Protein AF-A0A7V6U269-F1 (afdb_monomer_lite)

Secondary structure (DSSP, 8-state):
--SEEEETTTTEEEE-HHHHHHHHHHHIIIIIIIIIHHHHTT-SS---SSS-EEEEEEEEEEEE--TTS-TTSTTHHHHSSGGGGS-EEEEEEEEEEESS-TTS-S-SSPEEEEEEEEEEES--GGGPSPPTT---SEEEEEEEEESSSS-SSSSHHHHHHHHHHHHTT-HHHHHTSGGGHHHHHHHHHHHT---S-TTS--EE--S-EESSPPPTTPPPPEEEEEEEEPTT--PPPPP-TTSTTHHHHHHHHHHHH--EEEEEEEEE---TTS-SS-TT-----TT-TTSPPBTTTTBS-GGGEEEEEEEEE----TTSTTHHHHHHH----TTSS-GGG-B-SHHHHHHHHHHHHHHHHHHHHHT--SSPPSSPPPSS-------S------GGG-SS-PPP-----EEEEESSEEEEE---PPP-SS--EEETTEESSEEEPPSSSSPPPPPHHHHB-TTSPBPEEEEEEEEEEE-TTS-EEEEE-SBTTEEEEEEE--BB-GGGSB-----TTSTTGGGGGGSPEEBSSTT-S-GGGGSB-PPPEEEESSS-BPPP-EEEETTEEEE-EEEEE-TT--EEEEE--S-EE-SSTT--SSTT--SSS-B-TT-EE---EEEEEEEEEETTEEEEPBPEEEEEE---SSTTPPPSSBHHHHHHHHHHHTTSSPPPSS-BIIIIIHHHHHHHHHGGGT-HHHHHHHSTTSTT-TT-HHHHHHHT---BTTB-TTHHHHHHHHTTBPPTT-SS--TTSBT-BB-TTTT---S-TT--SS-TT-GGGB----HHHHHHHHHHHHT--B--PPPPP-SSGGGS-TTTHHHHHHHHHHHTSB----SS-SS--GGGG-GGGEEETTEE-BPPGGG-----TT-EE-HHHHTSTTSSSSSBPTT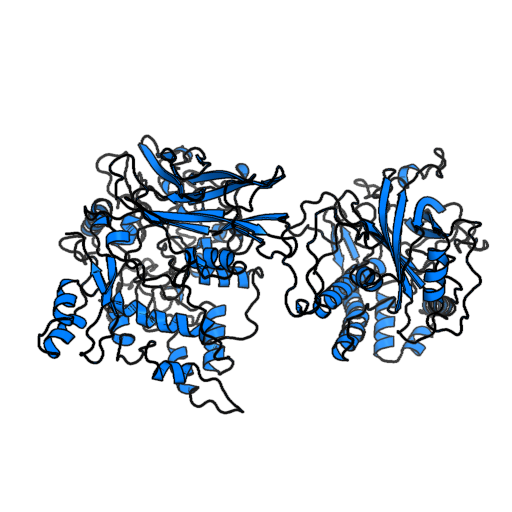TTTTTS-BSHHHHHHH--B-TTTT-TT---SS-SBS-TTTS-SEE-BHHHHHHHTSSS-HHHHHHHHH-PEEGGGGS-TTTT--SHHHHHHHHHHHHHHGGGS-EEEEEEPPSSSTT--SEEEEEE---

Radius of gyration: 35.69 Å; chains: 1; bounding box: 87×86×109 Å

Structure (mmCIF, N/CA/C/O backbone):
data_AF-A0A7V6U269-F1
#
_entry.id   AF-A0A7V6U269-F1
#
loop_
_atom_site.group_PDB
_atom_site.id
_atom_site.type_symbol
_atom_site.label_atom_id
_atom_site.label_alt_id
_atom_site.label_comp_id
_atom_site.label_asym_id
_atom_site.label_entity_id
_atom_site.label_seq_id
_atom_site.pdbx_PDB_ins_code
_atom_site.Cartn_x
_atom_site.Cartn_y
_atom_site.Cartn_z
_atom_site.occupancy
_atom_site.B_iso_or_equiv
_atom_site.auth_seq_id
_atom_site.auth_comp_id
_atom_site.auth_asym_id
_atom_site.auth_atom_id
_atom_site.pdbx_PDB_model_num
ATOM 1 N N . MET A 1 1 ? 14.205 -26.248 37.895 1.00 46.69 1 MET A N 1
ATOM 2 C CA . MET A 1 1 ? 13.902 -24.893 37.385 1.00 46.69 1 MET A CA 1
ATOM 3 C C . MET A 1 1 ? 12.495 -24.928 36.826 1.00 46.69 1 MET A C 1
ATOM 5 O O . MET A 1 1 ? 12.102 -25.991 36.361 1.00 46.69 1 MET A O 1
ATOM 9 N N . ALA A 1 2 ? 11.737 -23.833 36.911 1.00 64.06 2 ALA A N 1
ATOM 10 C CA . ALA A 1 2 ? 10.464 -23.746 36.200 1.00 64.06 2 ALA A CA 1
ATOM 11 C C . ALA A 1 2 ? 10.739 -23.895 34.695 1.00 64.06 2 ALA A C 1
ATOM 13 O O . ALA A 1 2 ? 11.640 -23.232 34.180 1.00 64.06 2 ALA A O 1
ATOM 14 N N . ARG A 1 3 ? 10.010 -24.787 34.016 1.00 83.88 3 ARG A N 1
ATOM 15 C CA . ARG A 1 3 ? 10.175 -25.052 32.572 1.00 83.88 3 ARG A CA 1
ATOM 16 C C . ARG A 1 3 ? 9.591 -23.935 31.699 1.00 83.88 3 ARG A C 1
ATOM 18 O O . ARG A 1 3 ? 9.762 -23.918 30.484 1.00 83.88 3 ARG A O 1
ATOM 25 N N . TYR A 1 4 ? 8.908 -22.998 32.353 1.00 86.19 4 TYR A N 1
ATOM 26 C CA . TYR A 1 4 ? 8.215 -21.853 31.800 1.00 86.19 4 TYR A CA 1
ATOM 27 C C . TYR A 1 4 ? 8.416 -20.629 32.697 1.00 86.19 4 TYR A C 1
ATOM 29 O O . TYR A 1 4 ? 8.456 -20.750 33.924 1.00 86.19 4 TYR A O 1
ATOM 37 N N . LYS A 1 5 ? 8.484 -19.443 32.091 1.00 80.75 5 LYS A N 1
ATOM 38 C CA . LYS A 1 5 ? 8.421 -18.162 32.796 1.00 80.75 5 LYS A CA 1
ATOM 39 C C . LYS A 1 5 ? 7.508 -17.208 32.035 1.00 80.75 5 LYS A C 1
ATOM 41 O O . LYS A 1 5 ? 7.747 -16.957 30.859 1.00 80.75 5 LYS A O 1
ATOM 46 N N . TYR A 1 6 ? 6.513 -16.649 32.721 1.00 79.88 6 TYR A N 1
ATOM 47 C CA . TYR A 1 6 ? 5.724 -15.523 32.221 1.00 79.88 6 TYR A CA 1
ATOM 48 C C . TYR A 1 6 ? 6.289 -14.212 32.759 1.00 79.88 6 TYR A C 1
ATOM 50 O O . TYR A 1 6 ? 6.544 -14.091 33.960 1.00 79.88 6 TYR A O 1
ATOM 58 N N . ASP A 1 7 ? 6.467 -13.229 31.888 1.00 78.38 7 ASP A N 1
ATOM 59 C CA . ASP A 1 7 ? 6.743 -11.856 32.279 1.00 78.38 7 ASP A CA 1
ATOM 60 C C . ASP A 1 7 ? 5.444 -11.048 32.233 1.00 78.38 7 ASP A C 1
ATOM 62 O O . ASP A 1 7 ? 4.961 -10.658 31.174 1.00 78.38 7 ASP A O 1
ATOM 66 N N . TYR A 1 8 ? 4.892 -10.767 33.413 1.00 71.69 8 TYR A N 1
ATOM 67 C CA . TYR A 1 8 ? 3.651 -10.009 33.567 1.00 71.69 8 TYR A CA 1
ATOM 68 C C . TYR A 1 8 ? 3.760 -8.542 33.127 1.00 71.69 8 TYR A C 1
ATOM 70 O O . TYR A 1 8 ? 2.733 -7.907 32.912 1.00 71.69 8 TYR A O 1
ATOM 78 N N . LYS A 1 9 ? 4.969 -7.973 33.004 1.00 67.94 9 LYS A N 1
ATOM 79 C CA . LYS A 1 9 ? 5.138 -6.600 32.505 1.00 67.94 9 LYS A CA 1
ATOM 80 C C . LYS A 1 9 ? 5.113 -6.563 30.986 1.00 67.94 9 LYS A C 1
ATOM 82 O O . LYS A 1 9 ? 4.414 -5.736 30.416 1.00 67.94 9 LYS A O 1
ATOM 87 N N . SER A 1 10 ? 5.864 -7.457 30.346 1.00 66.69 10 SER A N 1
ATOM 88 C CA . SER A 1 10 ? 5.938 -7.523 28.882 1.00 66.69 10 SER A CA 1
ATOM 89 C C . SER A 1 10 ? 4.861 -8.410 28.248 1.00 66.69 10 SER A C 1
ATOM 91 O O . SER A 1 10 ? 4.769 -8.447 27.029 1.00 66.69 10 SER A O 1
ATOM 93 N N . GLN A 1 11 ? 4.058 -9.125 29.047 1.00 73.75 11 GLN A N 1
ATOM 94 C CA . GLN A 1 11 ? 3.078 -10.134 28.603 1.00 73.75 11 GLN A CA 1
ATOM 95 C C . GLN A 1 11 ? 3.693 -11.212 27.687 1.00 73.75 11 GLN A C 1
ATOM 97 O O . GLN A 1 11 ? 3.016 -11.826 26.858 1.00 73.75 11 GLN A O 1
ATOM 102 N N . THR A 1 12 ? 4.996 -11.459 27.840 1.00 77.38 12 THR A N 1
ATOM 103 C CA . THR A 1 12 ? 5.733 -12.474 27.083 1.00 77.38 12 THR A CA 1
ATOM 104 C C . THR A 1 12 ? 5.987 -13.709 27.931 1.00 77.38 12 THR A C 1
ATOM 106 O O . THR A 1 12 ? 5.891 -13.685 29.160 1.00 77.38 12 THR A O 1
ATOM 109 N N . TYR A 1 13 ? 6.323 -14.815 27.274 1.00 81.62 13 TYR A N 1
ATOM 110 C CA . TYR A 1 13 ? 6.767 -16.011 27.963 1.00 81.62 13 TYR A CA 1
ATOM 111 C C . TYR A 1 13 ? 7.971 -16.658 27.313 1.00 81.62 13 TYR A C 1
ATOM 113 O O . TYR A 1 13 ? 8.181 -16.559 26.106 1.00 81.62 13 TYR A O 1
ATOM 121 N N . THR A 1 14 ? 8.725 -17.388 28.127 1.00 84.94 14 THR A N 1
ATOM 122 C CA . THR A 1 14 ? 9.800 -18.266 27.677 1.00 84.94 14 THR A CA 1
ATOM 123 C C . THR A 1 14 ? 9.553 -19.689 28.156 1.00 84.94 14 THR A C 1
ATOM 125 O O . THR A 1 14 ? 8.957 -19.917 29.211 1.00 84.94 14 THR A O 1
ATOM 128 N N . MET A 1 15 ? 9.986 -20.655 27.350 1.00 91.19 15 MET A N 1
ATOM 129 C CA . MET A 1 15 ? 9.906 -22.087 27.633 1.00 91.19 15 MET A CA 1
ATOM 130 C C . MET A 1 15 ? 11.294 -22.692 27.464 1.00 91.19 15 MET A C 1
ATOM 132 O O . MET A 1 15 ? 12.058 -22.247 26.606 1.00 91.19 15 MET A O 1
ATOM 136 N N . ASP A 1 16 ? 11.615 -23.714 28.250 1.00 91.00 16 ASP A N 1
ATOM 137 C CA . ASP A 1 16 ? 12.780 -24.544 27.965 1.00 91.00 16 ASP A CA 1
ATOM 138 C C . ASP A 1 16 ? 12.523 -25.501 26.784 1.00 91.00 16 ASP A C 1
ATOM 140 O O . ASP A 1 16 ? 11.414 -25.608 26.241 1.00 91.00 16 ASP A O 1
ATOM 144 N N . ASN A 1 17 ? 13.581 -26.187 26.349 1.00 90.62 17 ASN A N 1
ATOM 145 C CA . ASN A 1 17 ? 13.515 -27.092 25.202 1.00 90.62 17 ASN A CA 1
ATOM 146 C C . ASN A 1 17 ? 12.587 -28.291 25.452 1.00 90.62 17 ASN A C 1
ATOM 148 O O . ASN A 1 17 ? 11.887 -28.717 24.532 1.00 90.62 17 ASN A O 1
ATOM 152 N N . ASP A 1 18 ? 12.548 -28.812 26.681 1.00 91.94 18 ASP A N 1
ATOM 153 C CA . ASP A 1 18 ? 11.716 -29.965 27.024 1.00 91.94 18 ASP A CA 1
ATOM 154 C C . ASP A 1 18 ? 10.234 -29.586 26.965 1.00 91.94 18 ASP A C 1
ATOM 156 O O . ASP A 1 18 ? 9.416 -30.322 26.415 1.00 91.94 18 ASP A O 1
ATOM 160 N N . LEU A 1 19 ? 9.867 -28.429 27.521 1.00 91.94 19 LEU A N 1
ATOM 161 C CA . LEU A 1 19 ? 8.496 -27.930 27.473 1.00 91.94 19 LEU A CA 1
ATOM 162 C C . LEU A 1 19 ? 8.085 -27.589 26.047 1.00 91.94 19 LEU A C 1
ATOM 164 O O . LEU A 1 19 ? 6.970 -27.903 25.646 1.00 91.94 19 LEU A O 1
ATOM 168 N N . THR A 1 20 ? 8.989 -27.017 25.254 1.00 92.06 20 THR A N 1
ATOM 169 C CA . THR A 1 20 ? 8.742 -26.763 23.829 1.00 92.06 20 THR A CA 1
ATOM 170 C C . THR A 1 20 ? 8.424 -28.063 23.077 1.00 92.06 20 THR A C 1
ATOM 172 O O . THR A 1 20 ? 7.486 -28.101 22.276 1.00 92.06 20 THR A O 1
ATOM 175 N N . ALA A 1 21 ? 9.144 -29.152 23.365 1.00 92.19 21 ALA A N 1
ATOM 176 C CA . ALA A 1 21 ? 8.887 -30.465 22.773 1.00 92.19 21 ALA A CA 1
ATOM 177 C C . ALA A 1 21 ? 7.538 -31.066 23.215 1.00 92.19 21 ALA A C 1
ATOM 179 O O . ALA A 1 21 ? 6.791 -31.602 22.385 1.00 92.19 21 ALA A O 1
ATOM 180 N N . ASP A 1 22 ? 7.190 -30.934 24.497 1.00 95.56 22 ASP A N 1
ATOM 181 C CA . ASP A 1 22 ? 5.889 -31.367 25.015 1.00 95.56 22 ASP A CA 1
ATOM 182 C C . ASP A 1 22 ? 4.745 -30.564 24.377 1.00 95.56 22 ASP A C 1
ATOM 184 O O . ASP A 1 22 ? 3.791 -31.153 23.866 1.00 95.56 22 ASP A O 1
ATOM 188 N N . MET A 1 23 ? 4.866 -29.232 24.305 1.00 94.19 23 MET A N 1
ATOM 189 C CA . MET A 1 23 ? 3.883 -28.350 23.660 1.00 94.19 23 MET A CA 1
ATOM 190 C C . MET A 1 23 ? 3.664 -28.728 22.202 1.00 94.19 23 MET A C 1
ATOM 192 O O . MET A 1 23 ? 2.519 -28.854 21.763 1.00 94.19 23 MET A O 1
ATOM 196 N N . LYS A 1 24 ? 4.748 -28.980 21.461 1.00 93.19 24 LYS A N 1
ATOM 197 C CA . LYS A 1 24 ? 4.662 -29.452 20.079 1.00 93.19 24 LYS A CA 1
ATOM 198 C C . LYS A 1 24 ? 3.875 -30.759 19.988 1.00 93.19 24 LYS A C 1
ATOM 200 O O . LYS A 1 24 ? 2.983 -30.872 19.156 1.00 93.19 24 LYS A O 1
ATOM 205 N N . THR A 1 25 ? 4.154 -31.724 20.862 1.00 94.19 25 THR A N 1
ATOM 206 C CA . THR A 1 25 ? 3.450 -33.017 20.880 1.00 94.19 25 THR A CA 1
ATOM 207 C C . THR A 1 25 ? 1.957 -32.853 21.175 1.00 94.19 25 THR A C 1
ATOM 209 O O . THR A 1 25 ? 1.123 -33.511 20.548 1.00 94.19 25 THR A O 1
ATOM 212 N N . ILE A 1 26 ? 1.600 -31.954 22.098 1.00 94.38 26 ILE A N 1
ATOM 213 C CA . ILE A 1 26 ? 0.203 -31.641 22.420 1.00 94.38 26 ILE A CA 1
ATOM 214 C C . ILE A 1 26 ? -0.497 -31.013 21.213 1.00 94.38 26 ILE A C 1
ATOM 216 O O . ILE A 1 26 ? -1.565 -31.488 20.821 1.00 94.38 26 ILE A O 1
ATOM 220 N N . VAL A 1 27 ? 0.107 -29.988 20.602 1.00 91.50 27 VAL A N 1
ATOM 221 C CA . VAL A 1 27 ? -0.438 -29.308 19.417 1.00 91.50 27 VAL A CA 1
ATOM 222 C C . VAL A 1 27 ? -0.575 -30.291 18.256 1.00 91.50 27 VAL A C 1
ATOM 224 O O . VAL A 1 27 ? -1.639 -30.364 17.648 1.00 91.50 27 VAL A O 1
ATOM 227 N N . ASP A 1 28 ? 0.431 -31.124 17.997 1.00 89.75 28 ASP A N 1
ATOM 228 C CA . ASP A 1 28 ? 0.380 -32.153 16.958 1.00 89.75 28 ASP A CA 1
ATOM 229 C C . ASP A 1 28 ? -0.742 -33.160 17.206 1.00 89.75 28 ASP A C 1
ATOM 231 O O . ASP A 1 28 ? -1.495 -33.494 16.291 1.00 89.75 28 ASP A O 1
ATOM 235 N N . GLY A 1 29 ? -0.890 -33.640 18.442 1.00 85.69 29 GLY A N 1
ATOM 236 C CA . GLY A 1 29 ? -1.960 -34.555 18.834 1.00 85.69 29 GLY A CA 1
ATOM 237 C C . GLY A 1 29 ? -3.355 -33.948 18.673 1.00 85.69 29 GLY A C 1
ATOM 238 O O . GLY A 1 29 ? -4.271 -34.603 18.168 1.00 85.69 29 GLY A O 1
ATOM 239 N N . PHE A 1 30 ? -3.515 -32.694 19.088 1.00 83.38 30 PHE A N 1
ATOM 240 C CA . PHE A 1 30 ? -4.801 -32.010 19.155 1.00 83.38 30 PHE A CA 1
ATOM 241 C C . PHE A 1 30 ? -5.252 -31.430 17.806 1.00 83.38 30 PHE A C 1
ATOM 243 O O . PHE A 1 30 ? -6.412 -31.579 17.417 1.00 83.38 30 PHE A O 1
ATOM 250 N N . ILE A 1 31 ? -4.329 -30.800 17.080 1.00 87.19 31 ILE A N 1
ATOM 251 C CA . ILE A 1 31 ? -4.582 -30.070 15.838 1.00 87.19 31 ILE A CA 1
ATOM 252 C C . ILE A 1 31 ? -4.354 -30.976 14.637 1.00 87.19 31 ILE A C 1
ATOM 254 O O . ILE A 1 31 ? -5.307 -31.357 13.956 1.00 87.19 31 ILE A O 1
ATOM 258 N N . TYR A 1 32 ? -3.106 -31.366 14.385 1.00 84.56 32 TYR A N 1
ATOM 259 C CA . TYR A 1 32 ? -2.740 -32.026 13.133 1.00 84.56 32 TYR A CA 1
ATOM 260 C C . TYR A 1 32 ? -3.250 -33.467 13.062 1.00 84.56 32 TYR A C 1
ATOM 262 O O . TYR A 1 32 ? -3.773 -33.898 12.039 1.00 84.56 32 TYR A O 1
ATOM 270 N N . ASN A 1 33 ? -3.176 -34.208 14.167 1.00 84.81 33 ASN A N 1
ATOM 271 C CA . ASN A 1 33 ? -3.569 -35.614 14.218 1.00 84.81 33 ASN A CA 1
ATOM 272 C C . ASN A 1 33 ? -5.066 -35.852 14.425 1.00 84.81 33 ASN A C 1
ATOM 274 O O . ASN A 1 33 ? -5.502 -36.992 14.256 1.00 84.81 33 ASN A O 1
ATOM 278 N N . LYS A 1 34 ? -5.843 -34.821 14.777 1.00 83.69 34 LYS A N 1
ATOM 279 C CA . LYS A 1 34 ? -7.285 -34.938 15.036 1.00 83.69 34 LYS A CA 1
ATOM 280 C C . LYS A 1 34 ? -8.087 -33.953 14.191 1.00 83.69 34 LYS A C 1
ATOM 282 O O . LYS A 1 34 ? -8.815 -34.381 13.301 1.00 83.69 34 LYS A O 1
ATOM 287 N N . GLN A 1 35 ? -7.957 -32.650 14.439 1.00 86.44 35 GLN A N 1
ATOM 288 C CA . GLN A 1 35 ? -8.792 -31.637 13.789 1.00 86.44 35 GLN A CA 1
ATOM 289 C C . GLN A 1 35 ? -8.527 -31.531 12.277 1.00 86.44 35 GLN A C 1
ATOM 291 O O . GLN A 1 35 ? -9.456 -31.683 11.488 1.00 86.44 35 GLN A O 1
ATOM 296 N N . TYR A 1 36 ? -7.270 -31.366 11.859 1.00 84.81 36 TYR A N 1
ATOM 297 C CA . TYR A 1 36 ? -6.918 -31.291 10.436 1.00 84.81 36 TYR A CA 1
ATOM 298 C C . TYR A 1 36 ? -7.207 -32.592 9.693 1.00 84.81 36 TYR A C 1
ATOM 300 O O . TYR A 1 36 ? -7.692 -32.542 8.568 1.00 84.81 36 TYR A O 1
ATOM 308 N N . LYS A 1 37 ? -6.982 -33.760 10.310 1.00 85.81 37 LYS A N 1
ATOM 309 C CA . LYS A 1 37 ? -7.377 -35.038 9.694 1.00 85.81 37 LYS A CA 1
ATOM 310 C C . LYS A 1 37 ? -8.880 -35.105 9.445 1.00 85.81 37 LYS A C 1
ATOM 312 O O . LYS A 1 37 ? -9.292 -35.555 8.382 1.00 85.81 37 LYS A O 1
ATOM 317 N N . ASN A 1 38 ? -9.705 -34.616 10.371 1.00 83.25 38 ASN A N 1
ATOM 318 C CA . ASN A 1 38 ? -11.148 -34.534 10.138 1.00 83.25 38 ASN A CA 1
ATOM 319 C C . ASN A 1 38 ? -11.476 -33.608 8.957 1.00 83.25 38 ASN A C 1
ATOM 321 O O . ASN A 1 38 ? -12.327 -33.952 8.140 1.00 83.25 38 ASN A O 1
ATOM 325 N N . PHE A 1 39 ? -10.777 -32.476 8.829 1.00 87.62 39 PHE A N 1
ATOM 326 C CA . PHE A 1 39 ? -10.946 -31.551 7.703 1.00 87.62 39 PHE A CA 1
ATOM 327 C C . PHE A 1 39 ? -10.548 -32.197 6.371 1.00 87.62 39 PHE A C 1
ATOM 329 O O . PHE A 1 39 ? -11.312 -32.151 5.412 1.00 87.62 39 PHE A O 1
ATOM 336 N N . GLN A 1 40 ? -9.398 -32.876 6.328 1.00 85.56 40 GLN A N 1
ATOM 337 C CA . GLN A 1 40 ? -8.927 -33.628 5.159 1.00 85.56 40 GLN A CA 1
ATOM 338 C C . GLN A 1 40 ? -9.880 -34.763 4.769 1.00 85.56 40 GLN A C 1
ATOM 340 O O . GLN A 1 40 ? -10.035 -35.060 3.588 1.00 85.56 40 GLN A O 1
ATOM 345 N N . ASN A 1 41 ? -10.567 -35.352 5.748 1.00 84.75 41 ASN A N 1
ATOM 346 C CA . ASN A 1 41 ? -11.602 -36.362 5.533 1.00 84.75 41 ASN A CA 1
ATOM 347 C C . ASN A 1 41 ? -12.967 -35.762 5.129 1.00 84.75 41 ASN A C 1
ATOM 349 O O . ASN A 1 41 ? -13.965 -36.480 5.114 1.00 84.75 41 ASN A O 1
ATOM 353 N N . GLY A 1 42 ? -13.033 -34.464 4.810 1.00 79.62 42 GLY A N 1
ATOM 354 C CA . GLY A 1 42 ? -14.226 -33.805 4.274 1.00 79.62 42 GLY A CA 1
ATOM 355 C C . GLY A 1 42 ? -15.218 -33.287 5.319 1.00 79.62 42 GLY A C 1
ATOM 356 O O . GLY A 1 42 ? -16.369 -33.021 4.973 1.00 79.62 42 GLY A O 1
ATOM 357 N N . GLN A 1 43 ? -14.819 -33.137 6.591 1.00 81.50 43 GLN A N 1
ATOM 358 C CA . GLN A 1 43 ? -15.699 -32.579 7.624 1.00 81.50 43 GLN A CA 1
ATOM 359 C C . GLN A 1 43 ? -16.105 -31.137 7.280 1.00 81.50 43 GLN A C 1
ATOM 361 O O . GLN A 1 43 ? -15.302 -30.213 7.392 1.00 81.50 43 GLN A O 1
ATOM 366 N N . THR A 1 44 ? -17.377 -30.954 6.914 1.00 78.62 44 THR A N 1
ATOM 367 C CA . THR A 1 44 ? -17.986 -29.656 6.603 1.00 78.62 44 THR A CA 1
ATOM 368 C C . THR A 1 44 ? -19.288 -29.468 7.404 1.00 78.62 44 THR A C 1
ATOM 370 O O . THR A 1 44 ? -20.133 -30.365 7.424 1.00 78.62 44 THR A O 1
ATOM 373 N N . PRO A 1 45 ? -19.462 -28.337 8.117 1.00 83.44 45 PRO A N 1
ATOM 374 C CA . PRO A 1 45 ? -18.435 -27.336 8.416 1.00 83.44 45 PRO A CA 1
ATOM 375 C C . PRO A 1 45 ? -17.305 -27.931 9.273 1.00 83.44 45 PRO A C 1
ATOM 377 O O . PRO A 1 45 ? -17.517 -28.899 10.012 1.00 83.44 45 PRO A O 1
ATOM 380 N N . GLY A 1 46 ? -16.119 -27.329 9.207 1.00 85.44 46 GLY A N 1
ATOM 381 C CA . GLY A 1 46 ? -15.022 -27.598 10.127 1.00 85.44 46 GLY A CA 1
ATOM 382 C C . GLY A 1 46 ? -15.468 -27.416 11.576 1.00 85.44 46 GLY A C 1
ATOM 383 O O . GLY A 1 46 ? -16.110 -26.419 11.920 1.00 85.44 46 GLY A O 1
ATOM 384 N N . ARG A 1 47 ? -15.152 -28.388 12.438 1.00 86.44 47 ARG A N 1
ATOM 385 C CA . ARG A 1 47 ? -15.559 -28.412 13.853 1.00 86.44 47 ARG A CA 1
ATOM 386 C C . ARG A 1 47 ? -14.384 -28.153 14.807 1.00 86.44 47 ARG A C 1
ATOM 388 O O . ARG A 1 47 ? -13.219 -28.073 14.414 1.00 86.44 47 ARG A O 1
ATOM 395 N N . ARG A 1 48 ? -14.709 -28.000 16.095 1.00 86.94 48 ARG A N 1
ATOM 396 C CA . ARG A 1 48 ? -13.755 -27.846 17.212 1.00 86.94 48 ARG A CA 1
ATOM 397 C C . ARG A 1 48 ? -12.953 -29.128 17.463 1.00 86.94 48 ARG A C 1
ATOM 399 O O . ARG A 1 48 ? -13.439 -30.226 17.214 1.00 86.94 48 ARG A O 1
ATOM 406 N N . GLY A 1 49 ? -11.746 -28.981 18.016 1.00 80.12 49 GLY A N 1
ATOM 407 C CA . GLY A 1 49 ? -10.889 -30.103 18.433 1.00 80.12 49 GLY A CA 1
ATOM 408 C C . GLY A 1 49 ? -11.200 -30.683 19.826 1.00 80.12 49 GLY A C 1
ATOM 409 O O . GLY A 1 49 ? -10.877 -31.847 20.081 1.00 80.12 49 GLY A O 1
ATOM 410 N N . ALA A 1 50 ? -11.849 -29.909 20.703 1.00 85.94 50 ALA A N 1
ATOM 411 C CA . ALA A 1 50 ? -12.304 -30.294 22.048 1.00 85.94 50 ALA A CA 1
ATOM 412 C C . ALA A 1 50 ? -13.764 -29.893 22.249 1.00 85.94 50 ALA A C 1
ATOM 414 O O . ALA A 1 50 ? -14.209 -28.912 21.642 1.00 85.94 50 ALA A O 1
ATOM 415 N N . PHE A 1 51 ? -14.473 -30.616 23.122 1.00 89.31 51 PHE A N 1
ATOM 416 C CA . PHE A 1 51 ? -15.898 -30.395 23.388 1.00 89.31 51 PHE A CA 1
ATOM 417 C C . PHE A 1 51 ? -16.687 -30.319 22.075 1.00 89.31 51 PHE A C 1
ATOM 419 O O . PHE A 1 51 ? -17.390 -29.341 21.809 1.00 89.31 51 PHE A O 1
ATOM 426 N N . ILE A 1 52 ? -16.447 -31.310 21.209 1.00 86.94 52 ILE A N 1
ATOM 427 C CA . ILE A 1 52 ? -16.777 -31.304 19.779 1.00 86.94 52 ILE A CA 1
ATOM 428 C C . ILE A 1 52 ? -18.279 -31.132 19.551 1.00 86.94 52 ILE A C 1
ATOM 430 O O . ILE A 1 52 ? -18.673 -30.382 18.655 1.00 86.94 52 ILE A O 1
ATOM 434 N N . LYS A 1 53 ? -19.110 -31.806 20.351 1.00 90.38 53 LYS A N 1
ATOM 435 C CA . LYS A 1 53 ? -20.563 -31.762 20.214 1.00 90.38 53 LYS A CA 1
ATOM 436 C C . LYS A 1 53 ? -21.125 -30.556 20.952 1.00 90.38 53 LYS A C 1
ATOM 438 O O . LYS A 1 53 ? -20.940 -30.403 22.155 1.00 90.38 53 LYS A O 1
ATOM 443 N N . THR A 1 54 ? -21.821 -29.696 20.224 1.00 91.88 54 THR A N 1
ATOM 444 C CA . THR A 1 54 ? -22.490 -28.513 20.779 1.00 91.88 54 THR A CA 1
ATOM 445 C C . THR A 1 54 ? -23.919 -28.872 21.149 1.00 91.88 54 THR A C 1
ATOM 447 O O . THR A 1 54 ? -24.662 -29.361 20.300 1.00 91.88 54 THR A O 1
ATOM 450 N N . HIS A 1 55 ? -24.314 -28.615 22.396 1.00 92.81 55 HIS A N 1
ATOM 451 C CA . HIS A 1 55 ? -25.710 -28.750 22.817 1.00 92.81 55 HIS A CA 1
ATOM 452 C C . HIS A 1 55 ? -26.486 -27.462 22.525 1.00 92.81 55 HIS A C 1
ATOM 454 O O . HIS A 1 55 ? -27.630 -27.532 22.079 1.00 92.81 55 HIS A O 1
ATOM 460 N N . GLY A 1 56 ? -25.841 -26.297 22.653 1.00 90.62 56 GLY A N 1
ATOM 461 C CA . GLY A 1 56 ? -26.363 -25.034 22.137 1.00 90.62 56 GLY A CA 1
ATOM 462 C C . GLY A 1 56 ? -25.656 -23.789 22.672 1.00 90.62 56 GLY A C 1
ATOM 463 O O . GLY A 1 56 ? -24.748 -23.880 23.506 1.00 90.62 56 GLY A O 1
ATOM 464 N N . GLY A 1 57 ? -26.060 -22.632 22.145 1.00 93.81 57 GLY A N 1
ATOM 465 C CA . GLY A 1 57 ? -25.522 -21.318 22.491 1.00 93.81 57 GLY A CA 1
ATOM 466 C C . GLY A 1 57 ? -26.602 -20.356 22.956 1.00 93.81 57 GLY A C 1
ATOM 467 O O . GLY A 1 57 ? -27.633 -20.233 22.301 1.00 93.81 57 GLY A O 1
ATOM 468 N N . VAL A 1 58 ? -26.370 -19.666 24.068 1.00 94.56 58 VAL A N 1
ATOM 469 C CA . VAL A 1 58 ? -27.394 -18.851 24.735 1.00 94.56 58 VAL A CA 1
ATOM 470 C C . VAL A 1 58 ? -26.858 -17.472 25.098 1.00 94.56 58 VAL A C 1
ATOM 472 O O . VAL A 1 58 ? -25.703 -17.331 25.501 1.00 94.56 58 VAL A O 1
ATOM 475 N N . SER A 1 59 ? -27.704 -16.455 24.961 1.00 94.44 59 SER A N 1
ATOM 476 C CA . SER A 1 59 ? -27.428 -15.101 25.442 1.00 94.44 59 SER A CA 1
ATOM 477 C C . SER A 1 59 ? -27.647 -15.027 26.951 1.00 94.44 59 SER A C 1
ATOM 479 O O . SER A 1 59 ? -28.593 -15.615 27.481 1.00 94.44 59 SER A O 1
ATOM 481 N N . ALA A 1 60 ? -26.797 -14.282 27.647 1.00 96.81 60 ALA A N 1
ATOM 482 C CA . ALA A 1 60 ? -26.834 -14.135 29.093 1.00 96.81 60 ALA A CA 1
ATOM 483 C C . ALA A 1 60 ? -26.338 -12.749 29.531 1.00 96.81 60 ALA A C 1
ATOM 485 O O . ALA A 1 60 ? -25.771 -11.985 28.747 1.00 96.81 60 ALA A O 1
ATOM 486 N N . LYS A 1 61 ? -26.534 -12.436 30.810 1.00 97.69 61 LYS A N 1
ATOM 487 C CA . LYS A 1 61 ? -25.923 -11.293 31.491 1.00 97.69 61 LYS A CA 1
ATOM 488 C C . LYS A 1 61 ? -25.005 -11.806 32.587 1.00 97.69 61 LYS A C 1
ATOM 490 O O . LYS A 1 61 ? -25.408 -12.651 33.381 1.00 97.69 61 LYS A O 1
ATOM 495 N N . PHE A 1 62 ? -23.780 -11.298 32.637 1.00 98.44 62 PHE A N 1
ATOM 496 C CA . PHE A 1 62 ? -22.844 -11.595 33.716 1.00 98.44 62 PHE A CA 1
ATOM 497 C C . PHE A 1 62 ? -22.701 -10.368 34.609 1.00 98.44 62 PHE A C 1
ATOM 499 O O . PHE A 1 62 ? -22.214 -9.333 34.161 1.00 98.44 62 PHE A O 1
ATOM 506 N N . THR A 1 63 ? -23.132 -10.482 35.859 1.00 98.44 63 THR A N 1
ATOM 507 C CA . THR A 1 63 ? -23.095 -9.402 36.847 1.00 98.44 63 THR A CA 1
ATOM 508 C C . THR A 1 63 ? -22.044 -9.714 37.902 1.00 98.44 63 THR A C 1
ATOM 510 O O . THR A 1 63 ? -22.125 -10.743 38.572 1.00 98.44 63 THR A O 1
ATOM 513 N N . ILE A 1 64 ? -21.081 -8.817 38.075 1.00 98.12 64 ILE A N 1
ATOM 514 C CA . ILE A 1 64 ? -20.127 -8.814 39.185 1.00 98.12 64 ILE A CA 1
ATOM 515 C C . ILE A 1 64 ? -20.747 -8.010 40.322 1.00 98.12 64 ILE A C 1
ATOM 517 O O . ILE A 1 64 ? -21.171 -6.875 40.112 1.00 98.12 64 ILE A O 1
ATOM 521 N N . SER A 1 65 ? -20.804 -8.607 41.510 1.00 95.50 65 SER A N 1
ATOM 522 C CA . SER A 1 65 ? -21.352 -7.990 42.720 1.00 95.50 65 SER A CA 1
ATOM 523 C C . SER A 1 65 ? -20.526 -8.423 43.923 1.00 95.50 65 SER A C 1
ATOM 525 O O . SER A 1 65 ? -20.082 -9.569 44.021 1.00 95.50 65 SER A O 1
ATOM 527 N N . HIS A 1 66 ? -20.316 -7.494 44.844 1.00 95.69 66 HIS A N 1
ATOM 528 C CA . HIS A 1 66 ? -19.546 -7.701 46.061 1.00 95.69 66 HIS A CA 1
ATOM 529 C C . HIS A 1 66 ? -20.437 -7.896 47.294 1.00 95.69 66 HIS A C 1
ATOM 531 O O . HIS A 1 66 ? -19.903 -8.091 48.382 1.00 95.69 66 HIS A O 1
ATOM 537 N N . ASP A 1 67 ? -21.765 -7.903 47.135 1.00 93.88 67 ASP A N 1
ATOM 538 C CA . ASP A 1 67 ? -22.746 -7.976 48.234 1.00 93.88 67 ASP A CA 1
ATOM 539 C C . ASP A 1 67 ? -22.621 -9.242 49.092 1.00 93.88 67 ASP A C 1
ATOM 541 O O . ASP A 1 67 ? -22.964 -9.246 50.272 1.00 93.88 67 ASP A O 1
ATOM 545 N N . ALA A 1 68 ? -22.149 -10.338 48.493 1.00 93.56 68 ALA A N 1
ATOM 546 C CA . ALA A 1 68 ? -21.974 -11.618 49.174 1.00 93.56 68 ALA A CA 1
ATOM 547 C C . ALA A 1 68 ? -20.634 -11.736 49.925 1.00 93.56 68 ALA A C 1
ATOM 549 O O . ALA A 1 68 ? -20.406 -12.748 50.589 1.00 93.56 68 ALA A O 1
ATOM 550 N N . LEU A 1 69 ? -19.743 -10.746 49.809 1.00 94.62 69 LEU A N 1
ATOM 551 C CA . LEU A 1 69 ? -18.456 -10.735 50.499 1.00 94.62 69 LEU A CA 1
ATOM 552 C C . LEU A 1 69 ? -18.615 -10.099 51.883 1.00 94.62 69 LEU A C 1
ATOM 554 O O . LEU A 1 69 ? -19.095 -8.972 51.985 1.00 94.62 69 LEU A O 1
ATOM 558 N N . ASP A 1 70 ? -18.162 -10.777 52.942 1.00 92.56 70 ASP A N 1
ATOM 559 C CA . ASP A 1 70 ? -18.067 -10.169 54.276 1.00 92.56 70 ASP A CA 1
ATOM 560 C C . ASP A 1 70 ? -16.973 -9.091 54.264 1.00 92.56 70 ASP A C 1
ATOM 562 O O . ASP A 1 70 ? -15.803 -9.444 54.126 1.00 92.56 70 ASP A O 1
ATOM 566 N N . PRO A 1 71 ? -17.292 -7.794 54.451 1.00 88.75 71 PRO A N 1
ATOM 567 C CA . PRO A 1 71 ? -16.296 -6.724 54.420 1.00 88.75 71 PRO A CA 1
ATOM 568 C C . PRO A 1 71 ? -15.156 -6.876 55.440 1.00 88.75 71 PRO A C 1
ATOM 570 O O . PRO A 1 71 ? -14.140 -6.198 55.299 1.00 88.75 71 PRO A O 1
ATOM 573 N N . ASN A 1 72 ? -15.323 -7.723 56.464 1.00 91.31 72 ASN A N 1
ATOM 574 C CA . ASN A 1 72 ? -14.311 -7.991 57.488 1.00 91.31 72 ASN A CA 1
ATOM 575 C C . ASN A 1 72 ? -13.426 -9.209 57.179 1.00 91.31 72 ASN A C 1
ATOM 577 O O . ASN A 1 72 ? -12.474 -9.459 57.921 1.00 91.31 72 ASN A O 1
ATOM 581 N N . ASP A 1 73 ? -13.718 -9.973 56.124 1.00 92.69 73 ASP A N 1
ATOM 582 C CA . ASP A 1 73 ? -12.871 -11.089 55.715 1.00 92.69 73 ASP A CA 1
ATOM 583 C C . ASP A 1 73 ? -11.540 -10.554 55.149 1.00 92.69 73 ASP A C 1
ATOM 585 O O . ASP A 1 73 ? -11.491 -9.653 54.304 1.00 92.69 73 ASP A O 1
ATOM 589 N N . GLN A 1 74 ? -10.429 -11.112 55.638 1.00 89.75 74 GLN A N 1
ATOM 590 C CA . GLN A 1 74 ? -9.070 -10.676 55.302 1.00 89.75 74 GLN A CA 1
ATOM 591 C C . GLN A 1 74 ? -8.741 -10.776 53.801 1.00 89.75 74 GLN A C 1
ATOM 593 O O . GLN A 1 74 ? -7.821 -10.110 53.324 1.00 89.75 74 GLN A O 1
ATOM 598 N N . HIS A 1 75 ? -9.477 -11.595 53.047 1.00 91.31 75 HIS A N 1
ATOM 599 C CA . HIS A 1 75 ? -9.243 -11.860 51.634 1.00 91.31 75 HIS A CA 1
ATOM 600 C C . HIS A 1 75 ? -10.043 -10.936 50.699 1.00 91.31 75 HIS A C 1
ATOM 602 O O . HIS A 1 75 ? -9.763 -10.908 49.499 1.00 91.31 75 HIS A O 1
ATOM 608 N N . VAL A 1 76 ? -10.992 -10.127 51.195 1.00 91.62 76 VAL A N 1
ATOM 609 C CA . VAL A 1 76 ? -11.876 -9.307 50.334 1.00 91.62 76 VAL A CA 1
ATOM 610 C C . VAL A 1 76 ? -11.115 -8.366 49.409 1.00 91.62 76 VAL A C 1
ATOM 612 O O . VAL A 1 76 ? -11.464 -8.246 48.235 1.00 91.62 76 VAL A O 1
ATOM 615 N N . ALA A 1 77 ? -10.058 -7.717 49.898 1.00 88.88 77 ALA A N 1
ATOM 616 C CA . ALA A 1 77 ? -9.257 -6.811 49.075 1.00 88.88 77 ALA A CA 1
ATOM 617 C C . ALA A 1 77 ? -8.592 -7.529 47.885 1.00 88.88 77 ALA A C 1
ATOM 619 O O . ALA A 1 77 ? -8.384 -6.926 46.831 1.00 88.88 77 ALA A O 1
ATOM 620 N N . LEU A 1 78 ? -8.277 -8.817 48.045 1.00 89.38 78 LEU A N 1
ATOM 621 C CA . LEU A 1 78 ? -7.675 -9.645 47.008 1.00 89.38 78 LEU A CA 1
ATOM 622 C C . LEU A 1 78 ? -8.710 -10.121 45.979 1.00 89.38 78 LEU A C 1
ATOM 624 O O . LEU A 1 78 ? -8.415 -10.160 44.790 1.00 89.38 78 LEU A O 1
ATOM 628 N N . LEU A 1 79 ? -9.936 -10.420 46.415 1.00 94.00 79 LEU A N 1
ATOM 629 C CA . LEU A 1 79 ? -11.037 -10.838 45.535 1.00 94.00 79 LEU A CA 1
ATOM 630 C C . LEU A 1 79 ? -11.483 -9.734 44.561 1.00 94.00 79 LEU A C 1
ATOM 632 O O . LEU A 1 79 ? -12.053 -10.032 43.515 1.00 94.00 79 LEU A O 1
ATOM 636 N N . LYS A 1 80 ? -11.189 -8.466 44.873 1.00 94.00 80 LYS A N 1
ATOM 637 C CA . LYS A 1 80 ? -11.530 -7.287 44.062 1.00 94.00 80 LYS A CA 1
ATOM 638 C C . LYS A 1 80 ? -10.361 -6.834 43.175 1.00 94.00 80 LYS A C 1
ATOM 640 O O . LYS A 1 80 ? -9.938 -5.679 43.227 1.00 94.00 80 LYS A O 1
ATOM 645 N N . LYS A 1 81 ? -9.817 -7.746 42.364 1.00 91.88 81 LYS A N 1
ATOM 646 C CA . LYS A 1 81 ? -8.710 -7.479 41.422 1.00 91.88 81 LYS A CA 1
ATOM 647 C C . LYS A 1 81 ? -9.082 -7.854 39.986 1.00 91.88 81 LYS A C 1
ATOM 649 O O . LYS A 1 81 ? -9.894 -8.752 39.758 1.00 91.88 81 LYS A O 1
ATOM 654 N N . GLY A 1 82 ? -8.474 -7.163 39.020 1.00 91.06 82 GLY A N 1
ATOM 655 C CA . GLY A 1 82 ? -8.715 -7.378 37.593 1.00 91.06 82 GLY A CA 1
ATOM 656 C C . GLY A 1 82 ? -10.168 -7.156 37.194 1.00 91.06 82 GLY A C 1
ATOM 657 O O . GLY A 1 82 ? -10.766 -6.149 37.568 1.00 91.06 82 GLY A O 1
ATOM 658 N N . LEU A 1 83 ? -10.750 -8.127 36.488 1.00 94.50 83 LEU A N 1
ATOM 659 C CA . LEU A 1 83 ? -12.156 -8.123 36.079 1.00 94.50 83 LEU A CA 1
ATOM 660 C C . LEU A 1 83 ? -13.103 -7.874 37.264 1.00 94.50 83 LEU A C 1
ATOM 662 O O . LEU A 1 83 ? -14.123 -7.216 37.103 1.00 94.50 83 LEU A O 1
ATOM 666 N N . PHE A 1 84 ? -12.756 -8.362 38.457 1.00 96.19 84 PHE A N 1
ATOM 667 C CA . PHE A 1 84 ? -13.600 -8.285 39.653 1.00 96.19 84 PHE A CA 1
ATOM 668 C C . PHE A 1 84 ? -13.377 -7.018 40.489 1.00 96.19 84 PHE A C 1
ATOM 670 O O . PHE A 1 84 ? -13.971 -6.880 41.560 1.00 96.19 84 PHE A O 1
ATOM 677 N N . ALA A 1 85 ? -12.522 -6.094 40.035 1.00 93.75 85 ALA A N 1
ATOM 678 C CA . ALA A 1 85 ? -12.195 -4.877 40.776 1.00 93.75 85 ALA A CA 1
ATOM 679 C C . ALA A 1 85 ? -13.401 -3.951 40.978 1.00 93.75 85 ALA A C 1
ATOM 681 O O . ALA A 1 85 ? -13.501 -3.291 42.013 1.00 93.75 85 ALA A O 1
ATOM 682 N N . GLN A 1 86 ? -14.319 -3.915 40.012 1.00 93.06 86 GLN A N 1
ATOM 683 C CA . GLN A 1 86 ? -15.520 -3.087 40.054 1.00 93.06 86 GLN A CA 1
ATOM 684 C C . GLN A 1 86 ? -16.766 -3.938 39.834 1.00 93.06 86 GLN A C 1
ATOM 686 O O . GLN A 1 86 ? -16.745 -4.917 39.089 1.00 93.06 86 GLN A O 1
ATOM 691 N N . GLU A 1 87 ? -17.859 -3.544 40.479 1.00 95.69 87 GLU A N 1
ATOM 692 C CA . GLU A 1 87 ? -19.174 -4.085 40.163 1.00 95.69 87 GLU A CA 1
ATOM 693 C C . GLU A 1 87 ? -19.593 -3.605 38.774 1.00 95.69 87 GLU A C 1
ATOM 695 O O . GLU A 1 87 ? -19.493 -2.421 38.446 1.00 95.69 87 GLU A O 1
ATOM 700 N N . ALA A 1 88 ? -20.030 -4.539 37.940 1.00 94.94 88 ALA A N 1
ATOM 701 C CA . ALA A 1 88 ? -20.367 -4.276 36.551 1.00 94.94 88 ALA A CA 1
ATOM 702 C C . ALA A 1 88 ? -21.282 -5.373 36.014 1.00 94.94 88 ALA A C 1
ATOM 704 O O . ALA A 1 88 ? -21.289 -6.499 36.512 1.00 94.94 88 ALA A O 1
ATOM 705 N N . GLN A 1 89 ? -22.028 -5.052 34.960 1.00 96.88 89 GLN A N 1
ATOM 706 C CA . GLN A 1 89 ? -22.789 -6.029 34.195 1.00 96.88 89 GLN A CA 1
ATOM 707 C C . GLN A 1 89 ? -22.291 -6.055 32.752 1.00 96.88 89 GLN A C 1
ATOM 709 O O . GLN A 1 89 ? -22.183 -5.012 32.109 1.00 96.88 89 GLN A O 1
ATOM 714 N N . TYR A 1 90 ? -22.036 -7.256 32.243 1.00 96.19 90 TYR A N 1
ATOM 715 C CA . TYR A 1 90 ? -21.577 -7.500 30.882 1.00 96.19 90 TYR A CA 1
ATOM 716 C C . TYR A 1 90 ? -22.599 -8.323 30.106 1.00 96.19 90 TYR A C 1
ATOM 718 O O . TYR A 1 90 ? -23.212 -9.254 30.640 1.00 96.19 90 TYR A O 1
ATOM 726 N N . ASP A 1 91 ? -22.751 -7.999 28.824 1.00 96.25 91 ASP A N 1
ATOM 727 C CA . ASP A 1 91 ? -23.356 -8.920 27.870 1.00 96.25 91 ASP A CA 1
ATOM 728 C C . ASP A 1 91 ? -22.496 -10.172 27.756 1.00 96.25 91 ASP A C 1
ATOM 730 O O . ASP A 1 91 ? -21.265 -10.086 27.691 1.00 96.25 91 ASP A O 1
ATOM 734 N N . ALA A 1 92 ? -23.148 -11.331 27.718 1.00 96.81 92 ALA A N 1
ATOM 735 C CA . ALA A 1 92 ? -22.469 -12.605 27.630 1.00 96.81 92 ALA A CA 1
ATOM 736 C C . ALA A 1 92 ? -23.125 -13.546 26.618 1.00 96.81 92 ALA A C 1
ATOM 738 O O . ALA A 1 92 ? -24.342 -13.563 26.448 1.00 96.81 92 ALA A O 1
ATOM 739 N N . TRP A 1 93 ? -22.301 -14.382 25.993 1.00 96.38 93 TRP A N 1
ATOM 740 C CA . TRP A 1 93 ? -22.753 -15.559 25.256 1.00 96.38 93 TRP A CA 1
ATOM 741 C C . TRP A 1 93 ? -22.144 -16.815 25.868 1.00 96.38 93 TRP A C 1
ATOM 743 O O . TRP A 1 93 ? -20.948 -16.860 26.157 1.00 96.38 93 TRP A O 1
ATOM 753 N N . VAL A 1 94 ? -22.974 -17.836 26.068 1.00 97.44 94 VAL A N 1
ATOM 754 C CA . VAL A 1 94 ? -22.609 -19.075 26.759 1.00 97.44 94 VAL A CA 1
ATOM 755 C C . VAL A 1 94 ? -22.785 -20.253 25.815 1.00 97.44 94 VAL A C 1
ATOM 757 O O . VAL A 1 94 ? -23.829 -20.398 25.181 1.00 97.44 94 VAL A O 1
ATOM 760 N N . ARG A 1 95 ? -21.768 -21.109 25.726 1.00 96.56 95 ARG A N 1
ATOM 761 C CA . ARG A 1 95 ? -21.794 -22.356 24.960 1.00 96.56 95 ARG A CA 1
ATOM 762 C C . ARG A 1 95 ? -21.835 -23.554 25.895 1.00 96.56 95 ARG A C 1
ATOM 764 O O . ARG A 1 95 ? -20.905 -23.733 26.682 1.00 96.56 95 ARG A O 1
ATOM 771 N N . PHE A 1 96 ? -22.815 -24.429 25.694 1.00 96.19 96 PHE A N 1
ATOM 772 C CA . PHE A 1 96 ? -22.834 -25.769 26.278 1.00 96.19 96 PHE A CA 1
ATOM 773 C C . PHE A 1 96 ? -22.407 -26.809 25.237 1.00 96.19 96 PHE A C 1
ATOM 775 O O . PHE A 1 96 ? -22.906 -26.817 24.107 1.00 96.19 96 PHE A O 1
ATOM 782 N N . GLY A 1 97 ? -21.486 -27.701 25.596 1.00 94.00 97 GLY A N 1
ATOM 783 C CA . GLY A 1 97 ? -21.026 -28.777 24.710 1.00 94.00 97 GLY A CA 1
ATOM 784 C C . GLY A 1 97 ? -20.356 -29.919 25.464 1.00 94.00 97 GLY A C 1
ATOM 785 O O . GLY A 1 97 ? -20.102 -29.791 26.648 1.00 94.00 97 GLY A O 1
ATOM 786 N N . SER A 1 98 ? -20.034 -31.019 24.797 1.00 92.06 98 SER A N 1
ATOM 787 C CA . SER A 1 98 ? -19.433 -32.218 25.405 1.00 92.06 98 SER A CA 1
ATOM 788 C C . SER A 1 98 ? -18.301 -32.767 24.544 1.00 92.06 98 SER A C 1
ATOM 790 O O . SER A 1 98 ? -18.272 -32.565 23.326 1.00 92.06 98 SER A O 1
ATOM 792 N N . ASP A 1 99 ? -17.330 -33.445 25.163 1.00 85.31 99 ASP A N 1
ATOM 793 C CA . ASP A 1 99 ? -16.176 -34.028 24.455 1.00 85.31 99 ASP A CA 1
ATOM 794 C C . ASP A 1 99 ? -16.487 -35.398 23.823 1.00 85.31 99 ASP A C 1
ATOM 796 O O . ASP A 1 99 ? -15.711 -36.347 23.911 1.00 85.31 99 ASP A O 1
ATOM 800 N N . ILE A 1 100 ? -17.632 -35.479 23.142 1.00 86.38 100 ILE A N 1
ATOM 801 C CA . ILE A 1 100 ? -18.109 -36.648 22.391 1.00 86.38 100 ILE A CA 1
ATOM 802 C C . ILE A 1 100 ? -18.268 -36.315 20.908 1.00 86.38 100 ILE A C 1
ATOM 804 O O . ILE A 1 100 ? -18.418 -35.156 20.516 1.00 86.38 100 ILE A O 1
ATOM 808 N N . ASN A 1 101 ? -18.234 -37.343 20.062 1.00 82.38 101 ASN A N 1
ATOM 809 C CA . ASN A 1 101 ? -18.491 -37.183 18.634 1.00 82.38 101 ASN A CA 1
ATOM 810 C C . ASN A 1 101 ? -19.987 -36.947 18.363 1.00 82.38 101 ASN A C 1
ATOM 812 O O . ASN A 1 101 ? -20.859 -37.385 19.113 1.00 82.38 101 ASN A O 1
ATOM 816 N N . PHE A 1 102 ? -20.297 -36.283 17.248 1.00 72.94 102 PHE A N 1
ATOM 817 C CA . PHE A 1 102 ? -21.676 -36.147 16.778 1.00 72.94 102 PHE A CA 1
ATOM 818 C C . PHE A 1 102 ? -22.260 -37.531 16.450 1.00 72.94 102 PHE A C 1
ATOM 820 O O . PHE A 1 102 ? -21.643 -38.299 15.718 1.00 72.94 102 PHE A O 1
ATOM 827 N N . GLY A 1 103 ? -23.440 -37.838 16.995 1.00 73.31 103 GLY A N 1
ATOM 828 C CA . GLY A 1 103 ? -24.115 -39.135 16.844 1.00 73.31 103 GLY A CA 1
ATOM 829 C C . GLY A 1 103 ? -23.996 -40.057 18.061 1.00 73.31 103 GLY A C 1
ATOM 830 O O . GLY A 1 103 ? -24.857 -40.911 18.244 1.00 73.31 103 GLY A O 1
ATOM 831 N N . GLU A 1 104 ? -23.002 -39.841 18.927 1.00 83.69 104 GLU A N 1
ATOM 832 C CA . GLU A 1 104 ? -22.904 -40.538 20.215 1.00 83.69 104 GLU A CA 1
ATOM 833 C C . GLU A 1 104 ? -23.925 -39.987 21.215 1.00 83.69 104 GLU A C 1
ATOM 835 O O . GLU A 1 104 ? -24.327 -38.820 21.119 1.00 83.69 104 GLU A O 1
ATOM 840 N N . SER A 1 105 ? -24.337 -40.814 22.181 1.00 84.69 105 SER A N 1
ATOM 841 C CA . SER A 1 105 ? -25.278 -40.379 23.216 1.00 84.69 105 SER A CA 1
ATOM 842 C C . SER A 1 105 ? -24.667 -39.320 24.127 1.00 84.69 105 SER A C 1
ATOM 844 O O . SER A 1 105 ? -23.496 -39.428 24.478 1.00 84.69 105 SER A O 1
ATOM 846 N N . ASP A 1 106 ? -25.481 -38.364 24.570 1.00 87.19 106 ASP A N 1
ATOM 847 C CA . ASP A 1 106 ? -25.156 -37.269 25.500 1.00 87.19 106 ASP A CA 1
ATOM 848 C C . ASP A 1 106 ? -24.849 -37.740 26.950 1.00 87.19 106 ASP A C 1
ATOM 850 O O . ASP A 1 106 ? -25.268 -37.132 27.931 1.00 87.19 106 ASP A O 1
ATOM 854 N N . ARG A 1 107 ? -24.142 -38.863 27.107 1.00 88.81 107 ARG A N 1
ATOM 855 C CA . ARG A 1 107 ? -23.881 -39.555 28.378 1.00 88.81 107 ARG A CA 1
ATOM 856 C C . ARG A 1 107 ? -22.416 -39.948 28.490 1.00 88.81 107 ARG A C 1
ATOM 858 O O . ARG A 1 107 ? -21.722 -40.050 27.480 1.00 88.81 107 ARG A O 1
ATOM 865 N N . ASN A 1 108 ? -21.990 -40.284 29.705 1.00 89.94 108 ASN A N 1
ATOM 866 C CA . ASN A 1 108 ? -20.664 -40.834 29.995 1.00 89.94 108 ASN A CA 1
ATOM 867 C C . ASN A 1 108 ? -19.522 -39.938 29.479 1.00 89.94 108 ASN A C 1
ATOM 869 O O . ASN A 1 108 ? -18.528 -40.406 28.919 1.00 89.94 108 ASN A O 1
ATOM 873 N N . SER A 1 109 ? -19.700 -38.626 29.619 1.00 89.31 109 SER A N 1
ATOM 874 C CA . SER A 1 109 ? -18.739 -37.622 29.184 1.00 89.31 109 SER A CA 1
ATOM 875 C C . SER A 1 109 ? -18.930 -36.329 29.952 1.00 89.31 109 SER A C 1
ATOM 877 O O . SER A 1 109 ? -20.042 -35.927 30.282 1.00 89.31 109 SER A O 1
ATOM 879 N N . THR A 1 110 ? -17.825 -35.620 30.129 1.00 91.88 110 THR A N 1
ATOM 880 C CA . THR A 1 110 ? -17.804 -34.252 30.635 1.00 91.88 110 THR A CA 1
ATOM 881 C C . THR A 1 110 ? -18.567 -33.305 29.701 1.00 91.88 110 THR A C 1
ATOM 883 O O . THR A 1 110 ? -18.445 -33.392 28.470 1.00 91.88 110 THR A O 1
ATOM 886 N N . ILE A 1 111 ? -19.309 -32.372 30.298 1.00 93.62 111 ILE A N 1
ATOM 887 C CA . ILE A 1 111 ? -19.924 -31.207 29.657 1.00 93.62 111 ILE A CA 1
ATOM 888 C C . ILE A 1 111 ? -19.085 -29.967 29.973 1.00 93.62 111 ILE A C 1
ATOM 890 O O . ILE A 1 111 ? -18.646 -29.749 31.099 1.00 93.62 111 ILE A O 1
ATOM 894 N N . GLY A 1 112 ? -18.879 -29.131 28.967 1.00 95.00 112 GLY A N 1
ATOM 895 C CA . GLY A 1 112 ? -18.308 -27.800 29.058 1.00 95.00 112 GLY A CA 1
ATOM 896 C C . GLY A 1 112 ? -19.378 -26.710 29.074 1.00 95.00 112 GLY A C 1
ATOM 897 O O . GLY A 1 112 ? -20.363 -26.791 28.338 1.00 95.00 112 GLY A O 1
ATOM 898 N N . CYS A 1 113 ? -19.123 -25.660 29.851 1.00 97.50 113 CYS A N 1
ATOM 899 C CA . CYS A 1 113 ? -19.846 -24.391 29.846 1.00 97.50 113 CYS A CA 1
ATOM 900 C C . CYS A 1 113 ? -18.829 -23.273 29.596 1.00 97.50 113 CYS A C 1
ATOM 902 O O . CYS A 1 113 ? -18.032 -22.939 30.469 1.00 97.50 113 CYS A O 1
ATOM 904 N N . SER A 1 114 ? -18.802 -22.725 28.381 1.00 97.44 114 SER A N 1
ATOM 905 C CA . SER A 1 114 ? -17.880 -21.641 28.021 1.00 97.44 114 SER A CA 1
ATOM 906 C C . SER A 1 114 ? -18.614 -20.310 27.955 1.00 97.44 114 SER A C 1
ATOM 908 O O . SER A 1 114 ? -19.547 -20.182 27.170 1.00 97.44 114 SER A O 1
ATOM 910 N N . ILE A 1 115 ? -18.198 -19.330 28.754 1.00 98.25 115 ILE A N 1
ATOM 911 C CA . ILE A 1 115 ? -18.792 -17.986 28.805 1.00 98.25 115 ILE A CA 1
ATOM 912 C C . ILE A 1 115 ? -17.864 -17.026 28.062 1.00 98.25 115 ILE A C 1
ATOM 914 O O . ILE A 1 115 ? -16.661 -17.055 28.301 1.00 98.25 115 ILE A O 1
ATOM 918 N N . LYS A 1 116 ? -18.406 -16.169 27.197 1.00 97.19 116 LYS A N 1
ATOM 919 C CA . LYS A 1 116 ? -17.708 -15.013 26.621 1.00 97.19 116 LYS A CA 1
ATOM 920 C C . LYS A 1 116 ? -18.399 -13.743 27.084 1.00 97.19 116 LYS A C 1
ATOM 922 O O . LYS A 1 116 ? -19.591 -13.592 26.832 1.00 97.19 116 LYS A O 1
ATOM 927 N N . LEU A 1 117 ? -17.656 -12.853 27.728 1.00 97.00 117 LEU A N 1
ATOM 928 C CA . LEU A 1 117 ? -18.085 -11.510 28.103 1.00 97.00 117 LEU A CA 1
ATOM 929 C C . LEU A 1 117 ? -17.695 -10.521 27.011 1.00 97.00 117 LEU A C 1
ATOM 931 O O . LEU A 1 117 ? -16.603 -10.621 26.453 1.00 97.00 117 LEU A O 1
ATOM 935 N N . PHE A 1 118 ? -18.561 -9.550 26.745 1.00 92.62 118 PHE A N 1
ATOM 936 C CA . PHE A 1 118 ? -18.329 -8.491 25.768 1.00 92.62 118 PHE A CA 1
ATOM 937 C C . PHE A 1 118 ? -18.143 -7.137 26.449 1.00 92.62 118 PHE A C 1
ATOM 939 O O . PHE A 1 118 ? -18.649 -6.905 27.547 1.00 92.62 118 PHE A O 1
ATOM 946 N N . ASN A 1 119 ? -17.456 -6.222 25.759 1.00 87.88 119 ASN A N 1
ATOM 947 C CA . ASN A 1 119 ? -17.245 -4.841 26.196 1.00 87.88 119 ASN A CA 1
ATOM 948 C C . ASN A 1 119 ? -16.536 -4.698 27.558 1.00 87.88 119 ASN A C 1
ATOM 950 O O . ASN A 1 119 ? -16.777 -3.728 28.278 1.00 87.88 119 ASN A O 1
ATOM 954 N N . 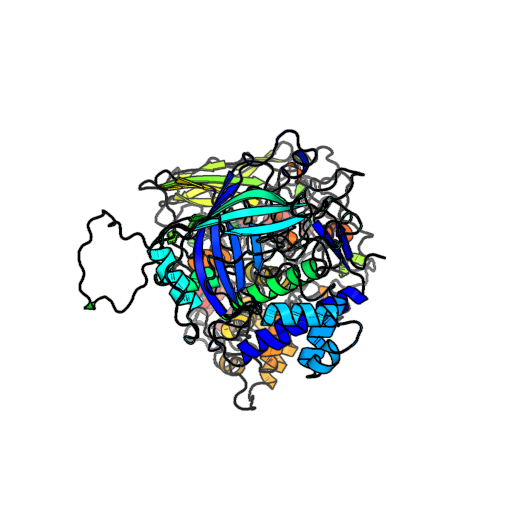VAL A 1 120 ? -15.650 -5.634 27.908 1.00 89.25 120 VAL A N 1
ATOM 955 C CA . VAL A 1 120 ? -14.878 -5.594 29.157 1.00 89.25 120 VAL A CA 1
ATOM 956 C C . VAL A 1 120 ? -13.763 -4.553 29.041 1.00 89.25 120 VAL A C 1
ATOM 958 O O . VAL A 1 120 ? -12.925 -4.699 28.158 1.00 89.25 120 VAL A O 1
ATOM 961 N N . PRO A 1 121 ? -13.699 -3.516 29.894 1.00 83.56 121 PRO A N 1
ATOM 962 C CA . PRO A 1 121 ? -12.620 -2.533 29.840 1.00 83.56 121 PRO A CA 1
ATOM 963 C C . PRO A 1 121 ? -11.237 -3.158 30.068 1.00 83.56 121 PRO A C 1
ATOM 965 O O . PRO A 1 121 ? -11.058 -3.938 31.000 1.00 83.56 121 PRO A O 1
ATOM 968 N N . GLY A 1 122 ? -10.257 -2.771 29.251 1.00 78.06 122 GLY A N 1
ATOM 969 C CA . GLY A 1 122 ? -8.868 -3.226 29.336 1.00 78.06 122 GLY A CA 1
ATOM 970 C C . GLY A 1 122 ? -8.374 -3.964 28.090 1.00 78.06 122 GLY A C 1
ATOM 971 O O . GLY A 1 122 ? -9.138 -4.274 27.175 1.00 78.06 122 GLY A O 1
ATOM 972 N N . LEU A 1 123 ? -7.064 -4.213 28.056 1.00 75.44 123 LEU A N 1
ATOM 973 C CA . LEU A 1 123 ? -6.400 -4.955 26.984 1.00 75.44 123 LEU A CA 1
ATOM 974 C C . LEU A 1 123 ? -6.470 -6.459 27.251 1.00 75.44 123 LEU A C 1
ATOM 976 O O . LEU A 1 123 ? -6.325 -6.904 28.389 1.00 75.44 123 LEU A O 1
ATOM 980 N N . ASN A 1 124 ? -6.649 -7.235 26.187 1.00 81.88 124 ASN A N 1
ATOM 981 C CA . ASN A 1 124 ? -6.598 -8.688 26.247 1.00 81.88 124 ASN A CA 1
ATOM 982 C C . ASN A 1 124 ? -5.152 -9.187 26.146 1.00 81.88 124 ASN A C 1
ATOM 984 O O . ASN A 1 124 ? -4.435 -8.827 25.216 1.00 81.88 124 ASN A O 1
ATOM 988 N N . VAL A 1 125 ? -4.747 -10.064 27.066 1.00 83.62 125 VAL A N 1
ATOM 989 C CA . VAL A 1 125 ? -3.396 -10.653 27.087 1.00 83.62 125 VAL A CA 1
ATOM 990 C C . VAL A 1 125 ? -3.122 -11.622 25.935 1.00 83.62 125 VAL A C 1
ATOM 992 O O . VAL A 1 125 ? -1.964 -11.815 25.572 1.00 83.62 125 VAL A O 1
ATOM 995 N N . LEU A 1 126 ? -4.154 -12.235 25.343 1.00 83.00 126 LEU A N 1
ATOM 996 C CA . LEU A 1 126 ? -3.979 -13.111 24.179 1.00 83.00 126 LEU A CA 1
ATOM 997 C C . LEU A 1 126 ? -3.545 -12.329 22.932 1.00 83.00 126 LEU A C 1
ATOM 999 O O . LEU A 1 126 ? -2.798 -12.870 22.124 1.00 83.00 126 LEU A O 1
ATOM 1003 N N . ASP A 1 127 ? -3.972 -11.070 22.814 1.00 70.56 127 ASP A N 1
ATOM 1004 C CA . ASP A 1 127 ? -3.764 -10.229 21.634 1.00 70.56 127 ASP A CA 1
ATOM 1005 C C . ASP A 1 127 ? -2.567 -9.260 21.826 1.00 70.56 127 ASP A C 1
ATOM 1007 O O . ASP A 1 127 ? -2.527 -8.220 21.183 1.00 70.56 127 ASP A O 1
ATOM 1011 N N . TYR A 1 128 ? -1.615 -9.544 22.734 1.00 62.78 128 TYR A N 1
ATOM 1012 C CA . TYR A 1 128 ? -0.484 -8.650 23.049 1.00 62.78 128 TYR A CA 1
ATOM 1013 C C . TYR A 1 128 ? 0.833 -9.020 22.311 1.00 62.78 128 TYR A C 1
ATOM 1015 O O . TYR A 1 128 ? 1.218 -10.194 22.343 1.00 62.78 128 TYR A O 1
ATOM 1023 N N . PRO A 1 129 ? 1.592 -8.041 21.754 1.00 54.22 129 PRO A N 1
ATOM 1024 C CA . PRO A 1 129 ? 1.217 -6.632 21.624 1.00 54.22 129 PRO A CA 1
ATOM 1025 C C . PRO A 1 129 ? 0.040 -6.489 20.648 1.00 54.22 129 PRO A C 1
ATOM 1027 O O . PRO A 1 129 ? -0.038 -7.268 19.697 1.00 54.22 129 PRO A O 1
ATOM 1030 N N . PRO A 1 130 ? -0.875 -5.529 20.881 1.00 53.53 130 PRO A N 1
ATOM 1031 C CA . PRO A 1 130 ? -2.041 -5.345 20.025 1.00 53.53 130 PRO A CA 1
ATOM 1032 C C . PRO A 1 130 ? -1.598 -5.197 18.571 1.00 53.53 130 PRO A C 1
ATOM 1034 O O . PRO A 1 130 ? -0.778 -4.335 18.251 1.00 53.53 130 PRO A O 1
ATOM 1037 N N . SER A 1 131 ? -2.144 -6.031 17.682 1.00 45.81 131 SER A N 1
ATOM 1038 C CA . SER A 1 131 ? -2.103 -5.747 16.247 1.00 45.81 131 SER A CA 1
ATOM 1039 C C . SER A 1 131 ? -2.694 -4.353 16.027 1.00 45.81 131 SER A C 1
ATOM 1041 O O . SER A 1 131 ? -3.680 -4.009 16.684 1.00 45.81 131 SER A O 1
ATOM 1043 N N . GLN A 1 132 ? -2.107 -3.561 15.127 1.00 37.66 132 GLN A N 1
ATOM 1044 C CA . GLN A 1 132 ? -2.375 -2.123 14.935 1.00 37.66 132 GLN A CA 1
ATOM 1045 C C . GLN A 1 132 ? -3.839 -1.740 14.584 1.00 37.66 132 GLN A C 1
ATOM 1047 O O . GLN A 1 132 ? -4.131 -0.563 14.416 1.00 37.66 132 GLN A O 1
ATOM 1052 N N . ASP A 1 133 ? -4.774 -2.695 14.584 1.00 42.25 133 ASP A N 1
ATOM 1053 C CA . ASP A 1 133 ? -6.210 -2.530 14.325 1.00 42.25 133 ASP A CA 1
ATOM 1054 C C . ASP A 1 133 ? -7.114 -2.461 15.579 1.00 42.25 133 ASP A C 1
ATOM 1056 O O . ASP A 1 133 ? -8.336 -2.514 15.453 1.00 42.25 133 ASP A O 1
ATOM 1060 N N . SER A 1 134 ? -6.585 -2.349 16.804 1.00 38.44 134 SER A N 1
ATOM 1061 C CA . SER A 1 134 ? -7.431 -2.350 18.017 1.00 38.44 134 SER A CA 1
ATOM 1062 C C . SER A 1 134 ? -7.418 -1.028 18.802 1.00 38.44 134 SER A C 1
ATOM 1064 O O . SER A 1 134 ? -6.856 -0.982 19.900 1.00 38.44 134 SER A O 1
ATOM 1066 N N . PRO A 1 135 ? -8.110 0.041 18.356 1.00 36.25 135 PRO A N 1
ATOM 1067 C CA . PRO A 1 135 ? -8.396 1.195 19.201 1.00 36.25 135 PRO A CA 1
ATOM 1068 C C . PRO A 1 135 ? -9.610 0.940 20.114 1.00 36.25 135 PRO A C 1
ATOM 1070 O O . PRO A 1 135 ? -10.487 1.790 20.249 1.00 36.25 135 PRO A O 1
ATOM 1073 N N . SER A 1 136 ? -9.693 -0.217 20.779 1.00 45.12 136 SER A N 1
ATOM 1074 C CA . SER A 1 136 ? -10.697 -0.430 21.820 1.00 45.12 136 SER A CA 1
ATOM 1075 C C . SER A 1 136 ? -10.031 -0.650 23.172 1.00 45.12 136 SER A C 1
ATOM 1077 O O . SER A 1 136 ? -9.504 -1.711 23.487 1.00 45.12 136 SER A O 1
ATOM 1079 N N . GLN A 1 137 ? -10.187 0.335 24.058 1.00 53.72 137 GLN A N 1
ATOM 1080 C CA . GLN A 1 137 ? -10.023 0.185 25.511 1.00 53.72 137 GLN A CA 1
ATOM 1081 C C . GLN A 1 137 ? -11.012 -0.838 26.123 1.00 53.72 137 GLN A C 1
ATOM 1083 O O . GLN A 1 137 ? -11.205 -0.869 27.337 1.00 53.72 137 GLN A O 1
ATOM 1088 N N . ARG A 1 138 ? -11.695 -1.635 25.293 1.00 62.12 138 ARG A N 1
ATOM 1089 C CA . ARG A 1 138 ? -12.666 -2.662 25.648 1.00 62.12 138 ARG A CA 1
ATOM 1090 C C . ARG A 1 138 ? -12.385 -3.913 24.826 1.00 62.12 138 ARG A C 1
ATOM 1092 O O . ARG A 1 138 ? -12.168 -3.829 23.620 1.00 62.12 138 ARG A O 1
ATOM 1099 N N . THR A 1 139 ? -12.422 -5.059 25.482 1.00 75.69 139 THR A N 1
ATOM 1100 C CA . THR A 1 139 ? -12.131 -6.371 24.923 1.00 75.69 139 THR A CA 1
ATOM 1101 C C . THR A 1 139 ? -13.227 -7.381 25.279 1.00 75.69 139 THR A C 1
ATOM 1103 O O . THR A 1 139 ? -14.293 -7.029 25.792 1.00 75.69 139 THR A O 1
ATOM 1106 N N . THR A 1 140 ? -12.983 -8.649 24.974 1.00 90.56 140 THR A N 1
ATOM 1107 C CA . THR A 1 140 ? -13.806 -9.786 25.389 1.00 90.56 140 THR A CA 1
ATOM 1108 C C . THR A 1 140 ? -13.034 -10.627 26.405 1.00 90.56 140 THR A C 1
ATOM 1110 O O . THR A 1 140 ? -11.806 -10.671 26.357 1.00 90.56 140 THR A O 1
ATOM 1113 N N . VAL A 1 141 ? -13.741 -11.284 27.329 1.00 94.12 141 VAL A N 1
ATOM 1114 C CA . VAL A 1 141 ? -13.140 -12.185 28.331 1.00 94.12 141 VAL A CA 1
ATOM 1115 C C . VAL A 1 141 ? -13.809 -13.552 28.277 1.00 94.12 141 VAL A C 1
ATOM 1117 O O . VAL A 1 141 ? -15.036 -13.624 28.250 1.00 94.12 141 VAL A O 1
ATOM 1120 N N . ASP A 1 142 ? -13.023 -14.627 28.292 1.00 96.38 142 ASP A N 1
ATOM 1121 C CA . ASP A 1 142 ? -13.519 -15.998 28.173 1.00 96.38 142 ASP A CA 1
ATOM 1122 C C . ASP A 1 142 ? -13.332 -16.811 29.464 1.00 96.38 142 ASP A C 1
ATOM 1124 O O . ASP A 1 142 ? -12.232 -16.921 30.002 1.00 96.38 142 ASP A O 1
ATOM 1128 N N . PHE A 1 143 ? -14.388 -17.513 29.881 1.00 97.56 143 PHE A N 1
ATOM 1129 C CA . PHE A 1 143 ? -14.347 -18.544 30.921 1.00 97.56 143 PHE A CA 1
ATOM 1130 C C . PHE A 1 143 ? -14.720 -19.908 30.333 1.00 97.56 143 PHE A C 1
ATOM 1132 O O . PHE A 1 143 ? -15.899 -20.266 30.313 1.00 97.56 143 PHE A O 1
ATOM 1139 N N . PRO A 1 144 ? -13.752 -20.691 29.828 1.00 96.19 144 PRO A N 1
ATOM 1140 C CA . PRO A 1 144 ? -13.998 -22.063 29.400 1.00 96.19 144 PRO A CA 1
ATOM 1141 C C . PRO A 1 144 ? -13.979 -23.011 30.607 1.00 96.19 144 PRO A C 1
ATOM 1143 O O . PRO A 1 144 ? -12.904 -23.384 31.092 1.00 96.19 144 PRO A O 1
ATOM 1146 N N . LEU A 1 145 ? -15.166 -23.410 31.066 1.00 97.38 145 LEU A N 1
ATOM 1147 C CA . LEU A 1 145 ? -15.380 -24.262 32.238 1.00 97.38 145 LEU A CA 1
ATOM 1148 C C . LEU A 1 145 ? -15.868 -25.662 31.834 1.00 97.38 145 LEU A C 1
ATOM 1150 O O . LEU A 1 145 ? -16.404 -25.847 30.739 1.00 97.38 145 LEU A O 1
ATOM 1154 N N . GLN A 1 146 ? -15.730 -26.641 32.728 1.00 95.94 146 GLN A N 1
ATOM 1155 C CA . GLN A 1 146 ? -16.244 -28.007 32.545 1.00 95.94 146 GLN A CA 1
ATOM 1156 C C . GLN A 1 146 ? -16.815 -28.580 33.843 1.00 95.94 146 GLN A C 1
ATOM 1158 O O . GLN A 1 146 ? -16.407 -28.153 34.917 1.00 95.94 146 GLN A O 1
ATOM 1163 N N . ASN A 1 147 ? -17.725 -29.553 33.770 1.00 95.50 147 ASN A N 1
ATOM 1164 C CA . ASN A 1 147 ? -18.386 -30.148 34.940 1.00 95.50 147 ASN A CA 1
ATOM 1165 C C . ASN A 1 147 ? -17.526 -31.188 35.687 1.00 95.50 147 ASN A C 1
ATOM 1167 O O . ASN A 1 147 ? -18.018 -32.195 36.198 1.00 95.50 147 ASN A O 1
ATOM 1171 N N . TYR A 1 148 ? -16.222 -30.929 35.753 1.00 95.12 148 TYR A N 1
ATOM 1172 C CA . TYR A 1 148 ? -15.253 -31.694 36.522 1.00 95.12 148 TYR A CA 1
ATOM 1173 C C . TYR A 1 148 ? -14.231 -30.733 37.135 1.00 95.12 148 TYR A C 1
ATOM 1175 O O . TYR A 1 148 ? -13.827 -29.777 36.478 1.00 95.12 148 TYR A O 1
ATOM 1183 N N . GLN A 1 149 ? -13.821 -30.967 38.379 1.00 93.88 149 GLN A N 1
ATOM 1184 C CA . GLN A 1 149 ? -13.146 -29.966 39.217 1.00 93.88 149 GLN A CA 1
ATOM 1185 C C . GLN A 1 149 ? -11.701 -29.666 38.797 1.00 93.88 149 GLN A C 1
ATOM 1187 O O . GLN A 1 149 ? -11.175 -28.578 39.045 1.00 93.88 149 GLN A O 1
ATOM 1192 N N . VAL A 1 150 ? -11.057 -30.635 38.148 1.00 95.81 150 VAL A N 1
ATOM 1193 C CA . VAL A 1 150 ? -9.631 -30.620 37.807 1.00 95.81 150 VAL A CA 1
ATOM 1194 C C . VAL A 1 150 ? -9.395 -31.010 36.352 1.00 95.81 150 VAL A C 1
ATOM 1196 O O . VAL A 1 150 ? -10.259 -31.600 35.697 1.00 95.81 150 VAL A O 1
ATOM 1199 N N . PHE A 1 151 ? -8.207 -30.700 35.834 1.00 96.12 151 PHE A N 1
ATOM 1200 C CA . PHE A 1 151 ? -7.766 -31.219 34.543 1.00 96.12 151 PHE A CA 1
ATOM 1201 C C . PHE A 1 151 ? -7.160 -32.618 34.726 1.00 96.12 151 PHE A C 1
ATOM 1203 O O . PHE A 1 151 ? -6.519 -32.896 35.736 1.00 96.12 151 PHE A O 1
ATOM 1210 N N . PHE A 1 152 ? -7.343 -33.518 33.759 1.00 95.38 152 PHE A N 1
ATOM 1211 C CA . PHE A 1 152 ? -6.926 -34.919 33.914 1.00 95.38 152 PHE A CA 1
ATOM 1212 C C . PHE A 1 152 ? -5.416 -35.155 33.848 1.00 95.38 152 PHE A C 1
ATOM 1214 O O . PHE A 1 152 ? -4.946 -36.194 34.301 1.00 95.38 152 PHE A O 1
ATOM 1221 N N . ALA A 1 153 ? -4.675 -34.233 33.239 1.00 96.69 153 ALA A N 1
ATOM 1222 C CA . ALA A 1 153 ? -3.222 -34.265 33.200 1.00 96.69 153 ALA A CA 1
ATOM 1223 C C . ALA A 1 153 ? -2.657 -33.231 34.175 1.00 96.69 153 ALA A C 1
ATOM 1225 O O . ALA A 1 153 ? -3.121 -32.089 34.192 1.00 96.69 153 ALA A O 1
ATOM 1226 N N . SER A 1 154 ? -1.640 -33.618 34.941 1.00 95.50 154 SER A N 1
ATOM 1227 C CA . SER A 1 154 ? -0.999 -32.744 35.922 1.00 95.50 154 SER A CA 1
ATOM 1228 C C . SER A 1 154 ? -0.271 -31.571 35.271 1.00 95.50 154 SER A C 1
ATOM 1230 O O . SER A 1 154 ? -0.352 -30.446 35.752 1.00 95.50 154 SER A O 1
ATOM 1232 N N . ASP A 1 155 ? 0.423 -31.835 34.167 1.00 94.94 155 ASP A N 1
ATOM 1233 C CA . ASP A 1 155 ? 1.345 -30.920 33.494 1.00 94.94 155 ASP A CA 1
ATOM 1234 C C . ASP A 1 155 ? 1.433 -31.229 31.985 1.00 94.94 155 ASP A C 1
ATOM 1236 O O . ASP A 1 155 ? 0.807 -32.173 31.477 1.00 94.94 155 ASP A O 1
ATOM 1240 N N . ALA A 1 156 ? 2.206 -30.432 31.236 1.00 95.94 156 ALA A N 1
ATOM 1241 C CA . ALA A 1 156 ? 2.316 -30.622 29.791 1.00 95.94 156 ALA A CA 1
ATOM 1242 C C . ALA A 1 156 ? 3.019 -31.932 29.419 1.00 95.94 156 ALA A C 1
ATOM 1244 O O . ALA A 1 156 ? 2.691 -32.517 28.389 1.00 95.94 156 ALA A O 1
ATOM 1245 N N . LYS A 1 157 ? 3.918 -32.448 30.261 1.00 96.12 157 LYS A N 1
ATOM 1246 C CA . LYS A 1 157 ? 4.608 -33.716 30.003 1.00 96.12 157 LYS A CA 1
ATOM 1247 C C . LYS A 1 157 ? 3.642 -34.891 30.051 1.00 96.12 157 LYS A C 1
ATOM 1249 O O . LYS A 1 157 ? 3.632 -35.733 29.148 1.00 96.12 157 LYS A O 1
ATOM 1254 N N . GLN A 1 158 ? 2.793 -34.949 31.074 1.00 96.44 158 GLN A N 1
ATOM 1255 C CA . GLN A 1 158 ? 1.786 -35.998 31.190 1.00 96.44 158 GLN A CA 1
ATOM 1256 C C . GLN A 1 158 ? 0.745 -35.895 30.063 1.00 96.44 158 GLN A C 1
ATOM 1258 O O . GLN A 1 158 ? 0.346 -36.916 29.493 1.00 96.44 158 GLN A O 1
ATOM 1263 N N . MET A 1 159 ? 0.368 -34.674 29.669 1.00 96.44 159 MET A N 1
ATOM 1264 C CA . MET A 1 159 ? -0.540 -34.428 28.545 1.00 96.44 159 MET A CA 1
ATOM 1265 C C . MET A 1 159 ? 0.070 -34.820 27.186 1.00 96.44 159 MET A C 1
ATOM 1267 O O . MET A 1 159 ? -0.594 -35.466 26.371 1.00 96.44 159 MET A O 1
ATOM 1271 N N . ALA A 1 160 ? 1.342 -34.494 26.943 1.00 96.75 160 ALA A N 1
ATOM 1272 C CA . ALA A 1 160 ? 2.085 -34.907 25.753 1.00 96.75 160 ALA A CA 1
ATOM 1273 C C . ALA A 1 160 ? 2.199 -36.436 25.676 1.00 96.75 160 ALA A C 1
ATOM 1275 O O . ALA A 1 160 ? 1.914 -37.029 24.632 1.00 96.75 160 ALA A O 1
ATOM 1276 N N . GLY A 1 161 ? 2.517 -37.088 26.800 1.00 96.69 161 GLY A N 1
ATOM 1277 C CA . GLY A 1 161 ? 2.530 -38.546 26.921 1.00 96.69 161 GLY A CA 1
ATOM 1278 C C . GLY A 1 161 ? 1.174 -39.176 26.598 1.00 96.69 161 GLY A C 1
ATOM 1279 O O . GLY A 1 161 ? 1.109 -40.135 25.826 1.00 96.69 161 GLY A O 1
ATOM 1280 N N . TYR A 1 162 ? 0.083 -38.599 27.110 1.00 96.25 162 TYR A N 1
ATOM 1281 C CA . TYR A 1 162 ? -1.280 -39.033 26.801 1.00 96.25 162 TYR A CA 1
ATOM 1282 C C . TYR A 1 162 ? -1.595 -38.914 25.299 1.00 96.25 162 TYR A C 1
ATOM 1284 O O . TYR A 1 162 ? -2.109 -39.860 24.694 1.00 96.25 162 TYR A O 1
ATOM 1292 N N . MET A 1 163 ? -1.244 -37.787 24.671 1.00 94.50 163 MET A N 1
ATOM 1293 C CA . MET A 1 163 ? -1.451 -37.558 23.234 1.00 94.50 163 MET A CA 1
ATOM 1294 C C . MET A 1 163 ? -0.631 -38.520 22.366 1.00 94.50 163 MET A C 1
ATOM 1296 O O . MET A 1 163 ? -1.169 -39.108 21.424 1.00 94.50 163 MET A O 1
ATOM 1300 N N . ALA A 1 164 ? 0.636 -38.749 22.712 1.00 94.19 164 ALA A N 1
ATOM 1301 C CA . ALA A 1 164 ? 1.503 -39.702 22.023 1.00 94.19 164 ALA A CA 1
ATOM 1302 C C . ALA A 1 164 ? 1.002 -41.151 22.169 1.00 94.19 164 ALA A C 1
ATOM 1304 O O . ALA A 1 164 ? 0.969 -41.912 21.195 1.00 94.19 164 ALA A O 1
ATOM 1305 N N . ALA A 1 165 ? 0.546 -41.538 23.364 1.00 94.56 165 ALA A N 1
ATOM 1306 C CA . ALA A 1 165 ? -0.025 -42.859 23.613 1.00 94.56 165 ALA A CA 1
ATOM 1307 C C . ALA A 1 165 ? -1.332 -43.073 22.835 1.00 94.56 165 ALA A C 1
ATOM 1309 O O . ALA A 1 165 ? -1.564 -44.145 22.271 1.00 94.56 165 ALA A O 1
ATOM 1310 N N . LYS A 1 166 ? -2.171 -42.033 22.740 1.00 90.94 166 LYS A N 1
ATOM 1311 C CA . LYS A 1 166 ? -3.386 -42.049 21.920 1.00 90.94 166 LYS A CA 1
ATOM 1312 C C . LYS A 1 166 ? -3.067 -42.207 20.431 1.00 90.94 166 LYS A C 1
ATOM 1314 O O . LYS A 1 166 ? -3.679 -43.047 19.779 1.00 90.94 166 LYS A O 1
ATOM 1319 N N . ALA A 1 167 ? -2.099 -41.456 19.906 1.00 88.56 167 ALA A N 1
ATOM 1320 C CA . ALA A 1 167 ? -1.703 -41.524 18.497 1.00 88.56 167 ALA A CA 1
ATOM 1321 C C . ALA A 1 167 ? -1.067 -42.874 18.106 1.00 88.56 167 ALA A C 1
ATOM 1323 O O . ALA A 1 167 ? -1.261 -43.340 16.987 1.00 88.56 167 ALA A O 1
ATOM 1324 N N . SER A 1 168 ? -0.342 -43.513 19.029 1.00 90.81 168 SER A N 1
ATOM 1325 C CA . SER A 1 168 ? 0.327 -44.810 18.819 1.00 90.81 168 SER A CA 1
ATOM 1326 C C . SER A 1 168 ? -0.535 -46.035 19.151 1.00 90.81 168 SER A C 1
ATOM 1328 O O . SER A 1 168 ? -0.070 -47.162 19.003 1.00 90.81 168 SER A O 1
ATOM 1330 N N . GLY A 1 169 ? -1.775 -45.848 19.621 1.00 92.19 169 GLY A N 1
ATOM 1331 C CA . GLY A 1 169 ? -2.662 -46.952 20.008 1.00 92.19 169 GLY A CA 1
ATOM 1332 C C . GLY A 1 169 ? -2.285 -47.653 21.323 1.00 92.19 169 GLY A C 1
ATOM 1333 O O . GLY A 1 169 ? -2.829 -48.710 21.627 1.00 92.19 169 GLY A O 1
ATOM 1334 N N . THR A 1 170 ? -1.398 -47.064 22.129 1.00 95.69 170 THR A N 1
ATOM 1335 C CA . THR A 1 170 ? -0.888 -47.624 23.401 1.00 95.69 170 THR A CA 1
ATOM 1336 C C . THR A 1 170 ? -1.551 -47.004 24.640 1.00 95.69 170 THR A C 1
ATOM 1338 O O . THR A 1 170 ? -1.081 -47.156 25.768 1.00 95.69 170 THR A O 1
ATOM 1341 N N . LEU A 1 171 ? -2.674 -46.300 24.453 1.00 94.00 171 LEU A N 1
ATOM 1342 C CA . LEU A 1 171 ? -3.323 -45.499 25.494 1.00 94.00 171 LEU A CA 1
ATOM 1343 C C . LEU A 1 171 ? -3.703 -46.298 26.748 1.00 94.00 171 LEU A C 1
ATOM 1345 O O . LEU A 1 171 ? -3.563 -45.797 27.862 1.00 94.00 171 LEU A O 1
ATOM 1349 N N . LYS A 1 172 ? -4.167 -47.541 26.578 1.00 94.81 172 LYS A N 1
ATOM 1350 C CA . LYS A 1 172 ? -4.514 -48.422 27.701 1.00 94.81 172 LYS A CA 1
ATOM 1351 C C . LYS A 1 172 ? -3.293 -48.707 28.578 1.00 94.81 172 LYS A C 1
ATOM 1353 O O . LYS A 1 172 ? -3.381 -48.595 29.796 1.00 94.81 172 LYS A O 1
ATOM 1358 N N . ASP A 1 173 ? -2.158 -49.018 27.959 1.00 95.12 173 ASP A N 1
ATOM 1359 C CA . ASP A 1 173 ? -0.921 -49.321 28.677 1.00 95.12 173 ASP A CA 1
ATOM 1360 C C . ASP A 1 173 ? -0.370 -48.079 29.367 1.00 95.12 173 ASP A C 1
ATOM 1362 O O . ASP A 1 173 ? 0.043 -48.168 30.516 1.00 95.12 173 ASP A O 1
ATOM 1366 N N . PHE A 1 174 ? -0.422 -46.914 28.709 1.00 96.62 174 PHE A N 1
ATOM 1367 C CA . PHE A 1 174 ? -0.050 -45.631 29.311 1.00 96.62 174 PHE A CA 1
ATOM 1368 C C . PHE A 1 174 ? -0.886 -45.316 30.558 1.00 96.62 174 PHE A C 1
ATOM 1370 O O . PHE A 1 174 ? -0.324 -44.972 31.596 1.00 96.62 174 PHE A O 1
ATOM 1377 N N . ARG A 1 175 ? -2.215 -45.471 30.479 1.00 95.81 175 ARG A N 1
ATOM 1378 C CA . ARG A 1 175 ? -3.137 -45.215 31.599 1.00 95.81 175 ARG A CA 1
ATOM 1379 C C . ARG A 1 175 ? -2.950 -46.185 32.768 1.00 95.81 175 ARG A C 1
ATOM 1381 O O . ARG A 1 175 ? -3.183 -45.802 33.905 1.00 95.81 175 ARG A O 1
ATOM 1388 N N . ASN A 1 176 ? -2.532 -47.420 32.499 1.00 95.06 176 ASN A N 1
ATOM 1389 C CA . ASN A 1 176 ? -2.345 -48.445 33.528 1.00 95.06 176 ASN A CA 1
ATOM 1390 C C . ASN A 1 176 ? -0.991 -48.362 34.251 1.00 95.06 176 ASN A C 1
ATOM 1392 O O . ASN A 1 176 ? -0.756 -49.145 35.172 1.00 95.06 176 ASN A O 1
ATOM 1396 N N . ARG A 1 177 ? -0.085 -47.463 33.843 1.00 96.12 177 ARG A N 1
ATOM 1397 C CA . ARG A 1 177 ? 1.200 -47.306 34.536 1.00 96.12 177 ARG A CA 1
ATOM 1398 C C . ARG A 1 177 ? 0.987 -46.684 35.921 1.00 96.12 177 ARG A C 1
ATOM 1400 O O . ARG A 1 177 ? 0.174 -45.763 36.025 1.00 96.12 177 ARG A O 1
ATOM 1407 N N . PRO A 1 178 ? 1.710 -47.129 36.967 1.00 95.62 178 PRO A N 1
ATOM 1408 C CA . PRO A 1 178 ? 1.546 -46.604 38.324 1.00 95.62 178 PRO A CA 1
ATOM 1409 C C . PRO A 1 178 ? 1.654 -45.076 38.417 1.00 95.62 178 PRO A C 1
ATOM 1411 O O . PRO A 1 178 ? 0.871 -44.448 39.122 1.00 95.62 178 PRO A O 1
ATOM 1414 N N . GLU A 1 179 ? 2.562 -44.463 37.655 1.00 94.38 179 GLU A N 1
ATOM 1415 C CA . GLU A 1 179 ? 2.756 -43.010 37.609 1.00 94.38 179 GLU A CA 1
ATOM 1416 C C . GLU A 1 179 ? 1.573 -42.231 37.001 1.00 94.38 179 GLU A C 1
ATOM 1418 O O . GLU A 1 179 ? 1.460 -41.027 37.212 1.00 94.38 179 GLU A O 1
ATOM 1423 N N . ASN A 1 180 ? 0.670 -42.903 36.280 1.00 96.38 180 ASN A N 1
ATOM 1424 C CA . ASN A 1 180 ? -0.522 -42.315 35.662 1.00 96.38 180 ASN A CA 1
ATOM 1425 C C . ASN A 1 180 ? -1.824 -42.738 36.359 1.00 96.38 180 ASN A C 1
ATOM 1427 O O . ASN A 1 180 ? -2.905 -42.504 35.817 1.00 96.38 180 ASN A O 1
ATOM 1431 N N . ALA A 1 181 ? -1.750 -43.344 37.550 1.00 95.25 181 ALA A N 1
ATOM 1432 C CA . ALA A 1 181 ? -2.928 -43.811 38.280 1.00 95.25 181 ALA A CA 1
ATOM 1433 C C . ALA A 1 181 ? -3.939 -42.680 38.549 1.00 95.25 181 ALA A C 1
ATOM 1435 O O . ALA A 1 181 ? -5.120 -42.850 38.256 1.00 95.25 181 ALA A O 1
ATOM 1436 N N . ALA A 1 182 ? -3.467 -41.511 39.000 1.00 94.19 182 ALA A N 1
ATOM 1437 C CA . ALA A 1 182 ? -4.316 -40.341 39.249 1.00 94.19 182 ALA A CA 1
ATOM 1438 C C . ALA A 1 182 ? -4.979 -39.817 37.962 1.00 94.19 182 ALA A C 1
ATOM 1440 O O . ALA A 1 182 ? -6.188 -39.608 37.928 1.00 94.19 182 ALA A O 1
ATOM 1441 N N . LEU A 1 183 ? -4.216 -39.693 36.868 1.00 96.12 183 LEU A N 1
ATOM 1442 C CA . LEU A 1 183 ? -4.763 -39.340 35.551 1.00 96.12 183 LEU A CA 1
ATOM 1443 C C . LEU A 1 183 ? -5.849 -40.332 35.128 1.00 96.12 183 LEU A C 1
ATOM 1445 O O . LEU A 1 183 ? -6.902 -39.945 34.628 1.00 96.12 183 LEU A O 1
ATOM 1449 N N . ASN A 1 184 ? -5.603 -41.628 35.318 1.00 96.12 184 ASN A N 1
ATOM 1450 C CA . ASN A 1 184 ? -6.540 -42.673 34.938 1.00 96.12 184 ASN A CA 1
ATOM 1451 C C . ASN A 1 184 ? -7.833 -42.622 35.761 1.00 96.12 184 ASN A C 1
ATOM 1453 O O . ASN A 1 184 ? -8.912 -42.794 35.195 1.00 96.12 184 ASN A O 1
ATOM 1457 N N . GLU A 1 185 ? -7.722 -42.382 37.066 1.00 95.69 185 GLU A N 1
ATOM 1458 C CA . GLU A 1 185 ? -8.851 -42.193 37.976 1.00 95.69 185 GLU A CA 1
ATOM 1459 C C . GLU A 1 185 ? -9.682 -40.970 37.587 1.00 95.69 185 GLU A C 1
ATOM 1461 O O . GLU A 1 185 ? -10.894 -41.094 37.411 1.00 95.69 185 GLU A O 1
ATOM 1466 N N . ILE A 1 186 ? -9.034 -39.831 37.329 1.00 96.31 186 ILE A N 1
ATOM 1467 C CA . ILE A 1 186 ? -9.710 -38.610 36.880 1.00 96.31 186 ILE A CA 1
ATOM 1468 C C . ILE A 1 186 ? -10.433 -38.841 35.551 1.00 96.31 186 ILE A C 1
ATOM 1470 O O . ILE A 1 186 ? -11.609 -38.509 35.433 1.00 96.31 186 ILE A O 1
ATOM 1474 N N . ILE A 1 187 ? -9.779 -39.461 34.560 1.00 94.81 187 ILE A N 1
ATOM 1475 C CA . ILE A 1 187 ? -10.435 -39.787 33.285 1.00 94.81 187 ILE A CA 1
ATOM 1476 C C . ILE A 1 187 ? -11.639 -40.702 33.517 1.00 94.81 187 ILE A C 1
ATOM 1478 O O . ILE A 1 187 ? -12.675 -40.494 32.892 1.00 94.81 187 ILE A O 1
ATOM 1482 N N . ASN A 1 188 ? -11.529 -41.700 34.398 1.00 94.50 188 ASN A N 1
ATOM 1483 C CA . ASN A 1 188 ? -12.646 -42.587 34.721 1.00 94.50 188 ASN A CA 1
ATOM 1484 C C . ASN A 1 188 ? -13.809 -41.834 35.380 1.00 94.50 188 ASN A C 1
ATOM 1486 O O . ASN A 1 188 ? -14.958 -42.095 35.034 1.00 94.50 188 ASN A O 1
ATOM 1490 N N . GLY A 1 189 ? -13.528 -40.876 36.266 1.00 93.75 189 GLY A N 1
ATOM 1491 C CA . GLY A 1 189 ? -14.544 -39.989 36.834 1.00 93.75 189 GLY A CA 1
ATOM 1492 C C . GLY A 1 189 ? -15.204 -39.110 35.769 1.00 93.75 189 GLY A C 1
ATOM 1493 O O . GLY A 1 189 ? -16.428 -39.022 35.703 1.00 93.75 189 GLY A O 1
ATOM 1494 N N . MET A 1 190 ? -14.406 -38.524 34.874 1.00 93.19 190 MET A N 1
ATOM 1495 C CA . MET A 1 190 ? -14.888 -37.693 33.768 1.00 93.19 190 MET A CA 1
ATOM 1496 C C . MET A 1 190 ? -15.814 -38.461 32.813 1.00 93.19 190 MET A C 1
ATOM 1498 O O . MET A 1 190 ? -16.874 -37.950 32.454 1.00 93.19 190 MET A O 1
ATOM 1502 N N . ILE A 1 191 ? -15.450 -39.689 32.423 1.00 90.75 191 ILE A N 1
ATOM 1503 C CA . ILE A 1 191 ? -16.282 -40.537 31.547 1.00 90.75 191 ILE A CA 1
ATOM 1504 C C . ILE A 1 191 ? -17.438 -41.216 32.292 1.00 90.75 191 ILE A C 1
ATOM 1506 O O . ILE A 1 191 ? -18.316 -41.780 31.655 1.00 90.75 191 ILE A O 1
ATOM 1510 N N . ALA A 1 192 ? -17.462 -41.189 33.626 1.00 91.69 192 ALA A N 1
ATOM 1511 C CA . ALA A 1 192 ? -18.611 -41.638 34.412 1.00 91.69 192 ALA A CA 1
ATOM 1512 C C . ALA A 1 192 ? -19.682 -40.542 34.570 1.00 91.69 192 ALA A C 1
ATOM 1514 O O . ALA A 1 192 ? -20.755 -40.811 35.107 1.00 91.69 192 ALA A O 1
ATOM 1515 N N . SER A 1 193 ? -19.407 -39.313 34.114 1.00 89.75 193 SER A N 1
ATOM 1516 C CA . SER A 1 193 ? -20.361 -38.204 34.160 1.00 89.75 193 SER A CA 1
ATOM 1517 C C . SER A 1 193 ? -21.592 -38.507 33.295 1.00 89.75 193 SER A C 1
ATOM 1519 O O . SER A 1 193 ? -21.481 -38.697 32.084 1.00 89.75 193 SER A O 1
ATOM 1521 N N . ASP A 1 194 ? -22.771 -38.554 33.921 1.00 90.88 194 ASP A N 1
ATOM 1522 C CA . ASP A 1 194 ? -24.062 -38.818 33.269 1.00 90.88 194 ASP A CA 1
ATOM 1523 C C . ASP A 1 194 ? -25.109 -37.751 33.653 1.00 90.88 194 ASP A C 1
ATOM 1525 O O . ASP A 1 194 ? -26.095 -38.047 34.340 1.00 90.88 194 ASP A O 1
ATOM 1529 N N . PRO A 1 195 ? -24.893 -36.487 33.253 1.00 90.25 195 PRO A N 1
ATOM 1530 C CA . PRO A 1 195 ? -25.742 -35.358 33.625 1.00 90.25 195 PRO A CA 1
ATOM 1531 C C . PRO A 1 195 ? -27.169 -35.514 33.091 1.00 90.25 195 PRO A C 1
ATOM 1533 O O . PRO A 1 195 ? -27.421 -36.181 32.089 1.00 90.25 195 PRO A O 1
ATOM 1536 N N . SER A 1 196 ? -28.135 -34.924 33.791 1.00 90.44 196 SER A N 1
ATOM 1537 C CA . SER A 1 196 ? -29.546 -34.915 33.365 1.00 90.44 196 SER A CA 1
ATOM 1538 C C . SER A 1 196 ? -29.947 -33.614 32.671 1.00 90.44 196 SER A C 1
ATOM 1540 O O . SER A 1 196 ? -30.894 -33.614 31.892 1.00 90.44 196 SER A O 1
ATOM 1542 N N . SER A 1 197 ? -29.223 -32.528 32.938 1.00 93.25 197 SER A N 1
ATOM 1543 C CA . SER A 1 197 ? -29.390 -31.222 32.308 1.00 93.25 197 SER A CA 1
ATOM 1544 C C . SER A 1 197 ? -28.071 -30.466 32.387 1.00 93.25 197 SER A C 1
ATOM 1546 O O . SER A 1 197 ? -27.408 -30.503 33.419 1.00 93.25 197 SER A O 1
ATOM 1548 N N . ALA A 1 198 ? -27.710 -29.720 31.343 1.00 93.94 198 ALA A N 1
ATOM 1549 C CA . ALA A 1 198 ? -26.561 -28.816 31.407 1.00 93.94 198 ALA A CA 1
ATOM 1550 C C . ALA A 1 198 ? -26.814 -27.607 32.336 1.00 93.94 198 ALA A C 1
ATOM 1552 O O . ALA A 1 198 ? -25.868 -26.941 32.755 1.00 93.94 198 ALA A O 1
ATOM 1553 N N . LEU A 1 199 ? -28.073 -27.323 32.689 1.00 95.00 199 LEU A N 1
ATOM 1554 C CA . LEU A 1 199 ? -28.424 -26.214 33.579 1.00 95.00 199 LEU A CA 1
ATOM 1555 C C . LEU A 1 199 ? -28.233 -26.554 35.066 1.00 95.00 199 LEU A C 1
ATOM 1557 O O . LEU A 1 199 ? -28.165 -25.656 35.894 1.00 95.00 199 LEU A O 1
ATOM 1561 N N . THR A 1 200 ? -28.125 -27.833 35.430 1.00 92.69 200 THR A N 1
ATOM 1562 C CA . THR A 1 200 ? -28.034 -28.272 36.837 1.00 92.69 200 THR A CA 1
ATOM 1563 C C . THR A 1 200 ? -26.629 -28.672 37.273 1.00 92.69 200 THR A C 1
ATOM 1565 O O . THR A 1 200 ? -26.433 -29.028 38.430 1.00 92.69 200 THR A O 1
ATOM 1568 N N . GLU A 1 201 ? -25.660 -28.637 36.363 1.00 94.44 201 GLU A N 1
ATOM 1569 C CA . GLU A 1 201 ? -24.274 -28.999 36.652 1.00 94.44 201 GLU A CA 1
ATOM 1570 C C . GLU A 1 201 ? -23.493 -27.812 37.221 1.00 94.44 201 GLU A C 1
ATOM 1572 O O . GLU A 1 201 ? -23.688 -26.667 36.813 1.00 94.44 201 GLU A O 1
ATOM 1577 N N . THR A 1 202 ? -22.552 -28.099 38.114 1.00 96.94 202 THR A N 1
ATOM 1578 C CA . THR A 1 202 ? -21.501 -27.149 38.499 1.00 96.94 202 THR A CA 1
ATOM 1579 C C . THR A 1 202 ? -20.341 -27.259 37.520 1.00 96.94 202 THR A C 1
ATOM 1581 O O . THR A 1 202 ? -20.031 -28.355 37.061 1.00 96.94 202 THR A O 1
ATOM 1584 N N . TYR A 1 203 ? -19.689 -26.140 37.204 1.00 98.12 203 TYR A N 1
ATOM 1585 C CA . TYR A 1 203 ? -18.576 -26.072 36.262 1.00 98.12 203 TYR A CA 1
ATOM 1586 C C . TYR A 1 203 ? -17.347 -25.400 36.876 1.00 98.12 203 TYR A C 1
ATOM 1588 O O . TYR A 1 203 ? -17.469 -24.396 37.573 1.00 98.12 203 TYR A O 1
ATOM 1596 N N . TRP A 1 204 ? -16.154 -25.899 36.555 1.00 98.19 204 TRP A N 1
ATOM 1597 C CA . TRP A 1 204 ? -14.876 -25.417 37.079 1.00 98.19 204 TRP A CA 1
ATOM 1598 C C . TRP A 1 204 ? -13.911 -25.033 35.959 1.00 98.19 204 TRP A C 1
ATOM 1600 O O . TRP A 1 204 ? -13.897 -25.634 34.881 1.00 98.19 204 TRP A O 1
ATOM 1610 N N . SER A 1 205 ? -13.045 -24.055 36.232 1.00 96.81 205 SER A N 1
ATOM 1611 C CA . SER A 1 205 ? -11.986 -23.624 35.307 1.00 96.81 205 SER A CA 1
ATOM 1612 C C . SER A 1 205 ? -10.865 -24.652 35.129 1.00 96.81 205 SER A C 1
ATOM 1614 O O . SER A 1 205 ? -10.140 -24.607 34.127 1.00 96.81 205 SER A O 1
ATOM 1616 N N . CYS A 1 206 ? -10.750 -25.583 36.085 1.00 93.94 206 CYS A N 1
ATOM 1617 C CA . CYS A 1 206 ? -9.787 -26.691 36.191 1.00 93.94 206 CYS A CA 1
ATOM 1618 C C . CYS A 1 206 ? -8.326 -26.289 36.389 1.00 93.94 206 CYS A C 1
ATOM 1620 O O . CYS A 1 206 ? -7.601 -26.958 37.116 1.00 93.94 206 CYS A O 1
ATOM 1622 N N . VAL A 1 207 ? -7.896 -25.198 35.764 1.00 95.12 207 VAL A N 1
ATOM 1623 C CA . VAL A 1 207 ? -6.571 -24.600 35.945 1.00 95.12 207 VAL A CA 1
ATOM 1624 C C . VAL A 1 207 ? -6.673 -23.352 36.825 1.00 95.12 207 VAL A C 1
ATOM 1626 O O . VAL A 1 207 ? -7.736 -22.712 36.843 1.00 95.12 207 VAL A O 1
ATOM 1629 N N . PRO A 1 208 ? -5.601 -23.007 37.556 1.00 95.31 208 PRO A N 1
ATOM 1630 C CA . PRO A 1 208 ? -5.539 -21.778 38.328 1.00 95.31 208 PRO A CA 1
ATOM 1631 C C . PRO A 1 208 ? -5.305 -20.550 37.441 1.00 95.31 208 PRO A C 1
ATOM 1633 O O . PRO A 1 208 ? -4.788 -20.637 36.328 1.00 95.31 208 PRO A O 1
ATOM 1636 N N . PHE A 1 209 ? -5.681 -19.395 37.971 1.00 95.94 209 PHE A N 1
ATOM 1637 C CA . PHE A 1 209 ? -5.523 -18.066 37.395 1.00 95.94 209 PHE A CA 1
ATOM 1638 C C . PHE A 1 209 ? -4.858 -17.183 38.438 1.00 95.94 209 PHE A C 1
ATOM 1640 O O . PHE A 1 209 ? -5.122 -17.347 39.631 1.00 95.94 209 PHE A O 1
ATOM 1647 N N . ILE A 1 210 ? -4.018 -16.242 38.019 1.00 92.50 210 ILE A N 1
ATOM 1648 C CA . ILE A 1 210 ? -3.545 -15.216 38.945 1.00 92.50 210 ILE A CA 1
ATOM 1649 C C . ILE A 1 210 ? -4.714 -14.309 39.350 1.00 92.50 210 ILE A C 1
ATOM 1651 O O . ILE A 1 210 ? -5.696 -14.164 38.617 1.00 92.50 210 ILE A O 1
ATOM 1655 N N . LEU A 1 211 ? -4.608 -13.701 40.525 1.00 91.31 211 LEU A N 1
ATOM 1656 C CA . LEU A 1 211 ? -5.594 -12.766 41.048 1.00 91.31 211 LEU A CA 1
ATOM 1657 C C . LEU A 1 211 ? -4.889 -11.473 41.467 1.00 91.31 211 LEU A C 1
ATOM 1659 O O . LEU A 1 211 ? -4.474 -11.315 42.615 1.00 91.31 211 LEU A O 1
ATOM 1663 N N . GLY A 1 212 ? -4.746 -10.568 40.498 1.00 87.50 212 GLY A N 1
ATOM 1664 C CA . GLY A 1 212 ? -3.953 -9.344 40.597 1.00 87.50 212 GLY A CA 1
ATOM 1665 C C . GLY A 1 212 ? -2.492 -9.556 40.192 1.00 87.50 212 GLY A C 1
ATOM 1666 O O . GLY A 1 212 ? -1.847 -10.510 40.635 1.00 87.50 212 GLY A O 1
ATOM 1667 N N . ILE A 1 213 ? -1.951 -8.656 39.364 1.00 80.00 213 ILE A N 1
ATOM 1668 C CA . ILE A 1 213 ? -0.513 -8.651 39.061 1.00 80.00 213 ILE A CA 1
ATOM 1669 C C . ILE A 1 213 ? 0.263 -8.380 40.362 1.00 80.00 213 ILE A C 1
ATOM 1671 O O . ILE A 1 213 ? -0.107 -7.472 41.112 1.00 80.00 213 ILE A O 1
ATOM 1675 N N . PRO A 1 214 ? 1.354 -9.116 40.645 1.00 67.69 214 PRO A N 1
ATOM 1676 C CA . PRO A 1 214 ? 2.178 -8.845 41.815 1.00 67.69 214 PRO A CA 1
ATOM 1677 C C . PRO A 1 214 ? 2.759 -7.426 41.767 1.00 67.69 214 PRO A C 1
ATOM 1679 O O . PRO A 1 214 ? 3.393 -7.039 40.782 1.00 67.69 214 PRO A O 1
ATOM 1682 N N . GLU A 1 215 ? 2.604 -6.661 42.850 1.00 64.06 215 GLU A N 1
ATOM 1683 C CA . GLU A 1 215 ? 3.377 -5.431 43.051 1.00 64.06 215 GLU A CA 1
ATOM 1684 C C . GLU A 1 215 ? 4.877 -5.775 43.076 1.00 64.06 215 GLU A C 1
ATOM 1686 O O . GLU A 1 215 ? 5.258 -6.907 43.378 1.00 64.06 215 GLU A O 1
ATOM 1691 N N . SER A 1 216 ? 5.763 -4.839 42.732 1.00 48.50 216 SER A N 1
ATOM 1692 C CA . SER A 1 216 ? 7.210 -5.099 42.716 1.00 48.50 216 SER A CA 1
ATOM 1693 C C . SER A 1 216 ? 7.692 -5.621 44.082 1.00 48.50 216 SER A C 1
ATOM 1695 O O . SER A 1 216 ? 7.767 -4.847 45.033 1.00 48.50 216 SER A O 1
ATOM 1697 N N . ASN A 1 217 ? 8.035 -6.919 44.143 1.00 48.50 217 ASN A N 1
ATOM 1698 C CA . ASN A 1 217 ? 8.399 -7.732 45.325 1.00 48.50 217 ASN A CA 1
ATOM 1699 C C . ASN A 1 217 ? 7.240 -8.362 46.139 1.00 48.50 217 ASN A C 1
ATOM 1701 O O . ASN A 1 217 ? 7.484 -8.888 47.224 1.00 48.50 217 ASN A O 1
ATOM 1705 N N . GLY A 1 218 ? 6.005 -8.347 45.634 1.00 58.00 218 GLY A N 1
ATOM 1706 C CA . GLY A 1 218 ? 4.842 -9.009 46.236 1.00 58.00 218 GLY A CA 1
ATOM 1707 C C . GLY A 1 218 ? 4.702 -10.490 45.858 1.00 58.00 218 GLY A C 1
ATOM 1708 O O . GLY A 1 218 ? 5.236 -10.947 44.847 1.00 58.00 218 GLY A O 1
ATOM 1709 N N . PHE A 1 219 ? 3.962 -11.249 46.671 1.00 67.81 219 PHE A N 1
ATOM 1710 C CA . PHE A 1 219 ? 3.588 -12.633 46.360 1.00 67.81 219 PHE A CA 1
ATOM 1711 C C . PHE A 1 219 ? 2.484 -12.668 45.296 1.00 67.81 219 PHE A C 1
ATOM 1713 O O . PHE A 1 219 ? 1.551 -11.867 45.337 1.00 67.81 219 PHE A O 1
ATOM 1720 N N . THR A 1 220 ? 2.576 -13.606 44.353 1.00 82.31 220 THR A N 1
ATOM 1721 C CA . THR A 1 220 ? 1.500 -13.872 43.390 1.00 82.31 220 THR A CA 1
ATOM 1722 C C . THR A 1 220 ? 0.382 -14.648 44.074 1.00 82.31 220 THR A C 1
ATOM 1724 O O . THR A 1 220 ? 0.626 -15.710 44.645 1.00 82.31 220 THR A O 1
ATOM 1727 N N . SER A 1 221 ? -0.836 -14.126 43.988 1.00 90.88 221 SER A N 1
ATOM 1728 C CA . SER A 1 221 ? -2.043 -14.807 44.450 1.00 90.88 221 SER A CA 1
ATOM 1729 C C . SER A 1 221 ? -2.703 -15.559 43.306 1.00 90.88 221 SER A C 1
ATOM 1731 O O . SER A 1 221 ? -2.694 -15.087 42.168 1.00 90.88 221 SER A O 1
ATOM 1733 N N . TYR A 1 222 ? -3.322 -16.695 43.618 1.00 94.88 222 TYR A N 1
ATOM 1734 C CA . TYR A 1 222 ? -3.972 -17.554 42.633 1.00 94.88 222 TYR A CA 1
ATOM 1735 C C . TYR A 1 222 ? -5.406 -17.882 43.034 1.00 94.88 222 TYR A C 1
ATOM 1737 O O . TYR A 1 222 ? -5.767 -17.868 44.210 1.00 94.88 222 TYR A O 1
ATOM 1745 N N . CYS A 1 223 ? -6.226 -18.219 42.049 1.00 97.00 223 CYS A N 1
ATOM 1746 C CA . CYS A 1 223 ? -7.579 -18.698 42.265 1.00 97.00 223 CYS A CA 1
ATOM 1747 C C . CYS A 1 223 ? -8.032 -19.674 41.177 1.00 97.00 223 CYS A C 1
ATOM 1749 O O . CYS A 1 223 ? -7.425 -19.764 40.111 1.00 97.00 223 CYS A O 1
ATOM 1751 N N . LYS A 1 224 ? -9.124 -20.389 41.441 1.00 97.81 224 LYS A N 1
ATOM 1752 C CA . LYS A 1 224 ? -9.904 -21.124 40.438 1.00 97.81 224 LYS A CA 1
ATOM 1753 C C . LYS A 1 224 ? -11.317 -20.557 40.385 1.00 97.81 224 LYS A C 1
ATOM 1755 O O . LYS A 1 224 ? -11.825 -20.061 41.390 1.00 97.81 224 LYS A O 1
ATOM 1760 N N . TYR A 1 225 ? -11.961 -20.657 39.227 1.00 98.31 225 TYR A N 1
ATOM 1761 C CA . TYR A 1 225 ? -13.340 -20.203 39.056 1.00 98.31 225 TYR A CA 1
ATOM 1762 C C . TYR A 1 225 ? -14.315 -21.371 39.104 1.00 98.31 225 TYR A C 1
ATOM 1764 O O . TYR A 1 225 ? -14.049 -22.430 38.525 1.00 98.31 225 TYR A O 1
ATOM 1772 N N . ILE A 1 226 ? -15.454 -21.149 39.761 1.00 98.50 226 ILE A N 1
ATOM 1773 C CA . ILE A 1 226 ? -16.553 -22.109 39.868 1.00 98.50 226 ILE A CA 1
ATOM 1774 C C . ILE A 1 226 ? -17.854 -21.421 39.458 1.00 98.50 226 ILE A C 1
ATOM 1776 O O . ILE A 1 226 ? -18.161 -20.328 39.921 1.00 98.50 226 ILE A O 1
ATOM 1780 N N . LEU A 1 227 ? -18.639 -22.072 38.612 1.00 98.50 227 LEU A N 1
ATOM 1781 C CA . LEU A 1 227 ? -19.982 -21.660 38.227 1.00 98.50 227 LEU A CA 1
ATOM 1782 C C . LEU A 1 227 ? -20.959 -22.720 38.735 1.00 98.50 227 LEU A C 1
ATOM 1784 O O . LEU A 1 227 ? -20.936 -23.845 38.247 1.00 98.50 227 LEU A O 1
ATOM 1788 N N . SER A 1 228 ? -21.803 -22.379 39.706 1.00 97.56 228 SER A N 1
ATOM 1789 C CA . SER A 1 228 ? -22.758 -23.317 40.311 1.00 97.56 228 SER A CA 1
ATOM 1790 C C . SER A 1 228 ? -24.188 -22.832 40.102 1.00 97.56 228 SER A C 1
ATOM 1792 O O . SER A 1 228 ? -24.445 -21.637 40.261 1.00 97.56 228 SER A O 1
ATOM 1794 N N . PRO A 1 229 ? -25.150 -23.710 39.778 1.00 96.56 229 PRO A N 1
ATOM 1795 C CA . PRO A 1 229 ? -26.545 -23.308 39.667 1.00 96.56 229 PRO A CA 1
ATOM 1796 C C . PRO A 1 229 ? -27.035 -22.779 41.015 1.00 96.56 229 PRO A C 1
ATOM 1798 O O . PRO A 1 229 ? -26.743 -23.352 42.069 1.00 96.56 229 PRO A O 1
ATOM 1801 N N . ARG A 1 230 ? -27.788 -21.675 40.998 1.00 94.12 230 ARG A N 1
ATOM 1802 C CA . ARG A 1 230 ? -28.393 -21.149 42.225 1.00 94.12 230 ARG A CA 1
ATOM 1803 C C . ARG A 1 230 ? -29.405 -22.157 42.771 1.00 94.12 230 ARG A C 1
ATOM 1805 O O . ARG A 1 230 ? -30.203 -22.710 42.010 1.00 94.12 230 ARG A O 1
ATOM 1812 N N . ALA A 1 231 ? -29.376 -22.368 44.085 1.00 88.81 231 ALA A N 1
ATOM 1813 C CA . ALA A 1 231 ? -30.249 -23.318 44.767 1.00 88.81 231 ALA A CA 1
ATOM 1814 C C . ALA A 1 231 ? -31.742 -23.042 44.506 1.00 88.81 231 ALA A C 1
ATOM 1816 O O . ALA A 1 231 ? -32.154 -21.896 44.322 1.00 88.81 231 ALA A O 1
ATOM 1817 N N . ASN A 1 232 ? -32.554 -24.103 44.565 1.00 85.06 232 ASN A N 1
ATOM 1818 C CA . ASN A 1 232 ? -34.016 -24.082 44.407 1.00 85.06 232 ASN A CA 1
ATOM 1819 C C . ASN A 1 232 ? -34.536 -23.679 43.016 1.00 85.06 232 ASN A C 1
ATOM 1821 O O . ASN A 1 232 ? -35.713 -23.346 42.879 1.00 85.06 232 ASN A O 1
ATOM 1825 N N . GLN A 1 233 ? -33.701 -23.736 41.979 1.00 86.94 233 GLN A N 1
ATOM 1826 C CA . GLN A 1 233 ? -34.190 -23.675 40.603 1.00 86.94 233 GLN A CA 1
ATOM 1827 C C . GLN A 1 233 ? -34.742 -25.031 40.175 1.00 86.94 233 GLN A C 1
ATOM 1829 O O . GLN A 1 233 ? -34.183 -26.076 40.502 1.00 86.94 233 GLN A O 1
ATOM 1834 N N . THR A 1 234 ? -35.870 -25.006 39.470 1.00 82.62 234 THR A N 1
ATOM 1835 C CA . THR A 1 234 ? -36.521 -26.213 38.957 1.00 82.62 234 THR A CA 1
ATOM 1836 C C . THR A 1 234 ? -36.263 -26.322 37.466 1.00 82.62 234 THR A C 1
ATOM 1838 O O . THR A 1 234 ? -36.422 -25.347 36.736 1.00 82.62 234 THR A O 1
ATOM 1841 N N . THR A 1 235 ? -35.860 -27.508 37.024 1.00 86.06 235 THR A N 1
ATOM 1842 C CA . THR A 1 235 ? -35.866 -27.880 35.612 1.00 86.06 235 THR A CA 1
ATOM 1843 C C . THR A 1 235 ? -37.103 -28.713 35.301 1.00 86.06 235 THR A C 1
ATOM 1845 O O . THR A 1 235 ? -37.738 -29.300 36.183 1.00 86.06 235 THR A O 1
ATOM 1848 N N . LEU A 1 236 ? -37.467 -28.751 34.025 1.00 89.56 236 LEU A N 1
ATOM 1849 C CA . LEU A 1 236 ? -38.463 -29.672 33.504 1.00 89.56 236 LEU A CA 1
ATOM 1850 C C . LEU A 1 236 ? -38.015 -31.130 33.735 1.00 89.56 236 LEU A C 1
ATOM 1852 O O . LEU A 1 236 ? -36.821 -31.395 33.899 1.00 89.56 236 LEU A O 1
ATOM 1856 N N . PRO A 1 237 ? -38.955 -32.097 33.753 1.00 88.56 237 PRO A N 1
ATOM 1857 C CA . PRO A 1 237 ? -38.613 -33.507 33.892 1.00 88.56 237 PRO A CA 1
ATOM 1858 C C . PRO A 1 237 ? -37.543 -33.934 32.885 1.00 88.56 237 PRO A C 1
ATOM 1860 O O . PRO A 1 237 ? -37.635 -33.605 31.700 1.00 88.56 237 PRO A O 1
ATOM 1863 N N . THR A 1 238 ? -36.557 -34.692 33.367 1.00 85.75 238 THR A N 1
ATOM 1864 C CA . THR A 1 238 ? -35.424 -35.154 32.561 1.00 85.75 238 THR A CA 1
ATOM 1865 C C . THR A 1 238 ? -35.905 -35.839 31.286 1.00 85.75 238 THR A C 1
ATOM 1867 O O . THR A 1 238 ? -36.769 -36.719 31.320 1.00 85.75 238 THR A O 1
ATOM 1870 N N . LYS A 1 239 ? -35.323 -35.428 30.158 1.00 88.44 239 LYS A N 1
ATOM 1871 C CA . LYS A 1 239 ? -35.567 -36.044 28.855 1.00 88.44 239 LYS A CA 1
ATOM 1872 C C . LYS A 1 239 ? -35.114 -37.502 28.832 1.00 88.44 239 LYS A C 1
ATOM 1874 O O . LYS A 1 239 ? -34.294 -37.933 29.641 1.00 88.44 239 LYS A O 1
ATOM 1879 N N . ASP A 1 240 ? -35.657 -38.267 27.891 1.00 86.94 240 ASP A N 1
ATOM 1880 C CA . ASP A 1 240 ? -35.241 -39.649 27.681 1.00 86.94 240 ASP A CA 1
ATOM 1881 C C . ASP A 1 240 ? -33.748 -39.692 27.331 1.00 86.94 240 ASP A C 1
ATOM 1883 O O . ASP A 1 240 ? -33.345 -39.311 26.235 1.00 86.94 240 ASP A O 1
ATOM 1887 N N . LYS A 1 241 ? -32.923 -40.170 28.270 1.00 87.94 241 LYS A N 1
ATOM 1888 C CA . LYS A 1 241 ? -31.467 -40.257 28.102 1.00 87.94 241 LYS A CA 1
ATOM 1889 C C . LYS A 1 241 ? -31.035 -41.237 27.004 1.00 87.94 241 LYS A C 1
ATOM 1891 O O . LYS A 1 241 ? -29.843 -41.335 26.719 1.00 87.94 241 LYS A O 1
ATOM 1896 N N . THR A 1 242 ? -31.956 -42.004 26.419 1.00 84.56 242 THR A N 1
ATOM 1897 C CA . THR A 1 242 ? -31.665 -42.823 25.236 1.00 84.56 242 THR A CA 1
ATOM 1898 C C . THR A 1 242 ? -31.628 -42.003 23.944 1.00 84.56 242 THR A C 1
ATOM 1900 O O . THR A 1 242 ? -31.005 -42.447 22.979 1.00 84.56 242 THR A O 1
ATOM 1903 N N . ASP A 1 243 ? -32.213 -40.799 23.925 1.00 86.62 243 ASP A N 1
ATOM 1904 C CA . ASP A 1 243 ? -32.067 -39.857 22.816 1.00 86.62 243 ASP A CA 1
ATOM 1905 C C . ASP A 1 243 ? -30.628 -39.315 22.799 1.00 86.62 243 ASP A C 1
ATOM 1907 O O . ASP A 1 243 ? -30.186 -38.689 23.769 1.00 86.62 243 ASP A O 1
ATOM 1911 N N . PRO A 1 244 ? -29.866 -39.511 21.708 1.00 84.88 244 PRO A N 1
ATOM 1912 C CA . PRO A 1 244 ? -28.504 -39.025 21.647 1.00 84.88 244 PRO A CA 1
ATOM 1913 C C . PRO A 1 244 ? -28.390 -37.499 21.711 1.00 84.88 244 PRO A C 1
ATOM 1915 O O . PRO A 1 244 ? -27.284 -37.025 21.920 1.00 84.88 244 PRO A O 1
ATOM 1918 N N . GLY A 1 245 ? -29.463 -36.726 21.534 1.00 88.25 245 GLY A N 1
ATOM 1919 C CA . GLY A 1 245 ? -29.491 -35.267 21.678 1.00 88.25 245 GLY A CA 1
ATOM 1920 C C . GLY A 1 245 ? -30.254 -34.759 22.905 1.00 88.25 245 GLY A C 1
ATOM 1921 O O . GLY A 1 245 ? -30.667 -33.594 22.902 1.00 88.25 245 GLY A O 1
ATOM 1922 N N . PHE A 1 246 ? -30.490 -35.596 23.927 1.00 92.25 246 PHE A N 1
ATOM 1923 C CA . PHE A 1 246 ? -31.393 -35.244 25.029 1.00 92.25 246 PHE A CA 1
ATOM 1924 C C . PHE A 1 246 ? -30.978 -33.975 25.789 1.00 92.25 246 PHE A C 1
ATOM 1926 O O . PHE A 1 246 ? -31.861 -33.235 26.216 1.00 92.25 246 PHE A O 1
ATOM 1933 N N . LEU A 1 247 ? -29.678 -33.672 25.926 1.00 93.69 247 LEU A N 1
ATOM 1934 C CA . LEU A 1 247 ? -29.228 -32.455 26.622 1.00 93.69 247 LEU A CA 1
ATOM 1935 C C . LEU A 1 247 ? -29.562 -31.195 25.827 1.00 93.69 247 LEU A C 1
ATOM 1937 O O . LEU A 1 247 ? -29.886 -30.160 26.405 1.00 93.69 247 LEU A O 1
ATOM 1941 N N . ARG A 1 248 ? -29.511 -31.273 24.492 1.00 92.81 248 ARG A N 1
ATOM 1942 C CA . ARG A 1 248 ? -29.960 -30.176 23.629 1.00 92.81 248 ARG A CA 1
ATOM 1943 C C . ARG A 1 248 ? -31.468 -29.984 23.747 1.00 92.81 248 ARG A C 1
ATOM 1945 O O . ARG A 1 248 ? -31.917 -28.853 23.900 1.00 92.81 248 ARG A O 1
ATOM 1952 N N . ALA A 1 249 ? -32.239 -31.068 23.675 1.00 92.12 249 ALA A N 1
ATOM 1953 C CA . ALA A 1 249 ? -33.693 -31.004 23.814 1.00 92.12 249 ALA A CA 1
ATOM 1954 C C . ALA A 1 249 ? -34.108 -30.447 25.187 1.00 92.12 249 ALA A C 1
ATOM 1956 O O . ALA A 1 249 ? -35.008 -29.615 25.273 1.00 92.12 249 ALA A O 1
ATOM 1957 N N . ASP A 1 250 ? -33.414 -30.861 26.248 1.00 94.81 250 ASP A N 1
ATOM 1958 C CA . ASP A 1 250 ? -33.599 -30.353 27.606 1.00 94.81 250 ASP A CA 1
ATOM 1959 C C . ASP A 1 250 ? -33.289 -28.849 27.706 1.00 94.81 250 ASP A C 1
ATOM 1961 O O . ASP A 1 250 ? -34.111 -28.092 28.223 1.00 94.81 250 ASP A O 1
ATOM 1965 N N . LEU A 1 251 ? -32.162 -28.389 27.149 1.00 94.25 251 LEU A N 1
ATOM 1966 C CA . LEU A 1 251 ? -31.808 -26.965 27.116 1.00 94.25 251 LEU A CA 1
ATOM 1967 C C . LEU A 1 251 ? -32.859 -26.115 26.389 1.00 94.25 251 LEU A C 1
ATOM 1969 O O . LEU A 1 251 ? -33.232 -25.057 26.893 1.00 94.25 251 LEU A O 1
ATOM 1973 N N . ILE A 1 252 ? -33.340 -26.571 25.224 1.00 93.06 252 ILE A N 1
ATOM 1974 C CA . ILE A 1 252 ? -34.374 -25.863 24.449 1.00 93.06 252 ILE A CA 1
ATOM 1975 C C . ILE A 1 252 ? -35.638 -25.690 25.293 1.00 93.06 252 ILE A C 1
ATOM 1977 O O . ILE A 1 252 ? -36.162 -24.582 25.389 1.00 93.06 252 ILE A O 1
ATOM 1981 N N . ASP A 1 253 ? -36.127 -26.765 25.908 1.00 93.94 253 ASP A N 1
ATOM 1982 C CA . ASP A 1 253 ? -37.409 -26.732 26.609 1.00 93.94 253 ASP A CA 1
ATOM 1983 C C . ASP A 1 253 ? -37.336 -25.940 27.917 1.00 93.94 253 ASP A C 1
ATOM 1985 O O . ASP A 1 253 ? -38.236 -25.148 28.204 1.00 93.94 253 ASP A O 1
ATOM 1989 N N . ASN A 1 254 ? -36.255 -26.096 28.689 1.00 95.12 254 ASN A N 1
ATOM 1990 C CA . ASN A 1 254 ? -36.075 -25.348 29.933 1.00 95.12 254 ASN A CA 1
ATOM 1991 C C . ASN A 1 254 ? -35.948 -23.842 29.677 1.00 95.12 254 ASN A C 1
ATOM 1993 O O . ASN A 1 254 ? -36.632 -23.057 30.332 1.00 95.12 254 ASN A O 1
ATOM 1997 N N . LEU A 1 255 ? -35.135 -23.426 28.698 1.00 94.31 255 LEU A N 1
ATOM 1998 C CA . LEU A 1 255 ? -34.913 -22.001 28.418 1.00 94.31 255 LEU A CA 1
ATOM 1999 C C . LEU A 1 255 ? -36.073 -21.340 27.672 1.00 94.31 255 LEU A C 1
ATOM 2001 O O . LEU A 1 255 ? -36.235 -20.123 27.758 1.00 94.31 255 LEU A O 1
ATOM 2005 N N . LYS A 1 256 ? -36.930 -22.124 27.008 1.00 92.31 256 LYS A N 1
ATOM 2006 C CA . LYS A 1 256 ? -38.247 -21.651 26.564 1.00 92.31 256 LYS A CA 1
ATOM 2007 C C . LYS A 1 256 ? -39.193 -21.394 27.731 1.00 92.31 256 LYS A C 1
ATOM 2009 O O . LYS A 1 256 ? -40.032 -20.501 27.627 1.00 92.31 256 LYS A O 1
ATOM 2014 N N . ALA A 1 257 ? -39.087 -22.164 28.813 1.00 93.06 257 ALA A N 1
ATOM 2015 C CA . ALA A 1 257 ? -40.002 -22.093 29.946 1.00 93.06 257 ALA A CA 1
ATOM 2016 C C . ALA A 1 257 ? -39.641 -20.991 30.956 1.00 93.06 257 ALA A C 1
ATOM 2018 O O . ALA A 1 257 ? -40.543 -20.305 31.436 1.00 93.06 257 ALA A O 1
ATOM 2019 N N . ALA A 1 258 ? -38.358 -20.817 31.288 1.00 92.19 258 ALA A N 1
ATOM 2020 C CA . ALA A 1 258 ? -37.920 -19.886 32.329 1.00 92.19 258 ALA A CA 1
ATOM 2021 C C . ALA A 1 258 ? -36.458 -19.424 32.140 1.00 92.19 258 ALA A C 1
ATOM 2023 O O . ALA A 1 258 ? -35.668 -20.131 31.510 1.00 92.19 258 ALA A O 1
ATOM 2024 N N . PRO A 1 259 ? -36.071 -18.259 32.699 1.00 93.81 259 PRO A N 1
ATOM 2025 C CA . PRO A 1 259 ? -34.664 -17.894 32.841 1.00 93.81 259 PRO A CA 1
ATOM 2026 C C . PRO A 1 259 ? -33.964 -18.801 33.864 1.00 93.81 259 PRO A C 1
ATOM 2028 O O . PRO A 1 259 ? -34.608 -19.388 34.735 1.00 93.81 259 PRO A O 1
ATOM 2031 N N . TYR A 1 260 ? -32.637 -18.874 33.784 1.00 96.56 260 TYR A N 1
ATOM 2032 C CA . TYR A 1 260 ? -31.818 -19.704 34.663 1.00 96.56 260 TYR A CA 1
ATOM 2033 C C . TYR A 1 260 ? -30.593 -18.946 35.170 1.00 96.56 260 TYR A C 1
ATOM 2035 O O . TYR A 1 260 ? -29.962 -18.196 34.428 1.00 96.56 260 TYR A O 1
ATOM 2043 N N . ILE A 1 261 ? -30.239 -19.136 36.438 1.00 97.50 261 ILE A N 1
ATOM 2044 C CA . ILE A 1 261 ? -29.212 -18.348 37.118 1.00 97.50 261 ILE A CA 1
ATOM 2045 C C . ILE A 1 261 ? -28.108 -19.243 37.678 1.00 97.50 261 ILE A C 1
ATOM 2047 O O . ILE A 1 261 ? -28.356 -20.199 38.409 1.00 97.50 261 ILE A O 1
ATOM 2051 N N . PHE A 1 262 ? -26.864 -18.879 37.415 1.00 98.38 262 PHE A N 1
ATOM 2052 C CA . PHE A 1 262 ? -25.701 -19.462 38.063 1.00 98.38 262 PHE A CA 1
ATOM 2053 C C . PHE A 1 262 ? -25.029 -18.430 38.958 1.00 98.38 262 PHE A C 1
ATOM 2055 O O . PHE A 1 262 ? -24.878 -17.269 38.584 1.00 98.38 262 PHE A O 1
ATOM 2062 N N . ASP A 1 263 ? -24.586 -18.865 40.127 1.00 98.19 263 ASP A N 1
ATOM 2063 C CA . ASP A 1 263 ? -23.704 -18.093 40.985 1.00 98.19 263 ASP A CA 1
ATOM 2064 C C . ASP A 1 263 ? -22.246 -18.386 40.587 1.00 98.19 263 ASP A C 1
ATOM 2066 O O . ASP A 1 263 ? -21.863 -19.536 40.355 1.00 98.19 263 ASP A O 1
ATOM 2070 N N . PHE A 1 264 ? -21.445 -17.327 40.461 1.00 98.44 264 PHE A N 1
ATOM 2071 C CA . PHE A 1 264 ? -20.040 -17.401 40.067 1.00 98.44 264 PHE A CA 1
ATOM 2072 C C . PHE A 1 264 ? -19.150 -17.155 41.286 1.00 98.44 264 PHE A C 1
ATOM 2074 O O . PHE A 1 264 ? -19.301 -16.145 41.984 1.00 98.44 264 PHE A O 1
ATOM 2081 N N . TYR A 1 265 ? -18.223 -18.075 41.530 1.00 98.44 265 TYR A N 1
ATOM 2082 C CA . TYR A 1 265 ? -17.376 -18.115 42.711 1.00 98.44 265 TYR A CA 1
ATOM 2083 C C . TYR A 1 265 ? -15.892 -18.124 42.349 1.00 98.44 265 TYR A C 1
ATOM 2085 O O . TYR A 1 265 ? -15.479 -18.648 41.312 1.00 98.44 265 TYR A O 1
ATOM 2093 N N . ILE A 1 266 ? -15.093 -17.594 43.268 1.00 98.12 266 ILE A N 1
ATOM 2094 C CA . ILE A 1 266 ? -13.638 -17.696 43.303 1.00 98.12 266 ILE A CA 1
ATOM 2095 C C . ILE A 1 266 ? -13.276 -18.658 44.434 1.00 98.12 266 ILE A C 1
ATOM 2097 O O . ILE A 1 266 ? -13.597 -18.392 45.590 1.00 98.12 266 ILE A O 1
ATOM 2101 N N . HIS A 1 267 ? -12.593 -19.757 44.115 1.00 97.56 267 HIS A N 1
ATOM 2102 C CA . HIS A 1 267 ? -11.890 -20.581 45.101 1.00 97.56 267 HIS A CA 1
ATOM 2103 C C . HIS A 1 267 ? -10.472 -20.041 45.229 1.00 97.56 267 HIS A C 1
ATOM 2105 O O . HIS A 1 267 ? -9.709 -20.065 44.261 1.00 97.56 267 HIS A O 1
ATOM 2111 N N . LEU A 1 268 ? -10.147 -19.476 46.387 1.00 96.62 268 LEU A N 1
ATOM 2112 C CA . LEU A 1 268 ? -8.880 -18.797 46.618 1.00 96.62 268 LEU A CA 1
ATOM 2113 C C . LEU A 1 268 ? -7.781 -19.786 47.025 1.00 96.62 268 LEU A C 1
ATOM 2115 O O . LEU A 1 268 ? -7.988 -20.632 47.891 1.00 96.62 268 LEU A O 1
ATOM 2119 N N . HIS A 1 269 ? -6.590 -19.634 46.443 1.00 94.62 269 HIS A N 1
ATOM 2120 C CA . HIS A 1 269 ? -5.395 -20.348 46.887 1.00 94.62 269 HIS A CA 1
ATOM 2121 C C . HIS A 1 269 ? -4.921 -19.785 48.227 1.00 94.62 269 HIS A C 1
ATOM 2123 O O . HIS A 1 269 ? -4.577 -18.606 48.320 1.00 94.62 269 HIS A O 1
ATOM 2129 N N . THR A 1 270 ? -4.909 -20.611 49.272 1.00 90.12 270 THR A N 1
ATOM 2130 C CA . THR A 1 270 ? -4.556 -20.163 50.634 1.00 90.12 270 THR A CA 1
ATOM 2131 C C . THR A 1 270 ? -3.425 -20.965 51.269 1.00 90.12 270 THR A C 1
ATOM 2133 O O . THR A 1 270 ? -3.011 -20.674 52.392 1.00 90.12 270 THR A O 1
ATOM 2136 N N . SER A 1 271 ? -2.896 -21.970 50.566 1.00 87.75 271 SER A N 1
ATOM 2137 C CA . SER A 1 271 ? -1.945 -22.918 51.139 1.00 87.75 271 SER A CA 1
ATOM 2138 C C . SER A 1 271 ? -0.904 -23.409 50.138 1.00 87.75 271 SER A C 1
ATOM 2140 O O . SER A 1 271 ? -1.260 -23.784 49.026 1.00 87.75 271 SER A O 1
ATOM 2142 N N . PRO A 1 272 ? 0.376 -23.540 50.530 1.00 81.81 272 PRO A N 1
ATOM 2143 C CA . PRO A 1 272 ? 1.403 -24.123 49.666 1.00 81.81 272 PRO A CA 1
ATOM 2144 C C . PRO A 1 272 ? 1.179 -25.615 49.354 1.00 81.81 272 PRO A C 1
ATOM 2146 O O . PRO A 1 272 ? 1.812 -26.134 48.439 1.00 81.81 272 PRO A O 1
ATOM 2149 N N . TYR A 1 273 ? 0.302 -26.311 50.090 1.00 84.75 273 TYR A N 1
ATOM 2150 C CA . TYR A 1 273 ? -0.079 -27.702 49.797 1.00 84.75 273 TYR A CA 1
ATOM 2151 C C . TYR A 1 273 ? -1.095 -27.820 48.657 1.00 84.75 273 TYR A C 1
ATOM 2153 O O . TYR A 1 273 ? -1.296 -28.912 48.138 1.00 84.75 273 TYR A O 1
ATOM 2161 N N . GLN A 1 274 ? -1.715 -26.704 48.273 1.00 92.25 274 GLN A N 1
ATOM 2162 C CA . GLN A 1 274 ? -2.549 -26.592 47.087 1.00 92.25 274 GLN A CA 1
ATOM 2163 C C . GLN A 1 274 ? -1.632 -26.221 45.917 1.00 92.25 274 GLN A C 1
ATOM 2165 O O . GLN A 1 274 ? -1.041 -25.142 45.878 1.00 92.25 274 GLN A O 1
ATOM 2170 N N . SER A 1 275 ? -1.453 -27.129 44.973 1.00 92.44 275 SER A N 1
ATOM 2171 C CA . SER A 1 275 ? -0.579 -26.943 43.827 1.00 92.44 275 SER A CA 1
ATOM 2172 C C . SER A 1 275 ? -1.208 -26.016 42.796 1.00 92.44 275 SER A C 1
ATOM 2174 O O . SER A 1 275 ? -2.346 -26.204 42.369 1.00 92.44 275 SER A O 1
ATOM 2176 N N . VAL A 1 276 ? -0.433 -25.030 42.353 1.00 91.81 276 VAL A N 1
ATOM 2177 C CA . VAL A 1 276 ? -0.781 -24.162 41.217 1.00 91.81 276 VAL A CA 1
ATOM 2178 C C . VAL A 1 276 ? -0.155 -24.644 39.902 1.00 91.81 276 VAL A C 1
ATOM 2180 O O . VAL A 1 276 ? -0.517 -24.164 38.835 1.00 91.81 276 VAL A O 1
ATOM 2183 N N . GLU A 1 277 ? 0.772 -25.603 39.974 1.00 89.88 277 GLU A N 1
ATOM 2184 C CA . GLU A 1 277 ? 1.464 -26.176 38.810 1.00 89.88 277 GLU A CA 1
ATOM 2185 C C . GLU A 1 277 ? 0.834 -27.503 38.371 1.00 89.88 277 GLU A C 1
ATOM 2187 O O . GLU A 1 277 ? 0.773 -27.795 37.180 1.00 89.88 277 GLU A O 1
ATOM 2192 N N . ASN A 1 278 ? 0.335 -28.299 39.325 1.00 94.12 278 ASN A N 1
ATOM 2193 C CA . ASN A 1 278 ? -0.382 -29.537 39.047 1.00 94.12 278 ASN A CA 1
ATOM 2194 C C . ASN A 1 278 ? -1.866 -29.237 38.788 1.00 94.12 278 ASN A C 1
ATOM 2196 O O . ASN A 1 278 ? -2.654 -29.075 39.720 1.00 94.12 278 ASN A O 1
ATOM 2200 N N . ALA A 1 279 ? -2.264 -29.222 37.518 1.00 95.69 279 ALA A N 1
ATOM 2201 C CA . ALA A 1 279 ? -3.648 -28.978 37.110 1.00 95.69 279 ALA A CA 1
ATOM 2202 C C . ALA A 1 279 ? -4.642 -30.081 37.540 1.00 95.69 279 ALA A C 1
ATOM 2204 O O . ALA A 1 279 ? -5.854 -29.883 37.437 1.00 95.69 279 ALA A O 1
ATOM 2205 N N . SER A 1 280 ? -4.148 -31.223 38.031 1.00 96.44 280 SER A N 1
ATOM 2206 C CA . SER A 1 280 ? -4.950 -32.318 38.589 1.00 96.44 280 SER A CA 1
ATOM 2207 C C . SER A 1 280 ? -5.197 -32.209 40.098 1.00 96.44 280 SER A C 1
ATOM 2209 O O . SER A 1 280 ? -5.880 -33.063 40.657 1.00 96.44 280 SER A O 1
ATOM 2211 N N . ASP A 1 281 ? -4.661 -31.191 40.774 1.00 94.81 281 ASP A N 1
ATOM 2212 C CA . ASP A 1 281 ? -4.900 -30.979 42.204 1.00 94.81 281 ASP A CA 1
ATOM 2213 C C . ASP A 1 281 ? -6.261 -30.304 42.451 1.00 94.81 281 ASP A C 1
ATOM 2215 O O . ASP A 1 281 ? -6.523 -29.229 41.913 1.00 94.81 281 ASP A O 1
ATOM 2219 N N . ASN A 1 282 ? -7.121 -30.909 43.278 1.00 92.69 282 ASN A N 1
ATOM 2220 C CA . ASN A 1 282 ? -8.478 -30.436 43.590 1.00 92.69 282 ASN A CA 1
ATOM 2221 C C . ASN A 1 282 ? -8.547 -29.390 44.725 1.00 92.69 282 ASN A C 1
ATOM 2223 O O . ASN A 1 282 ? -9.635 -28.980 45.108 1.00 92.69 282 ASN A O 1
ATOM 2227 N N . TRP A 1 283 ? -7.407 -28.929 45.251 1.00 93.81 283 TRP A N 1
ATOM 2228 C CA . TRP A 1 283 ? -7.330 -27.935 46.336 1.00 93.81 283 TRP A CA 1
ATOM 2229 C C . TRP A 1 283 ? -8.223 -28.285 47.535 1.00 93.81 283 TRP A C 1
ATOM 2231 O O . TRP A 1 283 ? -9.305 -27.734 47.732 1.00 93.81 283 TRP A O 1
ATOM 2241 N N . MET A 1 284 ? -7.734 -29.212 48.351 1.00 92.31 284 MET A N 1
ATOM 2242 C CA . MET A 1 284 ? -8.375 -29.614 49.606 1.00 92.31 284 MET A CA 1
ATOM 2243 C C . MET A 1 284 ? -7.941 -28.703 50.767 1.00 92.31 284 MET A C 1
ATOM 2245 O O . MET A 1 284 ? -6.938 -27.987 50.661 1.00 92.31 284 MET A O 1
ATOM 2249 N N . ASP A 1 285 ? -8.681 -28.724 51.879 1.00 92.00 285 ASP A N 1
ATOM 2250 C CA . ASP A 1 285 ? -8.338 -28.008 53.107 1.00 92.00 285 ASP A CA 1
ATOM 2251 C C . ASP A 1 285 ? -7.082 -28.655 53.704 1.00 92.00 285 ASP A C 1
ATOM 2253 O O . ASP A 1 285 ? -7.142 -29.788 54.190 1.00 92.00 285 ASP A O 1
ATOM 2257 N N . PRO A 1 286 ? -5.934 -27.962 53.724 1.00 87.19 286 PRO A N 1
ATOM 2258 C CA . PRO A 1 286 ? -4.689 -28.538 54.226 1.00 87.19 286 PRO A CA 1
ATOM 2259 C C . PRO A 1 286 ? -4.754 -28.890 55.717 1.00 87.19 286 PRO A C 1
ATOM 2261 O O . PRO A 1 286 ? -3.979 -29.720 56.186 1.00 87.19 286 PRO A O 1
ATOM 2264 N N . ASN A 1 287 ? -5.654 -28.252 56.471 1.00 88.00 287 ASN A N 1
ATOM 2265 C CA . ASN A 1 287 ? -5.825 -28.505 57.900 1.00 88.00 287 ASN A CA 1
ATOM 2266 C C . ASN A 1 287 ? -6.799 -29.657 58.173 1.00 88.00 287 ASN A C 1
ATOM 2268 O O . ASN A 1 287 ? -6.907 -30.107 59.313 1.00 88.00 287 ASN A O 1
ATOM 2272 N N . ASN A 1 288 ? -7.514 -30.117 57.147 1.00 89.00 288 ASN A N 1
ATOM 2273 C CA . ASN A 1 288 ? -8.452 -31.224 57.226 1.00 89.00 288 ASN A CA 1
ATOM 2274 C C . ASN A 1 288 ? -8.512 -31.975 55.883 1.00 89.00 288 ASN A C 1
ATOM 2276 O O . ASN A 1 288 ? -9.560 -31.983 55.237 1.00 89.00 288 ASN A O 1
ATOM 2280 N N . PRO A 1 289 ? -7.404 -32.595 55.436 1.00 83.19 289 PRO A N 1
ATOM 2281 C CA . PRO A 1 289 ? -7.320 -33.191 54.102 1.00 83.19 289 PRO A CA 1
ATOM 2282 C C . PRO A 1 289 ? -8.307 -34.349 53.908 1.00 83.19 289 PRO A C 1
ATOM 2284 O O . PRO A 1 289 ? -8.802 -34.540 52.803 1.00 83.19 289 PRO A O 1
ATOM 2287 N N . ASP A 1 290 ? -8.651 -35.055 54.989 1.00 87.88 290 ASP A N 1
ATOM 2288 C CA . ASP A 1 290 ? -9.601 -36.176 54.999 1.00 87.88 290 ASP A CA 1
ATOM 2289 C C . ASP A 1 290 ? -11.061 -35.734 55.235 1.00 87.88 290 ASP A C 1
ATOM 2291 O O . ASP A 1 290 ? -11.955 -36.567 55.411 1.00 87.88 290 ASP A O 1
ATOM 2295 N N . GLY A 1 291 ? -11.325 -34.424 55.288 1.00 88.94 291 GLY A N 1
ATOM 2296 C CA . GLY A 1 291 ? -12.675 -33.890 55.433 1.00 88.94 291 GLY A CA 1
ATOM 2297 C C . GLY A 1 291 ? -13.569 -34.277 54.249 1.00 88.94 291 GLY A C 1
ATOM 2298 O O . GLY A 1 291 ? -13.072 -34.368 53.124 1.00 88.94 291 GLY A O 1
ATOM 2299 N N . PRO A 1 292 ? -14.882 -34.477 54.462 1.00 92.75 292 PRO A N 1
ATOM 2300 C CA . PRO A 1 292 ? -15.792 -34.818 53.377 1.00 92.75 292 PRO A CA 1
ATOM 2301 C C . PRO A 1 292 ? -15.899 -33.665 52.378 1.00 92.75 292 PRO A C 1
ATOM 2303 O O . PRO A 1 292 ? -15.963 -32.496 52.766 1.00 92.75 292 PRO A O 1
ATOM 2306 N N . GLU A 1 293 ? -15.962 -33.998 51.091 1.00 91.69 293 GLU A N 1
ATOM 2307 C CA . GLU A 1 293 ? -16.276 -33.022 50.054 1.00 91.69 293 GLU A CA 1
ATOM 2308 C C . GLU A 1 293 ? -17.666 -32.419 50.276 1.00 91.69 293 GLU A C 1
ATOM 2310 O O . GLU A 1 293 ? -18.610 -33.089 50.706 1.00 91.69 293 GLU A O 1
ATOM 2315 N N . THR A 1 294 ? -17.790 -31.133 49.970 1.00 90.94 294 THR A N 1
ATOM 2316 C CA . THR A 1 294 ? -19.047 -30.399 50.078 1.00 90.94 294 THR A CA 1
ATOM 2317 C C . THR A 1 294 ? -19.664 -30.218 48.700 1.00 90.94 294 THR A C 1
ATOM 2319 O O . THR A 1 294 ? -19.052 -29.650 47.795 1.00 90.94 294 THR A O 1
ATOM 2322 N N . GLU A 1 295 ? -20.895 -30.689 48.521 1.00 90.12 295 GLU A N 1
ATOM 2323 C CA . GLU A 1 295 ? -21.680 -30.348 47.336 1.00 90.12 295 GLU A CA 1
ATOM 2324 C C . GLU A 1 295 ? -22.142 -28.881 47.430 1.00 90.12 295 GLU A C 1
ATOM 2326 O O . GLU A 1 295 ? -22.513 -28.426 48.517 1.00 90.12 295 GLU A O 1
ATOM 2331 N N . PRO A 1 296 ? -22.142 -28.117 46.325 1.00 90.94 296 PRO A N 1
ATOM 2332 C CA . PRO A 1 296 ? -21.879 -28.553 44.953 1.00 90.94 296 PRO A CA 1
ATOM 2333 C C . PRO A 1 296 ? -20.414 -28.384 44.498 1.00 90.94 296 PRO A C 1
ATOM 2335 O O . PRO A 1 296 ? -20.116 -28.539 43.315 1.00 90.94 296 PRO A O 1
ATOM 2338 N N . PHE A 1 297 ? -19.503 -27.999 45.397 1.00 93.50 297 PHE A N 1
ATOM 2339 C CA . PHE A 1 297 ? -18.129 -27.602 45.060 1.00 93.50 297 PHE A CA 1
ATOM 2340 C C . PHE A 1 297 ? -17.169 -28.776 44.885 1.00 93.50 297 PHE A C 1
ATOM 2342 O O . PHE A 1 297 ? -16.143 -28.622 44.223 1.00 93.50 297 PHE A O 1
ATOM 2349 N N . LYS A 1 298 ? -17.517 -29.932 45.461 1.00 90.81 298 LYS A N 1
ATOM 2350 C CA . LYS A 1 298 ? -16.754 -31.181 45.410 1.00 90.81 298 LYS A CA 1
ATOM 2351 C C . LYS A 1 298 ? -15.289 -31.002 45.830 1.00 90.81 298 LYS A C 1
ATOM 2353 O O . LYS A 1 298 ? -14.360 -31.469 45.175 1.00 90.81 298 LYS A O 1
ATOM 2358 N N . THR A 1 299 ? -15.119 -30.254 46.915 1.00 93.12 299 THR A N 1
ATOM 2359 C CA . THR A 1 299 ? -13.892 -30.063 47.698 1.00 93.12 299 THR A CA 1
ATOM 2360 C C . THR A 1 299 ? -14.300 -29.898 49.162 1.00 93.12 299 THR A C 1
ATOM 2362 O O . THR A 1 299 ? -15.446 -29.532 49.459 1.00 93.12 299 THR A O 1
ATOM 2365 N N . ASN A 1 300 ? -13.393 -30.181 50.092 1.00 93.81 300 ASN A N 1
ATOM 2366 C CA . ASN A 1 300 ? -13.597 -29.926 51.518 1.00 93.81 300 ASN A CA 1
ATOM 2367 C C . ASN A 1 300 ? -13.107 -28.528 51.964 1.00 93.81 300 ASN A C 1
ATOM 2369 O O . ASN A 1 300 ? -13.306 -28.161 53.119 1.00 93.81 300 ASN A O 1
ATOM 2373 N N . ASP A 1 301 ? -12.547 -27.715 51.055 1.00 94.88 301 ASP A N 1
ATOM 2374 C CA . ASP A 1 301 ? -12.056 -26.353 51.331 1.00 94.88 301 ASP A CA 1
ATOM 2375 C C . ASP A 1 301 ? -13.095 -25.242 51.072 1.00 94.88 301 ASP A C 1
ATOM 2377 O O . ASP A 1 301 ? -12.771 -24.126 50.664 1.00 94.88 301 ASP A O 1
ATOM 2381 N N . SER A 1 302 ? -14.381 -25.519 51.302 1.00 92.38 302 SER A N 1
ATOM 2382 C CA . SER A 1 302 ? -15.469 -24.589 50.954 1.00 92.38 302 SER A CA 1
ATOM 2383 C C . SER A 1 302 ? -15.415 -23.241 51.679 1.00 92.38 302 SER A C 1
ATOM 2385 O O . SER A 1 302 ? -16.053 -22.286 51.244 1.00 92.38 302 SER A O 1
ATOM 2387 N N . LYS A 1 303 ? -14.657 -23.146 52.777 1.00 92.06 303 LYS A N 1
ATOM 2388 C CA . LYS A 1 303 ? -14.443 -21.901 53.532 1.00 92.06 303 LYS A CA 1
ATOM 2389 C C . LYS A 1 303 ? -13.686 -20.830 52.736 1.00 92.06 303 LYS A C 1
ATOM 2391 O O . LYS A 1 303 ? -13.815 -19.659 53.057 1.00 92.06 303 LYS A O 1
ATOM 2396 N N . ASN A 1 304 ? -12.926 -21.235 51.716 1.00 95.38 304 ASN A N 1
ATOM 2397 C CA . ASN A 1 304 ? -12.141 -20.348 50.854 1.00 95.38 304 ASN A CA 1
ATOM 2398 C C . ASN A 1 304 ? -12.806 -20.132 49.481 1.00 95.38 304 ASN A C 1
ATOM 2400 O O . ASN A 1 304 ? -12.137 -19.770 48.509 1.00 95.38 304 ASN A O 1
ATOM 2404 N N . ILE A 1 305 ? -14.114 -20.393 49.380 1.00 96.88 305 ILE A N 1
ATOM 2405 C CA . ILE A 1 305 ? -14.909 -20.206 48.165 1.00 96.88 305 ILE A CA 1
ATOM 2406 C C . ILE A 1 305 ? -15.833 -19.004 48.356 1.00 96.88 305 ILE A C 1
ATOM 2408 O O . ILE A 1 305 ? -16.727 -19.007 49.200 1.00 96.88 305 ILE A O 1
ATOM 2412 N N . TYR A 1 306 ? -15.644 -17.985 47.525 1.00 97.75 306 TYR A N 1
ATOM 2413 C CA . TYR A 1 306 ? -16.310 -16.693 47.647 1.00 97.75 306 TYR A CA 1
ATOM 2414 C C . TYR A 1 306 ? -17.178 -16.415 46.429 1.00 97.75 306 TYR A C 1
ATOM 2416 O O . TYR A 1 306 ? -16.689 -16.432 45.300 1.00 97.75 306 TYR A O 1
ATOM 2424 N N . LYS A 1 307 ? -18.463 -16.120 46.637 1.00 97.38 307 LYS A N 1
ATOM 2425 C CA . LYS A 1 307 ? -19.347 -15.664 45.558 1.00 97.38 307 LYS A CA 1
ATOM 2426 C C . LYS A 1 307 ? -18.954 -14.243 45.152 1.00 97.38 307 LYS A C 1
ATOM 2428 O O . LYS A 1 307 ? -18.944 -13.356 45.998 1.00 97.38 307 LYS A O 1
ATOM 2433 N N . ILE A 1 308 ? -18.672 -14.032 43.867 1.00 97.19 308 ILE A N 1
ATOM 2434 C CA . ILE A 1 308 ? -18.229 -12.735 43.318 1.00 97.19 308 ILE A CA 1
ATOM 2435 C C . ILE A 1 308 ? -19.117 -12.235 42.167 1.00 97.19 308 ILE A C 1
ATOM 2437 O O . ILE A 1 308 ? -18.988 -11.103 41.703 1.00 97.19 308 ILE A O 1
ATOM 2441 N N . GLY A 1 309 ? -20.012 -13.083 41.661 1.00 97.00 309 GLY A N 1
ATOM 2442 C CA . GLY A 1 309 ? -20.859 -12.713 40.540 1.00 97.00 309 GLY A CA 1
ATOM 2443 C C . GLY A 1 309 ? -22.015 -13.666 40.294 1.00 97.00 309 GLY A C 1
ATOM 2444 O O . GLY A 1 309 ? -22.285 -14.600 41.054 1.00 97.00 309 GLY A O 1
ATOM 2445 N N . THR A 1 310 ? -22.748 -13.392 39.227 1.00 98.19 310 THR A N 1
ATOM 2446 C CA . THR A 1 310 ? -23.921 -14.143 38.791 1.00 98.19 310 THR A CA 1
ATOM 2447 C C . THR A 1 310 ? -23.990 -14.133 37.267 1.00 98.19 310 THR A C 1
ATOM 2449 O O . THR A 1 310 ? -23.853 -13.079 36.652 1.00 98.19 310 THR A O 1
ATOM 2452 N N . LEU A 1 311 ? -24.238 -15.292 36.664 1.00 98.56 311 LEU A N 1
ATOM 2453 C CA . LEU A 1 311 ? -24.568 -15.440 35.250 1.00 98.56 311 LEU A CA 1
ATOM 2454 C C . LEU A 1 311 ? -26.069 -15.720 35.131 1.00 98.56 311 LEU A C 1
ATOM 2456 O O . LEU A 1 311 ? -26.543 -16.773 35.551 1.00 98.56 311 LEU A O 1
ATOM 2460 N N . GLU A 1 312 ? -26.813 -14.787 34.556 1.00 98.00 312 GLU A N 1
ATOM 2461 C CA . GLU A 1 312 ? -28.244 -14.915 34.294 1.00 98.00 312 GLU A CA 1
ATOM 2462 C C . GLU A 1 312 ? -28.474 -15.230 32.814 1.00 98.00 312 GLU A C 1
ATOM 2464 O O . GLU A 1 312 ? -28.268 -14.389 31.937 1.00 98.00 312 GLU A O 1
ATOM 2469 N N . ILE A 1 313 ? -28.898 -16.459 32.534 1.00 96.56 313 ILE A N 1
ATOM 2470 C CA . ILE A 1 313 ? -29.337 -16.900 31.213 1.00 96.56 313 ILE A CA 1
ATOM 2471 C C . ILE A 1 313 ? -30.814 -16.539 31.084 1.00 96.56 313 ILE A C 1
ATOM 2473 O O . ILE A 1 313 ? -31.665 -17.062 31.802 1.00 96.56 313 ILE A O 1
ATOM 2477 N N . GLN A 1 314 ? -31.120 -15.633 30.165 1.00 90.69 314 GLN A N 1
ATOM 2478 C CA . GLN A 1 314 ? -32.488 -15.169 29.956 1.00 90.69 314 GLN A CA 1
ATOM 2479 C C . GLN A 1 314 ? -33.343 -16.256 29.291 1.00 90.69 314 GLN A C 1
ATOM 2481 O O . GLN A 1 314 ? -32.824 -17.096 28.548 1.00 90.69 314 GLN A O 1
ATOM 2486 N N . GLN A 1 315 ? -34.658 -16.202 29.520 1.00 93.06 315 GLN A N 1
ATOM 2487 C CA . GLN A 1 315 ? -35.627 -17.014 28.782 1.00 93.06 315 GLN A CA 1
ATOM 2488 C C . GLN A 1 315 ? -35.509 -16.699 27.283 1.00 93.06 315 GLN A C 1
ATOM 2490 O O . GLN A 1 315 ? -35.602 -15.537 26.885 1.00 93.06 315 GLN A O 1
ATOM 2495 N N . GLN A 1 316 ? -35.273 -17.714 26.453 1.00 91.25 316 GLN A N 1
ATOM 2496 C CA . GLN A 1 316 ? -35.016 -17.538 25.022 1.00 91.25 316 GLN A CA 1
ATOM 2497 C C . GLN A 1 316 ? -35.324 -18.805 24.219 1.00 91.25 316 GLN A C 1
ATOM 2499 O O . GLN A 1 316 ? -35.267 -19.920 24.736 1.00 91.25 316 GLN A O 1
ATOM 2504 N N . ASP A 1 317 ? -35.603 -18.639 22.924 1.00 87.56 317 ASP A N 1
ATOM 2505 C CA . ASP A 1 317 ? -35.731 -19.766 22.001 1.00 87.56 317 ASP A CA 1
ATOM 2506 C C . ASP A 1 317 ? -34.387 -20.083 21.341 1.00 87.56 317 ASP A C 1
ATOM 2508 O O . ASP A 1 317 ? -34.005 -19.467 20.351 1.00 87.56 317 ASP A O 1
ATOM 2512 N N . MET A 1 318 ? -33.695 -21.095 21.865 1.00 86.56 318 MET A N 1
ATOM 2513 C CA . MET A 1 318 ? -32.411 -21.556 21.329 1.00 86.56 318 MET A CA 1
ATOM 2514 C C . MET A 1 318 ? -32.522 -22.242 19.951 1.00 86.56 318 MET A C 1
ATOM 2516 O O . MET A 1 318 ? -31.512 -22.479 19.288 1.00 86.56 318 MET A O 1
ATOM 2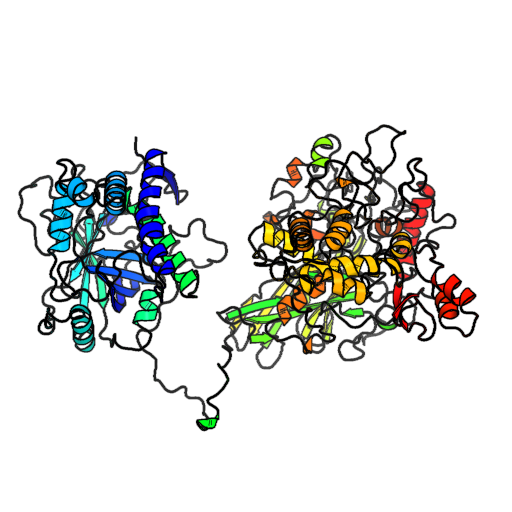520 N N . ALA A 1 319 ? -33.734 -22.593 19.506 1.00 83.25 319 ALA A N 1
ATOM 2521 C CA . ALA A 1 319 ? -33.959 -23.213 18.201 1.00 83.25 319 ALA A CA 1
ATOM 2522 C C . ALA A 1 319 ? -34.035 -22.187 17.055 1.00 83.25 319 ALA A C 1
ATOM 2524 O O . ALA A 1 319 ? -34.224 -22.579 15.900 1.00 83.25 319 ALA A O 1
ATOM 2525 N N . GLN A 1 320 ? -33.885 -20.888 17.343 1.00 79.88 320 GLN A N 1
ATOM 2526 C CA . GLN A 1 320 ? -33.861 -19.860 16.309 1.00 79.88 320 GLN A CA 1
ATOM 2527 C C . GLN A 1 320 ? -32.712 -20.079 15.319 1.00 79.88 320 GLN A C 1
ATOM 2529 O O . GLN A 1 320 ? -31.578 -20.426 15.669 1.00 79.88 320 GLN A O 1
ATOM 2534 N N . ARG A 1 321 ? -33.014 -19.845 14.038 1.00 76.88 321 ARG A N 1
ATOM 2535 C CA . ARG A 1 321 ? -32.061 -20.028 12.942 1.00 76.88 321 ARG A CA 1
ATOM 2536 C C . ARG A 1 321 ? -30.791 -19.201 13.183 1.00 76.88 321 ARG A C 1
ATOM 2538 O O . ARG A 1 321 ? -30.853 -18.023 13.524 1.00 76.88 321 ARG A O 1
ATOM 2545 N N . GLY A 1 322 ? -29.631 -19.823 12.976 1.00 76.88 322 GLY A N 1
ATOM 2546 C CA . GLY A 1 322 ? -28.318 -19.177 13.068 1.00 76.88 322 GLY A CA 1
ATOM 2547 C C . GLY A 1 322 ? -27.756 -19.027 14.486 1.00 76.88 322 GLY A C 1
ATOM 2548 O O . GLY A 1 322 ? -26.660 -18.495 14.641 1.00 76.88 322 GLY A O 1
ATOM 2549 N N . GLN A 1 323 ? -28.467 -19.461 15.534 1.00 85.44 323 GLN A N 1
ATOM 2550 C CA . GLN A 1 323 ? -27.961 -19.409 16.914 1.00 85.44 323 GLN A CA 1
ATOM 2551 C C . GLN A 1 323 ? -26.793 -20.372 17.151 1.00 85.44 323 GLN A C 1
ATOM 2553 O O . GLN A 1 323 ? -25.764 -19.971 17.696 1.00 85.44 323 GLN A O 1
ATOM 2558 N N . ASP A 1 324 ? -26.914 -21.607 16.659 1.00 84.00 324 ASP A N 1
ATOM 2559 C CA . ASP A 1 324 ? -25.821 -22.581 16.706 1.00 84.00 324 ASP A CA 1
ATOM 2560 C C . ASP A 1 324 ? -24.637 -22.153 15.821 1.00 84.00 324 ASP A C 1
ATOM 2562 O O . ASP A 1 324 ? -23.482 -22.301 16.210 1.00 84.00 324 ASP A O 1
ATOM 2566 N N . ASP A 1 325 ? -24.905 -21.571 14.650 1.00 86.25 325 ASP A N 1
ATOM 2567 C CA . ASP A 1 325 ? -23.845 -21.098 13.751 1.00 86.25 325 ASP A CA 1
ATOM 2568 C C . ASP A 1 325 ? -23.048 -19.951 14.384 1.00 86.25 325 ASP A C 1
ATOM 2570 O O . ASP A 1 325 ? -21.820 -19.912 14.283 1.00 86.25 325 ASP A O 1
ATOM 2574 N N . TYR A 1 326 ? -23.734 -19.046 15.092 1.00 88.38 326 TYR A N 1
ATOM 2575 C CA . TYR A 1 326 ? -23.091 -17.965 15.832 1.00 88.38 326 TYR A CA 1
ATOM 2576 C C . TYR A 1 326 ? -22.235 -18.496 16.985 1.00 88.38 326 TYR A C 1
ATOM 2578 O O . TYR A 1 326 ? -21.058 -18.158 17.079 1.00 88.38 326 TYR A O 1
ATOM 2586 N N . ILE A 1 327 ? -22.771 -19.372 17.844 1.00 90.88 327 ILE A N 1
ATOM 2587 C CA . ILE A 1 327 ? -21.972 -19.905 18.958 1.00 90.88 327 ILE A CA 1
ATOM 2588 C C . ILE A 1 327 ? -20.792 -20.751 18.460 1.00 90.88 327 ILE A C 1
ATOM 2590 O O . ILE A 1 327 ? -19.739 -20.793 19.102 1.00 90.88 327 ILE A O 1
ATOM 2594 N N . GLU A 1 328 ? -20.925 -21.401 17.300 1.00 88.62 328 GLU A N 1
ATOM 2595 C CA . GLU A 1 328 ? -19.830 -22.119 16.650 1.00 88.62 328 GLU A CA 1
ATOM 2596 C C . GLU A 1 328 ? -18.795 -21.204 15.982 1.00 88.62 328 GLU A C 1
ATOM 2598 O O . GLU A 1 328 ? -17.641 -21.621 15.848 1.00 88.62 328 GLU A O 1
ATOM 2603 N N . SER A 1 329 ? -19.132 -19.955 15.644 1.00 88.12 329 SER A N 1
ATOM 2604 C CA . SER A 1 329 ? -18.153 -18.985 15.133 1.00 88.12 329 SER A CA 1
ATOM 2605 C C . SER A 1 329 ? -17.248 -18.410 16.236 1.00 88.12 329 SER A C 1
ATOM 2607 O O . SER A 1 329 ? -16.057 -18.187 15.993 1.00 88.12 329 SER A O 1
ATOM 2609 N N . LEU A 1 330 ? -17.753 -18.264 17.469 1.00 91.75 330 LEU A N 1
ATOM 2610 C CA . LEU A 1 330 ? -16.982 -17.747 18.612 1.00 91.75 330 LEU A CA 1
ATOM 2611 C C . LEU A 1 330 ? -15.804 -18.668 18.989 1.00 91.75 330 LEU A C 1
ATOM 2613 O O . LEU A 1 330 ? -15.928 -19.900 18.972 1.00 91.75 330 LEU A O 1
ATOM 2617 N N . ALA A 1 331 ? -14.652 -18.124 19.388 1.00 91.75 331 ALA A N 1
ATOM 2618 C CA . ALA A 1 331 ? -13.624 -18.915 20.075 1.00 91.75 331 ALA A CA 1
ATOM 2619 C C . ALA A 1 331 ? -13.674 -18.691 21.586 1.00 91.75 331 ALA A C 1
ATOM 2621 O O . ALA A 1 331 ? -14.156 -17.671 22.064 1.00 91.75 331 ALA A O 1
ATOM 2622 N N . PHE A 1 332 ? -13.186 -19.683 22.328 1.00 93.62 332 PHE A N 1
ATOM 2623 C CA . PHE A 1 332 ? -13.114 -19.648 23.783 1.00 93.62 332 PHE A CA 1
ATOM 2624 C C . PHE A 1 332 ? -11.698 -20.043 24.183 1.00 93.62 332 PHE A C 1
ATOM 2626 O O . PHE A 1 332 ? -11.326 -21.209 24.034 1.00 93.62 332 PHE A O 1
ATOM 2633 N N . ASN A 1 333 ? -10.898 -19.080 24.630 1.00 93.94 333 ASN A N 1
ATOM 2634 C CA . ASN A 1 333 ? -9.512 -19.297 25.041 1.00 93.94 333 ASN A CA 1
ATOM 2635 C C . ASN A 1 333 ? -9.325 -18.753 26.460 1.00 93.94 333 ASN A C 1
ATOM 2637 O O . ASN A 1 333 ? -9.580 -17.574 26.653 1.00 93.94 333 ASN A O 1
ATOM 2641 N N . PRO A 1 334 ? -8.866 -19.542 27.453 1.00 94.06 334 PRO A N 1
ATOM 2642 C CA . PRO A 1 334 ? -8.725 -19.032 28.822 1.00 94.06 334 PRO A CA 1
ATOM 2643 C C . PRO A 1 334 ? -7.752 -17.845 28.932 1.00 94.06 334 PRO A C 1
ATOM 2645 O O . PRO A 1 334 ? -7.821 -17.093 29.895 1.00 94.06 334 PRO A O 1
ATOM 2648 N N . TRP A 1 335 ? -6.865 -17.657 27.949 1.00 93.12 335 TRP A N 1
ATOM 2649 C CA . TRP A 1 335 ? -5.967 -16.503 27.862 1.00 93.12 335 TRP A CA 1
ATOM 2650 C C . TRP A 1 335 ? -6.630 -15.251 27.293 1.00 93.12 335 TRP A C 1
ATOM 2652 O O . TRP A 1 335 ? -6.010 -14.198 27.279 1.00 93.12 335 TRP A O 1
ATOM 2662 N N . ARG A 1 336 ? -7.878 -15.331 26.829 1.00 92.25 336 ARG A N 1
ATOM 2663 C CA . ARG A 1 336 ? -8.662 -14.159 26.454 1.00 92.25 336 ARG A CA 1
ATOM 2664 C C . ARG A 1 336 ? -9.194 -13.502 27.727 1.00 92.25 336 ARG A C 1
ATOM 2666 O O . ARG A 1 336 ? -10.299 -13.805 28.164 1.00 92.25 336 ARG A O 1
ATOM 2673 N N . THR A 1 337 ? -8.361 -12.702 28.381 1.00 92.50 337 THR A N 1
ATOM 2674 C CA . THR A 1 337 ? -8.617 -12.146 29.718 1.00 92.50 337 THR A CA 1
ATOM 2675 C C . THR A 1 337 ? -7.756 -10.908 29.985 1.00 92.50 337 THR A C 1
ATOM 2677 O O . THR A 1 337 ? -6.907 -10.541 29.170 1.00 92.50 337 THR A O 1
ATOM 2680 N N . LEU A 1 338 ? -7.981 -10.253 31.124 1.00 90.75 338 LEU A N 1
ATOM 2681 C CA . LEU A 1 338 ? -7.201 -9.100 31.570 1.00 90.75 338 LEU A CA 1
ATOM 2682 C C . LEU A 1 338 ? -5.867 -9.530 32.211 1.00 90.75 338 LEU A C 1
ATOM 2684 O O . LEU A 1 338 ? -5.788 -10.622 32.782 1.00 90.75 338 LEU A O 1
ATOM 2688 N N . PRO A 1 339 ? -4.837 -8.659 32.204 1.00 87.62 339 PRO A N 1
ATOM 2689 C CA . PRO A 1 339 ? -3.539 -8.922 32.828 1.00 87.62 339 PRO A CA 1
ATOM 2690 C C . PRO A 1 339 ? -3.590 -9.407 34.281 1.00 87.62 339 PRO A C 1
ATOM 2692 O O . PRO A 1 339 ? -2.807 -10.267 34.661 1.00 87.62 339 PRO A O 1
ATOM 2695 N N . ASP A 1 340 ? -4.530 -8.911 35.083 1.00 89.88 340 ASP A N 1
ATOM 2696 C CA . ASP A 1 340 ? -4.723 -9.308 36.486 1.00 89.88 340 ASP A CA 1
ATOM 2697 C C . ASP A 1 340 ? -5.384 -10.684 36.675 1.00 89.88 340 ASP A C 1
ATOM 2699 O O . ASP A 1 340 ? -5.540 -11.135 37.810 1.00 89.88 340 ASP A O 1
ATOM 2703 N N . ASN A 1 341 ? -5.810 -11.338 35.594 1.00 93.19 341 ASN A N 1
ATOM 2704 C CA . ASN A 1 341 ? -6.519 -12.617 35.611 1.00 93.19 341 ASN A CA 1
ATOM 2705 C C . ASN A 1 341 ? -5.916 -13.615 34.611 1.00 93.19 341 ASN A C 1
ATOM 2707 O O . ASN A 1 341 ? -6.641 -14.420 34.035 1.00 93.19 341 ASN A O 1
ATOM 2711 N N . VAL A 1 342 ? -4.606 -13.554 34.363 1.00 91.25 342 VAL A N 1
ATOM 2712 C CA . VAL A 1 342 ? -3.890 -14.482 33.469 1.00 91.25 342 VAL A CA 1
ATOM 2713 C C . VAL A 1 342 ? -3.950 -15.929 34.005 1.00 91.25 342 VAL A C 1
ATOM 2715 O O . VAL A 1 342 ? -3.683 -16.150 35.190 1.00 91.25 342 VAL A O 1
ATOM 2718 N N . PRO A 1 343 ? -4.257 -16.939 33.168 1.00 93.81 343 PRO A N 1
ATOM 2719 C CA . PRO A 1 343 ? -4.169 -18.350 33.546 1.00 93.81 343 PRO A CA 1
ATOM 2720 C C . PRO A 1 343 ? -2.736 -18.766 33.897 1.00 93.81 343 PRO A C 1
ATOM 2722 O O . PRO A 1 343 ? -1.784 -18.309 33.269 1.00 93.81 343 PRO A O 1
ATOM 2725 N N . TYR A 1 344 ? -2.572 -19.698 34.833 1.00 91.56 344 TYR A N 1
ATOM 2726 C CA . TYR A 1 344 ? -1.262 -20.141 35.307 1.00 91.56 344 TYR A CA 1
ATOM 2727 C C . TYR A 1 344 ? -1.048 -21.658 35.136 1.00 91.56 344 TYR A C 1
ATOM 2729 O O . TYR A 1 344 ? -1.995 -22.446 35.194 1.00 91.56 344 TYR A O 1
ATOM 2737 N N . GLY A 1 345 ? 0.210 -22.057 34.917 1.00 91.62 345 GLY A N 1
ATOM 2738 C CA . GLY A 1 345 ? 0.649 -23.450 34.765 1.00 91.62 345 GLY A CA 1
ATOM 2739 C C . GLY A 1 345 ? 0.773 -23.935 33.313 1.00 91.62 345 GLY A C 1
ATOM 2740 O O . GLY A 1 345 ? 0.183 -23.384 32.378 1.00 91.62 345 GLY A O 1
ATOM 2741 N N . GLU A 1 346 ? 1.545 -25.009 33.110 1.00 94.25 346 GLU A N 1
ATOM 2742 C CA . GLU A 1 346 ? 1.873 -25.540 31.775 1.00 94.25 346 GLU A CA 1
ATOM 2743 C C . GLU A 1 346 ? 0.627 -25.957 30.972 1.00 94.25 346 GLU A C 1
ATOM 2745 O O . GLU A 1 346 ? 0.537 -25.693 29.774 1.00 94.25 346 GLU A O 1
ATOM 2750 N N . ILE A 1 347 ? -0.382 -26.554 31.618 1.00 95.25 347 ILE A N 1
ATOM 2751 C CA . ILE A 1 347 ? -1.645 -26.918 30.951 1.00 95.25 347 ILE A CA 1
ATOM 2752 C C . ILE A 1 347 ? -2.385 -25.679 30.441 1.00 95.25 347 ILE A C 1
ATOM 2754 O O . ILE A 1 347 ? -2.969 -25.703 29.354 1.00 95.25 347 ILE A O 1
ATOM 2758 N N . ALA A 1 348 ? -2.358 -24.581 31.197 1.00 93.81 348 ALA A N 1
ATOM 2759 C CA . ALA A 1 348 ? -2.980 -23.344 30.763 1.00 93.81 348 ALA A CA 1
ATOM 2760 C C . ALA A 1 348 ? -2.267 -22.787 29.523 1.00 93.81 348 ALA A C 1
ATOM 2762 O O . ALA A 1 348 ? -2.936 -22.404 28.561 1.00 93.81 348 ALA A O 1
ATOM 2763 N N . LEU A 1 349 ? -0.931 -22.819 29.489 1.00 92.56 349 LEU A N 1
ATOM 2764 C CA . LEU A 1 349 ? -0.142 -22.430 28.316 1.00 92.56 349 LEU A CA 1
ATOM 2765 C C . LEU A 1 349 ? -0.424 -23.323 27.096 1.00 92.56 349 LEU A C 1
ATOM 2767 O O . LEU A 1 349 ? -0.621 -22.816 25.992 1.00 92.56 349 LEU A O 1
ATOM 2771 N N . ALA A 1 350 ? -0.535 -24.640 27.287 1.00 93.44 350 ALA A N 1
ATOM 2772 C CA . ALA A 1 350 ? -0.897 -25.564 26.211 1.00 93.44 350 ALA A CA 1
ATOM 2773 C C . ALA A 1 350 ? -2.267 -25.225 25.596 1.00 93.44 350 ALA A C 1
ATOM 2775 O O . ALA A 1 350 ? -2.445 -25.308 24.374 1.00 93.44 350 ALA A O 1
ATOM 2776 N N . ARG A 1 351 ? -3.231 -24.802 26.430 1.00 92.88 351 ARG A N 1
ATOM 2777 C CA . ARG A 1 351 ? -4.559 -24.340 25.989 1.00 92.88 351 ARG A CA 1
ATOM 2778 C C . ARG A 1 351 ? -4.489 -23.012 25.233 1.00 92.88 351 ARG A C 1
ATOM 2780 O O . ARG A 1 351 ? -5.241 -22.883 24.270 1.00 92.88 351 ARG A O 1
ATOM 2787 N N . ARG A 1 352 ? -3.580 -22.086 25.588 1.00 92.00 352 ARG A N 1
ATOM 2788 C CA . ARG A 1 352 ? -3.342 -20.833 24.833 1.00 92.00 352 ARG A CA 1
ATOM 2789 C C . ARG A 1 352 ? -3.123 -21.137 23.355 1.00 92.00 352 ARG A C 1
ATOM 2791 O O . ARG A 1 352 ? -3.921 -20.728 22.519 1.00 92.00 352 ARG A O 1
ATOM 2798 N N . ILE A 1 353 ? -2.081 -21.924 23.086 1.00 91.00 353 ILE A N 1
ATOM 2799 C CA . ILE A 1 353 ? -1.572 -22.219 21.744 1.00 91.00 353 ILE A CA 1
ATOM 2800 C C . ILE A 1 353 ? -2.562 -23.112 20.989 1.00 91.00 353 ILE A C 1
ATOM 2802 O O . ILE A 1 353 ? -2.956 -22.820 19.861 1.00 91.00 353 ILE A O 1
ATOM 2806 N N . SER A 1 354 ? -3.013 -24.199 21.623 1.00 91.62 354 SER A N 1
ATOM 2807 C CA . SER A 1 354 ? -3.872 -25.185 20.959 1.00 91.62 354 SER A CA 1
ATOM 2808 C C . SER A 1 354 ? -5.237 -24.605 20.583 1.00 91.62 354 SER A C 1
ATOM 2810 O O . SER A 1 354 ? -5.756 -24.908 19.512 1.00 91.62 354 SER A O 1
ATOM 2812 N N . TYR A 1 355 ? -5.855 -23.784 21.439 1.00 92.19 355 TYR A N 1
ATOM 2813 C CA . TYR A 1 355 ? -7.196 -23.259 21.155 1.00 92.19 355 TYR A CA 1
ATOM 2814 C C . TYR A 1 355 ? -7.173 -22.131 20.125 1.00 92.19 355 TYR A C 1
ATOM 2816 O O . TYR A 1 355 ? -8.098 -22.038 19.319 1.00 92.19 355 TYR A O 1
ATOM 2824 N N . GLU A 1 356 ? -6.114 -21.323 20.109 1.00 88.81 356 GLU A N 1
ATOM 2825 C CA . GLU A 1 356 ? -5.901 -20.293 19.093 1.00 88.81 356 GLU A CA 1
ATOM 2826 C C . GLU A 1 356 ? -5.763 -20.909 17.694 1.00 88.81 356 GLU A C 1
ATOM 2828 O O . GLU A 1 356 ? -6.543 -20.586 16.793 1.00 88.81 356 GLU A O 1
ATOM 2833 N N . ILE A 1 357 ? -4.863 -21.888 17.535 1.00 89.31 357 ILE A N 1
ATOM 2834 C CA . ILE A 1 357 ? -4.677 -22.597 16.261 1.00 89.31 357 ILE A CA 1
ATOM 2835 C C . ILE A 1 357 ? -5.971 -23.311 15.845 1.00 89.31 357 ILE A C 1
ATOM 2837 O O . ILE A 1 357 ? -6.357 -23.257 14.673 1.00 89.31 357 ILE A O 1
ATOM 2841 N N . ALA A 1 358 ? -6.680 -23.945 16.787 1.00 88.94 358 ALA A N 1
ATOM 2842 C CA . ALA A 1 358 ? -7.928 -24.648 16.488 1.00 88.94 358 ALA A CA 1
ATOM 2843 C C . ALA A 1 358 ? -9.045 -23.721 15.991 1.00 88.94 358 ALA A C 1
ATOM 2845 O O . ALA A 1 358 ? -9.835 -24.119 15.128 1.00 88.94 358 ALA A O 1
ATOM 2846 N N . ALA A 1 359 ? -9.138 -22.511 16.550 1.00 88.50 359 ALA A N 1
ATOM 2847 C CA . ALA A 1 359 ? -10.117 -21.509 16.150 1.00 88.50 359 ALA A CA 1
ATOM 2848 C C . ALA A 1 359 ? -9.789 -20.923 14.775 1.00 88.50 359 ALA A C 1
ATOM 2850 O O . ALA A 1 359 ? -10.670 -20.892 13.915 1.00 88.50 359 ALA A O 1
ATOM 2851 N N . LYS A 1 360 ? -8.523 -20.544 14.546 1.00 86.94 360 LYS A N 1
ATOM 2852 C CA . LYS A 1 360 ? -8.044 -20.044 13.250 1.00 86.94 360 LYS A CA 1
ATOM 2853 C C . LYS A 1 360 ? -8.300 -21.057 12.135 1.00 86.94 360 LYS A C 1
ATOM 2855 O O . LYS A 1 360 ? -8.983 -20.748 11.168 1.00 86.94 360 LYS A O 1
ATOM 2860 N N . SER A 1 361 ? -7.901 -22.312 12.348 1.00 86.50 361 SER A N 1
ATOM 2861 C CA . SER A 1 361 ? -8.076 -23.386 11.358 1.00 86.50 361 SER A CA 1
ATOM 2862 C C . SER A 1 361 ? -9.549 -23.622 10.993 1.00 86.50 361 SER A C 1
ATOM 2864 O O . SER A 1 361 ? -9.869 -23.930 9.848 1.00 86.50 361 SER A O 1
ATOM 2866 N N . ARG A 1 362 ? -10.470 -23.473 11.959 1.00 88.06 362 ARG A N 1
ATOM 2867 C CA . ARG A 1 362 ? -11.913 -23.569 11.699 1.00 88.06 362 ARG A CA 1
ATOM 2868 C C . ARG A 1 362 ? -12.427 -22.374 10.896 1.00 88.06 362 ARG A C 1
ATOM 2870 O O . ARG A 1 362 ? -13.244 -22.574 10.002 1.00 88.06 362 ARG A O 1
ATOM 2877 N N . ARG A 1 363 ? -11.990 -21.158 11.234 1.00 85.75 363 ARG A N 1
ATOM 2878 C CA . ARG A 1 363 ? -12.401 -19.931 10.538 1.00 85.75 363 ARG A CA 1
ATOM 2879 C C . ARG A 1 363 ? -11.980 -19.951 9.082 1.00 85.75 363 ARG A C 1
ATOM 2881 O O . ARG A 1 363 ? -12.830 -19.742 8.222 1.00 85.75 363 ARG A O 1
ATOM 2888 N N . ASP A 1 364 ? -10.723 -20.314 8.841 1.00 81.94 364 ASP A N 1
ATOM 2889 C CA . ASP A 1 364 ? -10.148 -20.439 7.504 1.00 81.94 364 ASP A CA 1
ATOM 2890 C C . ASP A 1 364 ? -10.940 -21.452 6.662 1.00 81.94 364 ASP A C 1
ATOM 2892 O O . ASP A 1 364 ? -11.317 -21.162 5.528 1.00 81.94 364 ASP A O 1
ATOM 2896 N N . LEU A 1 365 ? -11.265 -22.622 7.230 1.00 82.88 365 LEU A N 1
ATOM 2897 C CA . LEU A 1 365 ? -12.021 -23.657 6.519 1.00 82.88 365 LEU A CA 1
ATOM 2898 C C . LEU A 1 365 ? -13.489 -23.274 6.268 1.00 82.88 365 LEU A C 1
ATOM 2900 O O . LEU A 1 365 ? -14.043 -23.615 5.226 1.00 82.88 365 LEU A O 1
ATOM 2904 N N . ASN A 1 366 ? -14.131 -22.600 7.224 1.00 82.12 366 ASN A N 1
ATOM 2905 C CA . ASN A 1 366 ? -15.554 -22.261 7.151 1.00 82.12 366 ASN A CA 1
ATOM 2906 C C . ASN A 1 366 ? -15.833 -20.917 6.459 1.00 82.12 366 ASN A C 1
ATOM 2908 O O . ASN A 1 366 ? -16.999 -20.540 6.359 1.00 82.12 366 ASN A O 1
ATOM 2912 N N . GLY A 1 367 ? -14.803 -20.178 6.031 1.00 77.81 367 GLY A N 1
ATOM 2913 C CA . GLY A 1 367 ? -14.960 -18.826 5.484 1.00 77.81 367 GLY A CA 1
ATOM 2914 C C . GLY A 1 367 ? -15.520 -17.828 6.504 1.00 77.81 367 GLY A C 1
ATOM 2915 O O . GLY A 1 367 ? -16.319 -16.964 6.153 1.00 77.81 367 GLY A O 1
ATOM 2916 N N . GLN A 1 368 ? -15.161 -17.981 7.782 1.00 76.62 368 GLN A N 1
ATOM 2917 C CA . GLN A 1 368 ? -15.575 -17.077 8.862 1.00 76.62 368 GLN A CA 1
ATOM 2918 C C . GLN A 1 368 ? -14.531 -15.967 9.062 1.00 76.62 368 GLN A C 1
ATOM 2920 O O . GLN A 1 368 ? -13.359 -16.148 8.740 1.00 76.62 368 GLN A O 1
ATOM 2925 N N . SER A 1 369 ? -14.935 -14.830 9.636 1.00 69.94 369 SER A N 1
ATOM 2926 C CA . SER A 1 369 ? -14.025 -13.722 9.964 1.00 69.94 369 SER A CA 1
ATOM 2927 C C . SER A 1 369 ? -12.855 -14.179 10.843 1.00 69.94 369 SER A C 1
ATOM 2929 O O . SER A 1 369 ? -13.050 -14.964 11.772 1.00 69.94 369 SER A O 1
ATOM 2931 N N . VAL A 1 370 ? -11.653 -13.652 10.588 1.00 66.44 370 VAL A N 1
ATOM 2932 C CA . VAL A 1 370 ? -10.408 -14.068 11.266 1.00 66.44 370 VAL A CA 1
ATOM 2933 C C . VAL A 1 370 ? -10.379 -13.641 12.751 1.00 66.44 370 VAL A C 1
ATOM 2935 O O . VAL A 1 370 ? -9.795 -14.340 13.584 1.00 66.44 370 VAL A O 1
ATOM 2938 N N . GLY A 1 371 ? -11.089 -12.566 13.115 1.00 68.25 371 GLY A N 1
ATOM 2939 C CA . GLY A 1 371 ? -11.201 -12.040 14.485 1.00 68.25 371 GLY A CA 1
ATOM 2940 C C . GLY A 1 371 ? -12.437 -12.503 15.273 1.00 68.25 371 GLY A C 1
ATOM 2941 O O . GLY A 1 371 ? -13.404 -13.023 14.712 1.00 68.25 371 GLY A O 1
ATOM 2942 N N . GLU A 1 372 ? -12.406 -12.300 16.596 1.00 77.75 372 GLU A N 1
ATOM 2943 C CA . GLU A 1 372 ? -13.609 -12.399 17.438 1.00 77.75 372 GLU A CA 1
ATOM 2944 C C . GLU A 1 372 ? -14.531 -11.192 17.221 1.00 77.75 372 GLU A C 1
ATOM 2946 O O . GLU A 1 372 ? -14.040 -10.075 17.048 1.00 77.75 372 GLU A O 1
ATOM 2951 N N . PRO A 1 373 ? -15.859 -11.365 17.318 1.00 75.94 373 PRO A N 1
ATOM 2952 C CA . PRO A 1 373 ? -16.762 -10.226 17.381 1.00 75.94 373 PRO A CA 1
ATOM 2953 C C . PRO A 1 373 ? -16.543 -9.442 18.683 1.00 75.94 373 PRO A C 1
ATOM 2955 O O . PRO A 1 373 ? -16.547 -10.013 19.773 1.00 75.94 373 PRO A O 1
ATOM 2958 N N . VAL A 1 374 ? -16.404 -8.120 18.574 1.00 72.19 374 VAL A N 1
ATOM 2959 C CA . VAL A 1 374 ? -16.278 -7.209 19.730 1.00 72.19 374 VAL A CA 1
ATOM 2960 C C . VAL A 1 374 ? -17.631 -6.781 20.308 1.00 72.19 374 VAL A C 1
ATOM 2962 O O . VAL A 1 374 ? -17.696 -6.280 21.426 1.00 72.19 374 VAL A O 1
ATOM 2965 N N . SER A 1 375 ? -18.720 -7.018 19.573 1.00 79.25 375 SER A N 1
ATOM 2966 C CA . SER A 1 375 ? -20.098 -6.773 20.011 1.00 79.25 375 SER A CA 1
ATOM 2967 C C . SER A 1 375 ? -20.909 -8.074 20.041 1.00 79.25 375 SER A C 1
ATOM 2969 O O . SER A 1 375 ? -20.744 -8.918 19.152 1.00 79.25 375 SER A O 1
ATOM 2971 N N . PRO A 1 376 ? -21.791 -8.259 21.039 1.00 84.75 376 PRO A N 1
ATOM 2972 C CA . PRO A 1 376 ? -22.633 -9.444 21.130 1.00 84.75 376 PRO A CA 1
ATOM 2973 C C . PRO A 1 376 ? -23.716 -9.422 20.045 1.00 84.75 376 PRO A C 1
ATOM 2975 O O . PRO A 1 376 ? -24.306 -8.380 19.756 1.00 84.75 376 PRO A O 1
ATOM 2978 N N . ARG A 1 377 ? -24.041 -10.589 19.477 1.00 84.25 377 ARG A N 1
ATOM 2979 C CA . ARG A 1 377 ? -25.246 -10.729 18.644 1.00 84.25 377 ARG A CA 1
ATOM 2980 C C . ARG A 1 377 ? -26.493 -10.521 19.518 1.00 84.25 377 ARG A C 1
ATOM 2982 O O . ARG A 1 377 ? -26.517 -11.060 20.628 1.00 84.25 377 ARG A O 1
ATOM 2989 N N . PRO A 1 378 ? -27.547 -9.839 19.032 1.00 78.88 378 PRO A N 1
ATOM 2990 C CA . PRO A 1 378 ? -28.837 -9.816 19.712 1.00 78.88 378 PRO A CA 1
ATOM 2991 C C . PRO A 1 378 ? -29.400 -11.235 19.960 1.00 78.88 378 PRO A C 1
ATOM 2993 O O . PRO A 1 378 ? -29.164 -12.145 19.153 1.00 78.88 378 PRO A O 1
ATOM 2996 N N . PRO A 1 379 ? -30.144 -11.446 21.063 1.00 67.94 379 PRO A N 1
ATOM 2997 C CA . PRO A 1 379 ? -30.666 -12.759 21.450 1.00 67.94 379 PRO A CA 1
ATOM 2998 C C . PRO A 1 379 ? -31.778 -13.287 20.536 1.00 67.94 379 PRO A C 1
ATOM 3000 O O . PRO A 1 379 ? -31.916 -14.501 20.416 1.00 67.94 379 PRO A O 1
ATOM 3003 N N . ALA A 1 380 ? -32.535 -12.407 19.874 1.00 65.62 380 ALA A N 1
ATOM 3004 C CA . ALA A 1 380 ? -33.602 -12.777 18.948 1.00 65.62 380 ALA A CA 1
ATOM 3005 C C . ALA A 1 380 ? -33.541 -11.956 17.654 1.00 65.62 380 ALA A C 1
ATOM 3007 O O . ALA A 1 380 ? -33.062 -10.818 17.649 1.00 65.62 380 ALA A O 1
ATOM 3008 N N . PHE A 1 381 ? -34.048 -12.535 16.563 1.00 53.53 381 PHE A N 1
ATOM 3009 C CA . PHE A 1 381 ? -34.371 -11.785 15.350 1.00 53.53 381 PHE A CA 1
ATOM 3010 C C . PHE A 1 381 ? -35.455 -10.752 15.688 1.00 53.53 381 PHE A C 1
ATOM 3012 O O . PHE A 1 381 ? -36.520 -11.131 16.167 1.00 53.53 381 PHE A O 1
ATOM 3019 N N . ASN A 1 382 ? -35.169 -9.463 15.494 1.00 48.41 382 ASN A N 1
ATOM 3020 C CA . ASN A 1 382 ? -36.132 -8.400 15.762 1.00 48.41 382 ASN A CA 1
ATOM 3021 C C . ASN A 1 382 ? -37.140 -8.337 14.608 1.00 48.41 382 ASN A C 1
ATOM 3023 O O . ASN A 1 382 ? -36.825 -7.856 13.524 1.00 48.41 382 ASN A O 1
ATOM 3027 N N . ASP A 1 383 ? -38.333 -8.856 14.856 1.00 42.16 383 ASP A N 1
ATOM 3028 C CA . ASP A 1 383 ? -39.502 -8.844 13.980 1.00 42.16 383 ASP A CA 1
ATOM 3029 C C . ASP A 1 383 ? -40.292 -7.524 14.053 1.00 42.16 383 ASP A C 1
ATOM 3031 O O . ASP A 1 383 ? -41.317 -7.380 13.382 1.00 42.16 383 ASP A O 1
ATOM 3035 N N . ALA A 1 384 ? -39.817 -6.532 14.822 1.00 42.72 384 ALA A N 1
ATOM 3036 C CA . ALA A 1 384 ? -40.384 -5.192 14.801 1.00 42.72 384 ALA A CA 1
ATOM 3037 C C . ALA A 1 384 ? -40.314 -4.613 13.382 1.00 42.72 384 ALA A C 1
ATOM 3039 O O . ALA A 1 384 ? -39.236 -4.423 12.817 1.00 42.72 384 ALA A O 1
ATOM 3040 N N . ALA A 1 385 ? -41.494 -4.324 12.831 1.00 35.25 385 ALA A N 1
ATOM 3041 C CA . ALA A 1 385 ? -41.653 -3.760 11.504 1.00 35.25 385 ALA A CA 1
ATOM 3042 C C . ALA A 1 385 ? -40.797 -2.497 11.342 1.00 35.25 385 ALA A C 1
ATOM 3044 O O . ALA A 1 385 ? -40.910 -1.529 12.101 1.00 35.25 385 ALA A O 1
ATOM 3045 N N . TYR A 1 386 ? -39.950 -2.516 10.320 1.00 39.03 386 TYR A N 1
ATOM 3046 C CA . TYR A 1 386 ? -39.279 -1.341 9.800 1.00 39.03 386 TYR A CA 1
ATOM 3047 C C . TYR A 1 386 ? -40.371 -0.368 9.312 1.00 39.03 386 TYR A C 1
ATOM 3049 O O . TYR A 1 386 ? -41.011 -0.604 8.294 1.00 39.03 386 TYR A O 1
ATOM 3057 N N . ASN A 1 387 ? -40.663 0.694 10.072 1.00 37.25 387 ASN A N 1
ATOM 3058 C CA . ASN A 1 387 ? -41.693 1.685 9.725 1.00 37.25 387 ASN A CA 1
ATOM 3059 C C . ASN A 1 387 ? -41.196 2.658 8.637 1.00 37.25 387 ASN A C 1
ATOM 3061 O O . ASN A 1 387 ? -41.095 3.864 8.863 1.00 37.25 387 ASN A O 1
ATOM 3065 N N . ALA A 1 388 ? -40.899 2.141 7.448 1.00 35.97 388 ALA A N 1
ATOM 3066 C CA . ALA A 1 388 ? -40.800 2.919 6.218 1.00 35.97 388 ALA A CA 1
ATOM 3067 C C . ALA A 1 388 ? -41.645 2.212 5.142 1.00 35.97 388 ALA A C 1
ATOM 3069 O O . ALA A 1 388 ? -41.645 0.985 5.099 1.00 35.97 388 ALA A O 1
ATOM 3070 N N . PRO A 1 389 ? -42.426 2.940 4.326 1.00 37.06 389 PRO A N 1
ATOM 3071 C CA . PRO A 1 389 ? -43.442 2.340 3.465 1.00 37.06 389 PRO A CA 1
ATOM 3072 C C . PRO A 1 389 ? -42.800 1.482 2.364 1.00 37.06 389 PRO A C 1
ATOM 3074 O O . PRO A 1 389 ? -42.204 2.015 1.430 1.00 37.06 389 PRO A O 1
ATOM 3077 N N . GLU A 1 390 ? -42.937 0.161 2.471 1.00 38.34 390 GLU A N 1
ATOM 3078 C CA . GLU A 1 390 ? -42.560 -0.794 1.428 1.00 38.34 390 GLU A CA 1
ATOM 3079 C C . GLU A 1 390 ? -43.673 -0.905 0.377 1.00 38.34 390 GLU A C 1
ATOM 3081 O O . GLU A 1 390 ? -44.850 -1.098 0.687 1.00 38.34 390 GLU A O 1
ATOM 3086 N N . HIS A 1 391 ? -43.289 -0.779 -0.892 1.00 36.19 391 HIS A N 1
ATOM 3087 C CA . HIS A 1 391 ? -44.089 -1.234 -2.020 1.00 36.19 391 HIS A CA 1
ATOM 3088 C C . HIS A 1 391 ? -43.848 -2.739 -2.199 1.00 36.19 391 HIS A C 1
ATOM 3090 O O . HIS A 1 391 ? -42.743 -3.149 -2.554 1.00 36.19 391 HIS A O 1
ATOM 3096 N N . ASP A 1 392 ? -44.880 -3.554 -1.977 1.00 36.88 392 ASP A N 1
ATOM 3097 C CA . ASP A 1 392 ? -44.846 -4.994 -2.246 1.00 36.88 392 ASP A CA 1
ATOM 3098 C C . ASP A 1 392 ? -44.460 -5.268 -3.709 1.00 36.88 392 ASP A C 1
ATOM 3100 O O . ASP A 1 392 ? -45.154 -4.834 -4.634 1.00 36.88 392 ASP A O 1
ATOM 3104 N N . THR A 1 393 ? -43.383 -6.032 -3.920 1.00 39.34 393 THR A N 1
ATOM 3105 C CA . THR A 1 393 ? -43.003 -6.548 -5.244 1.00 39.34 393 THR A CA 1
ATOM 3106 C C . THR A 1 393 ? -43.143 -8.082 -5.266 1.00 39.34 393 THR A C 1
ATOM 3108 O O . THR A 1 393 ? -42.714 -8.737 -4.313 1.00 39.34 393 THR A O 1
ATOM 3111 N N . PRO A 1 394 ? -43.776 -8.697 -6.288 1.00 39.09 394 PRO A N 1
ATOM 3112 C CA . PRO A 1 394 ? -44.090 -10.130 -6.293 1.00 39.09 394 PRO A CA 1
ATOM 3113 C C . PRO A 1 394 ? -42.875 -11.069 -6.417 1.00 39.09 394 PRO A C 1
ATOM 3115 O O . PRO A 1 394 ? -41.853 -10.744 -7.009 1.00 39.09 394 PRO A O 1
ATOM 3118 N N . TRP A 1 395 ? -43.062 -12.313 -5.959 1.00 34.12 395 TRP A N 1
ATOM 3119 C CA . TRP A 1 395 ? -42.087 -13.421 -5.908 1.00 34.12 395 TRP A CA 1
ATOM 3120 C C . TRP A 1 395 ? -41.358 -13.771 -7.228 1.00 34.12 395 TRP A C 1
ATOM 3122 O O . TRP A 1 395 ? -40.366 -14.497 -7.210 1.00 34.12 395 TRP A O 1
ATOM 3132 N N . SER A 1 396 ? -41.803 -13.267 -8.380 1.00 39.28 396 SER A N 1
ATOM 3133 C CA . SER A 1 396 ? -41.089 -13.439 -9.655 1.00 39.28 396 SER A CA 1
ATOM 3134 C C . SER A 1 396 ? -39.756 -12.685 -9.722 1.00 39.28 396 SER A C 1
ATOM 3136 O O . SER A 1 396 ? -38.930 -13.034 -10.561 1.00 39.28 396 SER A O 1
ATOM 3138 N N . ASP A 1 397 ? -39.519 -11.742 -8.806 1.00 39.66 397 ASP A N 1
ATOM 3139 C CA . ASP A 1 397 ? -38.289 -10.941 -8.741 1.00 39.66 397 ASP A CA 1
ATOM 3140 C C . ASP A 1 397 ? -37.267 -11.486 -7.715 1.00 39.66 397 ASP A C 1
ATOM 3142 O O . ASP A 1 397 ? -36.207 -10.907 -7.503 1.00 39.66 397 ASP A O 1
ATOM 3146 N N . VAL A 1 398 ? -37.544 -12.643 -7.089 1.00 35.28 398 VAL A N 1
ATOM 3147 C CA . VAL A 1 398 ? -36.709 -13.258 -6.023 1.00 35.28 398 VAL A CA 1
ATOM 3148 C C . VAL A 1 398 ? -35.589 -14.154 -6.583 1.00 35.28 398 VAL A C 1
ATOM 3150 O O . VAL A 1 398 ? -34.853 -14.826 -5.861 1.00 35.28 398 VAL A O 1
ATOM 3153 N N . SER A 1 399 ? -35.391 -14.132 -7.897 1.00 39.66 399 SER A N 1
ATOM 3154 C CA . SER A 1 399 ? -34.196 -14.670 -8.538 1.00 39.66 399 SER A CA 1
ATOM 3155 C C . SER A 1 399 ? -33.298 -13.501 -8.942 1.00 39.66 399 SER A C 1
ATOM 3157 O O . SER A 1 399 ? -33.583 -12.856 -9.941 1.00 39.66 399 SER A O 1
ATOM 3159 N N . SER A 1 400 ? -32.201 -13.324 -8.191 1.00 35.22 400 SER A N 1
ATOM 3160 C CA . SER A 1 400 ? -31.083 -12.366 -8.334 1.00 35.22 400 SER A CA 1
ATOM 3161 C C . SER A 1 400 ? -31.224 -10.997 -7.642 1.00 35.22 400 SER A C 1
ATOM 3163 O O . SER A 1 400 ? -31.791 -10.079 -8.215 1.00 35.22 400 SER A O 1
ATOM 3165 N N . ALA A 1 401 ? -30.639 -10.875 -6.438 1.00 30.17 401 ALA A N 1
ATOM 3166 C CA . ALA A 1 401 ? -29.805 -9.758 -5.944 1.00 30.17 401 ALA A CA 1
ATOM 3167 C C . ALA A 1 401 ? -29.802 -9.728 -4.399 1.00 30.17 401 ALA A C 1
ATOM 3169 O O . ALA A 1 401 ? -30.813 -9.442 -3.763 1.00 30.17 401 ALA A O 1
ATOM 3170 N N . VAL A 1 402 ? -28.649 -10.009 -3.783 1.00 36.03 402 VAL A N 1
ATOM 3171 C CA . VAL A 1 402 ? -28.365 -9.590 -2.400 1.00 36.03 402 VAL A CA 1
ATOM 3172 C C . VAL A 1 402 ? -28.330 -8.062 -2.426 1.00 36.03 402 VAL A C 1
ATOM 3174 O O . VAL A 1 402 ? -27.534 -7.504 -3.177 1.00 36.03 402 VAL A O 1
ATOM 3177 N N . GLN A 1 403 ? -29.197 -7.381 -1.672 1.00 37.06 403 GLN A N 1
ATOM 3178 C CA . GLN A 1 403 ? -29.094 -5.925 -1.552 1.00 37.06 403 GLN A CA 1
ATOM 3179 C C . GLN A 1 403 ? -27.733 -5.578 -0.916 1.00 37.06 403 GLN A C 1
ATOM 3181 O O . GLN A 1 403 ? -27.367 -6.211 0.082 1.00 37.06 403 GLN A O 1
ATOM 3186 N N . PRO A 1 404 ? -26.964 -4.635 -1.493 1.00 48.47 404 PRO A N 1
ATOM 3187 C CA . PRO A 1 404 ? -25.690 -4.217 -0.928 1.00 48.47 404 PRO A CA 1
ATOM 3188 C C . PRO A 1 404 ? -25.910 -3.641 0.472 1.00 48.47 404 PRO A C 1
ATOM 3190 O O . PRO A 1 404 ? -26.857 -2.892 0.701 1.00 48.47 404 PRO A O 1
ATOM 3193 N N . ASP A 1 405 ? -25.032 -3.978 1.410 1.00 60.72 405 ASP A N 1
ATOM 3194 C CA . ASP A 1 405 ? -24.963 -3.288 2.696 1.00 60.72 405 ASP A CA 1
ATOM 3195 C C . ASP A 1 405 ? -24.525 -1.839 2.442 1.00 60.72 405 ASP A C 1
ATOM 3197 O O . ASP A 1 405 ? -23.394 -1.596 2.016 1.00 60.72 405 ASP A O 1
ATOM 3201 N N . THR A 1 406 ? -25.455 -0.898 2.637 1.00 75.56 406 THR A N 1
ATOM 3202 C CA . THR A 1 406 ? -25.267 0.529 2.352 1.00 75.56 406 THR A CA 1
ATOM 3203 C C . THR A 1 406 ? -24.829 1.349 3.566 1.00 75.56 406 THR A C 1
ATOM 3205 O O . THR A 1 406 ? -24.745 2.577 3.466 1.00 75.56 406 THR A O 1
ATOM 3208 N N . GLU A 1 407 ? -24.615 0.734 4.735 1.00 81.19 407 GLU A N 1
ATOM 3209 C CA . GLU A 1 407 ? -24.169 1.481 5.911 1.00 81.19 407 GLU A CA 1
ATOM 3210 C C . GLU A 1 407 ? -22.684 1.827 5.783 1.00 81.19 407 GLU A C 1
ATOM 3212 O O . GLU A 1 407 ? -21.826 0.958 5.677 1.00 81.19 407 GLU A O 1
ATOM 3217 N N . ILE A 1 408 ? -22.362 3.120 5.826 1.00 81.62 408 ILE A N 1
ATOM 3218 C CA . ILE A 1 408 ? -20.975 3.585 5.845 1.00 81.62 408 ILE A CA 1
ATOM 3219 C C . ILE A 1 408 ? -20.473 3.543 7.291 1.00 81.62 408 ILE A C 1
ATOM 3221 O O . ILE A 1 408 ? -20.998 4.241 8.162 1.00 81.62 408 ILE A O 1
ATOM 3225 N N . VAL A 1 409 ? -19.431 2.754 7.549 1.00 85.00 409 VAL A N 1
ATOM 3226 C CA . VAL A 1 409 ? -18.770 2.675 8.865 1.00 85.00 409 VAL A CA 1
ATOM 3227 C C . VAL A 1 409 ? -17.359 3.255 8.849 1.00 85.00 409 VAL A C 1
ATOM 3229 O O . VAL A 1 409 ? -16.856 3.650 9.897 1.00 85.00 409 VAL A O 1
ATOM 3232 N N . ARG A 1 410 ? -16.748 3.354 7.664 1.00 89.94 410 ARG A N 1
ATOM 3233 C CA . ARG A 1 410 ? -15.418 3.928 7.438 1.00 89.94 410 ARG A CA 1
ATOM 3234 C C . ARG A 1 410 ? -15.437 4.777 6.174 1.00 89.94 410 ARG A C 1
ATOM 3236 O O . ARG A 1 410 ? -16.122 4.434 5.215 1.00 89.94 410 ARG A O 1
ATOM 3243 N N . VAL A 1 411 ? -14.660 5.853 6.156 1.00 95.38 411 VAL A N 1
ATOM 3244 C CA . VAL A 1 411 ? -14.399 6.649 4.951 1.00 95.38 411 VAL A CA 1
ATOM 3245 C C . VAL A 1 411 ? -12.898 6.625 4.678 1.00 95.38 411 VAL A C 1
ATOM 3247 O O . VAL A 1 411 ? -12.119 6.662 5.625 1.00 95.38 411 VAL A O 1
ATOM 3250 N N . ALA A 1 412 ? -12.483 6.539 3.415 1.00 97.56 412 ALA A N 1
ATOM 3251 C CA . ALA A 1 412 ? -11.071 6.614 3.034 1.00 97.56 412 ALA A CA 1
ATOM 3252 C C . ALA A 1 412 ? -10.858 7.504 1.814 1.00 97.56 412 ALA A C 1
ATOM 3254 O O . ALA A 1 412 ? -11.720 7.582 0.933 1.00 97.56 412 ALA A O 1
ATOM 3255 N N . ILE A 1 413 ? -9.693 8.146 1.768 1.00 98.81 413 ILE A N 1
ATOM 3256 C CA . ILE A 1 413 ? -9.252 8.974 0.645 1.00 98.81 413 ILE A CA 1
ATOM 3257 C C . ILE A 1 413 ? -8.527 8.088 -0.371 1.00 98.81 413 ILE A C 1
ATOM 3259 O O . ILE A 1 413 ? -7.668 7.298 0.021 1.00 98.81 413 ILE A O 1
ATOM 3263 N N . HIS A 1 414 ? -8.852 8.222 -1.656 1.00 98.69 414 HIS A N 1
ATOM 3264 C CA . HIS A 1 414 ? -8.159 7.549 -2.757 1.00 98.69 414 HIS A CA 1
ATOM 3265 C C . HIS A 1 414 ? -7.805 8.536 -3.885 1.00 98.69 414 HIS A C 1
ATOM 3267 O O . HIS A 1 414 ? -8.625 9.409 -4.179 1.00 98.69 414 HIS A O 1
ATOM 3273 N N . PRO A 1 415 ? -6.626 8.419 -4.524 1.00 98.81 415 PRO A N 1
ATOM 3274 C CA . PRO A 1 415 ? -5.587 7.422 -4.255 1.00 98.81 415 PRO A CA 1
ATOM 3275 C C . PRO A 1 415 ? -4.957 7.583 -2.862 1.00 98.81 415 PRO A C 1
ATOM 3277 O O . PRO A 1 415 ? -4.952 8.678 -2.304 1.00 98.81 415 PRO A O 1
ATOM 3280 N N . GLY A 1 416 ? -4.439 6.499 -2.284 1.00 98.50 416 GLY A N 1
ATOM 3281 C CA . GLY A 1 416 ? -3.696 6.522 -1.022 1.00 98.50 416 GLY A CA 1
ATOM 3282 C C . GLY A 1 416 ? -2.370 7.278 -1.134 1.00 98.50 416 GLY A C 1
ATOM 3283 O O . GLY A 1 416 ? -1.930 7.890 -0.161 1.00 98.50 416 GLY A O 1
ATOM 3284 N N . ILE A 1 417 ? -1.782 7.304 -2.335 1.00 98.81 417 ILE A N 1
ATOM 3285 C CA . ILE A 1 417 ? -0.616 8.114 -2.702 1.00 98.81 417 ILE A CA 1
ATOM 3286 C C . ILE A 1 417 ? -0.911 8.783 -4.050 1.00 98.81 417 ILE A C 1
ATOM 3288 O O . ILE A 1 417 ? -0.931 8.126 -5.088 1.00 98.81 417 ILE A O 1
ATOM 3292 N N . GLY A 1 418 ? -1.172 10.087 -4.039 1.00 98.75 418 GLY A N 1
ATOM 3293 C CA . GLY A 1 418 ? -1.431 10.882 -5.236 1.00 98.75 418 GLY A CA 1
ATOM 3294 C C . GLY A 1 418 ? -0.166 11.492 -5.835 1.00 98.75 418 GLY A C 1
ATOM 3295 O O . GLY A 1 418 ? 0.790 11.810 -5.127 1.00 98.75 418 GLY A O 1
ATOM 3296 N N . VAL A 1 419 ? -0.200 11.706 -7.152 1.00 98.81 419 VAL A N 1
ATOM 3297 C CA . VAL A 1 419 ? 0.934 12.230 -7.925 1.00 98.81 419 VAL A CA 1
ATOM 3298 C C . VAL A 1 419 ? 0.544 13.513 -8.645 1.00 98.81 419 VAL A C 1
ATOM 3300 O O . VAL A 1 419 ? -0.232 13.502 -9.606 1.00 98.81 419 VAL A O 1
ATOM 3303 N N . ALA A 1 420 ? 1.111 14.625 -8.189 1.00 98.62 420 ALA A N 1
ATOM 3304 C CA . ALA A 1 420 ? 1.070 15.901 -8.887 1.00 98.62 420 ALA A CA 1
ATOM 3305 C C . ALA A 1 420 ? 2.351 16.086 -9.717 1.00 98.62 420 ALA A C 1
ATOM 3307 O O . ALA A 1 420 ? 3.389 15.494 -9.424 1.00 98.62 420 ALA A O 1
ATOM 3308 N N . ARG A 1 421 ? 2.313 16.931 -10.749 1.00 98.50 421 ARG A N 1
ATOM 3309 C CA . ARG A 1 421 ? 3.515 17.303 -11.514 1.00 98.50 421 ARG A CA 1
ATOM 3310 C C . ARG A 1 421 ? 3.577 18.797 -11.749 1.00 98.50 421 ARG A C 1
ATOM 3312 O O . ARG A 1 421 ? 2.553 19.431 -12.018 1.00 98.50 421 ARG A O 1
ATOM 3319 N N . VAL A 1 422 ? 4.788 19.331 -11.651 1.00 98.31 422 VAL A N 1
ATOM 3320 C CA . VAL A 1 422 ? 5.056 20.752 -11.867 1.00 98.31 422 VAL A CA 1
ATOM 3321 C C . VAL A 1 422 ? 4.856 21.149 -13.331 1.00 98.31 422 VAL A C 1
ATOM 3323 O O . VAL A 1 422 ? 4.946 20.326 -14.242 1.00 98.31 422 VAL A O 1
ATOM 3326 N N . GLY A 1 423 ? 4.565 22.427 -13.552 1.00 97.25 423 GLY A N 1
ATOM 3327 C CA . GLY A 1 423 ? 4.293 23.007 -14.863 1.00 97.25 423 GLY A CA 1
ATOM 3328 C C . GLY A 1 423 ? 4.174 24.526 -14.767 1.00 97.25 423 GLY A C 1
ATOM 3329 O O . GLY A 1 423 ? 3.642 25.049 -13.788 1.00 97.25 423 GLY A O 1
ATOM 3330 N N . ASN A 1 424 ? 4.672 25.238 -15.775 1.00 95.81 424 ASN A N 1
ATOM 3331 C CA . ASN A 1 424 ? 4.796 26.696 -15.767 1.00 95.81 424 ASN A CA 1
ATOM 3332 C C . ASN A 1 424 ? 3.627 27.440 -16.444 1.00 95.81 424 ASN A C 1
ATOM 3334 O O . ASN A 1 424 ? 3.675 28.669 -16.567 1.00 95.81 424 ASN A O 1
ATOM 3338 N N . SER A 1 425 ? 2.585 26.731 -16.894 1.00 94.81 425 SER A N 1
ATOM 3339 C CA . SER A 1 425 ? 1.353 27.337 -17.411 1.00 94.81 425 SER A CA 1
ATOM 3340 C C . SER A 1 425 ? 0.750 28.281 -16.374 1.00 94.81 425 SER A C 1
ATOM 3342 O O . SER A 1 425 ? 0.599 27.928 -15.202 1.00 94.81 425 SER A O 1
ATOM 3344 N N . LYS A 1 426 ? 0.369 29.484 -16.809 1.00 89.81 426 LYS A N 1
ATOM 3345 C CA . LYS A 1 426 ? -0.247 30.489 -15.938 1.00 89.81 426 LYS A CA 1
ATOM 3346 C C . LYS A 1 426 ? -1.742 30.532 -16.182 1.00 89.81 426 LYS A C 1
ATOM 3348 O O . LYS A 1 426 ? -2.191 30.486 -17.323 1.00 89.81 426 LYS A O 1
ATOM 3353 N N . LEU A 1 427 ? -2.503 30.671 -15.105 1.00 87.75 427 LEU A N 1
ATOM 3354 C CA . LEU A 1 427 ? -3.914 30.995 -15.212 1.00 87.75 427 LEU A CA 1
ATOM 3355 C C . LEU A 1 427 ? -4.070 32.460 -15.641 1.00 87.75 427 LEU A C 1
ATOM 3357 O O . LEU A 1 427 ? -3.565 33.363 -14.971 1.00 87.75 427 LEU A O 1
ATOM 3361 N N . GLU A 1 428 ? -4.781 32.688 -16.740 1.00 78.06 428 GLU A N 1
ATOM 3362 C CA . GLU A 1 428 ? -5.093 34.022 -17.253 1.00 78.06 428 GLU A CA 1
ATOM 3363 C C . GLU A 1 428 ? -6.559 34.360 -16.939 1.00 78.06 428 GLU A C 1
ATOM 3365 O O . GLU A 1 428 ? -7.482 33.799 -17.526 1.00 78.06 428 GLU A O 1
ATOM 3370 N N . GLY A 1 429 ? -6.773 35.271 -15.984 1.00 78.31 429 GLY A N 1
ATOM 3371 C CA . GLY A 1 429 ? -8.103 35.659 -15.495 1.00 78.31 429 GLY A CA 1
ATOM 3372 C C . GLY A 1 429 ? -8.640 34.786 -14.351 1.00 78.31 429 GLY A C 1
ATOM 3373 O O . GLY A 1 429 ? -7.944 33.926 -13.819 1.00 78.31 429 GLY A O 1
ATOM 3374 N N . ASP A 1 430 ? -9.893 35.032 -13.956 1.00 76.31 430 ASP A N 1
ATOM 3375 C CA . ASP A 1 430 ? -10.511 34.382 -12.785 1.00 76.31 430 ASP A CA 1
ATOM 3376 C C . ASP A 1 430 ? -11.196 33.041 -13.116 1.00 76.31 430 ASP A C 1
ATOM 3378 O O . ASP A 1 430 ? -11.486 32.244 -12.222 1.00 76.31 430 ASP A O 1
ATOM 3382 N N . SER A 1 431 ? -11.464 32.771 -14.399 1.00 83.19 431 SER A N 1
ATOM 3383 C CA . SER A 1 431 ? -12.122 31.540 -14.853 1.00 83.19 431 SER A CA 1
ATOM 3384 C C . SER A 1 431 ? -11.089 30.459 -15.164 1.00 83.19 431 SER A C 1
ATOM 3386 O O . SER A 1 431 ? -10.323 30.567 -16.117 1.00 83.19 431 SER A O 1
ATOM 3388 N N . TRP A 1 432 ? -11.076 29.406 -14.348 1.00 88.00 432 TRP A N 1
ATOM 3389 C CA . TRP A 1 432 ? -10.115 28.305 -14.455 1.00 88.00 432 TRP A CA 1
ATOM 3390 C C . TRP A 1 432 ? -10.747 26.961 -14.839 1.00 88.00 432 TRP A C 1
ATOM 3392 O O . TRP A 1 432 ? -10.026 26.066 -15.276 1.00 88.00 432 TRP A O 1
ATOM 3402 N N . ILE A 1 433 ? -12.074 26.834 -14.731 1.00 90.56 433 ILE A N 1
ATOM 3403 C CA . ILE A 1 433 ? -12.861 25.689 -15.211 1.00 90.56 433 ILE A CA 1
ATOM 3404 C C . ILE A 1 433 ? -13.453 26.061 -16.573 1.00 90.56 433 ILE A C 1
ATOM 3406 O O . ILE A 1 433 ? -14.221 27.019 -16.667 1.00 90.56 433 ILE A O 1
ATOM 3410 N N . ARG A 1 434 ? -13.095 25.312 -17.621 1.00 87.69 434 ARG A N 1
ATOM 3411 C CA . ARG A 1 434 ? -13.616 25.472 -18.992 1.00 87.69 434 ARG A CA 1
ATOM 3412 C C . ARG A 1 434 ? -14.761 24.498 -19.289 1.00 87.69 434 ARG A C 1
ATOM 3414 O O . ARG A 1 434 ? -15.640 24.814 -20.086 1.00 87.69 434 ARG A O 1
ATOM 3421 N N . GLY A 1 435 ? -14.775 23.354 -18.613 1.00 86.25 435 GLY A N 1
ATOM 3422 C CA . GLY A 1 435 ? -15.790 22.315 -18.738 1.00 86.25 435 GLY A CA 1
ATOM 3423 C C . GLY A 1 435 ? -15.611 21.232 -17.677 1.00 86.25 435 GLY A C 1
ATOM 3424 O O . GLY A 1 435 ? -14.839 21.398 -16.733 1.00 86.25 435 GLY A O 1
ATOM 3425 N N . GLU A 1 436 ? -16.327 20.124 -17.838 1.00 84.25 436 GLU A N 1
ATOM 3426 C CA . GLU A 1 436 ? -16.128 18.924 -17.021 1.00 84.25 436 GLU A CA 1
ATOM 3427 C C . GLU A 1 436 ? -14.733 18.348 -17.291 1.00 84.25 436 GLU A C 1
ATOM 3429 O O . GLU A 1 436 ? -14.375 18.104 -18.443 1.00 84.25 436 GLU A O 1
ATOM 3434 N N . ASP A 1 437 ? -13.921 18.222 -16.238 1.00 85.56 437 ASP A N 1
ATOM 3435 C CA . ASP A 1 437 ? -12.515 17.802 -16.303 1.00 85.56 437 ASP A CA 1
ATOM 3436 C C . ASP A 1 437 ? -11.667 18.563 -17.355 1.00 85.56 437 ASP A C 1
ATOM 3438 O O . ASP A 1 437 ? -10.667 18.066 -17.889 1.00 85.56 437 ASP A O 1
ATOM 3442 N N . ASP A 1 438 ? -12.047 19.814 -17.647 1.00 89.50 438 ASP A N 1
ATOM 3443 C CA . ASP A 1 438 ? -11.313 20.711 -18.535 1.00 89.50 438 ASP A CA 1
ATOM 3444 C C . ASP A 1 438 ? -10.981 22.033 -17.850 1.00 89.50 438 ASP A C 1
ATOM 3446 O O . ASP A 1 438 ? -11.859 22.788 -17.418 1.00 89.50 438 ASP A O 1
ATOM 3450 N N . TYR A 1 439 ? -9.684 22.325 -17.778 1.00 92.38 439 TYR A N 1
ATOM 3451 C CA . TYR A 1 439 ? -9.143 23.457 -17.042 1.00 92.38 439 TYR A CA 1
ATOM 3452 C C . TYR A 1 439 ? -8.185 24.268 -17.907 1.00 92.38 439 TYR A C 1
ATOM 3454 O O . TYR A 1 439 ? -7.522 23.755 -18.813 1.00 92.38 439 TYR A O 1
ATOM 3462 N N . ALA A 1 440 ? -8.106 25.564 -17.613 1.00 90.62 440 ALA A N 1
ATOM 3463 C CA . ALA A 1 440 ? -7.296 26.486 -18.400 1.00 90.62 440 ALA A CA 1
ATOM 3464 C C . ALA A 1 440 ? -5.786 26.222 -18.268 1.00 90.62 440 ALA A C 1
ATOM 3466 O O . ALA A 1 440 ? -5.071 26.302 -19.263 1.00 90.62 440 ALA A O 1
ATOM 3467 N N . ASP A 1 441 ? -5.308 25.892 -17.065 1.00 93.12 441 ASP A N 1
ATOM 3468 C CA . ASP A 1 441 ? -3.882 25.878 -16.714 1.00 93.12 441 ASP A CA 1
ATOM 3469 C C . ASP A 1 441 ? -3.365 24.539 -16.155 1.00 93.12 441 ASP A C 1
ATOM 3471 O O . ASP A 1 441 ? -2.173 24.413 -15.862 1.00 93.12 441 ASP A O 1
ATOM 3475 N N . ILE A 1 442 ? -4.242 23.540 -16.018 1.00 95.75 442 ILE A N 1
ATOM 3476 C CA . ILE A 1 442 ? -3.923 22.208 -15.484 1.00 95.75 442 ILE A CA 1
ATOM 3477 C C . ILE A 1 442 ? -4.578 21.087 -16.293 1.00 95.75 442 ILE A C 1
ATOM 3479 O O . ILE A 1 442 ? -5.497 21.324 -17.076 1.00 95.75 442 ILE A O 1
ATOM 3483 N N . TYR A 1 443 ? -4.149 19.857 -16.029 1.00 95.81 443 TYR A N 1
ATOM 3484 C CA . TYR A 1 443 ? -4.884 18.634 -16.344 1.00 95.81 443 TYR A CA 1
ATOM 3485 C C . TYR A 1 443 ? -4.909 17.709 -15.122 1.00 95.81 443 TYR A C 1
ATOM 3487 O O . TYR A 1 443 ? -4.087 17.844 -14.214 1.00 95.81 443 TYR A O 1
ATOM 3495 N N . ILE A 1 444 ? -5.866 16.784 -15.078 1.00 96.38 444 ILE A N 1
ATOM 3496 C CA . ILE A 1 444 ? -5.946 15.767 -14.022 1.00 96.38 444 ILE A CA 1
ATOM 3497 C C . ILE A 1 444 ? -5.026 14.603 -14.399 1.00 96.38 444 ILE A C 1
ATOM 3499 O O . ILE A 1 444 ? -4.991 14.196 -15.560 1.00 96.38 444 ILE A O 1
ATOM 3503 N N . GLY A 1 445 ? -4.270 14.086 -13.429 1.00 95.62 445 GLY A N 1
ATOM 3504 C CA . GLY A 1 445 ? -3.485 12.867 -13.610 1.00 95.62 445 GLY A CA 1
ATOM 3505 C C . GLY A 1 445 ? -4.343 11.638 -13.959 1.00 95.62 445 GLY A C 1
ATOM 3506 O O . GLY A 1 445 ? -5.569 11.682 -13.878 1.00 95.62 445 GLY A O 1
ATOM 3507 N N . PRO A 1 446 ? -3.713 10.523 -14.351 1.00 95.50 446 PRO A N 1
ATOM 3508 C CA . PRO A 1 446 ? -4.430 9.305 -14.712 1.00 95.50 446 PRO A CA 1
ATOM 3509 C C . PRO A 1 446 ? -5.210 8.736 -13.517 1.00 95.50 446 PRO A C 1
ATOM 3511 O O . PRO A 1 446 ? -4.661 8.559 -12.432 1.00 95.50 446 PRO A O 1
ATOM 3514 N N . GLU A 1 447 ? -6.485 8.412 -13.736 1.00 96.44 447 GLU A N 1
ATOM 3515 C CA . GLU A 1 447 ? -7.353 7.714 -12.769 1.00 96.44 447 GLU A CA 1
ATOM 3516 C C . GLU A 1 447 ? -7.618 6.254 -13.169 1.00 96.44 447 GLU A C 1
ATOM 3518 O O . GLU A 1 447 ? -8.268 5.513 -12.436 1.00 96.44 447 GLU A O 1
ATOM 3523 N N . THR A 1 448 ? -7.093 5.832 -14.321 1.00 96.94 448 THR A N 1
ATOM 3524 C CA . THR A 1 448 ? -7.059 4.440 -14.785 1.00 96.94 448 THR A CA 1
ATOM 3525 C C . THR A 1 448 ? -5.634 4.069 -15.195 1.00 96.94 448 THR A C 1
ATOM 3527 O O . THR A 1 448 ? -4.823 4.942 -15.503 1.00 96.94 448 THR A O 1
ATOM 3530 N N . ASP A 1 449 ? -5.294 2.780 -15.180 1.00 94.69 449 ASP A N 1
ATOM 3531 C CA . ASP A 1 449 ? -3.995 2.264 -15.646 1.00 94.69 449 ASP A CA 1
ATOM 3532 C C . ASP A 1 449 ? -3.897 2.172 -17.180 1.00 94.69 449 ASP A C 1
ATOM 3534 O O . ASP A 1 449 ? -2.822 1.959 -17.735 1.00 94.69 449 ASP A O 1
ATOM 3538 N N . THR A 1 450 ? -5.021 2.371 -17.871 1.00 93.88 450 THR A N 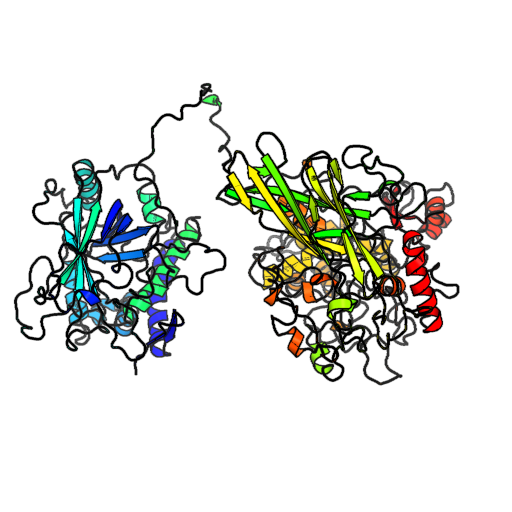1
ATOM 3539 C CA . THR A 1 450 ? -5.156 2.335 -19.332 1.00 93.88 450 THR A CA 1
ATOM 3540 C C . THR A 1 450 ? -5.929 3.555 -19.867 1.00 93.88 450 THR A C 1
ATOM 3542 O O . THR A 1 450 ? -6.907 3.397 -20.608 1.00 93.88 450 THR A O 1
ATOM 3545 N N . PRO A 1 451 ? -5.533 4.790 -19.496 1.00 93.62 451 PRO A N 1
ATOM 3546 C CA . PRO A 1 451 ? -6.208 5.990 -19.954 1.00 93.62 451 PRO A CA 1
ATOM 3547 C C . PRO A 1 451 ? -5.991 6.181 -21.466 1.00 93.62 451 PRO A C 1
ATOM 3549 O O . PRO A 1 451 ? -5.009 5.687 -22.032 1.00 93.62 451 PRO A O 1
ATOM 3552 N N . PRO A 1 452 ? -6.885 6.915 -22.148 1.00 91.62 452 PRO A N 1
ATOM 3553 C CA . PRO A 1 452 ? -6.653 7.346 -23.515 1.00 91.62 452 PRO A CA 1
ATOM 3554 C C . PRO A 1 452 ? -5.352 8.158 -23.621 1.00 91.62 452 PRO A C 1
ATOM 3556 O O . PRO A 1 452 ? -5.047 8.920 -22.700 1.00 91.62 452 PRO A O 1
ATOM 3559 N N . PRO A 1 453 ? -4.622 8.052 -24.746 1.00 89.81 453 PRO A N 1
ATOM 3560 C CA . PRO A 1 453 ? -3.425 8.848 -24.988 1.00 89.81 453 PRO A CA 1
ATOM 3561 C C . PRO A 1 453 ? -3.684 10.345 -24.815 1.00 89.81 453 PRO A C 1
ATOM 3563 O O . PRO A 1 453 ? -4.697 10.866 -25.296 1.00 89.81 453 PRO A O 1
ATOM 3566 N N . MET A 1 454 ? -2.766 11.047 -24.151 1.00 86.94 454 MET A N 1
ATOM 3567 C CA . MET A 1 454 ? -2.955 12.473 -23.882 1.00 86.94 454 MET A CA 1
ATOM 3568 C C . MET A 1 454 ? -2.702 13.338 -25.128 1.00 86.94 454 MET A C 1
ATOM 3570 O O . MET A 1 454 ? -1.627 13.263 -25.728 1.00 86.94 454 MET A O 1
ATOM 3574 N N . PRO A 1 455 ? -3.638 14.227 -25.511 1.00 89.12 455 PRO A N 1
ATOM 3575 C CA . PRO A 1 455 ? -3.408 15.153 -26.609 1.00 89.12 455 PRO A CA 1
ATOM 3576 C C . PRO A 1 455 ? -2.565 16.360 -26.155 1.00 89.12 455 PRO A C 1
ATOM 3578 O O . PRO A 1 455 ? -2.549 16.734 -24.979 1.00 89.12 455 PRO A O 1
ATOM 3581 N N . LEU A 1 456 ? -1.867 17.000 -27.098 1.00 90.38 456 LEU A N 1
ATOM 3582 C CA . LEU A 1 456 ? -0.895 18.066 -26.813 1.00 90.38 456 LEU A CA 1
ATOM 3583 C C . LEU A 1 456 ? -1.520 19.244 -26.051 1.00 90.38 456 LEU A C 1
ATOM 3585 O O . LEU A 1 456 ? -0.927 19.747 -25.102 1.00 90.38 456 LEU A O 1
ATOM 3589 N N . GLU A 1 457 ? -2.731 19.647 -26.422 1.00 89.38 457 GLU A N 1
ATOM 3590 C CA . GLU A 1 457 ? -3.494 20.753 -25.832 1.00 89.38 457 GLU A CA 1
ATOM 3591 C C . GLU A 1 457 ? -3.941 20.512 -24.377 1.00 89.38 457 GLU A C 1
ATOM 3593 O O . GLU A 1 457 ? -4.305 21.452 -23.659 1.00 89.38 457 GLU A O 1
ATOM 3598 N N . LYS A 1 458 ? -3.915 19.256 -23.910 1.00 89.38 458 LYS A N 1
ATOM 3599 C CA . LYS A 1 458 ? -4.144 18.925 -22.496 1.00 89.38 458 LYS A CA 1
ATOM 3600 C C . LYS A 1 458 ? -2.877 19.085 -21.663 1.00 89.38 458 LYS A C 1
ATOM 3602 O O . LYS A 1 458 ? -2.982 19.390 -20.481 1.00 89.38 458 LYS A O 1
ATOM 3607 N N . ILE A 1 459 ? -1.699 18.953 -22.271 1.00 91.75 459 ILE A N 1
ATOM 3608 C CA . ILE A 1 459 ? -0.412 19.031 -21.569 1.00 91.75 459 ILE A CA 1
ATOM 3609 C C . ILE A 1 459 ? 0.216 20.417 -21.694 1.00 91.75 459 ILE A C 1
ATOM 3611 O O . ILE A 1 459 ? 0.899 20.864 -20.776 1.00 91.75 459 ILE A O 1
ATOM 3615 N N . ARG A 1 460 ? -0.017 21.118 -22.807 1.00 92.44 460 ARG A N 1
ATOM 3616 C CA . ARG A 1 460 ? 0.467 22.479 -23.036 1.00 92.44 460 ARG A CA 1
ATOM 3617 C C . ARG A 1 460 ? -0.672 23.479 -23.137 1.00 92.44 460 ARG A C 1
ATOM 3619 O O . ARG A 1 460 ? -1.763 23.151 -23.599 1.00 92.44 460 ARG A O 1
ATOM 3626 N N . ASP A 1 461 ? -0.418 24.701 -22.689 1.00 91.25 461 ASP A N 1
ATOM 3627 C CA . ASP A 1 461 ? -1.299 25.832 -22.965 1.00 91.25 461 ASP A CA 1
ATOM 3628 C C . ASP A 1 461 ? -1.057 26.415 -24.368 1.00 91.25 461 ASP A C 1
ATOM 3630 O O . ASP A 1 461 ? -0.158 25.999 -25.102 1.00 91.25 461 ASP A O 1
ATOM 3634 N N . GLU A 1 462 ? -1.876 27.395 -24.746 1.00 87.81 462 GLU A N 1
ATOM 3635 C CA . GLU A 1 462 ? -1.812 28.062 -26.055 1.00 87.81 462 GLU A CA 1
ATOM 3636 C C . GLU A 1 462 ? -0.505 28.852 -26.271 1.00 87.81 462 GLU A C 1
ATOM 3638 O O . GLU A 1 462 ? -0.159 29.162 -27.406 1.00 87.81 462 GLU A O 1
ATOM 3643 N N . SER A 1 463 ? 0.244 29.149 -25.201 1.00 89.12 463 SER A N 1
ATOM 3644 C CA . SER A 1 463 ? 1.577 29.773 -25.251 1.00 89.12 463 SER A CA 1
ATOM 3645 C C . SER A 1 463 ? 2.716 28.743 -25.282 1.00 89.12 463 SER A C 1
ATOM 3647 O O . SER A 1 463 ? 3.892 29.106 -25.188 1.00 89.12 463 SER A O 1
ATOM 3649 N N . GLY A 1 464 ? 2.386 27.453 -25.362 1.00 90.19 464 GLY A N 1
ATOM 3650 C CA . GLY A 1 464 ? 3.345 26.358 -25.365 1.00 90.19 464 GLY A CA 1
ATOM 3651 C C . GLY A 1 464 ? 3.959 26.049 -23.998 1.00 90.19 464 GLY A C 1
ATOM 3652 O O . GLY A 1 464 ? 4.905 25.269 -23.953 1.00 90.19 464 GLY A O 1
ATOM 3653 N N . ARG A 1 465 ? 3.454 26.606 -22.891 1.00 93.75 465 ARG A N 1
ATOM 3654 C CA . ARG A 1 465 ? 3.909 26.285 -21.522 1.00 93.75 465 ARG A CA 1
ATOM 3655 C C . ARG A 1 465 ? 3.324 24.954 -21.060 1.00 93.75 465 ARG A C 1
ATOM 3657 O O . ARG A 1 465 ? 2.249 24.572 -21.513 1.00 93.75 465 ARG A O 1
ATOM 3664 N N . ILE A 1 466 ? 3.989 24.259 -20.141 1.00 96.06 466 ILE A N 1
ATOM 3665 C CA . ILE A 1 466 ? 3.500 22.982 -19.597 1.00 96.06 466 ILE A CA 1
ATOM 3666 C C . ILE A 1 466 ? 2.442 23.247 -18.520 1.00 96.06 466 ILE A C 1
ATOM 3668 O O . ILE A 1 466 ? 2.694 23.952 -17.542 1.00 96.06 466 ILE A O 1
ATOM 3672 N N . LYS A 1 467 ? 1.254 22.663 -18.677 1.00 96.38 467 LYS A N 1
ATOM 3673 C CA . LYS A 1 467 ? 0.194 22.636 -17.664 1.00 96.38 467 LYS A CA 1
ATOM 3674 C C . LYS A 1 467 ? 0.598 21.740 -16.495 1.00 96.38 467 LYS A C 1
ATOM 3676 O O . LYS A 1 467 ? 1.232 20.706 -16.689 1.00 96.38 467 LYS A O 1
ATOM 3681 N N . ARG A 1 468 ? 0.215 22.119 -15.273 1.00 97.31 468 ARG A N 1
ATOM 3682 C CA . ARG A 1 468 ? 0.453 21.281 -14.083 1.00 97.31 468 ARG A CA 1
ATOM 3683 C C . ARG A 1 468 ? -0.439 20.041 -14.129 1.00 97.31 468 ARG A C 1
ATOM 3685 O O . ARG A 1 468 ? -1.608 20.145 -14.504 1.00 97.31 468 ARG A O 1
ATOM 3692 N N . GLN A 1 469 ? 0.090 18.898 -13.696 1.00 98.06 469 GLN A N 1
ATOM 3693 C CA . GLN A 1 469 ? -0.729 17.718 -13.415 1.00 98.06 469 GLN A CA 1
ATOM 3694 C C . GLN A 1 469 ? -1.261 17.828 -11.986 1.00 98.06 469 GLN A C 1
ATOM 3696 O O . GLN A 1 469 ? -0.471 17.882 -11.040 1.00 98.06 469 GLN A O 1
ATOM 3701 N N . ALA A 1 470 ? -2.579 17.835 -11.823 1.00 98.38 470 ALA A N 1
ATOM 3702 C CA . ALA A 1 470 ? -3.226 17.772 -10.520 1.00 98.38 470 ALA A CA 1
ATOM 3703 C C . ALA A 1 470 ? -3.473 16.318 -10.099 1.00 98.38 470 ALA A C 1
ATOM 3705 O O . ALA A 1 470 ? -3.965 15.510 -10.892 1.00 98.38 470 ALA A O 1
ATOM 3706 N N . ALA A 1 471 ? -3.195 16.006 -8.833 1.00 98.69 471 ALA A N 1
ATOM 3707 C CA . ALA A 1 471 ? -3.669 14.778 -8.206 1.00 98.69 471 ALA A CA 1
ATOM 3708 C C . ALA A 1 471 ? -5.121 14.986 -7.753 1.00 98.69 471 ALA A C 1
ATOM 3710 O O . ALA A 1 471 ? -5.378 15.847 -6.904 1.00 98.69 471 ALA A O 1
ATOM 3711 N N . ARG A 1 472 ? -6.067 14.226 -8.320 1.00 98.75 472 ARG A N 1
ATOM 3712 C CA . ARG A 1 472 ? -7.466 14.233 -7.875 1.00 98.75 472 ARG A CA 1
ATOM 3713 C C . ARG A 1 472 ? -7.674 13.193 -6.780 1.00 98.75 472 ARG A C 1
ATOM 3715 O O . ARG A 1 472 ? -7.367 12.023 -6.976 1.00 98.75 472 ARG A O 1
ATOM 3722 N N . PHE A 1 473 ? -8.224 13.628 -5.652 1.00 98.88 473 PHE A N 1
ATOM 3723 C CA . PHE A 1 473 ? -8.578 12.781 -4.522 1.00 98.88 473 PHE A CA 1
ATOM 3724 C C . PHE A 1 473 ? -10.092 12.684 -4.367 1.00 98.88 473 PHE A C 1
ATOM 3726 O O . PHE A 1 473 ? -10.822 13.679 -4.424 1.00 98.88 473 PHE A O 1
ATOM 3733 N N . ARG A 1 474 ? -10.546 11.458 -4.132 1.00 98.56 474 ARG A N 1
ATOM 3734 C CA . ARG A 1 474 ? -11.940 11.057 -3.962 1.00 98.56 474 ARG A CA 1
ATOM 3735 C C . ARG A 1 474 ? -12.119 10.417 -2.592 1.00 98.56 474 ARG A C 1
ATOM 3737 O O . ARG A 1 474 ? -11.189 9.826 -2.047 1.00 98.56 474 ARG A O 1
ATOM 3744 N N . LEU A 1 475 ? -13.318 10.532 -2.034 1.00 98.56 475 LEU A N 1
ATOM 3745 C CA . LEU A 1 475 ? -13.687 9.887 -0.774 1.00 98.56 475 LEU A CA 1
ATOM 3746 C C . LEU A 1 475 ? -14.588 8.702 -1.070 1.00 98.56 475 LEU A C 1
ATOM 3748 O O . LEU A 1 475 ? -15.561 8.853 -1.799 1.00 98.56 475 LEU A O 1
ATOM 3752 N N . TYR A 1 476 ? -14.319 7.558 -0.455 1.00 98.25 476 TYR A N 1
ATOM 3753 C CA . TYR A 1 476 ? -15.189 6.388 -0.544 1.00 98.25 476 TYR A CA 1
ATOM 3754 C C . TYR A 1 476 ? -15.681 5.987 0.836 1.00 98.25 476 TYR A C 1
ATOM 3756 O O . TYR A 1 476 ? -14.905 5.931 1.790 1.00 98.25 476 TYR A O 1
ATOM 3764 N N . GLY A 1 477 ? -16.982 5.725 0.937 1.00 93.75 477 GLY A N 1
ATOM 3765 C CA . GLY A 1 477 ? -17.593 5.127 2.115 1.00 93.75 477 GLY A CA 1
ATOM 3766 C C . GLY A 1 477 ? -17.568 3.609 2.001 1.00 93.75 477 GLY A C 1
ATOM 3767 O O . GLY A 1 477 ? -17.969 3.065 0.974 1.00 93.75 477 GLY A O 1
ATOM 3768 N N . PHE A 1 478 ? -17.132 2.939 3.060 1.00 89.00 478 PHE A N 1
ATOM 3769 C CA . PHE A 1 478 ? -17.031 1.487 3.144 1.00 89.00 478 PHE A CA 1
ATOM 3770 C C . PHE A 1 478 ? -17.977 0.953 4.212 1.00 89.00 478 PHE A C 1
ATOM 3772 O O . PHE A 1 478 ? -18.141 1.574 5.271 1.00 89.00 478 PHE A O 1
ATOM 3779 N N . ASN A 1 479 ? -18.561 -0.211 3.944 1.00 79.62 479 ASN A N 1
ATOM 3780 C CA . ASN A 1 479 ? -19.346 -0.940 4.932 1.00 79.62 479 ASN A CA 1
ATOM 3781 C C . ASN A 1 479 ? -18.452 -1.776 5.862 1.00 79.62 479 ASN A C 1
ATOM 3783 O O . ASN A 1 479 ? -17.225 -1.796 5.731 1.00 79.62 479 ASN A O 1
ATOM 3787 N N . ALA A 1 480 ? -19.057 -2.477 6.822 1.00 70.81 480 ALA A N 1
ATOM 3788 C CA . ALA A 1 480 ? -18.317 -3.256 7.819 1.00 70.81 480 ALA A CA 1
ATOM 3789 C C . ALA A 1 480 ? -17.566 -4.473 7.244 1.00 70.81 480 ALA A C 1
ATOM 3791 O O . ALA A 1 480 ? -16.701 -5.024 7.924 1.00 70.81 480 ALA A O 1
ATOM 3792 N N . LYS A 1 481 ? -17.871 -4.893 6.007 1.00 66.81 481 LYS A N 1
ATOM 3793 C CA . LYS A 1 481 ? -17.138 -5.947 5.283 1.00 66.81 481 LYS A CA 1
ATOM 3794 C C . LYS A 1 481 ? -15.944 -5.409 4.495 1.00 66.81 481 LYS A C 1
ATOM 3796 O O . LYS A 1 481 ? -15.138 -6.204 4.024 1.00 66.81 481 LYS A O 1
ATOM 3801 N N . GLY A 1 482 ? -15.831 -4.086 4.364 1.00 74.88 482 GLY A N 1
ATOM 3802 C CA . GLY A 1 482 ? -14.836 -3.436 3.519 1.00 74.88 482 GLY A CA 1
ATOM 3803 C C . GLY A 1 482 ? -15.266 -3.271 2.060 1.00 74.88 482 GLY A C 1
ATOM 3804 O O . GLY A 1 482 ? -14.441 -2.839 1.261 1.00 74.88 482 GLY A O 1
ATOM 3805 N N . ASP A 1 483 ? -16.526 -3.559 1.708 1.00 83.62 483 ASP A N 1
ATOM 3806 C CA . ASP A 1 483 ? -17.033 -3.282 0.358 1.00 83.62 483 ASP A CA 1
ATOM 3807 C C . ASP A 1 483 ? -17.288 -1.778 0.189 1.00 83.62 483 ASP A C 1
ATOM 3809 O O . ASP A 1 483 ? -17.645 -1.074 1.145 1.00 83.62 483 ASP A O 1
ATOM 3813 N N . VAL A 1 484 ? -17.141 -1.285 -1.041 1.00 90.06 484 VAL A N 1
ATOM 3814 C CA . VAL A 1 484 ? -17.382 0.120 -1.370 1.00 90.06 484 VAL A CA 1
ATOM 3815 C C . VAL A 1 484 ? -18.885 0.355 -1.468 1.00 90.06 484 VAL A C 1
ATOM 3817 O O . VAL A 1 484 ? -19.567 -0.212 -2.317 1.00 90.06 484 VAL A O 1
ATOM 3820 N N . VAL A 1 485 ? -19.412 1.232 -0.613 1.00 89.31 485 VAL A N 1
ATOM 3821 C CA . VAL A 1 485 ? -20.823 1.634 -0.657 1.00 89.31 485 VAL A CA 1
ATOM 3822 C C . VAL A 1 485 ? -21.047 2.632 -1.788 1.00 89.31 485 VAL A C 1
ATOM 3824 O O . VAL A 1 485 ? -21.955 2.464 -2.598 1.00 89.31 485 VAL A O 1
ATOM 3827 N N . LYS A 1 486 ? -20.248 3.706 -1.805 1.00 93.50 486 LYS A N 1
ATOM 3828 C CA . LYS A 1 486 ? -20.295 4.783 -2.805 1.00 93.50 486 LYS A CA 1
ATOM 3829 C C . LYS A 1 486 ? -19.125 5.753 -2.647 1.00 93.50 486 LYS A C 1
ATOM 3831 O O . LYS A 1 486 ? -18.537 5.854 -1.567 1.00 93.50 486 LYS A O 1
ATOM 3836 N N . GLU A 1 487 ? -18.879 6.539 -3.691 1.00 96.62 487 GLU A N 1
ATOM 3837 C CA . GLU A 1 487 ? -18.139 7.799 -3.582 1.00 96.62 487 GLU A CA 1
ATOM 3838 C C . GLU A 1 487 ? -18.928 8.803 -2.713 1.00 96.62 487 GLU A C 1
ATOM 3840 O O . GLU A 1 487 ? -20.160 8.893 -2.780 1.00 96.62 487 GLU A O 1
ATOM 3845 N N . ILE A 1 488 ? -18.222 9.553 -1.869 1.00 96.75 488 ILE A N 1
ATOM 3846 C CA . ILE A 1 488 ? -18.777 10.575 -0.985 1.00 96.75 488 ILE A CA 1
ATOM 3847 C C . ILE A 1 488 ? -18.499 11.953 -1.575 1.00 96.75 488 ILE A C 1
ATOM 3849 O O . ILE A 1 488 ? -17.352 12.384 -1.668 1.00 96.75 488 ILE A O 1
ATOM 3853 N N . LEU A 1 489 ? -19.574 12.654 -1.932 1.00 96.06 489 LEU A N 1
ATOM 3854 C CA . LEU A 1 489 ? -19.543 13.999 -2.500 1.00 96.06 489 LEU A CA 1
ATOM 3855 C C . LEU A 1 489 ? -20.297 14.980 -1.583 1.00 96.06 489 LEU A C 1
ATOM 3857 O O . LEU A 1 489 ? -21.292 14.583 -0.968 1.00 96.06 489 LEU A O 1
ATOM 3861 N N . PRO A 1 490 ? -19.866 16.251 -1.478 1.00 94.19 490 PRO A N 1
ATOM 3862 C CA . PRO A 1 490 ? -20.577 17.271 -0.712 1.00 94.19 490 PRO A CA 1
ATOM 3863 C C . PRO A 1 490 ? -21.969 17.585 -1.295 1.00 94.19 490 PRO A C 1
ATOM 3865 O O . PRO A 1 490 ? -22.146 17.705 -2.509 1.00 94.19 490 PRO A O 1
ATOM 3868 N N . GLY A 1 491 ? -22.953 17.786 -0.411 1.00 89.38 491 GLY A N 1
ATOM 3869 C CA . GLY A 1 491 ? -24.365 18.028 -0.746 1.00 89.38 491 GLY A CA 1
ATOM 3870 C C . GLY A 1 491 ? -25.323 17.045 -0.055 1.00 89.38 491 GLY A C 1
ATOM 3871 O O . GLY A 1 491 ? -24.895 16.041 0.498 1.00 89.38 491 GLY A O 1
ATOM 3872 N N . ASN A 1 492 ? -26.636 17.326 -0.051 1.00 84.19 492 ASN A N 1
ATOM 3873 C CA . ASN A 1 492 ? -27.681 16.443 0.512 1.00 84.19 492 ASN A CA 1
ATOM 3874 C C . ASN A 1 492 ? -27.365 15.871 1.915 1.00 84.19 492 ASN A C 1
ATOM 3876 O O . ASN A 1 492 ? -27.450 14.665 2.134 1.00 84.19 492 ASN A O 1
ATOM 3880 N N . GLY A 1 493 ? -26.978 16.728 2.866 1.00 87.81 493 GLY A N 1
ATOM 3881 C CA . GLY A 1 493 ? -26.629 16.299 4.229 1.00 87.81 493 GLY A CA 1
ATOM 3882 C C . GLY A 1 493 ? -25.194 15.786 4.392 1.00 87.81 493 GLY A C 1
ATOM 3883 O O . GLY A 1 493 ? -24.844 15.339 5.484 1.00 87.81 493 GLY A O 1
ATOM 3884 N N . VAL A 1 494 ? -24.365 15.871 3.345 1.00 95.75 494 VAL A N 1
ATOM 3885 C CA . VAL A 1 494 ? -22.926 15.583 3.380 1.00 95.75 494 VAL A CA 1
ATOM 3886 C C . VAL A 1 494 ? -22.108 16.874 3.356 1.00 95.75 494 VAL A C 1
ATOM 3888 O O . VAL A 1 494 ? -22.242 17.673 2.428 1.00 95.75 494 VAL A O 1
ATOM 3891 N N . ASN A 1 495 ? -21.221 17.042 4.336 1.00 96.12 495 ASN A N 1
ATOM 3892 C CA . ASN A 1 495 ? -20.190 18.078 4.360 1.00 96.12 495 ASN A CA 1
ATOM 3893 C C . ASN A 1 495 ? -18.810 17.425 4.267 1.00 96.12 495 ASN A C 1
ATOM 3895 O O . ASN A 1 495 ? -18.556 16.437 4.954 1.00 96.12 495 ASN A O 1
ATOM 3899 N N . VAL A 1 496 ? -17.934 17.995 3.442 1.00 98.19 496 VAL A N 1
ATOM 3900 C CA . VAL A 1 496 ? -16.548 17.545 3.270 1.00 98.19 496 VAL A CA 1
ATOM 3901 C C . VAL A 1 496 ? -15.617 18.729 3.487 1.00 98.19 496 VAL A C 1
ATOM 3903 O O . VAL A 1 496 ? -15.779 19.776 2.849 1.00 98.19 496 VAL A O 1
ATOM 3906 N N . THR A 1 497 ? -14.634 18.545 4.358 1.00 98.50 497 THR A N 1
ATOM 3907 C CA . THR A 1 497 ? -13.565 19.510 4.612 1.00 98.50 497 THR A CA 1
ATOM 3908 C C . THR A 1 497 ? -12.234 18.828 4.355 1.00 98.50 497 THR A C 1
ATOM 3910 O O . THR A 1 497 ? -11.890 17.869 5.040 1.00 98.50 497 THR A O 1
ATOM 3913 N N . TRP A 1 498 ? -11.483 19.324 3.377 1.00 98.81 498 TRP A N 1
ATOM 3914 C CA . TRP A 1 498 ? -10.152 18.824 3.053 1.00 98.81 498 TRP A CA 1
ATOM 3915 C C . TRP A 1 498 ? -9.088 19.635 3.784 1.00 98.81 498 TRP A C 1
ATOM 3917 O O . TRP A 1 498 ? -9.208 20.858 3.886 1.00 98.81 498 TRP A O 1
ATOM 3927 N N . LYS A 1 499 ? -8.027 18.966 4.233 1.00 98.75 499 LYS A N 1
ATOM 3928 C CA . LYS A 1 499 ? -6.824 19.587 4.790 1.00 98.75 499 LYS A CA 1
ATOM 3929 C C . LYS A 1 499 ? -5.595 18.963 4.136 1.00 98.75 499 LYS A C 1
ATOM 3931 O O . LYS A 1 499 ? -5.470 17.744 4.107 1.00 98.75 499 LYS A O 1
ATOM 3936 N N . VAL A 1 500 ? -4.689 19.795 3.633 1.00 98.88 500 VAL A N 1
ATOM 3937 C CA . VAL A 1 500 ? -3.428 19.344 3.029 1.00 98.88 500 VAL A CA 1
ATOM 3938 C C . VAL A 1 500 ? -2.269 20.092 3.662 1.00 98.88 500 VAL A C 1
ATOM 3940 O O . VAL A 1 500 ? -2.315 21.315 3.818 1.00 98.88 500 VAL A O 1
ATOM 3943 N N . THR A 1 501 ? -1.215 19.360 3.997 1.00 98.56 501 THR A N 1
ATOM 3944 C CA . THR A 1 501 ? 0.053 19.926 4.456 1.00 98.56 501 THR A CA 1
ATOM 3945 C C . THR A 1 501 ? 1.131 19.522 3.465 1.00 98.56 501 THR A C 1
ATOM 3947 O O . THR A 1 501 ? 1.289 18.341 3.198 1.00 98.56 501 THR A O 1
ATOM 3950 N N . LEU A 1 502 ? 1.862 20.489 2.911 1.00 98.62 502 LEU A N 1
ATOM 3951 C CA . LEU A 1 502 ? 2.974 20.248 1.988 1.00 98.62 502 LEU A CA 1
ATOM 3952 C C . LEU A 1 502 ? 4.251 20.819 2.589 1.00 98.62 502 LEU A C 1
ATOM 3954 O O . LEU A 1 502 ? 4.205 21.873 3.220 1.00 98.62 502 LEU A O 1
ATOM 3958 N N . ALA A 1 503 ? 5.387 20.170 2.353 1.00 98.69 503 ALA A N 1
ATOM 3959 C CA . ALA A 1 503 ? 6.686 20.769 2.624 1.00 98.69 503 ALA A CA 1
ATOM 3960 C C . ALA A 1 503 ? 7.746 20.311 1.619 1.00 98.69 503 ALA A C 1
ATOM 3962 O O . ALA A 1 503 ? 7.637 19.238 1.026 1.00 98.69 503 ALA A O 1
ATOM 3963 N N . ASN A 1 504 ? 8.795 21.120 1.478 1.00 98.81 504 ASN A N 1
ATOM 3964 C CA . ASN A 1 504 ? 10.043 20.742 0.824 1.00 98.81 504 ASN A CA 1
ATOM 3965 C C . ASN A 1 504 ? 11.150 20.721 1.876 1.00 98.81 504 ASN A C 1
ATOM 3967 O O . ASN A 1 504 ? 11.414 21.735 2.526 1.00 98.81 504 ASN A O 1
ATOM 3971 N N . ARG A 1 505 ? 11.810 19.573 2.036 1.00 98.25 505 ARG A N 1
ATOM 3972 C CA . ARG A 1 505 ? 12.928 19.404 2.976 1.00 98.25 505 ARG A CA 1
ATOM 3973 C C . ARG A 1 505 ? 14.241 19.038 2.290 1.00 98.25 505 ARG A C 1
ATOM 3975 O O . ARG A 1 505 ? 15.201 18.707 2.977 1.00 98.25 505 ARG A O 1
ATOM 3982 N N . LYS A 1 506 ? 14.324 19.132 0.959 1.00 97.62 506 LYS A N 1
ATOM 3983 C CA . LYS A 1 506 ? 15.519 18.743 0.196 1.00 97.62 506 LYS A CA 1
ATOM 3984 C C . LYS A 1 506 ? 16.769 19.473 0.664 1.00 97.62 506 LYS A C 1
ATOM 3986 O O . LYS A 1 506 ? 17.794 18.836 0.865 1.00 97.62 506 LYS A O 1
ATOM 3991 N N . ALA A 1 507 ? 16.681 20.787 0.867 1.00 97.19 507 ALA A N 1
ATOM 3992 C CA . ALA A 1 507 ? 17.821 21.604 1.280 1.00 97.19 507 ALA A CA 1
ATOM 3993 C C . ALA A 1 507 ? 18.227 21.383 2.750 1.00 97.19 507 ALA A C 1
ATOM 3995 O O . ALA A 1 507 ? 19.375 21.648 3.110 1.00 97.19 507 ALA A O 1
ATOM 3996 N N . GLN A 1 508 ? 17.296 20.898 3.582 1.00 97.50 508 GLN A N 1
ATOM 3997 C CA . GLN A 1 508 ? 17.496 20.563 4.996 1.00 97.50 508 GLN A CA 1
ATOM 3998 C C . GLN A 1 508 ? 18.113 19.165 5.190 1.00 97.50 508 GLN A C 1
ATOM 4000 O O . GLN A 1 508 ? 18.675 18.896 6.253 1.00 97.50 508 GLN A O 1
ATOM 4005 N N . TRP A 1 509 ? 18.014 18.289 4.190 1.00 96.31 509 TRP A N 1
ATOM 4006 C CA . TRP A 1 509 ? 18.379 16.876 4.291 1.00 96.31 509 TRP A CA 1
ATOM 4007 C C . TRP A 1 509 ? 19.842 16.585 3.923 1.00 96.31 509 TRP A C 1
ATOM 4009 O O . TRP A 1 509 ? 20.633 17.498 3.668 1.00 96.31 509 TRP A O 1
ATOM 4019 N N . PHE A 1 510 ? 20.198 15.302 3.918 1.00 94.75 510 PHE A N 1
ATOM 4020 C CA . PHE A 1 510 ? 21.485 14.798 3.447 1.00 94.75 510 PHE A CA 1
ATOM 4021 C C . PHE A 1 510 ? 21.661 14.968 1.934 1.00 94.75 510 PHE A C 1
ATOM 4023 O O . PHE A 1 510 ? 20.688 15.130 1.188 1.00 94.75 510 PHE A O 1
ATOM 4030 N N . THR A 1 511 ? 22.913 14.957 1.487 1.00 92.88 511 THR A N 1
ATOM 4031 C CA . THR A 1 511 ? 23.273 14.829 0.078 1.00 92.88 511 THR A CA 1
ATOM 4032 C C . THR A 1 511 ? 22.765 13.494 -0.462 1.00 92.88 511 THR A C 1
ATOM 4034 O O . THR A 1 511 ? 22.752 12.475 0.229 1.00 92.88 511 THR A O 1
ATOM 4037 N N . ALA A 1 512 ? 22.261 13.516 -1.692 1.00 88.44 512 ALA A N 1
ATOM 4038 C CA . ALA A 1 512 ? 21.875 12.307 -2.397 1.00 88.44 512 ALA A CA 1
ATOM 4039 C C . ALA A 1 512 ? 23.148 11.731 -3.008 1.00 88.44 512 ALA A C 1
ATOM 4041 O O . ALA A 1 512 ? 23.511 12.170 -4.090 1.00 88.44 512 ALA A O 1
ATOM 4042 N N . ASP A 1 513 ? 23.846 10.852 -2.287 1.00 85.00 513 ASP A N 1
ATOM 4043 C CA . ASP A 1 513 ? 25.082 10.231 -2.787 1.00 85.00 513 ASP A CA 1
ATOM 4044 C C . ASP A 1 513 ? 24.896 8.745 -3.068 1.00 85.00 513 ASP A C 1
ATOM 4046 O O . ASP A 1 513 ? 25.392 8.257 -4.065 1.00 85.00 513 ASP A O 1
ATOM 4050 N N . HIS A 1 514 ? 24.149 8.014 -2.237 1.00 86.38 514 HIS A N 1
ATOM 4051 C CA . HIS A 1 514 ? 24.044 6.564 -2.389 1.00 86.38 514 HIS A CA 1
ATOM 4052 C C . HIS A 1 514 ? 22.634 6.042 -2.083 1.00 86.38 514 HIS A C 1
ATOM 4054 O O . HIS A 1 514 ? 21.896 6.595 -1.254 1.00 86.38 514 HIS A O 1
ATOM 4060 N N . ALA A 1 515 ? 22.269 4.929 -2.726 1.00 89.62 515 ALA A N 1
ATOM 4061 C CA . ALA A 1 515 ? 21.110 4.122 -2.348 1.00 89.62 515 ALA A CA 1
ATOM 4062 C C . ALA A 1 515 ? 21.480 3.203 -1.175 1.00 89.62 515 ALA A C 1
ATOM 4064 O O . ALA A 1 515 ? 21.723 2.007 -1.340 1.00 89.62 515 ALA A O 1
ATOM 4065 N N . TRP A 1 516 ? 21.572 3.799 0.017 1.00 90.38 516 TRP A N 1
ATOM 4066 C CA . TRP A 1 516 ? 22.165 3.202 1.220 1.00 90.38 516 TRP A CA 1
ATOM 4067 C C . TRP A 1 516 ? 21.515 1.904 1.729 1.00 90.38 516 TRP A C 1
ATOM 4069 O O . TRP A 1 516 ? 22.057 1.272 2.631 1.00 90.38 516 TRP A O 1
ATOM 4079 N N . ASP A 1 517 ? 20.376 1.478 1.187 1.00 88.75 517 ASP A N 1
ATOM 4080 C CA . ASP A 1 517 ? 19.740 0.209 1.544 1.00 88.75 517 ASP A CA 1
ATOM 4081 C C . ASP A 1 517 ? 20.324 -1.015 0.829 1.00 88.75 517 ASP A C 1
ATOM 4083 O O . ASP A 1 517 ? 19.981 -2.151 1.160 1.00 88.75 517 ASP A O 1
ATOM 4087 N N . THR A 1 518 ? 21.213 -0.816 -0.144 1.00 85.44 518 THR A N 1
ATOM 4088 C CA . THR A 1 518 ? 21.851 -1.929 -0.847 1.00 85.44 518 THR A CA 1
ATOM 4089 C C . THR A 1 518 ? 23.173 -2.327 -0.198 1.00 85.44 518 THR A C 1
ATOM 4091 O O . THR A 1 518 ? 24.000 -1.490 0.162 1.00 85.44 518 THR A O 1
ATOM 4094 N N . ALA A 1 519 ? 23.423 -3.636 -0.103 1.00 80.38 519 ALA A N 1
ATOM 4095 C CA . ALA A 1 519 ? 24.643 -4.179 0.502 1.00 80.38 519 ALA A CA 1
ATOM 4096 C C . ALA A 1 519 ? 25.943 -3.765 -0.217 1.00 80.38 519 ALA A C 1
ATOM 4098 O O . ALA A 1 519 ? 27.020 -3.947 0.345 1.00 80.38 519 ALA A O 1
ATOM 4099 N N . PHE A 1 520 ? 25.856 -3.226 -1.440 1.00 82.25 520 PHE A N 1
ATOM 4100 C CA . PHE A 1 520 ? 27.011 -2.683 -2.151 1.00 82.25 520 PHE A CA 1
ATOM 4101 C C . PHE A 1 520 ? 27.605 -1.492 -1.388 1.00 82.25 520 PHE A C 1
ATOM 4103 O O . PHE A 1 520 ? 28.800 -1.479 -1.112 1.00 82.25 520 PHE A O 1
ATOM 4110 N N . PHE A 1 521 ? 26.767 -0.561 -0.926 1.00 84.12 521 PHE A N 1
ATOM 4111 C CA . PHE A 1 521 ? 27.233 0.642 -0.230 1.00 84.12 521 PHE A CA 1
ATOM 4112 C C . PHE A 1 521 ? 27.691 0.400 1.212 1.00 84.12 521 PHE A C 1
ATOM 4114 O O . PHE A 1 521 ? 28.202 1.316 1.850 1.00 84.12 521 PHE A O 1
ATOM 4121 N N . ALA A 1 522 ? 27.605 -0.831 1.725 1.00 83.75 522 ALA A N 1
ATOM 4122 C CA . ALA A 1 522 ? 28.226 -1.178 3.002 1.00 83.75 522 ALA A CA 1
ATOM 4123 C C . ALA A 1 522 ? 29.757 -0.990 2.970 1.00 83.75 522 ALA A C 1
ATOM 4125 O O . ALA A 1 522 ? 30.358 -0.675 3.994 1.00 83.75 522 ALA A O 1
ATOM 4126 N N . SER A 1 523 ? 30.411 -1.155 1.808 1.00 75.81 523 SER A N 1
ATOM 4127 C CA . SER A 1 523 ? 31.848 -0.859 1.667 1.00 75.81 523 SER A CA 1
ATOM 4128 C C . SER A 1 523 ? 32.156 0.637 1.554 1.00 75.81 523 SER A C 1
ATOM 4130 O O . SER A 1 523 ? 33.285 1.053 1.827 1.00 75.81 523 SER A O 1
ATOM 4132 N N . GLU A 1 524 ? 31.155 1.448 1.218 1.00 75.19 524 GLU A N 1
ATOM 4133 C CA . GLU A 1 524 ? 31.272 2.896 1.028 1.00 75.19 524 GLU A CA 1
ATOM 4134 C C . GLU A 1 524 ? 30.996 3.696 2.313 1.00 75.19 524 GLU A C 1
ATOM 4136 O O . GLU A 1 524 ? 31.021 4.920 2.293 1.00 75.19 524 GLU A O 1
ATOM 4141 N N . GLU A 1 525 ? 30.835 3.045 3.475 1.00 77.00 525 GLU A N 1
ATOM 4142 C CA . GLU A 1 525 ? 30.657 3.727 4.776 1.00 77.00 525 GLU A CA 1
ATOM 4143 C C . GLU A 1 525 ? 31.787 4.717 5.120 1.00 77.00 525 GLU A C 1
ATOM 4145 O O . GLU A 1 525 ? 31.610 5.624 5.927 1.00 77.00 525 GLU A O 1
ATOM 4150 N N . HIS A 1 526 ? 32.958 4.580 4.494 1.00 76.88 526 HIS A N 1
ATOM 4151 C CA . HIS A 1 526 ? 34.067 5.520 4.646 1.00 76.88 526 HIS A CA 1
ATOM 4152 C C . HIS A 1 526 ? 33.842 6.873 3.928 1.00 76.88 526 HIS A C 1
ATOM 4154 O O . HIS A 1 526 ? 34.600 7.815 4.174 1.00 76.88 526 HIS A O 1
ATOM 4160 N N . LYS A 1 527 ? 32.809 6.976 3.078 1.00 81.56 527 LYS A N 1
ATOM 4161 C CA . LYS A 1 527 ? 32.340 8.175 2.360 1.00 81.56 527 LYS A CA 1
ATOM 4162 C C . LYS A 1 527 ? 30.844 8.423 2.669 1.00 81.56 527 LYS A C 1
ATOM 4164 O O . LYS A 1 527 ? 30.005 8.329 1.780 1.00 81.56 527 LYS A O 1
ATOM 4169 N N . PRO A 1 528 ? 30.469 8.709 3.928 1.00 88.44 528 PRO A N 1
ATOM 4170 C CA . PRO A 1 528 ? 29.065 8.873 4.293 1.00 88.44 528 PRO A CA 1
ATOM 4171 C C . PRO A 1 528 ? 28.480 10.178 3.729 1.00 88.44 528 PRO A C 1
ATOM 4173 O O . PRO A 1 528 ? 29.196 11.168 3.547 1.00 88.44 528 PRO A O 1
ATOM 4176 N N . SER A 1 529 ? 27.162 10.210 3.528 1.00 91.19 529 SER A N 1
ATOM 4177 C CA . SER A 1 529 ? 26.469 11.392 3.015 1.00 91.19 529 SER A CA 1
ATOM 4178 C C . SER A 1 529 ? 26.444 12.498 4.062 1.00 91.19 529 SER A C 1
ATOM 4180 O O . SER A 1 529 ? 25.937 12.313 5.169 1.00 91.19 529 SER A O 1
ATOM 4182 N N . GLY A 1 530 ? 26.985 13.665 3.719 1.00 92.69 530 GLY A N 1
ATOM 4183 C CA . GLY A 1 530 ? 26.910 14.855 4.563 1.00 92.69 530 GLY A CA 1
ATOM 4184 C C . GLY A 1 530 ? 25.555 15.550 4.449 1.00 92.69 530 GLY A C 1
ATOM 4185 O O . GLY A 1 530 ? 24.723 15.219 3.608 1.00 92.69 530 GLY A O 1
ATOM 4186 N N . VAL A 1 531 ? 25.307 16.565 5.275 1.00 94.94 531 VAL A N 1
ATOM 4187 C CA . VAL A 1 531 ? 24.124 17.413 5.081 1.00 94.94 531 VAL A CA 1
ATOM 4188 C C . VAL A 1 531 ? 24.301 18.385 3.916 1.00 94.94 531 VAL A C 1
ATOM 4190 O O . VAL A 1 531 ? 25.358 19.001 3.746 1.00 94.94 531 VAL A O 1
ATOM 4193 N N . ARG A 1 532 ? 23.227 18.629 3.159 1.00 94.19 532 ARG A N 1
ATOM 4194 C CA . ARG A 1 532 ? 23.163 19.782 2.251 1.00 94.19 532 ARG A CA 1
ATOM 4195 C C . ARG A 1 532 ? 23.231 21.072 3.060 1.00 94.19 532 ARG A C 1
ATOM 4197 O O . ARG A 1 532 ? 22.755 21.144 4.196 1.00 94.19 532 ARG A O 1
ATOM 4204 N N . ASN A 1 533 ? 23.791 22.125 2.469 1.00 94.31 533 ASN A N 1
ATOM 4205 C CA . ASN A 1 533 ? 23.972 23.424 3.130 1.00 94.31 533 ASN A CA 1
ATOM 4206 C C . ASN A 1 533 ? 24.745 23.336 4.467 1.00 94.31 533 ASN A C 1
ATOM 4208 O O . ASN A 1 533 ? 24.269 23.854 5.480 1.00 94.31 533 ASN A O 1
ATOM 4212 N N . PRO A 1 534 ? 25.945 22.725 4.510 1.00 93.88 534 PRO A N 1
ATOM 4213 C CA . PRO A 1 534 ? 26.650 22.422 5.765 1.00 93.88 534 PRO A CA 1
ATOM 4214 C C . PRO A 1 534 ? 27.096 23.666 6.554 1.00 93.88 534 PRO A C 1
ATOM 4216 O O . PRO A 1 534 ? 27.491 23.577 7.713 1.00 93.88 534 PRO A O 1
ATOM 4219 N N . LYS A 1 535 ? 27.038 24.859 5.950 1.00 93.38 535 LYS A N 1
ATOM 4220 C CA . LYS A 1 535 ? 27.386 26.135 6.598 1.00 93.38 535 LYS A CA 1
ATOM 4221 C C . LYS A 1 535 ? 26.208 26.806 7.318 1.00 93.38 535 LYS A C 1
ATOM 4223 O O . LYS A 1 535 ? 26.407 27.851 7.927 1.00 93.38 535 LYS A O 1
ATOM 4228 N N . VAL A 1 536 ? 24.999 26.247 7.233 1.00 94.62 536 VAL A N 1
ATOM 4229 C CA . VAL A 1 536 ? 23.794 26.815 7.855 1.00 94.62 536 VAL A CA 1
ATOM 4230 C C . VAL A 1 536 ? 23.496 26.080 9.163 1.00 94.62 536 VAL A C 1
ATOM 4232 O O . VAL A 1 536 ? 23.102 24.915 9.138 1.00 94.62 536 VAL A O 1
ATOM 4235 N N . GLU A 1 537 ? 23.687 26.777 10.287 1.00 93.75 537 GLU A N 1
ATOM 4236 C CA . GLU A 1 537 ? 23.405 26.286 11.649 1.00 93.75 537 GLU A CA 1
ATOM 4237 C C . GLU A 1 537 ? 21.901 26.096 11.897 1.00 93.75 537 GLU A C 1
ATOM 4239 O O . GLU A 1 537 ? 21.474 25.062 12.407 1.00 93.75 537 GLU A O 1
ATOM 4244 N N . ASP A 1 538 ? 21.076 27.073 11.499 1.00 95.69 538 ASP A N 1
ATOM 4245 C CA . ASP A 1 538 ? 19.617 26.983 11.608 1.00 95.69 538 ASP A CA 1
ATOM 4246 C C . ASP A 1 538 ? 19.049 26.073 10.513 1.00 95.69 538 ASP A C 1
ATOM 4248 O O . ASP A 1 538 ? 18.598 26.521 9.453 1.00 95.69 538 ASP A O 1
ATOM 4252 N N . ARG A 1 539 ? 19.065 24.766 10.780 1.00 96.56 539 ARG A N 1
ATOM 4253 C CA . ARG A 1 539 ? 18.564 23.743 9.855 1.00 96.56 539 ARG A CA 1
ATOM 4254 C C . ARG A 1 539 ? 17.080 23.907 9.540 1.00 96.56 539 ARG A C 1
ATOM 4256 O O . ARG A 1 539 ? 16.656 23.508 8.457 1.00 96.56 539 ARG A O 1
ATOM 4263 N N . ALA A 1 540 ? 16.279 24.491 10.434 1.00 95.38 540 ALA A N 1
ATOM 4264 C CA . ALA A 1 540 ? 14.848 24.690 10.206 1.00 95.38 540 ALA A CA 1
ATOM 4265 C C . ALA A 1 540 ? 14.587 25.679 9.060 1.00 95.38 540 ALA A C 1
ATOM 4267 O O . ALA A 1 540 ? 13.697 25.439 8.246 1.00 95.38 540 ALA A O 1
ATOM 4268 N N . SER A 1 541 ? 15.416 26.722 8.931 1.00 96.88 541 SER A N 1
ATOM 4269 C CA . SER A 1 541 ? 15.314 27.732 7.863 1.00 96.88 541 SER A CA 1
ATOM 4270 C C . SER A 1 541 ? 15.527 27.199 6.436 1.00 96.88 541 SER A C 1
ATOM 4272 O O . SER A 1 541 ? 15.199 27.883 5.464 1.00 96.88 541 SER A O 1
ATOM 4274 N N . LEU A 1 542 ? 16.063 25.982 6.295 1.00 98.25 542 LEU A N 1
ATOM 4275 C CA . LEU A 1 542 ? 16.287 25.317 5.008 1.00 98.25 542 LEU A CA 1
ATOM 4276 C C . LEU A 1 542 ? 15.057 24.552 4.500 1.00 98.25 542 LEU A C 1
ATOM 4278 O O . LEU A 1 542 ? 15.017 24.187 3.328 1.00 98.25 542 LEU A O 1
ATOM 4282 N N . ALA A 1 543 ? 14.072 24.274 5.356 1.00 98.19 543 ALA A N 1
ATOM 4283 C CA . ALA A 1 543 ? 12.846 23.597 4.952 1.00 98.19 543 ALA A CA 1
ATOM 4284 C C . ALA A 1 543 ? 11.752 24.608 4.593 1.00 98.19 543 ALA A C 1
ATOM 4286 O O . ALA A 1 543 ? 11.406 25.476 5.391 1.00 98.19 543 ALA A O 1
ATOM 4287 N N . ILE A 1 544 ? 11.131 24.437 3.426 1.00 98.81 544 ILE A N 1
ATOM 4288 C CA . ILE A 1 544 ? 9.972 25.235 3.023 1.00 98.81 544 ILE A CA 1
ATOM 4289 C C . ILE A 1 544 ? 8.732 24.566 3.613 1.00 98.81 544 ILE A C 1
ATOM 4291 O O . ILE A 1 544 ? 8.323 23.496 3.166 1.00 98.81 544 ILE A O 1
ATOM 4295 N N . THR A 1 545 ? 8.149 25.187 4.635 1.00 97.69 545 THR A N 1
ATOM 4296 C CA . THR A 1 545 ? 7.037 24.631 5.423 1.00 97.69 545 THR A CA 1
ATOM 4297 C C . THR A 1 545 ? 5.865 25.623 5.488 1.00 97.69 545 THR A C 1
ATOM 4299 O O . THR A 1 545 ? 5.732 26.361 6.461 1.00 97.69 545 THR A O 1
ATOM 4302 N N . PRO A 1 546 ? 5.030 25.725 4.433 1.00 97.81 546 PRO A N 1
ATOM 4303 C CA . PRO A 1 546 ? 3.797 26.506 4.496 1.00 97.81 546 PRO A CA 1
ATOM 4304 C C . PRO A 1 546 ? 2.833 25.954 5.556 1.00 97.81 546 PRO A C 1
ATOM 4306 O O . PRO A 1 546 ? 2.820 24.757 5.846 1.00 97.81 546 PRO A O 1
ATOM 4309 N N . GLU A 1 547 ? 1.969 26.824 6.079 1.00 96.00 547 GLU A N 1
ATOM 4310 C CA . GLU A 1 547 ? 0.872 26.405 6.955 1.00 96.00 547 GLU A CA 1
ATOM 4311 C C . GLU A 1 547 ? -0.091 25.440 6.230 1.00 96.00 547 GLU A C 1
ATOM 4313 O O . GLU A 1 547 ? -0.308 25.580 5.017 1.00 96.00 547 GLU A O 1
ATOM 4318 N N . PRO A 1 548 ? -0.713 24.480 6.945 1.00 97.06 548 PRO A N 1
ATOM 4319 C CA . PRO A 1 548 ? -1.721 23.598 6.366 1.00 97.06 548 PRO A CA 1
ATOM 4320 C C . PRO A 1 548 ? -2.861 24.380 5.703 1.00 97.06 548 PRO A C 1
ATOM 4322 O O . PRO A 1 548 ? -3.405 25.322 6.281 1.00 97.06 548 PRO A O 1
ATOM 4325 N N . MET A 1 549 ? -3.272 23.948 4.511 1.00 98.31 549 MET A N 1
ATOM 4326 C CA . MET A 1 549 ? -4.353 24.579 3.759 1.00 98.31 549 MET A CA 1
ATOM 4327 C C . MET A 1 549 ? -5.651 23.789 3.914 1.00 98.31 549 MET A C 1
ATOM 4329 O O . MET A 1 549 ? -5.658 22.566 3.772 1.00 98.31 549 MET A O 1
ATOM 4333 N N . ILE A 1 550 ? -6.752 24.498 4.175 1.00 98.44 550 ILE A N 1
ATOM 4334 C CA . ILE A 1 550 ? -8.098 23.930 4.309 1.00 98.44 550 ILE A CA 1
ATOM 4335 C C . ILE A 1 550 ? -8.971 24.429 3.158 1.00 98.44 550 ILE A C 1
ATOM 4337 O O . ILE A 1 550 ? -8.989 25.623 2.860 1.00 98.44 550 ILE A O 1
ATOM 4341 N N . ILE A 1 551 ? -9.721 23.524 2.527 1.00 98.44 551 ILE A N 1
ATOM 4342 C CA . ILE A 1 551 ? -10.657 23.858 1.448 1.00 98.44 551 ILE A CA 1
ATOM 4343 C C . ILE A 1 551 ? -11.936 23.018 1.558 1.00 98.44 551 ILE A C 1
ATOM 4345 O O . ILE A 1 551 ? -11.908 21.844 1.924 1.00 98.44 551 ILE A O 1
ATOM 4349 N N . THR A 1 552 ? -13.085 23.625 1.264 1.00 97.62 552 THR A N 1
ATOM 4350 C CA . THR A 1 552 ? -14.406 22.981 1.334 1.00 97.62 552 THR A CA 1
ATOM 4351 C C . THR A 1 552 ? -15.317 23.518 0.237 1.00 97.62 552 THR A C 1
ATOM 4353 O O . THR A 1 552 ? -15.119 24.635 -0.226 1.00 97.62 552 THR A O 1
ATOM 4356 N N . GLY A 1 553 ? -16.333 22.754 -0.160 1.00 95.75 553 GLY A N 1
ATOM 4357 C CA . GLY A 1 553 ? -17.298 23.147 -1.188 1.00 95.75 553 GLY A CA 1
ATOM 4358 C C . GLY A 1 553 ? -16.868 22.795 -2.614 1.00 95.75 553 GLY A C 1
ATOM 4359 O O . GLY A 1 553 ? -15.807 22.219 -2.846 1.00 95.75 553 GLY A O 1
ATOM 4360 N N . LYS A 1 554 ? -17.730 23.123 -3.579 1.00 95.81 554 LYS A N 1
ATOM 4361 C CA . LYS A 1 554 ? -17.555 22.831 -5.012 1.00 95.81 554 LYS A CA 1
ATOM 4362 C C . LYS A 1 554 ? -16.912 24.013 -5.736 1.00 95.81 554 LYS A C 1
ATOM 4364 O O . LYS A 1 554 ? -17.213 25.159 -5.398 1.00 95.81 554 LYS A O 1
ATOM 4369 N N . SER A 1 555 ? -16.073 23.744 -6.736 1.00 94.94 555 SER A N 1
ATOM 4370 C CA . SER A 1 555 ? -15.437 24.761 -7.593 1.00 94.94 555 SER A CA 1
ATOM 4371 C C . SER A 1 555 ? -14.669 25.840 -6.823 1.00 94.94 555 SER A C 1
ATOM 4373 O O . SER A 1 555 ? -14.689 27.014 -7.196 1.00 94.94 555 SER A O 1
ATOM 4375 N N . GLN A 1 556 ? -14.013 25.461 -5.727 1.00 96.19 556 GLN A N 1
ATOM 4376 C CA . GLN A 1 556 ? -13.223 26.381 -4.914 1.00 96.19 556 GLN A CA 1
ATOM 4377 C C . GLN A 1 556 ? -11.749 26.351 -5.306 1.00 96.19 556 GLN A C 1
ATOM 4379 O O . GLN A 1 556 ? -11.249 25.377 -5.865 1.00 96.19 556 GLN A O 1
ATOM 4384 N N . ARG A 1 557 ? -11.041 27.431 -4.979 1.00 95.50 557 ARG A N 1
ATOM 4385 C CA . ARG A 1 557 ? -9.597 27.571 -5.169 1.00 95.50 557 ARG A CA 1
ATOM 4386 C C . ARG A 1 557 ? -8.994 28.232 -3.935 1.00 95.50 557 ARG A C 1
ATOM 4388 O O . ARG A 1 557 ? -9.513 29.247 -3.474 1.00 95.50 557 ARG A O 1
ATOM 4395 N N . SER A 1 558 ? -7.924 27.654 -3.401 1.00 96.25 558 SER A N 1
ATOM 4396 C CA . SER A 1 558 ? -7.200 28.221 -2.266 1.00 96.25 558 SER A CA 1
ATOM 4397 C C . SER A 1 558 ? -6.238 29.329 -2.702 1.00 96.25 558 SER A C 1
ATOM 4399 O O . SER A 1 558 ? -5.924 29.482 -3.884 1.00 96.25 558 SER A O 1
ATOM 4401 N N . ALA A 1 559 ? -5.707 30.072 -1.730 1.00 95.12 559 ALA A N 1
ATOM 4402 C CA . ALA A 1 559 ? -4.466 30.808 -1.945 1.00 95.12 559 ALA A CA 1
ATOM 4403 C C . ALA A 1 559 ? -3.296 29.825 -2.187 1.00 95.12 559 ALA A C 1
ATOM 4405 O O . ALA A 1 559 ? -3.389 28.660 -1.775 1.00 95.12 559 ALA A O 1
ATOM 4406 N N . PRO A 1 560 ? -2.196 30.269 -2.823 1.00 95.56 560 PRO A N 1
ATOM 4407 C CA . PRO A 1 560 ? -0.981 29.469 -2.916 1.00 95.56 560 PRO A CA 1
ATOM 4408 C C . PRO A 1 560 ? -0.429 29.114 -1.526 1.00 95.56 560 PRO A C 1
ATOM 4410 O O . PRO A 1 560 ? -0.461 29.930 -0.605 1.00 95.56 560 PRO A O 1
ATOM 4413 N N . MET A 1 561 ? 0.091 27.897 -1.378 1.00 98.12 561 MET A N 1
ATOM 4414 C CA . MET A 1 561 ? 0.723 27.409 -0.150 1.00 98.12 561 MET A CA 1
ATOM 4415 C C . MET A 1 561 ? 2.178 27.880 -0.114 1.00 98.12 561 MET A C 1
ATOM 4417 O O . MET A 1 561 ? 3.069 27.217 -0.646 1.00 98.12 561 MET A O 1
ATOM 4421 N N . THR A 1 562 ? 2.403 29.064 0.455 1.00 98.31 562 THR A N 1
ATOM 4422 C CA . THR A 1 562 ? 3.708 29.743 0.448 1.00 98.31 562 THR A CA 1
ATOM 4423 C C . THR A 1 562 ? 4.439 29.580 1.777 1.00 98.31 562 THR A C 1
ATOM 4425 O O . THR A 1 562 ? 3.925 29.968 2.825 1.00 98.31 562 THR A O 1
ATOM 4428 N N . GLY A 1 563 ? 5.641 29.006 1.720 1.00 98.06 563 GLY A N 1
ATOM 4429 C CA . GLY A 1 563 ? 6.597 28.946 2.825 1.00 98.06 563 GLY A CA 1
ATOM 4430 C C . GLY A 1 563 ? 7.826 29.805 2.528 1.00 98.06 563 GLY A C 1
ATOM 4431 O O . GLY A 1 563 ? 7.826 30.600 1.584 1.00 98.06 563 GLY A O 1
ATOM 4432 N N . LYS A 1 564 ? 8.889 29.639 3.321 1.00 98.25 564 LYS A N 1
ATOM 4433 C CA . LYS A 1 564 ? 10.160 30.341 3.107 1.00 98.25 564 LYS A CA 1
ATOM 4434 C C . LYS A 1 564 ? 11.335 29.380 3.051 1.00 98.25 564 LYS A C 1
ATOM 4436 O O . LYS A 1 564 ? 11.426 28.486 3.884 1.00 98.25 564 LYS A O 1
ATOM 4441 N N . PHE A 1 565 ? 12.228 29.606 2.095 1.00 98.31 565 PHE A N 1
ATOM 4442 C CA . PHE A 1 565 ? 13.584 29.073 2.108 1.00 98.31 565 PHE A CA 1
ATOM 4443 C C . PHE A 1 565 ? 14.529 30.212 2.473 1.00 98.31 565 PHE A C 1
ATOM 4445 O O . PHE A 1 565 ? 14.662 31.167 1.705 1.00 98.31 565 PHE A O 1
ATOM 4452 N N . LEU A 1 566 ? 15.173 30.138 3.639 1.00 96.44 566 LEU A N 1
ATOM 4453 C CA . LEU A 1 566 ? 15.923 31.257 4.209 1.00 96.44 566 LEU A CA 1
ATOM 4454 C C . LEU A 1 566 ? 15.058 32.537 4.216 1.00 96.44 566 LEU A C 1
ATOM 4456 O O . LEU A 1 566 ? 14.121 32.659 5.005 1.00 96.44 566 LEU A O 1
ATOM 4460 N N . THR A 1 567 ? 15.344 33.487 3.323 1.00 93.88 567 THR A N 1
ATOM 4461 C CA . THR A 1 567 ? 14.598 34.743 3.166 1.00 93.88 567 THR A CA 1
ATOM 4462 C C . THR A 1 567 ? 13.615 34.755 1.995 1.00 93.88 567 THR A C 1
ATOM 4464 O O . THR A 1 567 ? 12.784 35.659 1.938 1.00 93.88 567 THR A O 1
ATOM 4467 N N . GLU A 1 568 ? 13.691 33.787 1.080 1.00 97.25 568 GLU A N 1
ATOM 4468 C CA . GLU A 1 568 ? 12.903 33.757 -0.157 1.00 97.25 568 GLU A CA 1
ATOM 4469 C C . GLU A 1 568 ? 11.547 33.094 0.061 1.00 97.25 568 GLU A C 1
ATOM 4471 O O . GLU A 1 568 ? 11.451 32.028 0.671 1.00 97.25 568 GLU A O 1
ATOM 4476 N N . GLU A 1 569 ? 10.489 33.711 -0.462 1.00 97.94 569 GLU A N 1
ATOM 4477 C CA . GLU A 1 569 ? 9.151 33.125 -0.464 1.00 97.94 569 GLU A CA 1
ATOM 4478 C C . GLU A 1 569 ? 9.011 32.127 -1.611 1.00 97.94 569 GLU A C 1
ATOM 4480 O O . GLU A 1 569 ? 9.262 32.452 -2.771 1.00 97.94 569 GLU A O 1
ATOM 4485 N N . VAL A 1 570 ? 8.574 30.911 -1.285 1.00 98.38 570 VAL A N 1
ATOM 4486 C CA . VAL A 1 570 ? 8.435 29.821 -2.254 1.00 98.38 570 VAL A CA 1
ATOM 4487 C C . VAL A 1 570 ? 7.059 29.193 -2.101 1.00 98.38 570 VAL A C 1
ATOM 4489 O O . VAL A 1 570 ? 6.669 28.777 -1.008 1.00 98.38 570 VAL A O 1
ATOM 4492 N N . SER A 1 571 ? 6.309 29.130 -3.201 1.00 97.56 571 SER A N 1
ATOM 4493 C CA . SER A 1 571 ? 5.011 28.459 -3.234 1.00 97.56 571 SER A CA 1
ATOM 4494 C C . SER A 1 571 ? 5.178 27.002 -3.642 1.00 97.56 571 SER A C 1
ATOM 4496 O O . SER A 1 571 ? 5.712 26.722 -4.710 1.00 97.56 571 SER A O 1
ATOM 4498 N N . LEU A 1 572 ? 4.694 26.086 -2.805 1.00 98.56 572 LEU A N 1
ATOM 4499 C CA . LEU A 1 572 ? 4.795 24.642 -3.040 1.00 98.56 572 LEU A CA 1
ATOM 4500 C C . LEU A 1 572 ? 3.587 24.058 -3.783 1.00 98.56 572 LEU A C 1
ATOM 4502 O O . LEU A 1 572 ? 3.591 22.881 -4.144 1.00 98.56 572 LEU A O 1
ATOM 4506 N N . GLY A 1 573 ? 2.542 24.858 -3.998 1.00 96.31 573 GLY A N 1
ATOM 4507 C CA . GLY A 1 573 ? 1.323 24.392 -4.643 1.00 96.31 573 GLY A CA 1
ATOM 4508 C C . GLY A 1 573 ? 0.083 25.205 -4.308 1.00 96.31 573 GLY A C 1
ATOM 4509 O O . GLY A 1 573 ? 0.140 26.253 -3.665 1.00 96.31 573 GLY A O 1
ATOM 4510 N N . GLU A 1 574 ? -1.063 24.703 -4.754 1.00 96.44 574 GLU A N 1
ATOM 4511 C CA . GLU A 1 574 ? -2.386 25.231 -4.415 1.00 96.44 574 GLU A CA 1
ATOM 4512 C C . GLU A 1 574 ? -3.422 24.101 -4.395 1.00 96.44 574 GLU A C 1
ATOM 4514 O O . GLU A 1 574 ? -3.251 23.070 -5.053 1.00 96.44 574 GLU A O 1
ATOM 4519 N N . LEU A 1 575 ? -4.518 24.306 -3.665 1.00 98.50 575 LEU A N 1
ATOM 4520 C CA . LEU A 1 575 ? -5.651 23.389 -3.644 1.00 98.50 575 LEU A CA 1
ATOM 4521 C C . LEU A 1 575 ? -6.790 23.938 -4.496 1.00 98.50 575 LEU A C 1
ATOM 4523 O O . LEU A 1 575 ? -7.088 25.137 -4.483 1.00 98.50 575 LEU A O 1
ATOM 4527 N N . ARG A 1 576 ? -7.482 23.044 -5.194 1.00 97.81 576 ARG A N 1
ATOM 4528 C CA . ARG A 1 576 ? -8.770 23.338 -5.825 1.00 97.81 576 ARG A CA 1
ATOM 4529 C C . ARG A 1 576 ? -9.777 22.251 -5.474 1.00 97.81 576 ARG A C 1
ATOM 4531 O O . ARG A 1 576 ? -9.390 21.149 -5.099 1.00 97.81 576 ARG A O 1
ATOM 4538 N N . THR A 1 577 ? -11.061 22.545 -5.615 1.00 97.88 577 THR A N 1
ATOM 4539 C CA . THR A 1 577 ? -12.095 21.511 -5.671 1.00 97.88 577 THR A CA 1
ATOM 4540 C C . THR A 1 577 ? -12.789 21.540 -7.019 1.00 97.88 577 THR A C 1
ATOM 4542 O O . THR A 1 577 ? -13.083 22.616 -7.539 1.00 97.88 577 THR A O 1
ATOM 4545 N N . ASP A 1 578 ? -13.032 20.374 -7.614 1.00 96.19 578 ASP A N 1
ATOM 4546 C CA . ASP A 1 578 ? -13.740 20.293 -8.894 1.00 96.19 578 ASP A CA 1
ATOM 4547 C C . ASP A 1 578 ? -15.234 20.666 -8.755 1.00 96.19 578 ASP A C 1
ATOM 4549 O O . ASP A 1 578 ? -15.711 21.061 -7.683 1.00 96.19 578 ASP A O 1
ATOM 4553 N N . SER A 1 579 ? -15.994 20.583 -9.851 1.00 94.62 579 SER A N 1
ATOM 4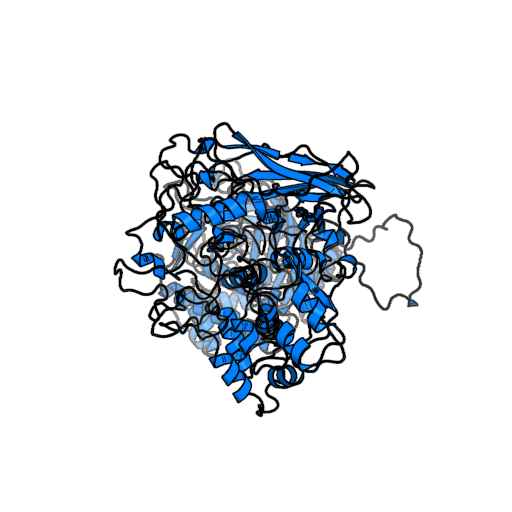554 C CA . SER A 1 579 ? -17.438 20.869 -9.853 1.00 94.62 579 SER A CA 1
ATOM 4555 C C . SER A 1 579 ? -18.255 19.940 -8.949 1.00 94.62 579 SER A C 1
ATOM 4557 O O . SER A 1 579 ? -19.360 20.305 -8.543 1.00 94.62 579 SER A O 1
ATOM 4559 N N . GLU A 1 580 ? -17.716 18.779 -8.577 1.00 94.75 580 GLU A N 1
ATOM 4560 C CA . GLU A 1 580 ? -18.337 17.845 -7.641 1.00 94.75 580 GLU A CA 1
ATOM 4561 C C . GLU A 1 580 ? -17.826 17.987 -6.206 1.00 94.75 580 GLU A C 1
ATOM 4563 O O . GLU A 1 580 ? -18.461 17.480 -5.285 1.00 94.75 580 GLU A O 1
ATOM 4568 N N . GLY A 1 581 ? -16.763 18.761 -5.978 1.00 96.25 581 GLY A N 1
ATOM 4569 C CA . GLY A 1 581 ? -16.169 18.975 -4.660 1.00 96.25 581 GLY A CA 1
ATOM 4570 C C . GLY A 1 581 ? -15.048 17.990 -4.316 1.00 96.25 581 GLY A C 1
ATOM 4571 O O . GLY A 1 581 ? -14.637 17.919 -3.153 1.00 96.25 581 GLY A O 1
ATOM 4572 N N . ARG A 1 582 ? -14.546 17.239 -5.305 1.00 98.19 582 ARG A N 1
ATOM 4573 C CA . ARG A 1 582 ? -13.351 16.395 -5.170 1.00 98.19 582 ARG A CA 1
ATOM 4574 C C . ARG A 1 582 ? -12.124 17.282 -5.055 1.00 98.19 582 ARG A C 1
ATOM 4576 O O . ARG A 1 582 ? -12.061 18.331 -5.696 1.00 98.19 582 ARG A O 1
ATOM 4583 N N . LEU A 1 583 ? -11.151 16.873 -4.253 1.00 98.88 583 LEU A N 1
ATOM 4584 C CA . LEU A 1 583 ? -9.935 17.653 -4.053 1.00 98.88 583 LEU A CA 1
ATOM 4585 C C . LEU A 1 583 ? -8.999 17.490 -5.252 1.00 98.88 583 LEU A C 1
ATOM 4587 O O . LEU A 1 583 ? -8.729 16.378 -5.688 1.00 98.88 583 LEU A O 1
ATOM 4591 N N . LEU A 1 584 ? -8.464 18.603 -5.738 1.00 98.81 584 LEU A N 1
ATOM 4592 C CA . LEU A 1 584 ? -7.352 18.667 -6.674 1.00 98.81 584 LEU A CA 1
ATOM 4593 C C . LEU A 1 584 ? -6.161 19.276 -5.933 1.00 98.81 584 LEU A C 1
ATOM 4595 O O . LEU A 1 584 ? -6.218 20.438 -5.521 1.00 98.81 584 LEU A O 1
ATOM 4599 N N . VAL A 1 585 ? -5.084 18.509 -5.778 1.00 98.81 585 VAL A N 1
ATOM 4600 C CA . VAL A 1 585 ? -3.815 19.029 -5.257 1.00 98.81 585 VAL A CA 1
ATOM 4601 C C . VAL A 1 585 ? -2.881 19.304 -6.424 1.00 98.81 585 VAL A C 1
ATOM 4603 O O . VAL A 1 585 ? -2.563 18.407 -7.207 1.00 98.81 585 VAL A O 1
ATOM 4606 N N . LEU A 1 586 ? -2.450 20.556 -6.544 1.00 98.38 586 LEU A N 1
ATOM 4607 C CA . LEU A 1 586 ? -1.489 20.995 -7.544 1.00 98.38 586 LEU A CA 1
ATOM 4608 C C . LEU A 1 586 ? -0.155 21.248 -6.845 1.00 98.38 586 LEU A C 1
ATOM 4610 O O . LEU A 1 586 ? -0.122 21.944 -5.832 1.00 98.38 586 LEU A O 1
ATOM 4614 N N . GLY A 1 587 ? 0.933 20.727 -7.411 1.00 96.62 587 GLY A N 1
ATOM 4615 C CA . GLY A 1 587 ? 2.285 21.072 -6.973 1.00 96.62 587 GLY A CA 1
ATOM 4616 C C . GLY A 1 587 ? 2.707 22.480 -7.406 1.00 96.62 587 GLY A C 1
ATOM 4617 O O . GLY A 1 587 ? 1.912 23.257 -7.956 1.00 96.62 587 GLY A O 1
ATOM 4618 N N . GLY A 1 588 ? 3.987 22.779 -7.183 1.00 96.88 588 GLY A N 1
ATOM 4619 C CA . GLY A 1 588 ? 4.641 23.996 -7.645 1.00 96.88 588 GLY A CA 1
ATOM 4620 C C . GLY A 1 588 ? 4.606 24.194 -9.167 1.00 96.88 588 GLY A C 1
ATOM 4621 O O . GLY A 1 588 ? 4.064 23.402 -9.943 1.00 96.88 588 GLY A O 1
ATOM 4622 N N . THR A 1 589 ? 5.191 25.299 -9.604 1.00 97.00 589 THR A N 1
ATOM 4623 C CA . THR A 1 589 ? 5.264 25.713 -11.011 1.00 97.00 589 THR A CA 1
ATOM 4624 C C . THR A 1 589 ? 6.530 25.247 -11.734 1.00 97.00 589 THR A C 1
ATOM 4626 O O . THR A 1 589 ? 6.676 25.513 -12.925 1.00 97.00 589 THR A O 1
ATOM 4629 N N . GLY A 1 590 ? 7.428 24.545 -11.038 1.00 97.19 590 GLY A N 1
ATOM 4630 C CA . GLY A 1 590 ? 8.741 24.144 -11.543 1.00 97.19 590 GLY A CA 1
ATOM 4631 C C . GLY A 1 590 ? 9.810 25.195 -11.252 1.00 97.19 590 GLY A C 1
ATOM 4632 O O . GLY A 1 590 ? 10.801 25.283 -11.966 1.00 97.19 590 GLY A O 1
ATOM 4633 N N . LEU A 1 591 ? 9.597 26.034 -10.239 1.00 97.06 591 LEU A N 1
ATOM 4634 C CA . LEU A 1 591 ? 10.537 27.056 -9.809 1.00 97.06 591 LEU A CA 1
ATOM 4635 C C . LEU A 1 591 ? 11.735 26.414 -9.098 1.00 97.06 591 LEU A C 1
ATOM 4637 O O . LEU A 1 591 ? 11.581 25.567 -8.220 1.00 97.06 591 LEU A O 1
ATOM 4641 N N . ALA A 1 592 ? 12.932 26.884 -9.436 1.00 97.12 592 ALA A N 1
ATOM 4642 C CA . ALA A 1 592 ? 14.153 26.648 -8.681 1.00 97.12 592 ALA A CA 1
ATOM 4643 C C . ALA A 1 592 ? 14.967 27.944 -8.608 1.00 97.12 592 ALA A C 1
ATOM 4645 O O . ALA A 1 592 ? 14.948 28.741 -9.548 1.00 97.12 592 ALA A O 1
ATOM 4646 N N . GLY A 1 593 ? 15.677 28.161 -7.502 1.00 96.12 593 GLY A N 1
ATOM 4647 C CA . GLY A 1 593 ? 16.435 29.393 -7.303 1.00 96.12 593 GLY A CA 1
ATOM 4648 C C . GLY A 1 593 ? 17.369 29.361 -6.101 1.00 96.12 593 GLY A C 1
ATOM 4649 O O . GLY A 1 593 ? 17.472 28.362 -5.394 1.00 96.12 593 GLY A O 1
ATOM 4650 N N . SER A 1 594 ? 18.048 30.485 -5.877 1.00 95.38 594 SER A N 1
ATOM 4651 C CA . SER A 1 594 ? 18.988 30.701 -4.774 1.00 95.38 594 SER A CA 1
ATOM 4652 C C . SER A 1 594 ? 18.929 32.172 -4.326 1.00 95.38 594 SER A C 1
ATOM 4654 O O . SER A 1 594 ? 18.955 33.053 -5.190 1.00 95.38 594 SER A O 1
ATOM 4656 N N . PRO A 1 595 ? 18.891 32.477 -3.010 1.00 94.50 595 PRO A N 1
ATOM 4657 C CA . PRO A 1 595 ? 19.034 33.845 -2.500 1.00 94.50 595 PRO A CA 1
ATOM 4658 C C . PRO A 1 595 ? 20.446 34.408 -2.696 1.00 94.50 595 PRO A C 1
ATOM 4660 O O . PRO A 1 595 ? 20.663 35.614 -2.569 1.00 94.50 595 PRO A O 1
ATOM 4663 N N . TYR A 1 596 ? 21.430 33.549 -2.974 1.00 92.50 596 TYR A N 1
ATOM 4664 C CA . TYR A 1 596 ? 22.808 33.962 -3.207 1.00 92.50 596 TYR A CA 1
ATOM 4665 C C . TYR A 1 596 ? 22.997 34.402 -4.668 1.00 92.50 596 TYR A C 1
ATOM 4667 O O . TYR A 1 596 ? 22.742 33.605 -5.579 1.00 92.50 596 TYR A O 1
ATOM 4675 N N . PRO A 1 597 ? 23.454 35.645 -4.923 1.00 88.06 597 PRO A N 1
ATOM 4676 C CA . PRO A 1 597 ? 23.682 36.135 -6.280 1.00 88.06 597 PRO A CA 1
ATOM 4677 C C . PRO A 1 597 ? 24.762 35.335 -7.016 1.00 88.06 597 PRO A C 1
ATOM 4679 O O . PRO A 1 597 ? 25.835 35.106 -6.465 1.00 88.06 597 PRO A O 1
ATOM 4682 N N . ASN A 1 598 ? 24.512 35.002 -8.288 1.00 87.38 598 ASN A N 1
ATOM 4683 C CA . ASN A 1 598 ? 25.439 34.265 -9.163 1.00 87.38 598 ASN A CA 1
ATOM 4684 C C . ASN A 1 598 ? 25.912 32.919 -8.586 1.00 87.38 598 ASN A C 1
ATOM 4686 O O . ASN A 1 598 ? 27.057 32.534 -8.808 1.00 87.38 598 ASN A O 1
ATOM 4690 N N . ASN A 1 599 ? 25.052 32.231 -7.838 1.00 91.12 599 ASN A N 1
ATOM 4691 C CA . ASN A 1 599 ? 25.353 30.924 -7.268 1.00 91.12 599 ASN A CA 1
ATOM 4692 C C . ASN A 1 599 ? 25.225 29.834 -8.349 1.00 91.12 599 ASN A C 1
ATOM 4694 O O . ASN A 1 599 ? 24.111 29.642 -8.841 1.00 91.12 599 ASN A O 1
ATOM 4698 N N . PRO A 1 600 ? 26.307 29.153 -8.766 1.00 90.12 600 PRO A N 1
ATOM 4699 C CA . PRO A 1 600 ? 26.219 28.065 -9.740 1.00 90.12 600 PRO A CA 1
ATOM 4700 C C . PRO A 1 600 ? 25.387 26.900 -9.197 1.00 90.12 600 PRO A C 1
ATOM 4702 O O . PRO A 1 600 ? 25.312 26.692 -7.986 1.00 90.12 600 PRO A O 1
ATOM 4705 N N . VAL A 1 601 ? 24.769 26.119 -10.082 1.00 88.56 601 VAL A N 1
ATOM 4706 C CA . VAL A 1 601 ? 24.049 24.896 -9.677 1.00 88.56 601 VAL A CA 1
ATOM 4707 C C . VAL A 1 601 ? 25.045 23.786 -9.343 1.00 88.56 601 VAL A C 1
ATOM 4709 O O . VAL A 1 601 ? 24.815 22.991 -8.440 1.00 88.56 601 VAL A O 1
ATOM 4712 N N . ILE A 1 602 ? 26.184 23.757 -10.033 1.00 82.81 602 ILE A N 1
ATOM 4713 C CA . ILE A 1 602 ? 27.251 22.780 -9.805 1.00 82.81 602 ILE A CA 1
ATOM 4714 C C . ILE A 1 602 ? 28.094 23.054 -8.541 1.00 82.81 602 ILE A C 1
ATOM 4716 O O . ILE A 1 602 ? 28.976 22.264 -8.215 1.00 82.81 602 ILE A O 1
ATOM 4720 N N . ASP A 1 603 ? 27.867 24.156 -7.815 1.00 70.94 603 ASP A N 1
ATOM 4721 C CA . ASP A 1 603 ? 28.635 24.456 -6.597 1.00 70.94 603 ASP A CA 1
ATOM 4722 C C . ASP A 1 603 ? 28.231 23.533 -5.429 1.00 70.94 603 ASP A C 1
ATOM 4724 O O . ASP A 1 603 ? 27.047 23.366 -5.117 1.00 70.94 603 ASP A O 1
ATOM 4728 N N . GLY A 1 604 ? 29.227 22.913 -4.787 1.00 60.09 604 GLY A N 1
ATOM 4729 C CA . GLY A 1 604 ? 29.033 21.843 -3.797 1.00 60.09 604 GLY A CA 1
ATOM 4730 C C . GLY A 1 604 ? 28.611 20.489 -4.389 1.00 60.09 604 GLY A C 1
ATOM 4731 O O . GLY A 1 604 ? 28.207 19.600 -3.644 1.00 60.09 604 GLY A O 1
ATOM 4732 N N . ASN A 1 605 ? 28.700 20.330 -5.712 1.00 66.12 605 ASN A N 1
ATOM 4733 C CA . ASN A 1 605 ? 28.308 19.135 -6.453 1.00 66.12 605 ASN A CA 1
ATOM 4734 C C . ASN A 1 605 ? 29.536 18.251 -6.770 1.00 66.12 605 ASN A C 1
ATOM 4736 O O . ASN A 1 605 ? 29.886 18.037 -7.928 1.00 66.12 605 ASN A O 1
ATOM 4740 N N . GLU A 1 606 ? 30.244 17.799 -5.728 1.00 54.59 606 GLU A N 1
ATOM 4741 C CA . GLU A 1 606 ? 31.488 17.008 -5.849 1.00 54.59 606 GLU A CA 1
ATOM 4742 C C . GLU A 1 606 ? 31.241 15.517 -6.201 1.00 54.59 606 GLU A C 1
ATOM 4744 O O . GLU A 1 606 ? 32.193 14.745 -6.276 1.00 54.59 606 GLU A O 1
ATOM 4749 N N . GLY A 1 607 ? 29.985 15.117 -6.462 1.00 60.28 607 GLY A N 1
ATOM 4750 C CA . GLY A 1 607 ? 29.565 13.738 -6.762 1.00 60.28 607 GLY A CA 1
ATOM 4751 C C . GLY A 1 607 ? 28.724 13.588 -8.044 1.00 60.28 607 GLY A C 1
ATOM 4752 O O . GLY A 1 607 ? 28.659 14.480 -8.892 1.00 60.28 607 GLY A O 1
ATOM 4753 N N . TYR A 1 608 ? 28.065 12.435 -8.211 1.00 63.53 608 TYR A N 1
ATOM 4754 C CA . TYR A 1 608 ? 27.299 12.108 -9.426 1.00 63.53 608 TYR A CA 1
ATOM 4755 C C . TYR A 1 608 ? 25.930 12.814 -9.527 1.00 63.53 608 TYR A C 1
ATOM 4757 O O . TYR A 1 608 ? 25.405 12.963 -10.637 1.00 63.53 608 TYR A O 1
ATOM 4765 N N . PHE A 1 609 ? 25.383 13.305 -8.407 1.00 75.50 609 PHE A N 1
ATOM 4766 C CA . PHE A 1 609 ? 24.003 13.798 -8.269 1.00 75.50 609 PHE A CA 1
ATOM 4767 C C . PHE A 1 609 ? 23.918 15.269 -7.918 1.00 75.50 609 PHE A C 1
ATOM 4769 O O . PHE A 1 609 ? 24.721 15.771 -7.142 1.00 75.50 609 PHE A O 1
ATOM 4776 N N . ASN A 1 610 ? 22.864 15.946 -8.373 1.00 85.12 610 ASN A N 1
ATOM 4777 C CA . ASN A 1 610 ? 22.727 17.369 -8.103 1.00 85.12 610 ASN A CA 1
ATOM 4778 C C . ASN A 1 610 ? 22.382 17.680 -6.628 1.00 85.12 610 ASN A C 1
ATOM 4780 O O . ASN A 1 610 ? 21.265 17.440 -6.163 1.00 85.12 610 ASN A O 1
ATOM 4784 N N . ASN A 1 611 ? 23.351 18.253 -5.906 1.00 90.75 611 ASN A N 1
ATOM 4785 C CA . ASN A 1 611 ? 23.294 18.593 -4.478 1.00 90.75 611 ASN A CA 1
ATOM 4786 C C . ASN A 1 611 ? 23.580 20.088 -4.217 1.00 90.75 611 ASN A C 1
ATOM 4788 O O . ASN A 1 611 ? 24.268 20.443 -3.259 1.00 90.75 611 ASN A O 1
ATOM 4792 N N . ALA A 1 612 ? 23.057 20.968 -5.074 1.00 92.44 612 ALA A N 1
ATOM 4793 C CA . ALA A 1 612 ? 23.426 22.381 -5.129 1.00 92.44 612 ALA A CA 1
ATOM 4794 C C . ALA A 1 612 ? 23.267 23.101 -3.774 1.00 92.44 612 ALA A C 1
ATOM 4796 O O . ALA A 1 612 ? 22.174 23.183 -3.198 1.00 92.44 612 ALA A O 1
ATOM 4797 N N . VAL A 1 613 ? 24.366 23.664 -3.264 1.00 92.50 613 VAL A N 1
ATOM 4798 C CA . VAL A 1 613 ? 24.370 24.399 -1.992 1.00 92.50 613 VAL A CA 1
ATOM 4799 C C . VAL A 1 613 ? 23.731 25.774 -2.178 1.00 92.50 613 VAL A C 1
ATOM 4801 O O . VAL A 1 613 ? 24.041 26.510 -3.107 1.00 92.50 613 VAL A O 1
ATOM 4804 N N . GLY A 1 614 ? 22.843 26.151 -1.265 1.00 94.38 614 GLY A N 1
ATOM 4805 C CA . GLY A 1 614 ? 22.141 27.430 -1.263 1.00 94.38 614 GLY A CA 1
ATOM 4806 C C . GLY A 1 614 ? 20.944 27.497 -2.206 1.00 94.38 614 GLY A C 1
ATOM 4807 O O . GLY A 1 614 ? 20.393 28.577 -2.399 1.00 94.38 614 GLY A O 1
ATOM 4808 N N . TRP A 1 615 ? 20.538 26.367 -2.782 1.00 96.69 615 TRP A N 1
ATOM 4809 C CA . TRP A 1 615 ? 19.418 26.285 -3.710 1.00 96.69 615 TRP A CA 1
ATOM 4810 C C . TRP A 1 615 ? 18.144 25.745 -3.061 1.00 96.69 615 TRP A C 1
ATOM 4812 O O . TRP A 1 615 ? 18.182 25.009 -2.075 1.00 96.69 615 TRP A O 1
ATOM 4822 N N . TYR A 1 616 ? 17.012 26.083 -3.672 1.00 97.81 616 TYR A N 1
ATOM 4823 C CA . TYR A 1 616 ? 15.703 25.491 -3.422 1.00 97.81 616 TYR A CA 1
ATOM 4824 C C . TYR A 1 616 ? 15.021 25.106 -4.741 1.00 97.81 616 TYR A C 1
ATOM 4826 O O . TYR A 1 616 ? 15.357 25.626 -5.809 1.00 97.81 616 TYR A O 1
ATOM 4834 N N . ASP A 1 617 ? 14.030 24.221 -4.657 1.00 98.31 617 ASP A N 1
ATOM 4835 C CA . ASP A 1 617 ? 13.013 24.023 -5.690 1.00 98.31 617 ASP A CA 1
ATOM 4836 C C . ASP A 1 617 ? 11.608 23.981 -5.064 1.00 98.31 617 ASP A C 1
ATOM 4838 O O . ASP A 1 617 ? 11.461 24.059 -3.843 1.00 98.31 617 ASP A O 1
ATOM 4842 N N . ASP A 1 618 ? 10.569 23.922 -5.895 1.00 98.44 618 ASP A N 1
ATOM 4843 C CA . ASP A 1 618 ? 9.165 23.908 -5.466 1.00 98.44 618 ASP A CA 1
ATOM 4844 C C . ASP A 1 618 ? 8.501 22.518 -5.524 1.00 98.44 618 ASP A C 1
ATOM 4846 O O . ASP A 1 618 ? 7.270 22.394 -5.531 1.00 98.44 618 ASP A O 1
ATOM 4850 N N . ILE A 1 619 ? 9.316 21.458 -5.524 1.00 98.56 619 ILE A N 1
ATOM 4851 C CA . ILE A 1 619 ? 8.843 20.090 -5.295 1.00 98.56 619 ILE A CA 1
ATOM 4852 C C . ILE A 1 619 ? 8.420 19.946 -3.832 1.00 98.56 619 ILE A C 1
ATOM 4854 O O . ILE A 1 619 ? 9.015 20.551 -2.949 1.00 98.56 619 ILE A O 1
ATOM 4858 N N . ALA A 1 620 ? 7.382 19.169 -3.552 1.00 98.69 620 ALA A N 1
ATOM 4859 C CA . ALA A 1 620 ? 6.886 18.983 -2.199 1.00 98.69 620 ALA A CA 1
ATOM 4860 C C . ALA A 1 620 ? 6.099 17.687 -2.070 1.00 98.69 620 ALA A C 1
ATOM 4862 O O . ALA A 1 620 ? 5.544 17.176 -3.042 1.00 98.69 620 ALA A O 1
ATOM 4863 N N . ASP A 1 621 ? 5.977 17.205 -0.843 1.00 98.88 621 ASP A N 1
ATOM 4864 C CA . ASP A 1 621 ? 5.065 16.123 -0.503 1.00 98.88 621 ASP A CA 1
ATOM 4865 C C . ASP A 1 621 ? 4.450 16.329 0.881 1.00 98.88 621 ASP A C 1
ATOM 4867 O O . ASP A 1 621 ? 4.928 17.147 1.675 1.00 98.88 621 ASP A O 1
ATOM 4871 N N . GLY A 1 622 ? 3.370 15.610 1.167 1.00 98.56 622 GLY A N 1
ATOM 4872 C CA . GLY A 1 622 ? 2.781 15.596 2.496 1.00 98.56 622 GLY A CA 1
ATOM 4873 C C . GLY A 1 622 ? 1.390 14.967 2.581 1.00 98.56 622 GLY A C 1
ATOM 4874 O O . GLY A 1 622 ? 0.859 14.467 1.582 1.00 98.56 622 GLY A O 1
ATOM 4875 N N . PRO A 1 623 ? 0.808 14.950 3.789 1.00 98.69 623 PRO A N 1
ATOM 4876 C CA . PRO A 1 623 ? -0.444 14.266 4.061 1.00 98.69 623 PRO A CA 1
ATOM 4877 C C . PRO A 1 623 ? -1.658 15.022 3.511 1.00 98.69 623 PRO A C 1
ATOM 4879 O O . PRO A 1 623 ? -1.711 16.258 3.469 1.00 98.69 623 PRO A O 1
ATOM 4882 N N . VAL A 1 624 ? -2.666 14.237 3.137 1.00 98.88 624 VAL A N 1
ATOM 4883 C CA . VAL A 1 624 ? -3.998 14.678 2.728 1.00 98.88 624 VAL A CA 1
ATOM 4884 C C . VAL A 1 624 ? -5.006 14.075 3.703 1.00 98.88 624 VAL A C 1
ATOM 4886 O O . VAL A 1 624 ? -5.185 12.856 3.752 1.00 98.88 624 VAL A O 1
ATOM 4889 N N . HIS A 1 625 ? -5.683 14.934 4.462 1.00 98.81 625 HIS A N 1
ATOM 4890 C CA . HIS A 1 625 ? -6.738 14.570 5.407 1.00 98.81 625 HIS A CA 1
ATOM 4891 C C . HIS A 1 625 ? -8.097 15.076 4.921 1.00 98.81 625 HIS A C 1
ATOM 4893 O O . HIS A 1 625 ? -8.194 16.064 4.184 1.00 98.81 625 HIS A O 1
ATOM 4899 N N . ALA A 1 626 ? -9.162 14.427 5.383 1.00 98.50 626 ALA A N 1
ATOM 4900 C CA . ALA A 1 626 ? -10.521 14.899 5.177 1.00 98.50 626 ALA A CA 1
ATOM 4901 C C . ALA A 1 626 ? -11.396 14.582 6.388 1.00 98.50 626 ALA A C 1
ATOM 4903 O O . ALA A 1 626 ? -11.404 13.454 6.879 1.00 98.50 626 ALA A O 1
ATOM 4904 N N . GLU A 1 627 ? -12.176 15.569 6.812 1.00 98.38 627 GLU A N 1
ATOM 4905 C CA . GLU A 1 627 ? -13.287 15.377 7.738 1.00 98.38 627 GLU A CA 1
ATOM 4906 C C . GLU A 1 627 ? -14.584 15.327 6.927 1.00 98.38 627 GLU A C 1
ATOM 4908 O O . GLU A 1 627 ? -14.848 16.189 6.079 1.00 98.38 627 GLU A O 1
ATOM 4913 N N . VAL A 1 628 ? -15.398 14.302 7.172 1.00 95.69 628 VAL A N 1
ATOM 4914 C CA . VAL A 1 628 ? -16.623 14.045 6.416 1.00 95.69 628 VAL A CA 1
ATOM 4915 C C . VAL A 1 628 ? -17.788 13.895 7.375 1.00 95.69 628 VAL A C 1
ATOM 4917 O O . VAL A 1 628 ? -17.819 12.979 8.186 1.00 95.69 628 VAL A O 1
ATOM 4920 N N . THR A 1 629 ? -18.796 14.753 7.260 1.00 94.88 629 THR A N 1
ATOM 4921 C CA . THR A 1 629 ? -20.041 14.618 8.027 1.00 94.88 629 THR A CA 1
ATOM 4922 C C . THR A 1 629 ? -21.164 14.173 7.107 1.00 94.88 629 THR A C 1
ATOM 4924 O O . THR A 1 629 ? -21.511 14.906 6.191 1.00 94.88 629 THR A O 1
ATOM 4927 N N . ILE A 1 630 ? -21.754 13.003 7.356 1.00 90.75 630 ILE A N 1
ATOM 4928 C CA . ILE A 1 630 ? -22.866 12.424 6.588 1.00 90.75 630 ILE A CA 1
ATOM 4929 C C . ILE A 1 630 ? -24.083 12.346 7.507 1.00 90.75 630 ILE A C 1
ATOM 4931 O O . ILE A 1 630 ? -24.074 11.602 8.486 1.00 90.75 630 ILE A O 1
ATOM 4935 N N . ASN A 1 631 ? -25.139 13.101 7.201 1.00 87.19 631 ASN A N 1
ATOM 4936 C CA . ASN A 1 631 ? -26.403 13.107 7.949 1.00 87.19 631 ASN A CA 1
ATOM 4937 C C . ASN A 1 631 ? -26.219 13.294 9.471 1.00 87.19 631 ASN A C 1
ATOM 4939 O O . ASN A 1 631 ? -26.923 12.685 10.272 1.00 87.19 631 ASN A O 1
ATOM 4943 N N . GLY A 1 632 ? -25.252 14.126 9.869 1.00 85.25 632 GLY A N 1
ATOM 4944 C CA . GLY A 1 632 ? -24.944 14.425 11.272 1.00 85.25 632 GLY A CA 1
ATOM 4945 C C . GLY A 1 632 ? -23.948 13.479 11.955 1.00 85.25 632 GLY A C 1
ATOM 4946 O O . GLY A 1 632 ? -23.589 13.739 13.099 1.00 85.25 632 GLY A O 1
ATOM 4947 N N . LYS A 1 633 ? -23.468 12.423 11.281 1.00 87.00 633 LYS A N 1
ATOM 4948 C CA . LYS A 1 633 ? -22.365 11.571 11.762 1.00 87.00 633 LYS A CA 1
ATOM 4949 C C . LYS A 1 633 ? -21.054 11.981 11.095 1.00 87.00 633 LYS A C 1
ATOM 4951 O O . LYS A 1 633 ? -20.980 12.001 9.868 1.00 87.00 633 LYS A O 1
ATOM 4956 N N . THR A 1 634 ? -20.043 12.287 11.899 1.00 92.50 634 THR A N 1
ATOM 4957 C CA . THR A 1 634 ? -18.714 12.712 11.437 1.00 92.50 634 THR A CA 1
ATOM 4958 C C . THR A 1 634 ? -17.750 11.530 11.383 1.00 92.50 634 THR A C 1
ATOM 4960 O O . THR A 1 634 ? -17.776 10.660 12.254 1.00 92.50 634 THR A O 1
ATOM 4963 N N . TYR A 1 635 ? -16.925 11.506 10.343 1.00 93.00 635 TYR A N 1
ATOM 4964 C CA . TYR A 1 635 ? -15.872 10.537 10.090 1.00 93.00 635 TYR A CA 1
ATOM 4965 C C . TYR A 1 635 ? -14.578 11.293 9.805 1.00 93.00 635 TYR A C 1
ATOM 4967 O O . TYR A 1 635 ? -14.562 12.179 8.947 1.00 93.00 635 TYR A O 1
ATOM 4975 N N . ASP A 1 636 ? -13.501 10.874 10.456 1.00 93.69 636 ASP A N 1
ATOM 4976 C CA . ASP A 1 636 ? -12.149 11.170 9.998 1.00 93.69 636 ASP A CA 1
ATOM 4977 C C . ASP A 1 636 ? -11.810 10.156 8.907 1.00 93.69 636 ASP A C 1
ATOM 4979 O O . ASP A 1 636 ? -11.815 8.944 9.145 1.00 93.69 636 ASP A O 1
ATOM 4983 N N . ALA A 1 637 ? -11.611 10.635 7.680 1.00 96.31 637 ALA A N 1
ATOM 4984 C CA . ALA A 1 637 ? -11.280 9.752 6.576 1.00 96.31 637 ALA A CA 1
ATOM 4985 C C . ALA A 1 637 ? -9.863 9.190 6.755 1.00 96.31 637 ALA A C 1
ATOM 4987 O O . ALA A 1 637 ? -8.935 9.925 7.091 1.00 96.31 637 ALA A O 1
ATOM 4988 N N . ASP A 1 638 ? -9.691 7.897 6.472 1.00 95.38 638 ASP A N 1
ATOM 4989 C CA . ASP A 1 638 ? -8.381 7.246 6.428 1.00 95.38 638 ASP A CA 1
ATOM 4990 C C . ASP A 1 638 ? -7.467 7.994 5.432 1.00 95.38 638 ASP A C 1
ATOM 4992 O O . ASP A 1 638 ? -7.820 8.093 4.243 1.00 95.38 638 ASP A O 1
ATOM 4996 N N . PRO A 1 639 ? -6.345 8.583 5.897 1.00 97.69 639 PRO A N 1
ATOM 4997 C CA . PRO A 1 639 ? -5.651 9.612 5.139 1.00 97.69 639 PRO A CA 1
ATOM 4998 C C . PRO A 1 639 ? -4.839 9.076 3.968 1.00 97.69 639 PRO A C 1
ATOM 5000 O O . PRO A 1 639 ? -4.447 7.901 3.918 1.00 97.69 639 PRO A O 1
ATOM 5003 N N . ALA A 1 640 ? -4.551 9.983 3.044 1.00 98.88 640 ALA A N 1
ATOM 5004 C CA . ALA A 1 640 ? -3.688 9.760 1.895 1.00 98.88 640 ALA A CA 1
ATOM 5005 C C . ALA A 1 640 ? -2.423 10.628 1.981 1.00 98.88 640 ALA A C 1
ATOM 5007 O O . ALA A 1 640 ? -2.246 11.424 2.905 1.00 98.88 640 ALA A O 1
ATOM 5008 N N . TRP A 1 641 ? -1.544 10.471 1.000 1.00 98.88 641 TRP A N 1
ATOM 5009 C CA . TRP A 1 641 ? -0.358 11.293 0.798 1.00 98.88 641 TRP A CA 1
ATOM 5010 C C . TRP A 1 641 ? -0.350 11.842 -0.624 1.00 98.88 641 TRP A C 1
ATOM 5012 O O . TRP A 1 641 ? -0.934 11.245 -1.526 1.00 98.88 641 TRP A O 1
ATOM 5022 N N . VAL A 1 642 ? 0.335 12.954 -0.851 1.00 98.88 642 VAL A N 1
ATOM 5023 C CA . VAL A 1 642 ? 0.591 13.489 -2.191 1.00 98.88 642 VAL A CA 1
ATOM 5024 C C . VAL A 1 642 ? 2.056 13.860 -2.314 1.00 98.88 642 VAL A C 1
ATOM 5026 O O . VAL A 1 642 ? 2.632 14.386 -1.367 1.00 98.88 642 VAL A O 1
ATOM 5029 N N . PHE A 1 643 ? 2.654 13.620 -3.476 1.00 98.81 643 PHE A N 1
ATOM 5030 C CA . PHE A 1 643 ? 3.939 14.212 -3.837 1.00 98.81 643 PHE A CA 1
ATOM 5031 C C . PHE A 1 643 ? 3.842 14.895 -5.201 1.00 98.81 643 PHE A C 1
ATOM 5033 O O . PHE A 1 643 ? 3.091 14.461 -6.080 1.00 98.81 643 PHE A O 1
ATOM 5040 N N . SER A 1 644 ? 4.589 15.981 -5.375 1.00 98.44 644 SER A N 1
ATOM 5041 C CA . SER A 1 644 ? 4.816 16.594 -6.675 1.00 98.44 644 SER A CA 1
ATOM 5042 C C . SER A 1 644 ? 6.105 16.064 -7.296 1.00 98.44 644 SER A C 1
ATOM 5044 O O . SER A 1 644 ? 7.067 15.733 -6.608 1.00 98.44 644 SER A O 1
ATOM 5046 N N . ALA A 1 645 ? 6.108 15.955 -8.617 1.00 98.06 645 ALA A N 1
ATOM 5047 C CA . ALA A 1 645 ? 7.220 15.427 -9.390 1.00 98.06 645 ALA A CA 1
ATOM 5048 C C . ALA A 1 645 ? 7.552 16.325 -10.595 1.00 98.06 645 ALA A C 1
ATOM 5050 O O . ALA A 1 645 ? 6.732 17.166 -10.989 1.00 98.06 645 ALA A O 1
ATOM 5051 N N . PRO A 1 646 ? 8.722 16.120 -11.228 1.00 97.75 646 PRO A N 1
ATOM 5052 C CA . PRO A 1 646 ? 9.025 16.662 -12.549 1.00 97.75 646 PRO A CA 1
ATOM 5053 C C . PRO A 1 646 ? 7.938 16.360 -13.600 1.00 97.75 646 PRO A C 1
ATOM 5055 O O . PRO A 1 646 ? 7.160 15.406 -13.438 1.00 97.75 646 PRO A O 1
ATOM 5058 N N . PRO A 1 647 ? 7.890 17.110 -14.717 1.00 96.62 647 PRO A N 1
ATOM 5059 C CA . PRO A 1 647 ? 7.017 16.792 -15.841 1.00 96.62 647 PRO A CA 1
ATOM 5060 C C . PRO A 1 647 ? 7.253 15.383 -16.391 1.00 96.62 647 PRO A C 1
ATOM 5062 O O . PRO A 1 647 ? 8.341 14.816 -16.302 1.00 96.62 647 PRO A O 1
ATOM 5065 N N . ASN A 1 648 ? 6.212 14.825 -17.002 1.00 95.50 648 ASN A N 1
ATOM 5066 C CA . ASN A 1 648 ? 6.282 13.555 -17.707 1.00 95.50 648 ASN A CA 1
ATOM 5067 C C . ASN A 1 648 ? 6.451 13.806 -19.209 1.00 95.50 648 ASN A C 1
ATOM 5069 O O . ASN A 1 648 ? 5.480 14.143 -19.884 1.00 95.50 648 ASN A O 1
ATOM 5073 N N . TYR A 1 649 ? 7.673 13.664 -19.731 1.00 96.81 649 TYR A N 1
ATOM 5074 C CA . TYR A 1 649 ? 7.971 13.973 -21.136 1.00 96.81 649 TYR A CA 1
ATOM 5075 C C . TYR A 1 649 ? 7.592 12.853 -22.116 1.00 96.81 649 TYR A C 1
ATOM 5077 O O . TYR A 1 649 ? 7.756 13.023 -23.322 1.00 96.81 649 TYR A O 1
ATOM 5085 N N . ALA A 1 650 ? 7.057 11.730 -21.635 1.00 96.19 650 ALA A N 1
ATOM 5086 C CA . ALA A 1 650 ? 6.476 10.676 -22.464 1.00 96.19 650 ALA A CA 1
ATOM 5087 C C . ALA A 1 650 ? 5.286 10.028 -21.727 1.00 96.19 650 ALA A C 1
ATOM 5089 O O . ALA A 1 650 ? 5.395 8.905 -21.237 1.00 96.19 650 ALA A O 1
ATOM 5090 N N . PRO A 1 651 ? 4.149 10.740 -21.598 1.00 93.81 651 PRO A N 1
ATOM 5091 C CA . PRO A 1 651 ? 3.054 10.366 -20.701 1.00 93.81 651 PRO A CA 1
ATOM 5092 C C . PRO A 1 651 ? 2.463 8.981 -20.935 1.00 93.81 651 PRO A C 1
ATOM 5094 O O . PRO A 1 651 ? 2.063 8.323 -19.979 1.00 93.81 651 PRO A O 1
ATOM 5097 N N . ASP A 1 652 ? 2.477 8.536 -22.185 1.00 91.94 652 ASP A N 1
ATOM 5098 C CA . ASP A 1 652 ? 1.900 7.268 -22.613 1.00 91.94 652 ASP A CA 1
ATOM 5099 C C . ASP A 1 652 ? 2.923 6.111 -22.615 1.00 91.94 652 ASP A C 1
ATOM 5101 O O . ASP A 1 652 ? 2.588 4.989 -22.999 1.00 91.94 652 ASP A O 1
ATOM 5105 N N . ILE A 1 653 ? 4.183 6.369 -22.237 1.00 95.19 653 ILE A N 1
ATOM 5106 C CA . ILE A 1 653 ? 5.255 5.368 -22.212 1.00 95.19 653 ILE A CA 1
ATOM 5107 C C . ILE A 1 653 ? 5.508 4.924 -20.771 1.00 95.19 653 ILE A C 1
ATOM 5109 O O . ILE A 1 653 ? 5.828 5.718 -19.888 1.00 95.19 653 ILE A O 1
ATOM 5113 N N . ILE A 1 654 ? 5.386 3.619 -20.539 1.00 95.31 654 ILE A N 1
ATOM 5114 C CA . ILE A 1 654 ? 5.517 3.003 -19.218 1.00 95.31 654 ILE A CA 1
ATOM 5115 C C . ILE A 1 654 ? 6.890 2.330 -19.120 1.00 95.31 654 ILE A C 1
ATOM 5117 O O . ILE A 1 654 ? 7.287 1.584 -20.018 1.00 95.31 654 ILE A O 1
ATOM 5121 N N . GLY A 1 655 ? 7.618 2.602 -18.033 1.00 93.81 655 GLY A N 1
ATOM 5122 C CA . GLY A 1 655 ? 8.905 1.962 -17.743 1.00 93.81 655 GLY A CA 1
ATOM 5123 C C . GLY A 1 655 ? 8.755 0.464 -17.466 1.00 93.81 655 GLY A C 1
ATOM 5124 O O . GLY A 1 655 ? 7.661 -0.004 -17.173 1.00 93.81 655 GLY A O 1
ATOM 5125 N N . PHE A 1 656 ? 9.849 -0.301 -17.544 1.00 95.19 656 PHE A N 1
ATOM 5126 C CA . PHE A 1 656 ? 9.819 -1.763 -17.387 1.00 95.19 656 PHE A CA 1
ATOM 5127 C C . PHE A 1 656 ? 9.108 -2.221 -16.097 1.00 95.19 656 PHE A C 1
ATOM 5129 O O . PHE A 1 656 ? 8.222 -3.085 -16.144 1.00 95.19 656 PHE A O 1
ATOM 5136 N N . ARG A 1 657 ? 9.456 -1.590 -14.967 1.00 94.88 657 ARG A N 1
ATOM 5137 C CA . ARG A 1 657 ? 8.773 -1.694 -13.673 1.00 94.88 657 ARG A CA 1
ATOM 5138 C C . ARG A 1 657 ? 8.200 -0.331 -13.297 1.00 94.88 657 ARG A C 1
ATOM 5140 O O . ARG A 1 657 ? 8.870 0.688 -13.453 1.00 94.88 657 ARG A O 1
ATOM 5147 N N . THR A 1 658 ? 6.961 -0.314 -12.819 1.00 97.00 658 THR A N 1
ATOM 5148 C CA . THR A 1 658 ? 6.316 0.917 -12.339 1.00 97.00 658 THR A CA 1
ATOM 5149 C C . THR A 1 658 ? 6.485 1.053 -10.830 1.00 97.00 658 THR A C 1
ATOM 5151 O O . THR A 1 658 ? 6.679 0.053 -10.136 1.00 97.00 658 THR A O 1
ATOM 5154 N N . LEU A 1 659 ? 6.333 2.267 -10.295 1.00 97.94 659 LEU A N 1
ATOM 5155 C CA . LEU A 1 659 ? 6.337 2.478 -8.843 1.00 97.94 659 LEU A CA 1
ATOM 5156 C C . LEU A 1 659 ? 5.237 1.658 -8.152 1.00 97.94 659 LEU A C 1
ATOM 5158 O O . LEU A 1 659 ? 5.496 1.054 -7.120 1.00 97.94 659 LEU A O 1
ATOM 5162 N N . TYR A 1 660 ? 4.042 1.557 -8.752 1.00 98.19 660 TYR A N 1
ATOM 5163 C CA . TYR A 1 660 ? 2.980 0.677 -8.236 1.00 98.19 660 TYR A CA 1
ATOM 5164 C C . TYR A 1 660 ? 3.457 -0.769 -8.031 1.00 98.19 660 TYR A C 1
ATOM 5166 O O . TYR A 1 660 ? 3.265 -1.331 -6.959 1.00 98.19 660 TYR A O 1
ATOM 5174 N N . GLU A 1 661 ? 4.100 -1.359 -9.040 1.00 97.00 661 GLU A N 1
ATOM 5175 C CA . GLU A 1 661 ? 4.542 -2.755 -8.989 1.00 97.00 661 GLU A CA 1
ATOM 5176 C C . GLU A 1 661 ? 5.717 -2.958 -8.029 1.00 97.00 661 GLU A C 1
ATOM 5178 O O . GLU A 1 661 ? 5.804 -3.997 -7.384 1.00 97.00 661 GLU A O 1
ATOM 5183 N N . LEU A 1 662 ? 6.615 -1.971 -7.910 1.00 97.12 662 LEU A N 1
ATOM 5184 C CA . LEU A 1 662 ? 7.636 -1.981 -6.862 1.00 97.12 662 LEU A CA 1
ATOM 5185 C C . LEU A 1 662 ? 6.977 -2.052 -5.480 1.00 97.12 662 LEU A C 1
ATOM 5187 O O . LEU A 1 662 ? 7.365 -2.879 -4.660 1.00 97.12 662 LEU A O 1
ATOM 5191 N N . LEU A 1 663 ? 5.973 -1.210 -5.223 1.00 97.88 663 LEU A N 1
ATOM 5192 C CA . LEU A 1 663 ? 5.288 -1.202 -3.933 1.00 97.88 663 LEU A CA 1
ATOM 5193 C C . LEU A 1 663 ? 4.468 -2.474 -3.709 1.00 97.88 663 LEU A C 1
ATOM 5195 O O . LEU A 1 663 ? 4.422 -2.973 -2.592 1.00 97.88 663 LEU A O 1
ATOM 5199 N N . GLU A 1 664 ? 3.849 -3.035 -4.745 1.00 95.88 664 GLU A N 1
ATOM 5200 C CA . GLU A 1 664 ? 3.172 -4.331 -4.660 1.00 95.88 664 GLU A CA 1
ATOM 5201 C C . GLU A 1 664 ? 4.138 -5.440 -4.213 1.00 95.88 664 GLU A C 1
ATOM 5203 O O . GLU A 1 664 ? 3.817 -6.211 -3.306 1.00 95.88 664 GLU A O 1
ATOM 5208 N N . GLU A 1 665 ? 5.346 -5.476 -4.782 1.00 94.94 665 GLU A N 1
ATOM 5209 C CA . GLU A 1 665 ? 6.405 -6.409 -4.386 1.00 94.94 665 GLU A CA 1
ATOM 5210 C C . GLU A 1 665 ? 6.857 -6.163 -2.935 1.00 94.94 665 GLU A C 1
ATOM 5212 O O . GLU A 1 665 ? 6.858 -7.103 -2.143 1.00 94.94 665 GLU A O 1
ATOM 5217 N N . VAL A 1 666 ? 7.119 -4.910 -2.541 1.00 94.31 666 VAL A N 1
ATOM 5218 C CA . VAL A 1 666 ? 7.504 -4.535 -1.161 1.00 94.31 666 VAL A CA 1
ATOM 5219 C C . VAL A 1 666 ? 6.440 -4.951 -0.142 1.00 94.31 666 VAL A C 1
ATOM 5221 O O . VAL A 1 666 ? 6.750 -5.576 0.873 1.00 94.31 666 VAL A O 1
ATOM 5224 N N . HIS A 1 667 ? 5.167 -4.650 -0.405 1.00 93.81 667 HIS A N 1
ATOM 5225 C CA . HIS A 1 667 ? 4.068 -5.033 0.481 1.00 93.81 667 HIS A CA 1
ATOM 5226 C C . HIS A 1 667 ? 3.880 -6.554 0.534 1.00 93.81 667 HIS A C 1
ATOM 5228 O O . HIS A 1 667 ? 3.497 -7.089 1.575 1.00 93.81 667 HIS A O 1
ATOM 5234 N N . THR A 1 668 ? 4.153 -7.265 -0.561 1.00 88.69 668 THR A N 1
ATOM 5235 C CA . THR A 1 668 ? 4.092 -8.729 -0.593 1.00 88.69 668 THR A CA 1
ATOM 5236 C C . THR A 1 668 ? 5.218 -9.352 0.233 1.00 88.69 668 THR A C 1
ATOM 5238 O O . THR A 1 668 ? 4.962 -10.246 1.041 1.00 88.69 668 THR A O 1
ATOM 5241 N N . GLU A 1 669 ? 6.448 -8.851 0.103 1.00 86.69 669 GLU A N 1
ATOM 5242 C CA . GLU A 1 669 ? 7.601 -9.293 0.901 1.00 86.69 669 GLU A CA 1
ATOM 5243 C C . GLU A 1 669 ? 7.412 -9.002 2.396 1.00 86.69 669 GLU A C 1
ATOM 5245 O O . GLU A 1 669 ? 7.745 -9.835 3.239 1.00 86.69 669 GLU A O 1
ATOM 5250 N N . ALA A 1 670 ? 6.785 -7.871 2.731 1.00 83.62 670 ALA A N 1
ATOM 5251 C CA . ALA A 1 670 ? 6.424 -7.511 4.100 1.00 83.62 670 ALA A CA 1
ATOM 5252 C C . ALA A 1 670 ? 5.216 -8.296 4.661 1.00 83.62 670 ALA A C 1
ATOM 5254 O O . ALA A 1 670 ? 4.846 -8.110 5.821 1.00 83.62 670 ALA A O 1
ATOM 5255 N N . GLY A 1 671 ? 4.574 -9.156 3.861 1.00 80.94 671 GLY A N 1
ATOM 5256 C CA . GLY A 1 671 ? 3.391 -9.925 4.261 1.00 80.94 671 GLY A CA 1
ATOM 5257 C C . GLY A 1 671 ? 2.100 -9.104 4.379 1.00 80.94 671 GLY A C 1
ATOM 5258 O O . GLY A 1 671 ? 1.122 -9.594 4.943 1.00 80.94 671 GLY A O 1
ATOM 5259 N N . MET A 1 672 ? 2.084 -7.874 3.855 1.00 83.69 672 MET A N 1
ATOM 5260 C CA . MET A 1 672 ? 0.907 -7.000 3.803 1.00 83.69 672 MET A CA 1
ATOM 5261 C C . MET A 1 672 ? -0.011 -7.324 2.613 1.00 83.69 672 MET A C 1
ATOM 5263 O O . MET A 1 672 ? -1.216 -7.093 2.688 1.00 83.69 672 MET A O 1
ATOM 5267 N N . LEU A 1 673 ? 0.544 -7.876 1.527 1.00 85.06 673 LEU A N 1
ATOM 5268 C CA . LEU A 1 673 ? -0.197 -8.413 0.382 1.00 85.06 673 LEU A CA 1
ATOM 5269 C C . LEU A 1 673 ? 0.105 -9.910 0.186 1.00 85.06 673 LEU A C 1
ATOM 5271 O O . LEU A 1 673 ? 1.201 -10.374 0.507 1.00 85.06 673 LEU A O 1
ATOM 5275 N N . PRO A 1 674 ? -0.857 -10.707 -0.316 1.00 81.62 674 PRO A N 1
ATOM 5276 C CA . PRO A 1 674 ? -0.634 -12.124 -0.564 1.00 81.62 674 PRO A CA 1
ATOM 5277 C C . PRO A 1 674 ? 0.161 -12.355 -1.856 1.00 81.62 674 PRO A C 1
ATOM 5279 O O . PRO A 1 674 ? -0.132 -11.765 -2.890 1.00 81.62 674 PRO A O 1
ATOM 5282 N N . MET A 1 675 ? 1.080 -13.326 -1.840 1.00 81.69 675 MET A N 1
ATOM 5283 C CA . MET A 1 675 ? 1.674 -13.847 -3.077 1.00 81.69 675 MET A CA 1
ATOM 5284 C C . MET A 1 675 ? 0.599 -14.481 -3.981 1.00 81.69 675 MET A C 1
ATOM 5286 O O . MET A 1 675 ? -0.273 -15.208 -3.481 1.00 81.69 675 MET A O 1
ATOM 5290 N N . PRO A 1 676 ? 0.681 -14.305 -5.314 1.00 80.00 676 PRO A N 1
ATOM 5291 C CA . PRO A 1 676 ? -0.253 -14.937 -6.235 1.00 80.00 676 PRO A CA 1
ATOM 5292 C C . PRO A 1 676 ? -0.145 -16.465 -6.148 1.00 80.00 676 PRO A C 1
ATOM 5294 O O . PRO A 1 676 ? 0.944 -17.043 -6.180 1.00 80.00 676 PRO A O 1
ATOM 5297 N N . LYS A 1 677 ? -1.296 -17.148 -6.074 1.00 80.56 677 LYS A N 1
ATOM 5298 C CA . LYS A 1 677 ? -1.358 -18.623 -6.003 1.00 80.56 677 LYS A CA 1
ATOM 5299 C C . LYS A 1 677 ? -0.792 -19.295 -7.257 1.00 80.56 677 LYS A C 1
ATOM 5301 O O . LYS A 1 677 ? -0.310 -20.424 -7.181 1.00 80.56 677 LYS A O 1
ATOM 5306 N N . GLN A 1 678 ? -0.882 -18.623 -8.405 1.00 88.81 678 GLN A N 1
ATOM 5307 C CA . GLN A 1 678 ? -0.383 -19.095 -9.690 1.00 88.81 678 GLN A CA 1
ATOM 5308 C C . GLN A 1 678 ? 0.063 -17.913 -10.554 1.00 88.81 678 GLN A C 1
ATOM 5310 O O . GLN A 1 678 ? -0.582 -16.869 -10.553 1.00 88.81 678 GLN A O 1
ATOM 5315 N N . VAL A 1 679 ? 1.141 -18.095 -11.318 1.00 94.75 679 VAL A N 1
ATOM 5316 C CA . VAL A 1 679 ? 1.638 -17.081 -12.256 1.00 94.75 679 VAL A CA 1
ATOM 5317 C C . VAL A 1 679 ? 0.726 -17.030 -13.482 1.00 94.75 679 VAL A C 1
ATOM 5319 O O . VAL A 1 679 ? 0.512 -18.045 -14.148 1.00 94.75 679 VAL A O 1
ATOM 5322 N N . SER A 1 680 ? 0.207 -15.844 -13.779 1.00 96.56 680 SER A N 1
ATOM 5323 C CA . SER A 1 680 ? -0.568 -15.532 -14.987 1.00 96.56 680 SER A CA 1
ATOM 5324 C C . SER A 1 680 ? 0.324 -14.839 -16.019 1.00 96.56 680 SER A C 1
ATOM 5326 O O . SER A 1 680 ? 0.962 -13.840 -15.693 1.00 96.56 680 SER A O 1
ATOM 5328 N N . PHE A 1 681 ? 0.371 -15.343 -17.257 1.00 97.88 681 PHE A N 1
ATOM 5329 C CA . PHE A 1 681 ? 1.153 -14.724 -18.336 1.00 97.88 681 PHE A CA 1
ATOM 5330 C C . PHE A 1 681 ? 0.639 -13.328 -18.683 1.00 97.88 681 PHE A C 1
ATOM 5332 O O . PHE A 1 681 ? 1.442 -12.403 -18.782 1.00 97.88 681 PHE A O 1
ATOM 5339 N N . MET A 1 682 ? -0.679 -13.179 -18.849 1.00 96.50 682 MET A N 1
ATOM 5340 C CA . MET A 1 682 ? -1.292 -11.901 -19.224 1.00 96.50 682 MET A CA 1
ATOM 5341 C C . MET A 1 682 ? -1.076 -10.807 -18.172 1.00 96.50 682 MET A C 1
ATOM 5343 O O . MET A 1 682 ? -1.006 -9.638 -18.526 1.00 96.50 682 MET A O 1
ATOM 5347 N N . GLU A 1 683 ? -0.954 -11.186 -16.901 1.00 93.56 683 GLU A N 1
ATOM 5348 C CA . GLU A 1 683 ? -0.867 -10.249 -15.778 1.00 93.56 683 GLU A CA 1
ATOM 5349 C C . GLU A 1 683 ? 0.577 -9.988 -15.332 1.00 93.56 683 GLU A C 1
ATOM 5351 O O . GLU A 1 683 ? 0.966 -8.840 -15.161 1.00 93.56 683 GLU A O 1
ATOM 5356 N N . HIS A 1 684 ? 1.397 -11.036 -15.197 1.00 95.06 684 HIS A N 1
ATOM 5357 C CA . HIS A 1 684 ? 2.711 -10.937 -14.547 1.00 95.06 684 HIS A CA 1
ATOM 5358 C C . HIS A 1 684 ? 3.895 -10.921 -15.526 1.00 95.06 684 HIS A C 1
ATOM 5360 O O . HIS A 1 684 ? 5.003 -10.575 -15.127 1.00 95.06 684 HIS A O 1
ATOM 5366 N N . ILE A 1 685 ? 3.705 -11.343 -16.786 1.00 97.69 685 ILE A N 1
ATOM 5367 C CA . ILE A 1 685 ? 4.808 -11.532 -17.750 1.00 97.69 685 ILE A CA 1
ATOM 5368 C C . ILE A 1 685 ? 4.671 -10.601 -18.953 1.00 97.69 685 ILE A C 1
ATOM 5370 O O . ILE A 1 685 ? 5.597 -9.855 -19.274 1.00 97.69 685 ILE A O 1
ATOM 5374 N N . LEU A 1 686 ? 3.522 -10.647 -19.632 1.00 97.75 686 LEU A N 1
ATOM 5375 C CA . LEU A 1 686 ? 3.294 -9.917 -20.875 1.00 97.75 686 LEU A CA 1
ATOM 5376 C C . LEU A 1 686 ? 3.494 -8.399 -20.725 1.00 97.75 686 LEU A C 1
ATOM 5378 O O . LEU A 1 686 ? 4.174 -7.845 -21.590 1.00 97.75 686 LEU A O 1
ATOM 5382 N N . PRO A 1 687 ? 3.016 -7.726 -19.654 1.00 96.12 687 PRO A N 1
ATOM 5383 C CA . PRO A 1 687 ? 3.216 -6.285 -19.511 1.00 96.12 687 PRO A CA 1
ATOM 5384 C C . PRO A 1 687 ? 4.697 -5.893 -19.480 1.00 96.12 687 PRO A C 1
ATOM 5386 O O . PRO A 1 687 ? 5.095 -4.961 -20.172 1.00 96.12 687 PRO A O 1
ATOM 5389 N N . CYS A 1 688 ? 5.540 -6.638 -18.755 1.00 95.94 688 CYS A N 1
ATOM 5390 C CA . CYS A 1 688 ? 6.984 -6.395 -18.708 1.00 95.94 688 CYS A CA 1
ATOM 5391 C C . CYS A 1 688 ? 7.641 -6.539 -20.089 1.00 95.94 688 CYS A C 1
ATOM 5393 O O . CYS A 1 688 ? 8.443 -5.694 -20.478 1.00 95.94 688 CYS A O 1
ATOM 5395 N N . LEU A 1 689 ? 7.278 -7.581 -20.846 1.00 97.81 689 LEU A N 1
ATOM 5396 C CA . LEU A 1 689 ? 7.795 -7.806 -22.199 1.00 97.81 689 LEU A CA 1
ATOM 5397 C C . LEU A 1 689 ? 7.350 -6.704 -23.169 1.00 97.81 689 LEU A C 1
ATOM 5399 O O . LEU A 1 689 ? 8.174 -6.130 -23.874 1.00 97.81 689 LEU A O 1
ATOM 5403 N N . GLN A 1 690 ? 6.063 -6.353 -23.163 1.00 97.12 690 GLN A N 1
ATOM 5404 C CA . GLN A 1 690 ? 5.522 -5.292 -24.014 1.00 97.12 690 GLN A CA 1
ATOM 5405 C C . GLN A 1 690 ? 6.150 -3.931 -23.718 1.00 97.12 690 GLN A C 1
ATOM 5407 O O . GLN A 1 690 ? 6.378 -3.155 -24.641 1.00 97.12 690 GLN A O 1
ATOM 5412 N N . ARG A 1 691 ? 6.497 -3.647 -22.458 1.00 96.62 691 ARG A N 1
ATOM 5413 C CA . ARG A 1 691 ? 7.183 -2.402 -22.088 1.00 96.62 691 ARG A CA 1
ATOM 5414 C C . ARG A 1 691 ? 8.590 -2.301 -22.673 1.00 96.62 691 ARG A C 1
ATOM 5416 O O . ARG A 1 691 ? 8.993 -1.194 -23.007 1.00 96.62 691 ARG A O 1
ATOM 5423 N N . LEU A 1 692 ? 9.304 -3.411 -22.895 1.00 97.50 692 LEU A N 1
ATOM 5424 C CA . LEU A 1 692 ? 10.570 -3.380 -23.650 1.00 97.50 692 LEU A CA 1
ATOM 5425 C C . LEU A 1 692 ? 10.341 -2.860 -25.079 1.00 97.50 692 LEU A C 1
ATOM 5427 O O . LEU A 1 692 ? 11.075 -1.989 -25.544 1.00 97.50 692 LEU A O 1
ATOM 5431 N N . SER A 1 693 ? 9.271 -3.315 -25.741 1.00 96.81 693 SER A N 1
ATOM 5432 C CA . SER A 1 693 ? 8.853 -2.780 -27.042 1.00 96.81 693 SER A CA 1
ATOM 5433 C C . SER A 1 693 ? 8.376 -1.331 -26.955 1.00 96.81 693 SER A C 1
ATOM 5435 O O . SER A 1 693 ? 8.745 -0.531 -27.810 1.00 96.81 693 SER A O 1
ATOM 5437 N N . SER A 1 694 ? 7.636 -0.929 -25.920 1.00 95.06 694 SER A N 1
ATOM 5438 C CA . SER A 1 694 ? 7.210 0.471 -25.747 1.00 95.06 694 SER A CA 1
ATOM 5439 C C . SER A 1 694 ? 8.388 1.432 -25.553 1.00 95.06 694 SER A C 1
ATOM 5441 O O . SER A 1 694 ? 8.356 2.558 -26.048 1.00 95.06 694 SER A O 1
ATOM 5443 N N . LEU A 1 695 ? 9.466 0.994 -24.897 1.00 97.38 695 LEU A N 1
ATOM 5444 C CA . LEU A 1 695 ? 10.675 1.801 -24.712 1.00 97.38 695 LEU A CA 1
ATOM 5445 C C . LEU A 1 695 ? 11.417 2.102 -26.030 1.00 97.38 695 LEU A C 1
ATOM 5447 O O . LEU A 1 695 ? 12.192 3.059 -26.084 1.00 97.38 695 LEU A O 1
ATOM 5451 N N . SER A 1 696 ? 11.127 1.380 -27.122 1.00 96.69 696 SER A N 1
ATOM 5452 C CA . SER A 1 696 ? 11.656 1.687 -28.465 1.00 96.69 696 SER A CA 1
ATOM 5453 C C . SER A 1 696 ? 11.289 3.085 -28.976 1.00 96.69 696 SER A C 1
ATOM 5455 O O . SER A 1 696 ? 11.978 3.644 -29.831 1.00 96.69 696 SER A O 1
ATOM 5457 N N . TRP A 1 697 ? 10.218 3.682 -28.449 1.00 97.31 697 TRP A N 1
ATOM 5458 C CA . TRP A 1 697 ? 9.774 5.018 -28.845 1.00 97.31 697 TRP A CA 1
ATOM 5459 C C . TRP A 1 697 ? 10.628 6.147 -28.271 1.00 97.31 697 TRP A C 1
ATOM 5461 O O . TRP A 1 697 ? 10.606 7.259 -28.800 1.00 97.31 697 TRP A O 1
ATOM 5471 N N . VAL A 1 698 ? 11.378 5.855 -27.209 1.00 97.88 698 VAL A N 1
ATOM 5472 C CA . VAL A 1 698 ? 12.109 6.840 -26.400 1.00 97.88 698 VAL A CA 1
ATOM 5473 C C . VAL A 1 698 ? 13.597 6.516 -26.251 1.00 97.88 698 VAL A C 1
ATOM 5475 O O . VAL A 1 698 ? 14.360 7.337 -25.733 1.00 97.88 698 VAL A O 1
ATOM 5478 N N . ASN A 1 699 ? 14.049 5.352 -26.722 1.00 97.94 699 ASN A N 1
ATOM 5479 C CA . ASN A 1 699 ? 15.458 4.985 -26.750 1.00 97.94 699 ASN A CA 1
ATOM 5480 C C . ASN A 1 699 ? 15.799 4.131 -27.987 1.00 97.94 699 ASN A C 1
ATOM 5482 O O . ASN A 1 699 ? 15.101 3.177 -28.329 1.00 97.94 699 ASN A O 1
ATOM 5486 N N . LYS A 1 700 ? 16.912 4.469 -28.652 1.00 96.56 700 LYS A N 1
ATOM 5487 C CA . LYS A 1 700 ? 17.334 3.840 -29.907 1.00 96.56 700 LYS A CA 1
ATOM 5488 C C . LYS A 1 700 ? 17.853 2.404 -29.735 1.00 96.56 700 LYS A C 1
ATOM 5490 O O . LYS A 1 700 ? 17.590 1.585 -30.605 1.00 96.56 700 LYS A O 1
ATOM 5495 N N . GLY A 1 701 ? 18.508 2.062 -28.626 1.00 95.12 701 GLY A N 1
ATOM 5496 C CA . GLY A 1 701 ? 18.954 0.683 -28.384 1.00 95.12 701 GLY A CA 1
ATOM 5497 C C . GLY A 1 701 ? 17.769 -0.268 -28.200 1.00 95.12 701 GLY A C 1
ATOM 5498 O O . GLY A 1 701 ? 17.740 -1.354 -28.774 1.00 95.12 701 GLY A O 1
ATOM 5499 N N . PHE A 1 702 ? 16.714 0.189 -27.516 1.00 96.94 702 PHE A N 1
ATOM 5500 C CA . PHE A 1 702 ? 15.450 -0.552 -27.465 1.00 96.94 702 PHE A CA 1
ATOM 5501 C C . PHE A 1 702 ? 14.785 -0.644 -28.844 1.00 96.94 702 PHE A C 1
ATOM 5503 O O . PHE A 1 702 ? 14.223 -1.682 -29.189 1.00 96.94 702 PHE A O 1
ATOM 5510 N N . TYR A 1 703 ? 14.869 0.410 -29.662 1.00 96.31 703 TYR A N 1
ATOM 5511 C CA . TYR A 1 703 ? 14.364 0.386 -31.036 1.00 96.31 703 TYR A CA 1
ATOM 5512 C C . TYR A 1 703 ? 15.051 -0.660 -31.915 1.00 96.31 703 TYR A C 1
ATOM 5514 O O . TYR A 1 703 ? 14.389 -1.338 -32.698 1.00 96.31 703 TYR A O 1
ATOM 5522 N N . GLU A 1 704 ? 16.361 -0.836 -31.777 1.00 94.12 704 GLU A N 1
ATOM 5523 C CA . GLU A 1 704 ? 17.118 -1.800 -32.578 1.00 94.12 704 GLU A CA 1
ATOM 5524 C C . GLU A 1 704 ? 16.718 -3.259 -32.296 1.00 94.12 704 GLU A C 1
ATOM 5526 O O . GLU A 1 704 ? 16.800 -4.091 -33.201 1.00 94.12 704 GLU A O 1
ATOM 5531 N N . LEU A 1 705 ? 16.217 -3.554 -31.089 1.00 94.56 705 LEU A N 1
ATOM 5532 C CA . LEU A 1 705 ? 15.903 -4.914 -30.636 1.00 94.56 705 LEU A CA 1
ATOM 5533 C C . LEU A 1 705 ? 14.402 -5.237 -30.574 1.00 94.56 705 LEU A C 1
ATOM 5535 O O . LEU A 1 705 ? 14.012 -6.358 -30.909 1.00 94.56 705 LEU A O 1
ATOM 5539 N N . PHE A 1 706 ? 13.571 -4.281 -30.149 1.00 96.75 706 PHE A N 1
ATOM 5540 C CA . PHE A 1 706 ? 12.181 -4.529 -29.737 1.00 96.75 706 PHE A CA 1
ATOM 5541 C C . PHE A 1 706 ? 11.122 -3.766 -30.545 1.00 96.75 706 PHE A C 1
ATOM 5543 O O . PHE A 1 706 ? 9.931 -3.922 -30.266 1.00 96.75 706 PHE A O 1
ATOM 5550 N N . ALA A 1 707 ? 11.524 -2.912 -31.494 1.00 94.25 707 ALA A N 1
ATOM 5551 C CA . ALA A 1 707 ? 10.582 -2.169 -32.333 1.00 94.25 707 ALA A CA 1
ATOM 5552 C C . ALA A 1 707 ? 9.784 -3.095 -33.273 1.00 94.25 707 ALA A C 1
ATOM 5554 O O . ALA A 1 707 ? 10.195 -4.235 -33.507 1.00 94.25 707 ALA A O 1
ATOM 5555 N N . PRO A 1 708 ? 8.687 -2.598 -33.873 1.00 91.12 708 PRO A N 1
ATOM 5556 C CA . PRO A 1 708 ? 7.907 -3.353 -34.844 1.00 91.12 708 PRO A CA 1
ATOM 5557 C C . PRO A 1 708 ? 8.757 -3.997 -35.944 1.00 91.12 708 PRO A C 1
ATOM 5559 O O . PRO A 1 708 ? 9.587 -3.340 -36.578 1.00 91.12 708 PRO A O 1
ATOM 5562 N N . GLY A 1 709 ? 8.570 -5.303 -36.145 1.00 88.19 709 GLY A N 1
ATOM 5563 C CA . GLY A 1 709 ? 9.319 -6.091 -37.132 1.00 88.19 709 GLY A CA 1
ATOM 5564 C C . GLY A 1 709 ? 10.761 -6.458 -36.738 1.00 88.19 709 GLY A C 1
ATOM 5565 O O . GLY A 1 709 ? 11.478 -7.046 -37.551 1.00 88.19 709 GLY A O 1
ATOM 5566 N N . LYS A 1 710 ? 11.212 -6.133 -35.518 1.00 93.38 710 LYS A N 1
ATOM 5567 C CA . LYS A 1 710 ? 12.497 -6.602 -34.964 1.00 93.38 710 LYS A CA 1
ATOM 5568 C C . LYS A 1 710 ? 12.356 -7.982 -34.312 1.00 93.38 710 LYS A C 1
ATOM 5570 O O . LYS A 1 710 ? 11.259 -8.503 -34.133 1.00 93.38 710 LYS A O 1
ATOM 5575 N N . GLU A 1 711 ? 13.491 -8.594 -33.966 1.00 91.25 711 GLU A N 1
ATOM 5576 C CA . GLU A 1 711 ? 13.558 -9.974 -33.453 1.00 91.25 711 GLU A CA 1
ATOM 5577 C C . GLU A 1 711 ? 12.711 -10.198 -32.190 1.00 91.25 711 GLU A C 1
ATOM 5579 O O . GLU A 1 711 ? 12.088 -11.254 -32.043 1.00 91.25 711 GLU A O 1
ATOM 5584 N N . TYR A 1 712 ? 12.673 -9.206 -31.297 1.00 95.75 712 TYR A N 1
ATOM 5585 C CA . TYR A 1 712 ? 11.971 -9.269 -30.017 1.00 95.75 712 TYR A CA 1
ATOM 5586 C C . TYR A 1 712 ? 10.816 -8.262 -29.954 1.00 95.75 712 TYR A C 1
ATOM 5588 O O . TYR A 1 712 ? 10.602 -7.602 -28.942 1.00 95.75 712 TYR A O 1
ATOM 5596 N N . ASP A 1 713 ? 10.057 -8.139 -31.043 1.00 95.88 713 ASP A N 1
ATOM 5597 C CA . ASP A 1 713 ? 8.810 -7.375 -31.061 1.00 95.88 713 ASP A CA 1
ATOM 5598 C C . ASP A 1 713 ? 7.731 -8.068 -30.206 1.00 95.88 713 ASP A C 1
ATOM 5600 O O . ASP A 1 713 ? 7.008 -8.959 -30.658 1.00 95.88 713 ASP A O 1
ATOM 5604 N N . PHE A 1 714 ? 7.601 -7.650 -28.945 1.00 96.88 714 PHE A N 1
ATOM 5605 C CA . PHE A 1 714 ? 6.594 -8.165 -28.015 1.00 96.88 714 PHE A CA 1
ATOM 5606 C C . PHE A 1 714 ? 5.193 -7.588 -28.246 1.00 96.88 714 PHE A C 1
ATOM 5608 O O . PHE A 1 714 ? 4.295 -7.822 -27.433 1.00 96.88 714 PHE A O 1
ATOM 5615 N N . THR A 1 715 ? 4.983 -6.877 -29.356 1.00 93.62 715 THR A N 1
ATOM 5616 C CA . THR A 1 715 ? 3.658 -6.500 -29.860 1.00 93.62 715 THR A CA 1
ATOM 5617 C C . THR A 1 715 ? 3.169 -7.427 -30.982 1.00 93.62 715 THR A C 1
ATOM 5619 O O . THR A 1 715 ? 1.969 -7.454 -31.258 1.00 93.62 715 THR A O 1
ATOM 5622 N N . ASP A 1 716 ? 4.042 -8.269 -31.559 1.00 94.88 716 ASP A N 1
ATOM 5623 C CA . ASP A 1 716 ? 3.658 -9.282 -32.550 1.00 94.88 716 ASP A CA 1
ATOM 5624 C C . ASP A 1 716 ? 2.823 -10.403 -31.908 1.00 94.88 716 ASP A C 1
ATOM 5626 O O . ASP A 1 716 ? 3.294 -11.197 -31.081 1.00 94.88 716 ASP A O 1
ATOM 5630 N N . GLN A 1 717 ? 1.573 -10.528 -32.359 1.00 94.88 717 GLN A N 1
ATOM 5631 C CA . GLN A 1 717 ? 0.640 -11.542 -31.884 1.00 94.88 717 GLN A CA 1
ATOM 5632 C C . GLN A 1 717 ? 1.153 -12.977 -32.090 1.00 94.88 717 GLN A C 1
ATOM 5634 O O . GLN A 1 717 ? 0.884 -13.839 -31.253 1.00 94.88 717 GLN A O 1
ATOM 5639 N N . ASN A 1 718 ? 1.938 -13.248 -33.139 1.00 95.44 718 ASN A N 1
ATOM 5640 C CA . ASN A 1 718 ? 2.520 -14.571 -33.380 1.00 95.44 718 ASN A CA 1
ATOM 5641 C C . ASN A 1 718 ? 3.571 -14.938 -32.331 1.00 95.44 718 ASN A C 1
ATOM 5643 O O . ASN A 1 718 ? 3.698 -16.111 -31.962 1.00 95.44 718 ASN A O 1
ATOM 5647 N N . LEU A 1 719 ? 4.357 -13.961 -31.869 1.00 96.25 719 LEU A N 1
ATOM 5648 C CA . LEU A 1 719 ? 5.299 -14.173 -30.777 1.00 96.25 719 LEU A CA 1
ATOM 5649 C C . LEU A 1 719 ? 4.528 -14.359 -29.467 1.00 96.25 719 LEU A C 1
ATOM 5651 O O . LEU A 1 719 ? 4.732 -15.366 -28.789 1.00 96.25 719 LEU A O 1
ATOM 5655 N N . ILE A 1 720 ? 3.580 -13.469 -29.163 1.00 97.31 720 ILE A N 1
ATOM 5656 C CA . ILE A 1 720 ? 2.736 -13.547 -27.960 1.00 97.31 720 ILE A CA 1
ATOM 5657 C C . ILE A 1 720 ? 2.019 -14.904 -27.867 1.00 97.31 720 ILE A C 1
ATOM 5659 O O . ILE A 1 720 ? 2.022 -15.525 -26.805 1.00 97.31 720 ILE A O 1
ATOM 5663 N N . ASP A 1 721 ? 1.459 -15.416 -28.964 1.00 96.62 721 ASP A N 1
ATOM 5664 C CA . ASP A 1 721 ? 0.754 -16.703 -28.990 1.00 96.62 721 ASP A CA 1
ATOM 5665 C C . ASP A 1 721 ? 1.664 -17.883 -28.625 1.00 96.62 721 ASP A C 1
ATOM 5667 O O . ASP A 1 721 ? 1.251 -18.788 -27.891 1.00 96.62 721 ASP A O 1
ATOM 5671 N N . LYS A 1 722 ? 2.935 -17.848 -29.043 1.00 96.62 722 LYS A N 1
ATOM 5672 C CA . LYS A 1 722 ? 3.933 -18.846 -28.627 1.00 96.62 722 LYS A CA 1
ATOM 5673 C C . LYS A 1 722 ? 4.247 -18.722 -27.135 1.00 96.62 722 LYS A C 1
ATOM 5675 O O . LYS A 1 722 ? 4.322 -19.732 -26.436 1.00 96.62 722 LYS A O 1
ATOM 5680 N N . LEU A 1 723 ? 4.422 -17.498 -26.637 1.00 97.75 723 LEU A N 1
ATOM 5681 C CA . LEU A 1 723 ? 4.845 -17.230 -25.258 1.00 97.75 723 LEU A CA 1
ATOM 5682 C C . LEU A 1 723 ? 3.743 -17.454 -24.217 1.00 97.75 723 LEU A C 1
ATOM 5684 O O . LEU A 1 723 ? 4.050 -17.846 -23.090 1.00 97.75 723 LEU A O 1
ATOM 5688 N N . LYS A 1 724 ? 2.477 -17.253 -24.594 1.00 96.88 724 LYS A N 1
ATOM 5689 C CA . LYS A 1 724 ? 1.317 -17.395 -23.702 1.00 96.88 724 LYS A CA 1
ATOM 5690 C C . LYS A 1 724 ? 0.827 -18.832 -23.532 1.00 96.88 724 LYS A C 1
ATOM 5692 O O . LYS A 1 724 ? -0.046 -19.075 -22.699 1.00 96.88 724 LYS A O 1
ATOM 5697 N N . THR A 1 725 ? 1.339 -19.763 -24.339 1.00 95.94 725 THR A N 1
ATOM 5698 C CA . THR A 1 725 ? 0.882 -21.158 -24.395 1.00 95.94 725 THR A CA 1
ATOM 5699 C C . THR A 1 725 ? 1.542 -21.995 -23.287 1.00 95.94 725 THR A C 1
ATOM 5701 O O . THR A 1 725 ? 2.760 -22.203 -23.340 1.00 95.94 725 THR A O 1
ATOM 5704 N N . PRO A 1 726 ? 0.777 -22.491 -22.291 1.00 93.56 726 PRO A N 1
ATOM 5705 C CA . PRO A 1 726 ? 1.313 -23.291 -21.196 1.00 93.56 726 PRO A CA 1
ATOM 5706 C C . PRO A 1 726 ? 1.507 -24.761 -21.593 1.00 93.56 726 PRO A C 1
ATOM 5708 O O . PRO A 1 726 ? 0.973 -25.256 -22.591 1.00 93.56 726 PRO A O 1
ATOM 5711 N N . LYS A 1 727 ? 2.251 -25.494 -20.762 1.00 92.00 727 LYS A N 1
ATOM 5712 C CA . LYS A 1 727 ? 2.442 -26.941 -20.901 1.00 92.00 727 LYS A CA 1
ATOM 5713 C C . LYS A 1 727 ? 1.098 -27.679 -20.801 1.00 92.00 727 LYS A C 1
ATOM 5715 O O . LYS A 1 727 ? 0.382 -27.532 -19.816 1.00 92.00 727 LYS A O 1
ATOM 5720 N N . THR A 1 728 ? 0.794 -28.548 -21.768 1.00 86.69 728 THR A N 1
ATOM 5721 C CA . THR A 1 728 ? -0.451 -29.342 -21.804 1.00 86.69 728 THR A CA 1
ATOM 5722 C C . THR A 1 728 ? -0.136 -30.837 -21.847 1.00 86.69 728 THR A C 1
ATOM 5724 O O . THR A 1 728 ? 0.626 -31.292 -22.696 1.00 86.69 728 THR A O 1
ATOM 5727 N N . SER A 1 729 ? -0.701 -31.623 -20.921 1.00 82.31 729 SER A N 1
ATOM 5728 C CA . SER A 1 729 ? -0.521 -33.089 -20.845 1.00 82.31 729 SER A CA 1
ATOM 5729 C C . SER A 1 729 ? 0.939 -33.564 -20.923 1.00 82.31 729 SER A C 1
ATOM 5731 O O . SER A 1 729 ? 1.240 -34.599 -21.512 1.00 82.31 729 SER A O 1
ATOM 5733 N N . GLY A 1 730 ? 1.872 -32.802 -20.344 1.00 79.19 730 GLY A N 1
ATOM 5734 C CA . GLY A 1 730 ? 3.298 -33.145 -20.359 1.00 79.19 730 GLY A CA 1
ATOM 5735 C C . GLY A 1 730 ? 4.109 -32.520 -21.499 1.00 79.19 730 GLY A C 1
ATOM 5736 O O . GLY A 1 730 ? 5.327 -32.425 -21.356 1.00 79.19 730 GLY A O 1
ATOM 5737 N N . LEU A 1 731 ? 3.463 -32.050 -22.569 1.00 87.75 731 LEU A N 1
ATOM 5738 C CA . LEU A 1 731 ? 4.105 -31.459 -23.746 1.00 87.75 731 LEU A CA 1
ATOM 5739 C C . LEU A 1 731 ? 4.139 -29.931 -23.660 1.00 87.75 731 LEU A C 1
ATOM 5741 O O . LEU A 1 731 ? 3.172 -29.298 -23.242 1.00 87.75 731 LEU A O 1
ATOM 5745 N N . ASP A 1 732 ? 5.258 -29.347 -24.078 1.00 93.88 732 ASP A N 1
ATOM 5746 C CA . ASP A 1 732 ? 5.491 -27.904 -24.033 1.00 93.88 732 ASP A CA 1
ATOM 5747 C C . ASP A 1 732 ? 6.276 -27.452 -25.279 1.00 93.88 732 ASP A C 1
ATOM 5749 O O . ASP A 1 732 ? 7.510 -27.438 -25.265 1.00 93.88 732 ASP A O 1
ATOM 5753 N N . PRO A 1 733 ? 5.583 -27.147 -26.392 1.00 92.19 733 PRO A N 1
ATOM 5754 C CA . PRO A 1 733 ? 6.219 -26.891 -27.687 1.00 92.19 733 PRO A CA 1
ATOM 5755 C C . PRO A 1 733 ? 7.009 -25.575 -27.742 1.00 92.19 733 PRO A C 1
ATOM 5757 O O . PRO A 1 733 ? 7.818 -25.390 -28.647 1.00 92.19 733 PRO A O 1
ATOM 5760 N N . HIS A 1 734 ? 6.791 -24.662 -26.791 1.00 96.56 734 HIS A N 1
ATOM 5761 C CA . HIS A 1 734 ? 7.409 -23.332 -26.779 1.00 96.56 734 HIS A CA 1
ATOM 5762 C C . HIS A 1 734 ? 8.371 -23.121 -25.608 1.00 96.56 734 HIS A C 1
ATOM 5764 O O . HIS A 1 734 ? 8.891 -22.019 -25.434 1.00 96.56 734 HIS A O 1
ATOM 5770 N N . LYS A 1 735 ? 8.664 -24.181 -24.844 1.00 96.38 735 LYS A N 1
ATOM 5771 C CA . LYS A 1 735 ? 9.558 -24.136 -23.684 1.00 96.38 735 LYS A CA 1
ATOM 5772 C C . LYS A 1 735 ? 10.908 -23.501 -23.990 1.00 96.38 735 LYS A C 1
ATOM 5774 O O . LYS A 1 735 ? 11.350 -22.618 -23.265 1.00 96.38 735 LYS A O 1
ATOM 5779 N N . GLU A 1 736 ? 11.549 -23.929 -25.074 1.00 97.44 736 GLU A N 1
ATOM 5780 C CA . GLU A 1 736 ? 12.883 -23.442 -25.430 1.00 97.44 736 GLU A CA 1
ATOM 5781 C C . GLU A 1 736 ? 12.861 -21.966 -25.841 1.00 97.44 736 GLU A C 1
ATOM 5783 O O . GLU A 1 736 ? 13.753 -21.229 -25.443 1.00 97.44 736 GLU A O 1
ATOM 5788 N N . LYS A 1 737 ? 11.797 -21.482 -26.504 1.00 97.25 737 LYS A N 1
ATOM 5789 C CA . LYS A 1 737 ? 11.658 -20.046 -26.805 1.00 97.25 737 LYS A CA 1
ATOM 5790 C C . LYS A 1 737 ? 11.451 -19.209 -25.538 1.00 97.25 737 LYS A C 1
ATOM 5792 O O . LYS A 1 737 ? 12.028 -18.134 -25.415 1.00 97.25 737 LYS A O 1
ATOM 5797 N N . ARG A 1 738 ? 10.662 -19.697 -24.570 1.00 98.19 738 ARG A N 1
ATOM 5798 C CA . ARG A 1 738 ? 10.495 -19.006 -23.276 1.00 98.19 738 ARG A CA 1
ATOM 5799 C C . ARG A 1 738 ? 11.790 -19.004 -22.461 1.00 98.19 738 ARG A C 1
ATOM 5801 O O . ARG A 1 738 ? 12.114 -17.995 -21.851 1.00 98.19 738 ARG A O 1
ATOM 5808 N N . ARG A 1 739 ? 12.558 -20.099 -22.490 1.00 98.12 739 ARG A N 1
ATOM 5809 C CA . ARG A 1 739 ? 13.888 -20.192 -21.860 1.00 98.12 739 ARG A CA 1
ATOM 5810 C C . ARG A 1 739 ? 14.922 -19.285 -22.515 1.00 98.12 739 ARG A C 1
ATOM 5812 O O . ARG A 1 739 ? 15.690 -18.661 -21.797 1.00 98.12 739 ARG A O 1
ATOM 5819 N N . GLU A 1 740 ? 14.917 -19.196 -23.842 1.00 97.38 740 GLU A N 1
ATOM 5820 C CA . GLU A 1 740 ? 15.752 -18.264 -24.604 1.00 97.38 740 GLU A CA 1
ATOM 5821 C C . GLU A 1 740 ? 15.490 -16.824 -24.151 1.00 97.38 740 GLU A C 1
ATOM 5823 O O . GLU A 1 740 ? 16.423 -16.143 -23.738 1.00 97.38 740 GLU A O 1
ATOM 5828 N N . ILE A 1 741 ? 14.226 -16.391 -24.125 1.00 97.94 741 ILE A N 1
ATOM 5829 C CA . ILE A 1 741 ? 13.856 -15.050 -23.648 1.00 97.94 741 ILE A CA 1
ATOM 5830 C C . ILE A 1 741 ? 14.222 -14.857 -22.176 1.00 97.94 741 ILE A C 1
ATOM 5832 O O . ILE A 1 741 ? 14.822 -13.850 -21.821 1.00 97.94 741 ILE A O 1
ATOM 5836 N N . PHE A 1 742 ? 13.899 -15.823 -21.315 1.00 98.38 742 PHE A N 1
ATOM 5837 C CA . PHE A 1 742 ? 14.227 -15.739 -19.895 1.00 98.38 742 PHE A CA 1
ATOM 5838 C C . PHE A 1 742 ? 15.736 -15.591 -19.654 1.00 98.38 742 PHE A C 1
ATOM 5840 O O . PHE A 1 742 ? 16.131 -14.801 -18.807 1.00 98.38 742 PHE A O 1
ATOM 5847 N N . SER A 1 743 ? 16.574 -16.276 -20.440 1.00 96.81 743 SER A N 1
ATOM 5848 C CA . SER A 1 743 ? 18.038 -16.190 -20.334 1.00 96.81 743 SER A CA 1
ATOM 5849 C C . SER A 1 743 ? 18.621 -14.817 -20.677 1.00 96.81 743 SER A C 1
ATOM 5851 O O . SER A 1 743 ? 19.789 -14.571 -20.394 1.00 96.81 743 SER A O 1
ATOM 5853 N N . LYS A 1 744 ? 17.829 -13.926 -21.292 1.00 96.88 744 LYS A N 1
ATOM 5854 C CA . LYS A 1 744 ? 18.239 -12.546 -21.562 1.00 96.88 744 LYS A CA 1
ATOM 5855 C C . LYS A 1 744 ? 18.109 -11.643 -20.345 1.00 96.88 744 LYS A C 1
ATOM 5857 O O . LYS A 1 744 ? 18.760 -10.612 -20.340 1.00 96.88 744 LYS A O 1
ATOM 5862 N N . PHE A 1 745 ? 17.284 -11.979 -19.354 1.00 97.31 745 PHE A N 1
ATOM 5863 C CA . PHE A 1 745 ? 17.095 -11.133 -18.177 1.00 97.31 745 PHE A CA 1
ATOM 5864 C C . PHE A 1 745 ? 18.238 -11.285 -17.181 1.00 97.31 745 PHE A C 1
ATOM 5866 O O . PHE A 1 745 ? 18.666 -12.405 -16.903 1.00 97.31 745 PHE A O 1
ATOM 5873 N N . HIS A 1 746 ? 18.667 -10.163 -16.608 1.00 94.56 746 HIS A N 1
ATOM 5874 C CA . HIS A 1 746 ? 19.637 -10.169 -15.522 1.00 94.56 746 HIS A CA 1
ATOM 5875 C C . HIS A 1 746 ? 19.009 -10.748 -14.241 1.00 94.56 746 HIS A C 1
ATOM 5877 O O . HIS A 1 746 ? 17.877 -10.412 -13.866 1.00 94.56 746 HIS A O 1
ATOM 5883 N N . SER A 1 747 ? 19.725 -11.675 -13.603 1.00 94.12 747 SER A N 1
ATOM 5884 C CA . SER A 1 747 ? 19.249 -12.442 -12.448 1.00 94.12 747 SER A CA 1
ATOM 5885 C C . SER A 1 747 ? 19.664 -11.774 -11.133 1.00 94.12 747 SER A C 1
ATOM 5887 O O . SER A 1 747 ? 20.821 -11.380 -11.008 1.00 94.12 747 SER A O 1
ATOM 5889 N N . PRO A 1 748 ? 18.806 -11.744 -10.092 1.00 92.12 748 PRO A N 1
ATOM 5890 C CA . PRO A 1 748 ? 19.191 -11.210 -8.781 1.00 92.12 748 PRO A CA 1
ATOM 5891 C C . PRO A 1 748 ? 20.205 -12.094 -8.037 1.00 92.12 748 PRO A C 1
ATOM 5893 O O . PRO A 1 748 ? 20.645 -11.746 -6.947 1.00 92.12 748 PRO A O 1
ATOM 5896 N N . TYR A 1 749 ? 20.548 -13.261 -8.593 1.00 91.38 749 TYR A N 1
ATOM 5897 C CA . TYR A 1 749 ? 21.514 -14.205 -8.026 1.00 91.38 749 TYR A CA 1
ATOM 5898 C C . TYR A 1 749 ? 22.893 -14.158 -8.701 1.00 91.38 749 TYR A C 1
ATOM 5900 O O . TYR A 1 749 ? 23.769 -14.930 -8.312 1.00 91.38 749 TYR A O 1
ATOM 5908 N N . GLU A 1 750 ? 23.070 -13.343 -9.745 1.00 89.06 750 GLU A N 1
ATOM 5909 C CA . GLU A 1 750 ? 24.363 -13.190 -10.417 1.00 89.06 750 GLU A CA 1
ATOM 5910 C C . GLU A 1 750 ? 25.283 -12.265 -9.609 1.00 89.06 750 GLU A C 1
ATOM 5912 O O . GLU A 1 750 ? 24.852 -11.281 -9.017 1.00 89.06 750 GLU A O 1
ATOM 5917 N N . ASP A 1 751 ? 26.568 -12.605 -9.566 1.00 87.94 751 ASP A N 1
ATOM 5918 C CA . ASP A 1 751 ? 27.637 -11.862 -8.889 1.00 87.94 751 ASP A CA 1
ATOM 5919 C C . ASP A 1 751 ? 28.356 -10.876 -9.826 1.00 87.94 751 ASP A C 1
ATOM 5921 O O . ASP A 1 751 ? 29.301 -10.200 -9.424 1.00 87.94 751 ASP A O 1
ATOM 5925 N N . LYS A 1 752 ? 27.916 -10.807 -11.084 1.00 89.94 752 LYS A N 1
ATOM 5926 C CA . LYS A 1 752 ? 28.445 -9.962 -12.155 1.00 89.94 752 LYS A CA 1
ATOM 5927 C C . LYS A 1 752 ? 27.302 -9.443 -13.005 1.00 89.94 752 LYS A C 1
ATOM 5929 O O . LYS A 1 752 ? 26.320 -10.159 -13.178 1.00 89.94 752 LYS A O 1
ATOM 5934 N N . CYS A 1 753 ? 27.456 -8.257 -13.578 1.00 88.31 753 CYS A N 1
ATOM 5935 C CA . CYS A 1 753 ? 26.506 -7.742 -14.555 1.00 88.31 753 CYS A CA 1
ATOM 5936 C C . CYS A 1 753 ? 26.982 -7.965 -15.998 1.00 88.31 753 CYS A C 1
ATOM 5938 O O . CYS A 1 753 ? 28.180 -7.969 -16.294 1.00 88.31 753 CYS A O 1
ATOM 5940 N N . ASP A 1 754 ? 26.014 -8.117 -16.903 1.00 89.25 754 ASP A N 1
ATOM 5941 C CA . ASP A 1 754 ? 26.195 -8.002 -18.349 1.00 89.25 754 ASP A CA 1
ATOM 5942 C C . ASP A 1 754 ? 25.308 -6.845 -18.858 1.00 89.25 754 ASP A C 1
ATOM 5944 O O . ASP A 1 754 ? 24.080 -6.939 -18.776 1.00 89.25 754 ASP A O 1
ATOM 5948 N N . PRO A 1 755 ? 25.884 -5.751 -19.395 1.00 88.44 755 PRO A N 1
ATOM 5949 C CA . PRO A 1 755 ? 25.118 -4.596 -19.875 1.00 88.44 755 PRO A CA 1
ATOM 5950 C C . PRO A 1 755 ? 24.217 -4.895 -21.082 1.00 88.44 755 PRO A C 1
ATOM 5952 O O . PRO A 1 755 ? 23.386 -4.063 -21.449 1.00 88.44 755 PRO A O 1
ATOM 5955 N N . HIS A 1 756 ? 24.348 -6.071 -21.699 1.00 90.19 756 HIS A N 1
ATOM 5956 C CA . HIS A 1 756 ? 23.475 -6.529 -22.775 1.00 90.19 756 HIS A CA 1
ATOM 5957 C C . HIS A 1 756 ? 22.276 -7.355 -22.279 1.00 90.19 756 HIS A C 1
ATOM 5959 O O . HIS A 1 756 ? 21.410 -7.716 -23.086 1.00 90.19 756 HIS A O 1
ATOM 5965 N N . GLN A 1 757 ? 22.192 -7.655 -20.977 1.00 93.44 757 GLN A N 1
ATOM 5966 C CA . GLN A 1 757 ? 21.030 -8.316 -20.391 1.00 93.44 757 GLN A CA 1
ATOM 5967 C C . GLN A 1 757 ? 19.863 -7.343 -20.180 1.00 93.44 757 GLN A C 1
ATOM 5969 O O . GLN A 1 757 ? 20.001 -6.147 -19.926 1.00 93.44 757 GLN A O 1
ATOM 5974 N N . TRP A 1 758 ? 18.656 -7.879 -20.308 1.00 95.38 758 TRP A N 1
ATOM 5975 C CA . TRP A 1 758 ? 17.412 -7.144 -20.185 1.00 95.38 758 TRP A CA 1
ATOM 5976 C C . TRP A 1 758 ? 17.108 -6.830 -18.720 1.00 95.38 758 TRP A C 1
ATOM 5978 O O . TRP A 1 758 ? 17.323 -7.683 -17.853 1.00 95.38 758 TRP A O 1
ATOM 5988 N N . PRO A 1 759 ? 16.561 -5.633 -18.452 1.00 94.56 759 PRO A N 1
ATOM 5989 C CA . PRO A 1 759 ? 15.894 -4.734 -19.398 1.00 94.56 759 PRO A CA 1
ATOM 5990 C C . PRO A 1 759 ? 16.783 -3.713 -20.131 1.00 94.56 759 PRO A C 1
ATOM 5992 O O . PRO A 1 759 ? 16.209 -2.832 -20.750 1.00 94.56 759 PRO A O 1
ATOM 5995 N N . LEU A 1 760 ? 18.122 -3.808 -20.132 1.00 94.31 760 LEU A N 1
ATOM 5996 C CA . LEU A 1 760 ? 19.032 -2.795 -20.714 1.00 94.31 760 LEU A CA 1
ATOM 5997 C C . LEU A 1 760 ? 18.960 -1.439 -19.991 1.00 94.31 760 LEU A C 1
ATOM 5999 O O . LEU A 1 760 ? 19.060 -0.372 -20.607 1.00 94.31 760 LEU A O 1
ATOM 6003 N N . LEU A 1 761 ? 18.761 -1.488 -18.674 1.00 94.81 761 LEU A N 1
ATOM 6004 C CA . LEU A 1 761 ? 18.738 -0.316 -17.806 1.00 94.81 761 LEU A CA 1
ATOM 6005 C C . LEU A 1 761 ? 19.922 -0.346 -16.837 1.00 94.81 761 LEU A C 1
ATOM 6007 O O . LEU A 1 761 ? 20.375 -1.427 -16.458 1.00 94.81 761 LEU A O 1
ATOM 6011 N N . TYR A 1 762 ? 20.410 0.828 -16.441 1.00 93.81 762 TYR A N 1
ATOM 6012 C CA . TYR A 1 762 ? 21.377 0.948 -15.346 1.00 93.81 762 TYR A CA 1
ATOM 6013 C C . TYR A 1 762 ? 20.747 0.550 -14.008 1.00 93.81 762 TYR A C 1
ATOM 6015 O O . TYR A 1 762 ? 19.524 0.592 -13.856 1.00 93.81 762 TYR A O 1
ATOM 6023 N N . GLY A 1 763 ? 21.591 0.149 -13.061 1.00 92.62 763 GLY A N 1
ATOM 6024 C CA . GLY A 1 763 ? 21.212 -0.166 -11.687 1.00 92.62 763 GLY A CA 1
ATOM 6025 C C . GLY A 1 763 ? 21.655 0.909 -10.691 1.00 92.62 763 GLY A C 1
ATOM 6026 O O . GLY A 1 763 ? 22.168 1.962 -11.074 1.00 92.62 763 GLY A O 1
ATOM 6027 N N . ASP A 1 764 ? 21.405 0.650 -9.409 1.00 91.62 764 ASP A N 1
ATOM 6028 C CA . ASP A 1 764 ? 21.527 1.622 -8.316 1.00 91.62 764 ASP A CA 1
ATOM 6029 C C . ASP A 1 764 ? 22.962 2.063 -8.010 1.00 91.62 764 ASP A C 1
ATOM 6031 O O . ASP A 1 764 ? 23.130 3.097 -7.376 1.00 91.62 764 ASP A O 1
ATOM 6035 N N . SER A 1 765 ? 23.979 1.303 -8.425 1.00 88.56 765 SER A N 1
ATOM 6036 C CA . SER A 1 765 ? 25.394 1.610 -8.158 1.00 88.56 765 SER A CA 1
ATOM 6037 C C . SER A 1 765 ? 26.177 2.044 -9.394 1.00 88.56 765 SER A C 1
ATOM 6039 O O . SER A 1 765 ? 27.396 2.179 -9.332 1.00 88.56 765 SER A O 1
ATOM 6041 N N . PHE A 1 766 ? 25.514 2.222 -10.539 1.00 87.62 766 PHE A N 1
ATOM 6042 C CA . PHE A 1 766 ? 26.219 2.564 -11.769 1.00 87.62 766 PHE A CA 1
ATOM 6043 C C . PHE A 1 766 ? 27.020 3.867 -11.621 1.00 87.62 766 PHE A C 1
ATOM 6045 O O . PHE A 1 766 ? 26.473 4.903 -11.262 1.00 87.62 766 PHE A O 1
ATOM 6052 N N . GLY A 1 767 ? 28.297 3.840 -12.007 1.00 79.25 767 GLY A N 1
ATOM 6053 C CA . GLY A 1 767 ? 29.189 4.993 -11.895 1.00 79.25 767 GLY A CA 1
ATOM 6054 C C . GLY A 1 767 ? 29.924 5.072 -10.560 1.00 79.25 767 GLY A C 1
ATOM 6055 O O . GLY A 1 767 ? 30.852 5.863 -10.445 1.00 79.25 767 GLY A O 1
ATOM 6056 N N . GLU A 1 768 ? 29.606 4.218 -9.588 1.00 77.38 768 GLU A N 1
ATOM 6057 C CA . GLU A 1 768 ? 30.326 4.120 -8.316 1.00 77.38 768 GLU A CA 1
ATOM 6058 C C . GLU A 1 768 ? 31.630 3.324 -8.508 1.00 77.38 768 GLU A C 1
ATOM 6060 O O . GLU A 1 768 ? 31.738 2.136 -8.196 1.00 77.38 768 GLU A O 1
ATOM 6065 N N . VAL A 1 769 ? 32.635 3.971 -9.103 1.00 63.88 769 VAL A N 1
ATOM 6066 C CA . VAL A 1 769 ? 33.988 3.422 -9.284 1.00 63.88 769 VAL A CA 1
ATOM 6067 C C . VAL A 1 769 ? 34.917 3.826 -8.139 1.00 63.88 769 VAL A C 1
ATOM 6069 O O . VAL A 1 769 ? 34.873 4.952 -7.647 1.00 63.88 769 VAL A O 1
ATOM 6072 N N . GLY A 1 770 ? 35.798 2.905 -7.732 1.00 57.22 770 GLY A N 1
ATOM 6073 C CA . GLY A 1 770 ? 36.886 3.209 -6.795 1.00 57.22 770 GLY A CA 1
ATOM 6074 C C . GLY A 1 770 ? 37.877 4.229 -7.372 1.00 57.22 770 GLY A C 1
ATOM 6075 O O . GLY A 1 770 ? 37.870 4.481 -8.572 1.00 57.22 770 GLY A O 1
ATOM 6076 N N . ASP A 1 771 ? 38.761 4.777 -6.530 1.00 52.56 771 ASP A N 1
ATOM 6077 C CA . ASP A 1 771 ? 39.670 5.910 -6.825 1.00 52.56 771 ASP A CA 1
ATOM 6078 C C . ASP A 1 771 ? 40.719 5.680 -7.961 1.00 52.56 771 ASP A C 1
ATOM 6080 O O . ASP A 1 771 ? 41.717 6.397 -8.054 1.00 52.56 771 ASP A O 1
ATOM 6084 N N . ASP A 1 772 ? 40.552 4.673 -8.823 1.00 53.75 772 ASP A N 1
ATOM 6085 C CA . ASP A 1 772 ? 41.398 4.417 -9.989 1.00 53.75 772 ASP A CA 1
ATOM 6086 C C . ASP A 1 772 ? 40.867 5.172 -11.219 1.00 53.75 772 ASP A C 1
ATOM 6088 O O . ASP A 1 772 ? 39.903 4.752 -11.861 1.00 53.75 772 ASP A O 1
ATOM 6092 N N . GLU A 1 773 ? 41.541 6.265 -11.589 1.00 46.72 773 GLU A N 1
ATOM 6093 C CA . GLU A 1 773 ? 41.252 7.096 -12.773 1.00 46.72 773 GLU A CA 1
ATOM 6094 C C . GLU A 1 773 ? 41.299 6.329 -14.116 1.00 46.72 773 GLU A C 1
ATOM 6096 O O . GLU A 1 773 ? 40.953 6.885 -15.159 1.00 46.72 773 GLU A O 1
ATOM 6101 N N . THR A 1 774 ? 41.731 5.059 -14.127 1.00 51.50 774 THR A N 1
ATOM 6102 C CA . THR A 1 774 ? 41.706 4.188 -15.316 1.00 51.50 774 THR A CA 1
ATOM 6103 C C . THR A 1 774 ? 40.470 3.285 -15.413 1.00 51.50 774 THR A C 1
ATOM 6105 O O . THR A 1 774 ? 40.316 2.572 -16.408 1.00 51.50 774 THR A O 1
ATOM 6108 N N . SER A 1 775 ? 39.584 3.311 -14.413 1.00 57.78 775 SER A N 1
ATOM 6109 C CA . SER A 1 775 ? 38.369 2.492 -14.370 1.00 57.78 775 SER A CA 1
ATOM 6110 C C . SER A 1 775 ? 37.208 3.112 -15.168 1.00 57.78 775 SER A C 1
ATOM 6112 O O . SER A 1 775 ? 37.018 4.325 -15.210 1.00 57.78 775 SER A O 1
ATOM 6114 N N . HIS A 1 776 ? 36.453 2.266 -15.874 1.00 70.00 776 HIS A N 1
ATOM 6115 C CA . HIS A 1 776 ? 35.247 2.657 -16.616 1.00 70.00 776 HIS A CA 1
ATOM 6116 C C . HIS A 1 776 ? 34.039 2.763 -15.674 1.00 70.00 776 HIS A C 1
ATOM 6118 O O . HIS A 1 776 ? 34.024 2.061 -14.669 1.00 70.00 776 HIS A O 1
ATOM 6124 N N . LEU A 1 777 ? 33.023 3.577 -16.008 1.00 79.75 777 LEU A N 1
ATOM 6125 C CA . LEU A 1 777 ? 31.903 3.864 -15.093 1.00 79.75 777 LEU A CA 1
ATOM 6126 C C . LEU A 1 777 ? 31.098 2.603 -14.739 1.00 79.75 777 LEU A C 1
ATOM 6128 O O . LEU A 1 777 ? 30.690 2.447 -13.593 1.00 79.75 777 LEU A O 1
ATOM 6132 N N . LEU A 1 778 ? 30.896 1.699 -15.703 1.00 85.75 778 LEU A N 1
ATOM 6133 C CA . LEU A 1 778 ? 30.320 0.374 -15.472 1.00 85.75 778 LEU A CA 1
ATOM 6134 C C . LEU A 1 778 ? 31.384 -0.645 -15.042 1.00 85.75 778 LEU A C 1
ATOM 6136 O O . LEU A 1 778 ? 32.305 -0.980 -15.800 1.00 85.75 778 LEU A O 1
ATOM 6140 N N . ASN A 1 779 ? 31.180 -1.240 -13.872 1.00 85.69 779 ASN A N 1
ATOM 6141 C CA . ASN A 1 779 ? 31.955 -2.338 -13.323 1.00 85.69 779 ASN A CA 1
ATOM 6142 C C . ASN A 1 779 ? 31.219 -3.675 -13.503 1.00 85.69 779 ASN A C 1
ATOM 6144 O O . ASN A 1 779 ? 30.328 -4.032 -12.739 1.00 85.69 779 ASN A O 1
ATOM 6148 N N . ILE A 1 780 ? 31.676 -4.494 -14.456 1.00 86.12 780 ILE A N 1
ATOM 6149 C CA . ILE A 1 780 ? 31.086 -5.819 -14.735 1.00 86.12 780 ILE A CA 1
ATOM 6150 C C . ILE A 1 780 ? 31.121 -6.790 -13.547 1.00 86.12 780 ILE A C 1
ATOM 6152 O O . ILE A 1 780 ? 30.404 -7.784 -13.539 1.00 86.12 780 ILE A O 1
ATOM 6156 N N . ASN A 1 781 ? 31.977 -6.551 -12.549 1.00 87.19 781 ASN A N 1
ATOM 6157 C CA . ASN A 1 781 ? 32.027 -7.376 -11.342 1.00 87.19 781 ASN A CA 1
ATOM 6158 C C . ASN A 1 781 ? 31.072 -6.874 -10.249 1.00 87.19 781 ASN A C 1
ATOM 6160 O O . ASN A 1 781 ? 31.089 -7.419 -9.150 1.00 87.19 781 ASN A O 1
ATOM 6164 N N . ASN A 1 782 ? 30.268 -5.849 -10.539 1.00 87.75 782 ASN A N 1
ATOM 6165 C CA . ASN A 1 782 ? 29.223 -5.356 -9.667 1.00 87.75 782 ASN A CA 1
ATOM 6166 C C . ASN A 1 782 ? 27.843 -5.610 -10.299 1.00 87.75 782 ASN A C 1
ATOM 6168 O O . ASN A 1 782 ? 27.481 -4.945 -11.270 1.00 87.75 782 ASN A O 1
ATOM 6172 N N . PRO A 1 783 ? 27.042 -6.551 -9.773 1.00 88.56 783 PRO A N 1
ATOM 6173 C CA . PRO A 1 783 ? 25.731 -6.856 -10.340 1.00 88.56 783 PRO A CA 1
ATOM 6174 C C . PRO A 1 783 ? 24.727 -5.698 -10.202 1.00 88.56 783 PRO A C 1
ATOM 6176 O O . PRO A 1 783 ? 23.726 -5.682 -10.907 1.00 88.56 783 PRO A O 1
ATOM 6179 N N . GLN A 1 784 ? 24.984 -4.712 -9.334 1.00 89.50 784 GLN A N 1
ATOM 6180 C CA . GLN A 1 784 ? 24.078 -3.581 -9.100 1.00 89.50 784 GLN A CA 1
ATOM 6181 C C . GLN A 1 784 ? 24.281 -2.404 -10.070 1.00 89.50 784 GLN A C 1
ATOM 6183 O O . GLN A 1 784 ? 23.515 -1.444 -10.022 1.00 89.50 784 GLN A O 1
ATOM 6188 N N . ASP A 1 785 ? 25.252 -2.482 -10.986 1.00 90.44 785 ASP A N 1
ATOM 6189 C CA . ASP A 1 785 ? 25.473 -1.452 -12.015 1.00 90.44 785 ASP A CA 1
ATOM 6190 C C . ASP A 1 785 ? 24.455 -1.532 -13.163 1.00 90.44 785 ASP A C 1
ATOM 6192 O O . ASP A 1 785 ? 24.301 -0.591 -13.946 1.00 90.44 785 ASP A O 1
ATOM 6196 N N . VAL A 1 786 ? 23.719 -2.640 -13.267 1.00 92.62 786 VAL A N 1
ATOM 6197 C CA . VAL A 1 786 ? 22.604 -2.804 -14.206 1.00 92.62 786 VAL A CA 1
ATOM 6198 C C . VAL A 1 786 ? 21.349 -3.221 -13.453 1.00 92.62 786 VAL A C 1
ATOM 6200 O O . VAL A 1 786 ? 21.404 -3.779 -12.359 1.00 92.62 786 VAL A O 1
ATOM 6203 N N . PHE A 1 787 ? 20.189 -2.953 -14.040 1.00 93.50 787 PHE A N 1
ATOM 6204 C CA . PHE A 1 787 ? 18.923 -3.374 -13.459 1.00 93.50 787 PHE A CA 1
ATOM 6205 C C . PHE A 1 787 ? 18.850 -4.903 -13.386 1.00 93.50 787 PHE A C 1
ATOM 6207 O O . PHE A 1 787 ? 19.017 -5.591 -14.395 1.00 93.50 787 PHE A O 1
ATOM 6214 N N . SER A 1 788 ? 18.482 -5.420 -12.214 1.00 92.44 788 SER A N 1
ATOM 6215 C CA . SER A 1 788 ? 18.169 -6.832 -11.998 1.00 92.44 788 SER A CA 1
ATOM 6216 C C . SER A 1 788 ? 16.682 -7.032 -11.711 1.00 92.44 788 SER A C 1
ATOM 6218 O O . SER A 1 788 ? 16.031 -6.178 -11.105 1.00 92.44 788 SER A O 1
ATOM 6220 N N . LEU A 1 789 ? 16.119 -8.171 -12.129 1.00 94.44 789 LEU A N 1
ATOM 6221 C CA . LEU A 1 789 ? 14.766 -8.541 -11.706 1.00 94.44 789 LEU A CA 1
ATOM 6222 C C . LEU A 1 789 ? 14.712 -8.678 -10.178 1.00 94.44 789 LEU A C 1
ATOM 6224 O O . LEU A 1 789 ? 15.603 -9.271 -9.580 1.00 94.44 789 LEU A O 1
ATOM 6228 N N . SER A 1 790 ? 13.621 -8.242 -9.543 1.00 92.88 790 SER A N 1
ATOM 6229 C CA . SER A 1 790 ? 13.379 -8.587 -8.137 1.00 92.88 790 SER A CA 1
ATOM 6230 C C . SER A 1 790 ? 13.221 -10.096 -7.951 1.00 92.88 790 SER A C 1
ATOM 6232 O O . SER A 1 790 ? 12.872 -10.822 -8.888 1.00 92.88 790 SER A O 1
ATOM 6234 N N . TYR A 1 791 ? 13.419 -10.588 -6.726 1.00 93.00 791 TYR A N 1
ATOM 6235 C CA . TYR A 1 791 ? 13.269 -12.013 -6.416 1.00 93.00 791 TYR A CA 1
ATOM 6236 C C . TYR A 1 791 ? 11.878 -12.550 -6.778 1.00 93.00 791 TYR A C 1
ATOM 6238 O O . TYR A 1 791 ? 11.763 -13.626 -7.375 1.00 93.00 791 TYR A O 1
ATOM 6246 N N . ILE A 1 792 ? 10.823 -11.783 -6.482 1.00 93.06 792 ILE A N 1
ATOM 6247 C CA . ILE A 1 792 ? 9.445 -12.128 -6.847 1.00 93.06 792 ILE A CA 1
ATOM 6248 C C . ILE A 1 792 ? 9.309 -12.230 -8.369 1.00 93.06 792 ILE A C 1
ATOM 6250 O O . ILE A 1 792 ? 8.879 -13.270 -8.880 1.00 93.06 792 ILE A O 1
ATOM 6254 N N . ARG A 1 793 ? 9.733 -11.204 -9.110 1.00 94.06 793 ARG A N 1
ATOM 6255 C CA . ARG A 1 793 ? 9.574 -11.154 -10.568 1.00 94.06 793 ARG A CA 1
ATOM 6256 C C . ARG A 1 793 ? 10.417 -12.204 -11.281 1.00 94.06 793 ARG A C 1
ATOM 6258 O O . ARG A 1 793 ? 9.922 -12.883 -12.180 1.00 94.06 793 ARG A O 1
ATOM 6265 N N . TYR A 1 794 ? 11.650 -12.421 -10.831 1.00 96.62 794 TYR A N 1
ATOM 6266 C CA . TYR A 1 794 ? 12.493 -13.516 -11.301 1.00 96.62 794 TYR A CA 1
ATOM 6267 C C . TYR A 1 794 ? 11.801 -14.870 -11.099 1.00 96.62 794 TYR A C 1
ATOM 6269 O O . TYR A 1 794 ? 11.786 -15.699 -12.010 1.00 96.62 794 TYR A O 1
ATOM 6277 N N . SER A 1 795 ? 11.155 -15.088 -9.945 1.00 95.81 795 SER A N 1
ATOM 6278 C CA . SER A 1 795 ? 10.398 -16.319 -9.690 1.00 95.81 795 SER A CA 1
ATOM 6279 C C . SER A 1 795 ? 9.234 -16.509 -10.674 1.00 95.81 795 SER A C 1
ATOM 6281 O O . SER A 1 795 ? 9.008 -17.629 -11.147 1.00 95.81 795 SER A O 1
ATOM 6283 N N . TRP A 1 796 ? 8.535 -15.430 -11.045 1.00 96.44 796 TRP A N 1
ATOM 6284 C CA . TRP A 1 796 ? 7.453 -15.467 -12.030 1.00 96.44 796 TRP A CA 1
ATOM 6285 C C . TRP A 1 796 ? 7.971 -15.816 -13.420 1.00 96.44 796 TRP A C 1
ATOM 6287 O O . TRP A 1 796 ? 7.473 -16.756 -14.046 1.00 96.44 796 TRP A O 1
ATOM 6297 N N . PHE A 1 797 ? 9.017 -15.126 -13.876 1.00 98.19 797 PHE A N 1
ATOM 6298 C CA . PHE A 1 797 ? 9.656 -15.400 -15.160 1.00 98.19 797 PHE A CA 1
ATOM 6299 C C . PHE A 1 797 ? 10.237 -16.817 -15.223 1.00 98.19 797 PHE A C 1
ATOM 6301 O O . PHE A 1 797 ? 10.084 -17.500 -16.238 1.00 98.19 797 PHE A O 1
ATOM 6308 N N . LYS A 1 798 ? 10.815 -17.321 -14.126 1.00 97.50 798 LYS A N 1
ATOM 6309 C CA . LYS A 1 798 ? 11.315 -18.697 -14.046 1.00 97.50 798 LYS A CA 1
ATOM 6310 C C . LYS A 1 798 ? 10.191 -19.723 -14.194 1.00 97.50 798 LYS A C 1
ATOM 6312 O O . LYS A 1 798 ? 10.321 -20.664 -14.979 1.00 97.50 798 LYS A O 1
ATOM 6317 N N . LYS A 1 799 ? 9.084 -19.541 -13.467 1.00 96.94 799 LYS A N 1
ATOM 6318 C CA . LYS A 1 799 ? 7.890 -20.397 -13.558 1.00 96.94 799 LYS A CA 1
ATOM 6319 C C . LYS A 1 799 ? 7.292 -20.383 -14.963 1.00 96.94 799 LYS A C 1
ATOM 6321 O O . LYS A 1 799 ? 7.027 -21.444 -15.529 1.00 96.94 799 LYS A O 1
ATOM 6326 N N . TRP A 1 800 ? 7.172 -19.203 -15.568 1.00 97.94 800 TRP A N 1
ATOM 6327 C CA . TRP A 1 800 ? 6.750 -19.042 -16.959 1.00 97.94 800 TRP A CA 1
ATOM 6328 C C . TRP A 1 800 ? 7.670 -19.789 -17.937 1.00 97.94 800 TRP A C 1
ATOM 6330 O O . TRP A 1 800 ? 7.200 -20.595 -18.748 1.00 97.94 800 TRP A O 1
ATOM 6340 N N . ALA A 1 801 ? 8.988 -19.615 -17.818 1.00 98.06 801 ALA A N 1
ATOM 6341 C CA . ALA A 1 801 ? 9.970 -20.303 -18.654 1.00 98.06 801 ALA A CA 1
ATOM 6342 C C . ALA A 1 801 ? 9.901 -21.835 -18.506 1.00 98.06 801 ALA A C 1
ATOM 6344 O O . ALA A 1 801 ? 10.018 -22.568 -19.491 1.00 98.06 801 ALA A O 1
ATOM 6345 N N . ASP A 1 802 ? 9.641 -22.337 -17.297 1.00 95.31 802 ASP A N 1
ATOM 6346 C CA . ASP A 1 802 ? 9.504 -23.771 -17.021 1.00 95.31 802 ASP A CA 1
ATOM 6347 C C . ASP A 1 802 ? 8.156 -24.374 -17.450 1.00 95.31 802 ASP A C 1
ATOM 6349 O O . ASP A 1 802 ? 8.047 -25.604 -17.531 1.00 95.31 802 ASP A O 1
ATOM 6353 N N . GLY A 1 803 ? 7.162 -23.533 -17.753 1.00 94.88 803 GLY A N 1
ATOM 6354 C CA . GLY A 1 803 ? 5.805 -23.948 -18.118 1.00 94.88 803 GLY A CA 1
ATOM 6355 C C . GLY A 1 803 ? 4.835 -24.088 -16.936 1.00 94.88 803 GLY A C 1
ATOM 6356 O O . GLY A 1 803 ? 3.764 -24.661 -17.117 1.00 94.88 803 GLY A O 1
ATOM 6357 N N . ASP A 1 804 ? 5.195 -23.586 -15.751 1.00 93.94 804 ASP A N 1
ATOM 6358 C CA . ASP A 1 804 ? 4.380 -23.563 -14.523 1.00 93.94 804 ASP A CA 1
ATOM 6359 C C . ASP A 1 804 ? 3.594 -22.246 -14.397 1.00 93.94 804 ASP A C 1
ATOM 6361 O O . ASP A 1 804 ? 3.822 -21.426 -13.509 1.00 93.94 804 ASP A O 1
ATOM 6365 N N . PHE A 1 805 ? 2.695 -22.004 -15.348 1.00 96.31 805 PHE A N 1
ATOM 6366 C CA . PHE A 1 805 ? 1.887 -20.788 -15.409 1.00 96.31 805 PHE A CA 1
ATOM 6367 C C . PHE A 1 805 ? 0.541 -21.069 -16.085 1.00 96.31 805 PHE A C 1
ATOM 6369 O O . PHE A 1 805 ? 0.362 -22.094 -16.747 1.00 96.31 805 PHE A O 1
ATOM 6376 N N . VAL A 1 806 ? -0.400 -20.140 -15.948 1.00 96.00 806 VAL A N 1
ATOM 6377 C CA . VAL A 1 806 ? -1.619 -20.088 -16.767 1.00 96.00 806 VAL A CA 1
ATOM 6378 C C . VAL A 1 806 ? -1.548 -18.914 -17.721 1.00 96.00 806 VAL A C 1
ATOM 6380 O O . VAL A 1 806 ? -0.949 -17.890 -17.408 1.00 96.00 806 VAL A O 1
ATOM 6383 N N . THR A 1 807 ? -2.205 -19.023 -18.875 1.00 96.38 807 THR A N 1
ATOM 6384 C CA . THR A 1 807 ? -2.353 -17.874 -19.776 1.00 96.38 807 THR A CA 1
ATOM 6385 C C . THR A 1 807 ? -2.983 -16.690 -19.037 1.00 96.38 807 THR A C 1
ATOM 6387 O O . THR A 1 807 ? -2.478 -15.579 -19.149 1.00 96.38 807 THR A O 1
ATOM 6390 N N . GLY A 1 808 ? -4.009 -16.943 -18.216 1.00 92.56 808 GLY A N 1
ATOM 6391 C CA . GLY A 1 808 ? -4.783 -15.897 -17.549 1.00 92.56 808 GLY A CA 1
ATOM 6392 C C . GLY A 1 808 ? -5.729 -15.175 -18.510 1.00 92.56 808 GLY A C 1
ATOM 6393 O O . GLY A 1 808 ? -5.794 -15.499 -19.699 1.00 92.56 808 GLY A O 1
ATOM 6394 N N . LEU A 1 809 ? -6.481 -14.212 -17.982 1.00 89.62 809 LEU A N 1
ATOM 6395 C CA . LEU A 1 809 ? -7.284 -13.287 -18.780 1.00 89.62 809 LEU A CA 1
ATOM 6396 C C . LEU A 1 809 ? -6.535 -11.954 -18.903 1.00 89.62 809 LEU A C 1
ATOM 6398 O O . LEU A 1 809 ? -5.831 -11.585 -17.963 1.00 89.62 809 LEU A O 1
ATOM 6402 N N . PRO A 1 810 ? -6.662 -11.234 -20.031 1.00 83.94 810 PRO A N 1
ATOM 6403 C CA . PRO A 1 810 ? -6.197 -9.856 -20.112 1.00 83.94 810 PRO A CA 1
ATOM 6404 C C . PRO A 1 810 ? -6.846 -9.012 -19.016 1.00 83.94 810 PRO A C 1
ATOM 6406 O O . PRO A 1 810 ? -8.041 -9.174 -18.744 1.00 83.94 810 PRO A O 1
ATOM 6409 N N . SER A 1 811 ? -6.079 -8.095 -18.429 1.00 83.06 811 SER A N 1
ATOM 6410 C CA . SER A 1 811 ? -6.642 -7.089 -17.533 1.00 83.06 811 SER A CA 1
ATOM 6411 C C . SER A 1 811 ? -7.721 -6.285 -18.270 1.00 83.06 811 SER A C 1
ATOM 6413 O O . SER A 1 811 ? -7.536 -5.954 -19.448 1.00 83.06 811 SER A O 1
ATOM 6415 N N . PRO A 1 812 ? -8.858 -5.985 -17.623 1.00 86.81 812 PRO A N 1
ATOM 6416 C CA . PRO A 1 812 ? -9.887 -5.151 -18.227 1.00 86.81 812 PRO A CA 1
ATOM 6417 C C . PRO A 1 812 ? -9.323 -3.762 -18.547 1.00 86.81 812 PRO A C 1
ATOM 6419 O O . PRO A 1 812 ? -8.594 -3.180 -17.749 1.00 86.81 812 PRO A O 1
ATOM 6422 N N . ILE A 1 813 ? -9.667 -3.242 -19.726 1.00 89.62 813 ILE A N 1
ATOM 6423 C CA . ILE A 1 813 ? -9.265 -1.906 -20.176 1.00 89.62 813 ILE A CA 1
ATOM 6424 C C . ILE A 1 813 ? -10.377 -0.925 -19.816 1.00 89.62 813 ILE A C 1
ATOM 6426 O O . ILE A 1 813 ? -11.517 -1.091 -20.258 1.00 89.62 813 ILE A O 1
ATOM 6430 N N . TYR A 1 814 ? -10.030 0.125 -19.075 1.00 92.31 814 TYR A N 1
ATOM 6431 C CA . TYR A 1 814 ? -10.959 1.177 -18.678 1.00 92.31 814 TYR A CA 1
ATOM 6432 C C . TYR A 1 814 ? -10.479 2.528 -19.212 1.00 92.31 814 TYR A C 1
ATOM 6434 O O . TYR A 1 814 ? -9.710 3.243 -18.575 1.00 92.31 814 TYR A O 1
ATOM 6442 N N . ALA A 1 815 ? -10.985 2.902 -20.390 1.00 89.62 815 ALA A N 1
ATOM 6443 C CA . ALA A 1 815 ? -10.704 4.206 -21.000 1.00 89.62 815 ALA A CA 1
ATOM 6444 C C . ALA A 1 815 ? -11.324 5.391 -20.227 1.00 89.62 815 ALA A C 1
ATOM 6446 O O . ALA A 1 815 ? -10.934 6.534 -20.430 1.00 89.62 815 ALA A O 1
ATOM 6447 N N . SER A 1 816 ? -12.310 5.133 -19.367 1.00 91.56 816 SER A N 1
ATOM 6448 C CA . SER A 1 816 ? -12.878 6.123 -18.450 1.00 91.56 816 SER A CA 1
ATOM 6449 C C . SER A 1 816 ? -13.011 5.503 -17.068 1.00 91.56 816 SER A C 1
ATOM 6451 O O . SER A 1 816 ? -13.406 4.338 -16.952 1.00 91.56 816 SER A O 1
ATOM 6453 N N . PHE A 1 817 ? -12.710 6.294 -16.040 1.00 94.12 817 PHE A N 1
ATOM 6454 C CA . PHE A 1 817 ? -12.826 5.889 -14.645 1.00 94.12 817 PHE A CA 1
ATOM 6455 C C . PHE A 1 817 ? -14.265 5.524 -14.259 1.00 94.12 817 PHE A C 1
ATOM 6457 O O . PHE A 1 817 ? -14.479 4.565 -13.523 1.00 94.12 817 PHE A O 1
ATOM 6464 N N . ASP A 1 818 ? -15.262 6.202 -14.831 1.00 91.25 818 ASP A N 1
ATOM 6465 C CA . ASP A 1 818 ? -16.679 5.940 -14.540 1.00 91.25 818 ASP A CA 1
ATOM 6466 C C . ASP A 1 818 ? -17.136 4.535 -14.972 1.00 91.25 818 ASP A C 1
ATOM 6468 O O . ASP A 1 818 ? -18.171 4.048 -14.519 1.00 91.25 818 ASP A O 1
ATOM 6472 N N . ASN A 1 819 ? -16.360 3.862 -15.831 1.00 94.25 819 ASN A N 1
ATOM 6473 C CA . ASN A 1 819 ? -16.621 2.485 -16.253 1.00 94.25 819 ASN A CA 1
ATOM 6474 C C . ASN A 1 819 ? -16.004 1.435 -15.316 1.00 94.25 819 ASN A C 1
ATOM 6476 O O . ASN A 1 819 ? -16.262 0.243 -15.493 1.00 94.25 819 ASN A O 1
ATOM 6480 N N . VAL A 1 820 ? -15.177 1.846 -14.351 1.00 96.06 820 VAL A N 1
ATOM 6481 C CA . VAL A 1 820 ? -14.583 0.942 -13.363 1.00 96.06 820 VAL A CA 1
ATOM 6482 C C . VAL A 1 820 ? -15.676 0.536 -12.365 1.00 96.06 820 VAL A C 1
ATOM 6484 O O . VAL A 1 820 ? -16.362 1.416 -11.832 1.00 96.06 820 VAL A O 1
ATOM 6487 N N . PRO A 1 821 ? -15.864 -0.767 -12.079 1.00 95.06 821 PRO A N 1
ATOM 6488 C CA . PRO A 1 821 ? -16.821 -1.216 -11.072 1.00 95.06 821 PRO A CA 1
ATOM 6489 C C . PRO A 1 821 ? -16.574 -0.542 -9.719 1.00 95.06 821 PRO A C 1
ATOM 6491 O O . PRO A 1 821 ? -15.432 -0.415 -9.291 1.00 95.06 821 PRO A O 1
ATOM 6494 N N . ILE A 1 822 ? -17.640 -0.148 -9.014 1.00 93.06 822 ILE A N 1
ATOM 6495 C CA . ILE A 1 822 ? -17.545 0.659 -7.781 1.00 93.06 822 ILE A CA 1
ATOM 6496 C C . ILE A 1 822 ? -16.620 0.056 -6.710 1.00 93.06 822 ILE A C 1
ATOM 6498 O O . ILE A 1 822 ? -15.919 0.790 -6.024 1.00 93.06 822 ILE A O 1
ATOM 6502 N N . ASN A 1 823 ? -16.569 -1.275 -6.601 1.00 90.62 823 ASN A N 1
ATOM 6503 C CA . ASN A 1 823 ? -15.687 -1.964 -5.656 1.00 90.62 823 ASN A CA 1
ATOM 6504 C C . ASN A 1 823 ? -14.207 -1.926 -6.064 1.00 90.62 823 ASN A C 1
ATOM 6506 O O . ASN A 1 823 ? -13.341 -1.976 -5.196 1.00 90.62 823 ASN A O 1
ATOM 6510 N N . ASP A 1 824 ? -13.921 -1.799 -7.359 1.00 95.69 824 ASP A N 1
ATOM 6511 C CA . ASP A 1 824 ? -12.563 -1.770 -7.905 1.00 95.69 824 ASP A CA 1
ATOM 6512 C C . ASP A 1 824 ? -12.033 -0.333 -8.044 1.00 95.69 824 ASP A C 1
ATOM 6514 O O . ASP A 1 824 ? -10.829 -0.123 -8.176 1.00 95.69 824 ASP A O 1
ATOM 6518 N N . GLN A 1 825 ? -12.918 0.670 -7.990 1.00 97.69 825 GLN A N 1
ATOM 6519 C CA . GLN A 1 825 ? -12.582 2.087 -8.142 1.00 97.69 825 GLN A CA 1
ATOM 6520 C C . GLN A 1 825 ? -11.466 2.567 -7.194 1.00 97.69 825 GLN A C 1
ATOM 6522 O O . GLN A 1 825 ? -10.519 3.180 -7.689 1.00 97.69 825 GLN A O 1
ATOM 6527 N N . PRO A 1 826 ? -11.492 2.286 -5.873 1.00 97.88 826 PRO A N 1
ATOM 6528 C CA . PRO A 1 826 ? -10.423 2.726 -4.976 1.00 97.88 826 PRO A CA 1
ATOM 6529 C C . PRO A 1 826 ? -9.050 2.141 -5.331 1.00 97.88 826 PRO A C 1
ATOM 6531 O O . PRO A 1 826 ? -8.071 2.879 -5.425 1.00 97.88 826 PRO A O 1
ATOM 6534 N N . ALA A 1 827 ? -8.990 0.832 -5.596 1.00 96.44 827 ALA A N 1
ATOM 6535 C CA . ALA A 1 827 ? -7.754 0.150 -5.973 1.00 96.44 827 ALA A CA 1
ATOM 6536 C C . ALA A 1 827 ? -7.247 0.602 -7.353 1.00 96.44 827 ALA A C 1
ATOM 6538 O O . ALA A 1 827 ? -6.041 0.726 -7.561 1.00 96.44 827 ALA A O 1
ATOM 6539 N N . MET A 1 828 ? -8.155 0.901 -8.288 1.00 98.25 828 MET A N 1
ATOM 6540 C CA . MET A 1 828 ? -7.799 1.474 -9.584 1.00 98.25 828 MET A CA 1
ATOM 6541 C C . MET A 1 828 ? -7.163 2.858 -9.433 1.00 98.25 828 MET A C 1
ATOM 6543 O O . MET A 1 828 ? -6.161 3.116 -10.089 1.00 98.25 828 MET A O 1
ATOM 6547 N N . LEU A 1 829 ? -7.680 3.725 -8.555 1.00 98.56 829 LEU A N 1
ATOM 6548 C CA . LEU A 1 829 ? -7.062 5.030 -8.284 1.00 98.56 829 LEU A CA 1
ATOM 6549 C C . LEU A 1 829 ? -5.660 4.866 -7.689 1.00 98.56 829 LEU A C 1
ATOM 6551 O O . LEU A 1 829 ? -4.721 5.503 -8.168 1.00 98.56 829 LEU A O 1
ATOM 6555 N N . ASP A 1 830 ? -5.513 3.990 -6.687 1.00 98.31 830 ASP A N 1
ATOM 6556 C CA . ASP A 1 830 ? -4.220 3.686 -6.055 1.00 98.31 830 ASP A CA 1
ATOM 6557 C C . ASP A 1 830 ? -3.201 3.192 -7.096 1.00 98.31 830 ASP A C 1
ATOM 6559 O O . ASP A 1 830 ? -2.046 3.627 -7.110 1.00 98.31 830 ASP A O 1
ATOM 6563 N N . LYS A 1 831 ? -3.648 2.333 -8.022 1.00 98.12 831 LYS A N 1
ATOM 6564 C CA . LYS A 1 831 ? -2.838 1.843 -9.137 1.00 98.12 831 LYS A CA 1
ATOM 6565 C C . LYS A 1 831 ? -2.492 2.939 -10.131 1.00 98.12 831 LYS A C 1
ATOM 6567 O O . LYS A 1 831 ? -1.315 3.158 -10.405 1.00 98.12 831 LYS A O 1
ATOM 6572 N N . ALA A 1 832 ? -3.494 3.618 -10.678 1.00 97.75 832 ALA A N 1
ATOM 6573 C CA . ALA A 1 832 ? -3.349 4.585 -11.757 1.00 97.75 832 ALA A CA 1
ATOM 6574 C C . ALA A 1 832 ? -2.383 5.717 -11.399 1.00 97.75 832 ALA A C 1
ATOM 6576 O O . ALA A 1 832 ? -1.518 6.062 -12.208 1.00 97.75 832 ALA A O 1
ATOM 6577 N N . ALA A 1 833 ? -2.463 6.221 -10.163 1.00 97.88 833 ALA A N 1
ATOM 6578 C CA . ALA A 1 833 ? -1.592 7.285 -9.678 1.00 97.88 833 ALA A CA 1
ATOM 6579 C C . ALA A 1 833 ? -0.101 6.913 -9.773 1.00 97.88 833 ALA A C 1
ATOM 6581 O O . ALA A 1 833 ? 0.718 7.750 -10.148 1.00 97.88 833 ALA A O 1
ATOM 6582 N N . LEU A 1 834 ? 0.248 5.653 -9.489 1.00 98.50 834 LEU A N 1
ATOM 6583 C CA . LEU A 1 834 ? 1.630 5.163 -9.422 1.00 98.50 834 LEU A CA 1
ATOM 6584 C C . LEU A 1 834 ? 2.054 4.336 -10.651 1.00 98.50 834 LEU A C 1
ATOM 6586 O O . LEU A 1 834 ? 3.234 4.011 -10.805 1.00 98.50 834 LEU A O 1
ATOM 6590 N N . HIS A 1 835 ? 1.119 3.972 -11.533 1.00 97.38 835 HIS A N 1
ATOM 6591 C CA . HIS A 1 835 ? 1.385 3.154 -12.720 1.00 97.38 835 HIS A CA 1
ATOM 6592 C C . HIS A 1 835 ? 2.267 3.885 -13.734 1.00 97.38 835 HIS A C 1
ATOM 6594 O O . HIS A 1 835 ? 3.147 3.302 -14.360 1.00 97.38 835 HIS A O 1
ATOM 6600 N N . PHE A 1 836 ? 2.079 5.197 -13.838 1.00 95.50 836 PHE A N 1
ATOM 6601 C CA . PHE A 1 836 ? 2.865 6.069 -14.700 1.00 95.50 836 PHE A CA 1
ATOM 6602 C C . PHE A 1 836 ? 4.009 6.726 -13.935 1.00 95.50 836 PHE A C 1
ATOM 6604 O O . PHE A 1 836 ? 4.421 7.813 -14.322 1.00 95.50 836 PHE A O 1
ATOM 6611 N N . CYS A 1 837 ? 4.521 6.109 -12.866 1.00 96.94 837 CYS A N 1
ATOM 6612 C CA . CYS A 1 837 ? 5.712 6.516 -12.110 1.00 96.94 837 CYS A CA 1
ATOM 6613 C C . CYS A 1 837 ? 6.820 5.475 -12.294 1.00 96.94 837 CYS A C 1
ATOM 6615 O O . CYS A 1 837 ? 6.530 4.286 -12.446 1.00 96.94 837 CYS A O 1
ATOM 6617 N N . LEU A 1 838 ? 8.079 5.914 -12.307 1.00 93.25 838 LEU A N 1
ATOM 6618 C CA . LEU A 1 838 ? 9.199 5.001 -12.503 1.00 93.25 838 LEU A CA 1
ATOM 6619 C C . LEU A 1 838 ? 9.557 4.289 -11.207 1.00 93.25 838 LEU A C 1
ATOM 6621 O O . LEU A 1 838 ? 9.428 4.848 -10.119 1.00 93.25 838 LEU A O 1
ATOM 6625 N N . ALA A 1 839 ? 10.051 3.070 -11.362 1.00 89.19 839 ALA A N 1
ATOM 6626 C CA . ALA A 1 839 ? 10.843 2.384 -10.365 1.00 89.19 839 ALA A CA 1
ATOM 6627 C C . ALA A 1 839 ? 12.199 2.066 -10.995 1.00 89.19 839 ALA A C 1
ATOM 6629 O O . ALA A 1 839 ? 12.231 1.667 -12.159 1.00 89.19 839 ALA A O 1
ATOM 6630 N N . ASP A 1 840 ? 13.260 2.233 -10.207 1.00 84.50 840 ASP A N 1
ATOM 6631 C CA . ASP A 1 840 ? 14.645 1.848 -10.499 1.00 84.50 840 ASP A CA 1
ATOM 6632 C C . ASP A 1 840 ? 15.278 2.427 -11.790 1.00 84.50 840 ASP A C 1
ATOM 6634 O O . ASP A 1 840 ? 14.621 2.741 -12.777 1.00 84.50 840 ASP A O 1
ATOM 6638 N N . ALA A 1 841 ? 16.596 2.589 -11.861 1.00 89.62 841 ALA A N 1
ATOM 6639 C CA . ALA A 1 841 ? 17.501 2.649 -10.718 1.00 89.62 841 ALA A CA 1
ATOM 6640 C C . ALA A 1 841 ? 17.073 3.747 -9.729 1.00 89.62 841 ALA A C 1
ATOM 6642 O O . ALA A 1 841 ? 16.346 4.679 -10.077 1.00 89.62 841 ALA A O 1
ATOM 6643 N N . PHE A 1 842 ? 17.516 3.654 -8.488 1.00 92.31 842 PHE A N 1
ATOM 6644 C CA . PHE A 1 842 ? 17.415 4.739 -7.524 1.00 92.31 842 PHE A CA 1
ATOM 6645 C C . PHE A 1 842 ? 18.743 5.478 -7.433 1.00 92.31 842 PHE A C 1
ATOM 6647 O O . PHE A 1 842 ? 19.435 5.444 -6.427 1.00 92.31 842 PHE A O 1
ATOM 6654 N N . HIS A 1 843 ? 19.056 6.174 -8.529 1.00 88.06 843 HIS A N 1
ATOM 6655 C CA . HIS A 1 843 ? 20.316 6.883 -8.740 1.00 88.06 843 HIS A CA 1
ATOM 6656 C C . HIS A 1 843 ? 20.085 8.318 -9.277 1.00 88.06 843 HIS A C 1
ATOM 6658 O O . HIS A 1 843 ? 20.598 8.664 -10.346 1.00 88.06 843 HIS A O 1
ATOM 6664 N N . PRO A 1 844 ? 19.303 9.194 -8.615 1.00 70.56 844 PRO A N 1
ATOM 6665 C CA . PRO A 1 844 ? 18.559 9.079 -7.365 1.00 70.56 844 PRO A CA 1
ATOM 6666 C C . PRO A 1 844 ? 17.049 8.938 -7.655 1.00 70.56 844 PRO A C 1
ATOM 6668 O O . PRO A 1 844 ? 16.234 9.260 -6.804 1.00 70.56 844 PRO A O 1
ATOM 6671 N N . GLY A 1 845 ? 16.657 8.494 -8.857 1.00 89.31 845 GLY A N 1
ATOM 6672 C CA . GLY A 1 845 ? 15.267 8.362 -9.313 1.00 89.31 845 GLY A CA 1
ATOM 6673 C C . GLY A 1 845 ? 14.736 9.583 -10.086 1.00 89.31 845 GLY A C 1
ATOM 6674 O O . GLY A 1 845 ? 15.453 10.550 -10.323 1.00 89.31 845 GLY A O 1
ATOM 6675 N N . CYS A 1 846 ? 13.461 9.541 -10.495 1.00 92.69 846 CYS A N 1
ATOM 6676 C CA . CYS A 1 846 ? 12.771 10.657 -11.174 1.00 92.69 846 CYS A CA 1
ATOM 6677 C C . CYS A 1 846 ? 11.721 11.321 -10.275 1.00 92.69 846 CYS A C 1
ATOM 6679 O O . CYS A 1 846 ? 11.777 12.518 -10.009 1.00 92.69 846 CYS A O 1
ATOM 6681 N N . GLU A 1 847 ? 10.728 10.545 -9.838 1.00 95.94 847 GLU A N 1
ATOM 6682 C CA . GLU A 1 847 ? 9.678 11.012 -8.929 1.00 95.94 847 GLU A CA 1
ATOM 6683 C C . GLU A 1 847 ? 10.096 10.928 -7.463 1.00 95.94 847 GLU A C 1
ATOM 6685 O O . GLU A 1 847 ? 9.994 11.904 -6.727 1.00 95.94 847 GLU A O 1
ATOM 6690 N N . LEU A 1 848 ? 10.533 9.734 -7.068 1.00 97.25 848 LEU A N 1
ATOM 6691 C CA . LEU A 1 848 ? 10.931 9.333 -5.726 1.00 97.25 848 LEU A CA 1
ATOM 6692 C C . LEU A 1 848 ? 12.165 8.423 -5.829 1.00 97.25 848 LEU A C 1
ATOM 6694 O O . LEU A 1 848 ? 12.576 8.056 -6.935 1.00 97.25 848 LEU A O 1
ATOM 6698 N N . THR A 1 849 ? 12.729 8.049 -4.680 1.00 95.94 849 THR A N 1
ATOM 6699 C CA . THR A 1 849 ? 13.963 7.259 -4.595 1.00 95.94 849 THR A CA 1
ATOM 6700 C C . THR A 1 849 ? 13.873 6.092 -3.617 1.00 95.94 849 THR A C 1
ATOM 6702 O O . THR A 1 849 ? 12.808 5.850 -3.049 1.00 95.94 849 THR A O 1
ATOM 6705 N N . TRP A 1 850 ? 14.983 5.382 -3.410 1.00 94.81 850 TRP A N 1
ATOM 6706 C CA . TRP A 1 850 ? 15.085 4.105 -2.696 1.00 94.81 850 TRP A CA 1
ATOM 6707 C C . TRP A 1 850 ? 14.340 4.003 -1.355 1.00 94.81 850 TRP A C 1
ATOM 6709 O O . TRP A 1 850 ? 13.810 2.924 -1.104 1.00 94.81 850 TRP A O 1
ATOM 6719 N N . PRO A 1 851 ? 14.155 5.044 -0.511 1.00 94.75 851 PRO A N 1
ATOM 6720 C CA . PRO A 1 851 ? 13.381 4.902 0.719 1.00 94.75 851 PRO A CA 1
ATOM 6721 C C . PRO A 1 851 ? 11.971 4.365 0.485 1.00 94.75 851 PRO A C 1
ATOM 6723 O O . PRO A 1 851 ? 11.450 3.645 1.328 1.00 94.75 851 PRO A O 1
ATOM 6726 N N . VAL A 1 852 ? 11.359 4.623 -0.677 1.00 95.69 852 VAL A N 1
ATOM 6727 C CA . VAL A 1 852 ? 10.017 4.103 -0.989 1.00 95.69 852 VAL A CA 1
ATOM 6728 C C . VAL A 1 852 ? 9.947 2.579 -1.041 1.00 95.69 852 VAL A C 1
ATOM 6730 O O . VAL A 1 852 ? 8.844 2.045 -0.941 1.00 95.69 852 VAL A O 1
ATOM 6733 N N . ARG A 1 853 ? 11.078 1.869 -1.170 1.00 94.38 853 ARG A N 1
ATOM 6734 C CA . ARG A 1 853 ? 11.123 0.400 -1.080 1.00 94.38 853 ARG A CA 1
ATOM 6735 C C . ARG A 1 853 ? 11.353 -0.126 0.341 1.00 94.38 853 ARG A C 1
ATOM 6737 O O . ARG A 1 853 ? 11.466 -1.331 0.532 1.00 94.38 853 ARG A O 1
ATOM 6744 N N . GLN A 1 854 ? 11.351 0.754 1.343 1.00 92.69 854 GLN A N 1
ATOM 6745 C CA . GLN A 1 854 ? 11.383 0.392 2.758 1.00 92.69 854 GLN A CA 1
ATOM 6746 C C . GLN A 1 854 ? 9.964 0.188 3.294 1.00 92.69 854 GLN A C 1
ATOM 6748 O O . GLN A 1 854 ? 9.156 1.117 3.356 1.00 92.69 854 GLN A O 1
ATOM 6753 N N . ALA A 1 855 ? 9.659 -1.033 3.739 1.00 92.81 855 ALA A N 1
ATOM 6754 C CA . ALA A 1 855 ? 8.333 -1.379 4.254 1.00 92.81 855 ALA A CA 1
ATOM 6755 C C . ALA A 1 855 ? 7.918 -0.543 5.484 1.00 92.81 855 ALA A C 1
ATOM 6757 O O . ALA A 1 855 ? 6.731 -0.316 5.702 1.00 92.81 855 ALA A O 1
ATOM 6758 N N . SER A 1 856 ? 8.881 -0.044 6.268 1.00 92.25 856 SER A N 1
ATOM 6759 C CA . SER A 1 856 ? 8.653 0.781 7.464 1.00 92.25 856 SER A CA 1
ATOM 6760 C C . SER A 1 856 ? 8.016 2.145 7.187 1.00 92.25 856 SER A C 1
ATOM 6762 O O . SER A 1 856 ? 7.472 2.746 8.117 1.00 92.25 856 SER A O 1
ATOM 6764 N N . ILE A 1 857 ? 8.032 2.611 5.934 1.00 94.56 857 ILE A N 1
ATOM 6765 C CA . ILE A 1 857 ? 7.340 3.833 5.504 1.00 94.56 857 ILE A CA 1
ATOM 6766 C C . ILE A 1 857 ? 5.822 3.638 5.443 1.00 94.56 857 ILE A C 1
ATOM 6768 O O . ILE A 1 857 ? 5.081 4.618 5.474 1.00 94.56 857 ILE A O 1
ATOM 6772 N N . TYR A 1 858 ? 5.326 2.400 5.395 1.00 95.56 858 TYR A N 1
ATOM 6773 C CA . TYR A 1 858 ? 3.914 2.109 5.163 1.00 95.56 858 TYR A CA 1
ATOM 6774 C C . TYR A 1 858 ? 3.232 1.566 6.422 1.00 95.56 858 TYR A C 1
ATOM 6776 O O . TYR A 1 858 ? 3.757 0.693 7.110 1.00 95.56 858 TYR A O 1
ATOM 6784 N N . ARG A 1 859 ? 2.028 2.071 6.721 1.00 94.75 859 ARG A N 1
ATOM 6785 C CA . ARG A 1 859 ? 1.155 1.530 7.787 1.00 94.75 859 ARG A CA 1
ATOM 6786 C C . ARG A 1 859 ? 0.224 0.422 7.278 1.00 94.75 859 ARG A C 1
ATOM 6788 O O . ARG A 1 859 ? -0.244 -0.400 8.053 1.00 94.75 859 ARG A O 1
ATOM 6795 N N . ALA A 1 860 ? -0.057 0.434 5.978 1.00 92.06 860 ALA A N 1
ATOM 6796 C CA . ALA A 1 860 ? -0.852 -0.536 5.230 1.00 92.06 860 ALA A CA 1
ATOM 6797 C C . ALA A 1 860 ? -0.477 -0.417 3.736 1.00 92.06 860 ALA A C 1
ATOM 6799 O O . ALA A 1 860 ? 0.153 0.583 3.369 1.00 92.06 860 ALA A O 1
ATOM 6800 N N . PRO A 1 861 ? -0.867 -1.365 2.859 1.00 93.94 861 PRO A N 1
ATOM 6801 C CA . PRO A 1 861 ? -0.592 -1.259 1.431 1.00 93.94 861 PRO A CA 1
ATOM 6802 C C . PRO A 1 861 ? -1.010 0.099 0.865 1.00 93.94 861 PRO A C 1
ATOM 6804 O O . PRO A 1 861 ? -2.162 0.509 1.000 1.00 93.94 861 PRO A O 1
ATOM 6807 N N . PHE A 1 862 ? -0.051 0.796 0.255 1.00 96.12 862 PHE A N 1
ATOM 6808 C CA . PHE A 1 862 ? -0.244 2.106 -0.379 1.00 96.12 862 PHE A CA 1
ATOM 6809 C C . PHE A 1 862 ? -0.698 3.214 0.596 1.00 96.12 862 PHE A C 1
ATOM 6811 O O . PHE A 1 862 ? -1.293 4.212 0.186 1.00 96.12 862 PHE A O 1
ATOM 6818 N N . ARG A 1 863 ? -0.405 3.066 1.898 1.00 97.62 863 ARG A N 1
ATOM 6819 C CA . ARG A 1 863 ? -0.704 4.050 2.950 1.00 97.62 863 ARG A CA 1
ATOM 6820 C C . ARG A 1 863 ? 0.561 4.440 3.707 1.00 97.62 863 ARG A C 1
ATOM 6822 O O . ARG A 1 863 ? 1.075 3.659 4.504 1.00 97.62 863 ARG A O 1
ATOM 6829 N N . ILE A 1 864 ? 1.026 5.671 3.496 1.00 97.56 864 ILE A N 1
ATOM 6830 C CA . ILE A 1 864 ? 2.206 6.225 4.177 1.00 97.56 864 ILE A CA 1
ATOM 6831 C C . ILE A 1 864 ? 1.955 6.341 5.683 1.00 97.56 864 ILE A C 1
ATOM 6833 O O . ILE A 1 864 ? 0.909 6.814 6.120 1.00 97.56 864 ILE A O 1
ATOM 6837 N N . ARG A 1 865 ? 2.905 5.914 6.504 1.00 95.44 865 ARG A N 1
ATOM 6838 C CA . ARG A 1 865 ? 2.903 6.126 7.949 1.00 95.44 865 ARG A CA 1
ATOM 6839 C C . ARG A 1 865 ? 3.266 7.586 8.212 1.00 95.44 865 ARG A C 1
ATOM 6841 O O . ARG A 1 865 ? 4.402 7.969 7.981 1.00 95.44 865 ARG A O 1
ATOM 6848 N N . GLU A 1 866 ? 2.311 8.403 8.640 1.00 95.56 866 GLU A N 1
ATOM 6849 C CA . GLU A 1 866 ? 2.536 9.823 8.953 1.00 95.56 866 GLU A CA 1
ATOM 6850 C C . GLU A 1 866 ? 3.259 9.973 10.300 1.00 95.56 866 GLU A C 1
ATOM 6852 O O . GLU A 1 866 ? 2.921 9.274 11.254 1.00 95.56 866 GLU A O 1
ATOM 6857 N N . ALA A 1 867 ? 4.259 10.856 10.364 1.00 93.25 867 ALA A N 1
ATOM 6858 C CA . ALA A 1 867 ? 5.014 11.164 11.578 1.00 93.25 867 ALA A CA 1
ATOM 6859 C C . ALA A 1 867 ? 4.292 12.195 12.455 1.00 93.25 867 ALA A C 1
ATOM 6861 O O . ALA A 1 867 ? 3.814 13.220 11.963 1.00 93.25 867 ALA A O 1
ATOM 6862 N N . ASN A 1 868 ? 4.298 11.971 13.767 1.00 88.38 868 ASN A N 1
ATOM 6863 C CA . ASN A 1 868 ? 3.991 12.998 14.754 1.00 88.38 868 ASN A CA 1
ATOM 6864 C C . ASN A 1 868 ? 5.116 14.043 14.820 1.00 88.38 868 ASN A C 1
ATOM 6866 O O . ASN A 1 868 ? 6.229 13.835 14.337 1.00 88.38 868 ASN A O 1
ATOM 6870 N N . ALA A 1 869 ? 4.832 15.194 15.434 1.00 82.25 869 ALA A N 1
ATOM 6871 C CA . ALA A 1 869 ? 5.782 16.305 15.512 1.00 82.25 869 ALA A CA 1
ATOM 6872 C C . ALA A 1 869 ? 7.107 15.937 16.215 1.00 82.25 869 ALA A C 1
ATOM 6874 O O . ALA A 1 869 ? 8.145 16.501 15.882 1.00 82.25 869 ALA A O 1
ATOM 6875 N N . ASP A 1 870 ? 7.072 15.003 17.165 1.00 81.31 870 ASP A N 1
ATOM 6876 C CA . ASP A 1 870 ? 8.224 14.475 17.903 1.00 81.31 870 ASP A CA 1
ATOM 6877 C C . ASP A 1 870 ? 8.976 13.351 17.168 1.00 81.31 870 ASP A C 1
ATOM 6879 O O . ASP A 1 870 ? 10.075 12.991 17.578 1.00 81.31 870 ASP A O 1
ATOM 6883 N N . GLU A 1 871 ? 8.427 12.842 16.061 1.00 82.00 871 GLU A N 1
ATOM 6884 C CA . GLU A 1 871 ? 9.048 11.827 15.196 1.00 82.00 871 GLU A CA 1
ATOM 6885 C C . GLU A 1 871 ? 9.759 12.447 13.974 1.00 82.00 871 GLU A C 1
ATOM 6887 O O . GLU A 1 871 ? 10.334 11.733 13.150 1.00 82.00 871 GLU A O 1
ATOM 6892 N N . ILE A 1 872 ? 9.719 13.779 13.815 1.00 85.75 872 ILE A N 1
ATOM 6893 C CA . ILE A 1 872 ? 10.349 14.470 12.682 1.00 85.75 872 ILE A CA 1
ATOM 6894 C C . ILE A 1 872 ? 11.867 14.511 12.869 1.00 85.75 872 ILE A C 1
ATOM 6896 O O . ILE A 1 872 ? 12.398 15.362 13.580 1.00 85.75 872 ILE A O 1
ATOM 6900 N N . ASP A 1 873 ? 12.558 13.636 12.146 1.00 86.00 873 ASP A N 1
ATOM 6901 C CA . ASP A 1 873 ? 14.017 13.640 12.053 1.00 86.00 873 ASP A CA 1
ATOM 6902 C C . ASP A 1 873 ? 14.513 14.843 11.226 1.00 86.00 873 ASP A C 1
ATOM 6904 O O . ASP A 1 873 ? 14.145 15.004 10.052 1.00 86.00 873 ASP A O 1
ATOM 6908 N N . VAL A 1 874 ? 15.326 15.701 11.847 1.00 91.69 874 VAL A N 1
ATOM 6909 C CA . VAL A 1 874 ? 15.982 16.862 11.229 1.00 91.69 874 VAL A CA 1
ATOM 6910 C C . VAL A 1 874 ? 17.483 16.744 11.495 1.00 91.69 874 VAL A C 1
ATOM 6912 O O . VAL A 1 874 ? 17.872 16.854 12.657 1.00 91.69 874 VAL A O 1
ATOM 6915 N N . PRO A 1 875 ? 18.328 16.586 10.457 1.00 93.62 875 PRO A N 1
ATOM 6916 C CA . PRO A 1 875 ? 19.747 16.336 10.661 1.00 93.62 875 PRO A CA 1
ATOM 6917 C C . PRO A 1 875 ? 20.464 17.531 11.278 1.00 93.62 875 PRO A C 1
ATOM 6919 O O . PRO A 1 875 ? 20.214 18.678 10.881 1.00 93.62 875 PRO A O 1
ATOM 6922 N N . GLU A 1 876 ? 21.405 17.274 12.184 1.00 94.38 876 GLU A N 1
ATOM 6923 C CA . GLU A 1 876 ? 22.298 18.311 12.710 1.00 94.38 876 GLU A CA 1
ATOM 6924 C C . GLU A 1 876 ? 23.284 18.807 11.628 1.00 94.38 876 GLU A C 1
ATOM 6926 O O . GLU A 1 876 ? 23.582 18.115 10.658 1.00 94.38 876 GLU A O 1
ATOM 6931 N N . GLN A 1 877 ? 23.836 20.020 11.777 1.00 91.81 877 GLN A N 1
ATOM 6932 C CA . GLN A 1 877 ? 24.657 20.702 10.753 1.00 91.81 877 GLN A CA 1
ATOM 6933 C C . GLN A 1 877 ? 25.875 19.906 10.236 1.00 91.81 877 GLN A C 1
ATOM 6935 O O . GLN A 1 877 ? 26.364 20.162 9.134 1.00 91.81 877 GLN A O 1
ATOM 6940 N N . HIS A 1 878 ? 26.386 18.963 11.019 1.00 91.25 878 HIS A N 1
ATOM 6941 C CA . HIS A 1 878 ? 27.534 18.127 10.658 1.00 91.25 878 HIS A CA 1
ATOM 6942 C C . HIS A 1 878 ? 27.223 16.638 10.789 1.00 91.25 878 HIS A C 1
ATOM 6944 O O . HIS A 1 878 ? 28.139 15.821 10.864 1.00 91.25 878 HIS A O 1
ATOM 6950 N N . GLU A 1 879 ? 25.939 16.293 10.846 1.00 94.19 879 GLU A N 1
ATOM 6951 C CA . GLU A 1 879 ? 25.519 14.905 10.861 1.00 94.19 879 GLU A CA 1
ATOM 6952 C C . GLU A 1 879 ? 25.834 14.232 9.525 1.00 94.19 879 GLU A C 1
ATOM 6954 O O . GLU A 1 879 ? 25.915 14.873 8.471 1.00 94.19 879 GLU A O 1
ATOM 6959 N N . GLN A 1 880 ? 26.023 12.921 9.590 1.00 92.62 880 GLN A N 1
ATOM 6960 C CA . GLN A 1 880 ? 26.300 12.074 8.447 1.00 92.62 880 GLN A CA 1
ATOM 6961 C C . GLN A 1 880 ? 25.265 10.954 8.377 1.00 92.62 880 GLN A C 1
ATOM 6963 O O . GLN A 1 880 ? 24.780 10.481 9.406 1.00 92.62 880 GLN A O 1
ATOM 6968 N N . PHE A 1 881 ? 24.943 10.537 7.158 1.00 92.56 881 PHE A N 1
ATOM 6969 C CA . PHE A 1 881 ? 24.072 9.404 6.887 1.00 92.56 881 PHE A CA 1
ATOM 6970 C C . PHE A 1 881 ? 24.875 8.296 6.210 1.00 92.56 881 PHE A C 1
ATOM 6972 O O . PHE A 1 881 ? 25.539 8.522 5.201 1.00 92.56 881 PHE A O 1
ATOM 6979 N N . GLU A 1 882 ? 24.821 7.105 6.791 1.00 89.12 882 GLU A N 1
ATOM 6980 C CA . GLU A 1 882 ? 25.641 5.953 6.416 1.00 89.12 882 GLU A CA 1
ATOM 6981 C C . GLU A 1 882 ? 24.782 4.688 6.289 1.00 89.12 882 GLU A C 1
ATOM 6983 O O . GLU A 1 882 ? 23.613 4.662 6.690 1.00 89.12 882 GLU A O 1
ATOM 6988 N N . TYR A 1 883 ? 25.367 3.613 5.767 1.00 88.62 883 TYR A N 1
ATOM 6989 C CA . TYR A 1 883 ? 24.678 2.343 5.526 1.00 88.62 883 TYR A CA 1
ATOM 6990 C C . TYR A 1 883 ? 23.969 1.790 6.779 1.00 88.62 883 TYR A C 1
ATOM 6992 O O . TYR A 1 883 ? 22.802 1.393 6.714 1.00 88.62 883 TYR A O 1
ATOM 7000 N N . MET A 1 884 ? 24.605 1.839 7.956 1.00 86.00 884 MET A N 1
ATOM 7001 C CA . MET A 1 884 ? 23.960 1.433 9.216 1.00 86.00 884 MET A CA 1
ATOM 7002 C C . MET A 1 884 ? 22.736 2.287 9.587 1.00 86.00 884 MET A C 1
ATOM 7004 O O . MET A 1 884 ? 21.757 1.761 10.130 1.00 86.00 884 MET A O 1
ATOM 7008 N N . ALA A 1 885 ? 22.749 3.588 9.278 1.00 86.44 885 ALA A N 1
ATOM 7009 C CA . ALA A 1 885 ? 21.599 4.463 9.501 1.00 86.44 885 ALA A CA 1
ATOM 7010 C C . ALA A 1 885 ? 20.420 4.064 8.601 1.00 86.44 885 ALA A C 1
ATOM 7012 O O . ALA A 1 885 ? 19.282 4.035 9.071 1.00 86.44 885 ALA A O 1
ATOM 7013 N N . ALA A 1 886 ? 20.691 3.647 7.358 1.00 86.38 886 ALA A N 1
ATOM 7014 C CA . ALA A 1 886 ? 19.670 3.160 6.429 1.00 86.38 886 ALA A CA 1
ATOM 7015 C C . ALA A 1 886 ? 18.986 1.850 6.862 1.00 86.38 886 ALA A C 1
ATOM 7017 O O . ALA A 1 886 ? 17.904 1.520 6.385 1.00 86.38 886 ALA A O 1
ATOM 7018 N N . HIS A 1 887 ? 19.580 1.117 7.803 1.00 82.94 887 HIS A N 1
ATOM 7019 C CA . HIS A 1 887 ? 19.014 -0.111 8.368 1.00 82.94 887 HIS A CA 1
ATOM 7020 C C . HIS A 1 887 ? 18.409 0.104 9.764 1.00 82.94 887 HIS A C 1
ATOM 7022 O O . HIS A 1 887 ? 18.023 -0.852 10.441 1.00 82.94 887 HIS A O 1
ATOM 7028 N N . THR A 1 888 ? 18.301 1.366 10.194 1.00 78.44 888 THR A N 1
ATOM 7029 C CA . THR A 1 888 ? 17.686 1.769 11.459 1.00 78.44 888 THR A CA 1
ATOM 7030 C C . THR A 1 888 ? 16.331 2.443 11.180 1.00 78.44 888 THR A C 1
ATOM 7032 O O . THR A 1 888 ? 16.309 3.511 10.569 1.00 78.44 888 THR A O 1
ATOM 7035 N N . PRO A 1 889 ? 15.193 1.877 11.636 1.00 59.53 889 PRO A N 1
ATOM 7036 C CA . PRO A 1 889 ? 13.848 2.328 11.248 1.00 59.53 889 PRO A CA 1
ATOM 7037 C C . PRO A 1 889 ? 13.494 3.804 11.506 1.00 59.53 889 PRO A C 1
ATOM 7039 O O . PRO A 1 889 ? 12.552 4.300 10.894 1.00 59.53 889 PRO A O 1
ATOM 7042 N N . ASP A 1 890 ? 14.231 4.517 12.360 1.00 71.81 890 ASP A N 1
ATOM 7043 C CA . ASP A 1 890 ? 13.850 5.852 12.848 1.00 71.81 890 ASP A CA 1
ATOM 7044 C C . ASP A 1 890 ? 14.708 7.005 12.285 1.00 71.81 890 ASP A C 1
ATOM 7046 O O . ASP A 1 890 ? 14.543 8.152 12.686 1.00 71.81 890 ASP A O 1
ATOM 7050 N N . ARG A 1 891 ? 15.588 6.740 11.306 1.00 84.06 891 ARG A N 1
ATOM 7051 C CA . ARG A 1 891 ? 16.438 7.751 10.632 1.00 84.06 891 ARG A CA 1
ATOM 7052 C C . ARG A 1 891 ? 15.828 8.263 9.324 1.00 84.06 891 ARG A C 1
ATOM 7054 O O . ARG A 1 891 ? 16.430 8.228 8.254 1.00 84.06 891 ARG A O 1
ATOM 7061 N N . GLY A 1 892 ? 14.550 8.625 9.377 1.00 84.44 892 GLY A N 1
ATOM 7062 C CA . GLY A 1 892 ? 13.810 9.099 8.208 1.00 84.44 892 GLY A CA 1
ATOM 7063 C C . GLY A 1 892 ? 13.298 8.024 7.237 1.00 84.44 892 GLY A C 1
ATOM 7064 O O . GLY A 1 892 ? 12.667 8.372 6.234 1.00 84.44 892 GLY A O 1
ATOM 7065 N N . LEU A 1 893 ? 13.495 6.742 7.558 1.00 91.62 893 LEU A N 1
ATOM 7066 C CA . LEU A 1 893 ? 12.960 5.577 6.831 1.00 91.62 893 LEU A CA 1
ATOM 7067 C C . LEU A 1 893 ? 11.726 4.956 7.504 1.00 91.62 893 LEU A C 1
ATOM 7069 O O . LEU A 1 893 ? 11.239 3.903 7.095 1.00 91.62 893 LEU A O 1
ATOM 7073 N N . GLY A 1 894 ? 11.223 5.608 8.548 1.00 90.50 894 GLY A N 1
ATOM 7074 C CA . GLY A 1 894 ? 10.047 5.210 9.303 1.00 90.50 894 GLY A CA 1
ATOM 7075 C C . GLY A 1 894 ? 8.836 6.065 8.960 1.00 90.50 894 GLY A C 1
ATOM 7076 O O . GLY A 1 894 ? 8.469 6.214 7.795 1.00 90.50 894 GLY A O 1
ATOM 7077 N N . ALA A 1 895 ? 8.208 6.640 9.989 1.00 93.00 895 ALA A N 1
ATOM 7078 C CA . ALA A 1 895 ? 7.095 7.554 9.784 1.00 93.00 895 ALA A CA 1
ATOM 7079 C C . ALA A 1 895 ? 7.585 8.812 9.046 1.00 93.00 895 ALA A C 1
ATOM 7081 O O . ALA A 1 895 ? 8.684 9.305 9.299 1.00 93.00 895 ALA A O 1
ATOM 7082 N N . GLN A 1 896 ? 6.789 9.309 8.106 1.00 96.25 896 GLN A N 1
ATOM 7083 C CA . GLN A 1 896 ? 7.165 10.393 7.213 1.00 96.25 896 GLN A CA 1
ATOM 7084 C C . GLN A 1 896 ? 6.532 11.710 7.668 1.00 96.25 896 GLN A C 1
ATOM 7086 O O . GLN A 1 896 ? 5.314 11.766 7.856 1.00 96.25 896 GLN A O 1
ATOM 7091 N N . PRO A 1 897 ? 7.320 12.787 7.833 1.00 96.81 897 PRO A N 1
ATOM 7092 C CA . PRO A 1 897 ? 6.785 14.139 7.950 1.00 96.81 897 PRO A CA 1
ATOM 7093 C C . PRO A 1 897 ? 6.375 14.674 6.567 1.00 96.81 897 PRO A C 1
ATOM 7095 O O . PRO A 1 897 ? 6.840 14.146 5.557 1.00 96.81 897 PRO A O 1
ATOM 7098 N N . PRO A 1 898 ? 5.602 15.774 6.475 1.00 98.12 898 PRO A N 1
ATOM 7099 C CA . PRO A 1 898 ? 5.495 16.530 5.228 1.00 98.12 898 PRO A CA 1
ATOM 7100 C C . PRO A 1 898 ? 6.894 16.850 4.678 1.00 98.12 898 PRO A C 1
ATOM 7102 O O . PRO A 1 898 ? 7.768 17.302 5.431 1.00 98.12 898 PRO A O 1
ATOM 7105 N N . GLY A 1 899 ? 7.112 16.610 3.385 1.00 98.12 899 GLY A N 1
ATOM 7106 C CA . GLY A 1 899 ? 8.416 16.701 2.723 1.00 98.12 899 GLY A CA 1
ATOM 7107 C C . GLY A 1 899 ? 9.330 15.487 2.933 1.00 98.12 899 GLY A C 1
ATOM 7108 O O . GLY A 1 899 ? 10.504 15.548 2.572 1.00 98.12 899 GLY A O 1
ATOM 7109 N N . GLY A 1 900 ? 8.847 14.420 3.576 1.00 97.12 900 GLY A N 1
ATOM 7110 C CA . GLY A 1 900 ? 9.626 13.240 3.957 1.00 97.12 900 GLY A CA 1
ATOM 7111 C C . GLY A 1 900 ? 9.994 12.330 2.785 1.00 97.12 900 GLY A C 1
ATOM 7112 O O . GLY A 1 900 ? 11.090 11.763 2.782 1.00 97.12 900 GLY A O 1
ATOM 7113 N N . LEU A 1 901 ? 9.131 12.238 1.767 1.00 97.75 901 LEU A N 1
ATOM 7114 C CA . LEU A 1 901 ? 9.363 11.368 0.609 1.00 97.75 901 LEU A CA 1
ATOM 7115 C C . LEU A 1 901 ? 10.314 12.003 -0.414 1.00 97.75 901 LEU A C 1
ATOM 7117 O O . LEU A 1 901 ? 11.181 11.323 -0.957 1.00 97.75 901 LEU A O 1
ATOM 7121 N N . THR A 1 902 ? 10.180 13.306 -0.674 1.00 98.06 902 THR A N 1
ATOM 7122 C CA . THR A 1 902 ? 10.918 14.003 -1.744 1.00 98.06 902 THR A CA 1
ATOM 7123 C C . THR A 1 902 ? 12.246 14.612 -1.295 1.00 98.06 902 THR A C 1
ATOM 7125 O O . THR A 1 902 ? 13.057 14.976 -2.149 1.00 98.06 902 THR A O 1
ATOM 7128 N N . ARG A 1 903 ? 12.522 14.701 0.016 1.00 97.19 903 ARG A N 1
ATOM 7129 C CA . ARG A 1 903 ? 13.776 15.279 0.554 1.00 97.19 903 ARG A CA 1
ATOM 7130 C C . ARG A 1 903 ? 15.053 14.600 0.062 1.00 97.19 903 ARG A C 1
ATOM 7132 O O . ARG A 1 903 ? 16.098 15.242 0.010 1.00 97.19 903 ARG A O 1
ATOM 7139 N N . TRP A 1 904 ? 14.947 13.331 -0.314 1.00 95.50 904 TRP A N 1
ATOM 7140 C CA . TRP A 1 904 ? 16.041 12.498 -0.806 1.00 95.50 904 TRP A CA 1
ATOM 7141 C C . TRP A 1 904 ? 16.420 12.777 -2.262 1.00 95.50 904 TRP A C 1
ATOM 7143 O O . TRP A 1 904 ? 17.502 12.407 -2.699 1.00 95.50 904 TRP A O 1
ATOM 7153 N N . MET A 1 905 ? 15.536 13.424 -3.024 1.00 95.75 905 MET A N 1
ATOM 7154 C CA . MET A 1 905 ? 15.768 13.698 -4.441 1.00 95.75 905 MET A CA 1
ATOM 7155 C C . MET A 1 905 ? 16.809 14.802 -4.622 1.00 95.75 905 MET A C 1
ATOM 7157 O O . MET A 1 905 ? 17.072 15.590 -3.705 1.00 95.75 905 MET A O 1
ATOM 7161 N N . ALA A 1 906 ? 17.358 14.911 -5.829 1.00 93.31 906 ALA A N 1
ATOM 7162 C CA . ALA A 1 906 ? 18.250 15.999 -6.195 1.00 93.31 906 ALA A CA 1
ATOM 7163 C C . ALA A 1 906 ? 17.634 17.392 -6.039 1.00 93.31 906 ALA A C 1
ATOM 7165 O O . ALA A 1 906 ? 16.409 17.593 -6.099 1.00 93.31 906 ALA A O 1
ATOM 7166 N N . LEU A 1 907 ? 18.534 18.361 -5.882 1.00 94.19 907 LEU A N 1
ATOM 7167 C CA . LEU A 1 907 ? 18.223 19.752 -5.628 1.00 94.19 907 LEU A CA 1
ATOM 7168 C C . LEU A 1 907 ? 19.096 20.686 -6.485 1.00 94.19 907 LEU A C 1
ATOM 7170 O O . LEU A 1 907 ? 20.308 20.730 -6.278 1.00 94.19 907 LEU A O 1
ATOM 7174 N N . PRO A 1 908 ? 18.489 21.473 -7.394 1.00 95.12 908 PRO A N 1
ATOM 7175 C CA . PRO A 1 908 ? 17.132 21.300 -7.925 1.00 95.12 908 PRO A CA 1
ATOM 7176 C C . PRO A 1 908 ? 16.991 20.058 -8.825 1.00 95.12 908 PRO A C 1
ATOM 7178 O O . PRO A 1 908 ? 17.950 19.627 -9.468 1.00 95.12 908 PRO A O 1
ATOM 7181 N N . TRP A 1 909 ? 15.766 19.534 -8.951 1.00 95.44 909 TRP A N 1
ATOM 7182 C CA . TRP A 1 909 ? 15.452 18.362 -9.798 1.00 95.44 909 TRP A CA 1
ATOM 7183 C C . TRP A 1 909 ? 15.837 18.522 -11.286 1.00 95.44 909 TRP A C 1
ATOM 7185 O O . TRP A 1 909 ? 16.090 17.541 -11.988 1.00 95.44 909 TRP A O 1
ATOM 7195 N N . HIS A 1 910 ? 15.898 19.762 -11.780 1.00 95.06 910 HIS A N 1
ATOM 7196 C CA . HIS A 1 910 ? 16.279 20.094 -13.155 1.00 95.06 910 HIS A CA 1
ATOM 7197 C C . HIS A 1 910 ? 17.657 19.535 -13.537 1.00 95.06 910 HIS A C 1
ATOM 7199 O O . HIS A 1 910 ? 17.846 19.090 -14.671 1.00 95.06 910 HIS A O 1
ATOM 7205 N N . GLY A 1 911 ? 18.607 19.536 -12.593 1.00 90.38 911 GLY A N 1
ATOM 7206 C CA . GLY A 1 911 ? 19.964 19.052 -12.836 1.00 90.38 911 GLY A CA 1
ATOM 7207 C C . GLY A 1 911 ? 20.000 17.565 -13.186 1.00 90.38 911 GLY A C 1
ATOM 7208 O O . GLY A 1 911 ? 20.625 17.178 -14.174 1.00 90.38 911 GLY A O 1
ATOM 7209 N N . ASP A 1 912 ? 19.236 16.756 -12.452 1.00 88.69 912 ASP A N 1
ATOM 7210 C CA . ASP A 1 912 ? 19.077 15.327 -12.735 1.00 88.69 912 ASP A CA 1
ATOM 7211 C C . ASP A 1 912 ? 18.410 15.091 -14.087 1.00 88.69 912 ASP A C 1
ATOM 7213 O O . ASP A 1 912 ? 18.869 14.266 -14.872 1.00 88.69 912 ASP A O 1
ATOM 7217 N N . THR A 1 913 ? 17.365 15.855 -14.417 1.00 92.69 913 THR A N 1
ATOM 7218 C CA . THR A 1 913 ? 16.675 15.705 -15.711 1.00 92.69 913 THR A CA 1
ATOM 7219 C C . THR A 1 913 ? 17.598 16.032 -16.887 1.00 92.69 913 THR A C 1
ATOM 7221 O O . THR A 1 913 ? 17.585 15.329 -17.895 1.00 92.69 913 THR A O 1
ATOM 7224 N N . ALA A 1 914 ? 18.443 17.062 -16.770 1.00 91.31 914 ALA A N 1
ATOM 7225 C CA . ALA A 1 914 ? 19.419 17.416 -17.806 1.00 91.31 914 ALA A CA 1
ATOM 7226 C C . ALA A 1 914 ? 20.491 16.327 -18.015 1.00 91.31 914 ALA A C 1
ATOM 7228 O O . ALA A 1 914 ? 21.066 16.199 -19.110 1.00 91.31 914 ALA A O 1
ATOM 7229 N N . ARG A 1 915 ? 20.763 15.543 -16.964 1.00 86.75 915 ARG A N 1
ATOM 7230 C CA . ARG A 1 915 ? 21.808 14.523 -16.947 1.00 86.75 915 ARG A CA 1
ATOM 7231 C C . ARG A 1 915 ? 21.302 13.096 -17.043 1.00 86.75 915 ARG A C 1
ATOM 7233 O O . ARG A 1 915 ? 22.161 12.265 -17.270 1.00 86.75 915 ARG A O 1
ATOM 7240 N N . CYS A 1 916 ? 20.006 12.798 -16.955 1.00 89.31 916 CYS A N 1
ATOM 7241 C CA . CYS A 1 916 ? 19.446 11.450 -17.106 1.00 89.31 916 CYS A CA 1
ATOM 7242 C C . CYS A 1 916 ? 19.448 10.993 -18.579 1.00 89.31 916 CYS A C 1
ATOM 7244 O O . CYS A 1 916 ? 18.641 11.446 -19.393 1.00 89.31 916 CYS A O 1
ATOM 7246 N N . ARG A 1 917 ? 20.389 10.114 -18.948 1.00 89.75 917 ARG A N 1
ATOM 7247 C CA . ARG A 1 917 ? 20.658 9.700 -20.339 1.00 89.75 917 ARG A CA 1
ATOM 7248 C C . ARG A 1 917 ? 20.883 8.185 -20.452 1.00 89.75 917 ARG A C 1
ATOM 7250 O O . ARG A 1 917 ? 20.415 7.404 -19.623 1.00 89.75 917 ARG A O 1
ATOM 7257 N N . ALA A 1 918 ? 21.589 7.780 -21.504 1.00 91.50 918 ALA A N 1
ATOM 7258 C CA . ALA A 1 918 ? 21.990 6.414 -21.799 1.00 91.50 918 ALA A CA 1
ATOM 7259 C C . ALA A 1 918 ? 23.413 6.375 -22.375 1.00 91.50 918 ALA A C 1
ATOM 7261 O O . ALA A 1 918 ? 23.942 7.421 -22.762 1.00 91.50 918 ALA A O 1
ATOM 7262 N N . GLY A 1 919 ? 24.005 5.178 -22.445 1.00 88.19 919 GLY A N 1
ATOM 7263 C CA . GLY A 1 919 ? 25.278 4.938 -23.136 1.00 88.19 919 GLY A CA 1
ATOM 7264 C C . GLY A 1 919 ? 26.458 5.697 -22.526 1.00 88.19 919 GLY A C 1
ATOM 7265 O O . GLY A 1 919 ? 27.263 6.291 -23.239 1.00 88.19 919 GLY A O 1
ATOM 7266 N N . TYR A 1 920 ? 26.553 5.748 -21.194 1.00 85.81 920 TYR A N 1
ATOM 7267 C CA . TYR A 1 920 ? 27.606 6.506 -20.510 1.00 85.81 920 TYR A CA 1
ATOM 7268 C C . TYR A 1 920 ? 29.013 5.973 -20.730 1.00 85.81 920 TYR A C 1
ATOM 7270 O O . TYR A 1 920 ? 29.939 6.774 -20.638 1.00 85.81 920 TYR A O 1
ATOM 7278 N N . ASP A 1 921 ? 29.133 4.700 -21.098 1.00 82.31 921 ASP A N 1
ATOM 7279 C CA . ASP A 1 921 ? 30.378 4.005 -21.422 1.00 82.31 921 ASP A CA 1
ATOM 7280 C C . ASP A 1 921 ? 30.465 3.641 -22.914 1.00 82.31 921 ASP A C 1
ATOM 7282 O O . ASP A 1 921 ? 31.049 2.621 -23.278 1.00 82.31 921 ASP A O 1
ATOM 7286 N N . ALA A 1 922 ? 29.876 4.449 -23.803 1.00 81.00 922 ALA A N 1
ATOM 7287 C CA . ALA A 1 922 ? 29.908 4.190 -25.248 1.00 81.00 922 ALA A CA 1
ATOM 7288 C C . ALA A 1 922 ? 31.343 4.088 -25.809 1.00 81.00 922 ALA A C 1
ATOM 7290 O O . ALA A 1 922 ? 31.601 3.284 -26.701 1.00 81.00 922 ALA A O 1
ATOM 7291 N N . ASP A 1 923 ? 32.281 4.858 -25.248 1.00 75.81 923 ASP A N 1
ATOM 7292 C CA . ASP A 1 923 ? 33.692 4.876 -25.657 1.00 75.81 923 ASP A CA 1
ATOM 7293 C C . ASP A 1 923 ? 34.541 3.777 -24.981 1.00 75.81 923 ASP A C 1
ATOM 7295 O O . ASP A 1 923 ? 35.762 3.719 -25.156 1.00 75.81 923 ASP A O 1
ATOM 7299 N N . ASN A 1 924 ? 33.921 2.891 -24.195 1.00 76.38 924 ASN A N 1
ATOM 7300 C CA . ASN A 1 924 ? 34.613 1.788 -23.537 1.00 76.38 924 ASN A CA 1
ATOM 7301 C C . ASN A 1 924 ? 35.160 0.786 -24.581 1.00 76.38 924 ASN A C 1
ATOM 7303 O O . ASN A 1 924 ? 34.414 0.373 -25.470 1.00 76.38 924 ASN A O 1
ATOM 7307 N N . PRO A 1 925 ? 36.422 0.317 -24.475 1.00 71.25 925 PRO A N 1
ATOM 7308 C CA . PRO A 1 925 ? 36.989 -0.689 -25.380 1.00 71.25 925 PRO A CA 1
ATOM 7309 C C . PRO A 1 925 ? 36.203 -2.008 -25.457 1.00 71.25 925 PRO A C 1
ATOM 7311 O O . PRO A 1 925 ? 36.292 -2.711 -26.464 1.00 71.25 925 PRO A O 1
ATOM 7314 N N . ALA A 1 926 ? 35.451 -2.354 -24.409 1.00 70.19 926 ALA A N 1
ATOM 7315 C CA . ALA A 1 926 ? 34.555 -3.507 -24.373 1.00 70.19 926 ALA A CA 1
ATOM 7316 C C . ALA A 1 926 ? 33.213 -3.265 -25.096 1.00 70.19 926 ALA A C 1
ATOM 7318 O O . ALA A 1 926 ? 32.470 -4.217 -25.312 1.00 70.19 926 ALA A O 1
ATOM 7319 N N . ASN A 1 927 ? 32.941 -2.022 -25.514 1.00 70.56 927 ASN A N 1
ATOM 7320 C CA . ASN A 1 927 ? 31.774 -1.570 -26.270 1.00 70.56 927 ASN A CA 1
ATOM 7321 C C . ASN A 1 927 ? 30.435 -2.033 -25.672 1.00 70.56 927 ASN A C 1
ATOM 7323 O O . ASN A 1 927 ? 29.748 -2.893 -26.223 1.00 70.56 927 ASN A O 1
ATOM 7327 N N . TYR A 1 928 ? 30.048 -1.418 -24.556 1.00 76.88 928 TYR A N 1
ATOM 7328 C CA . TYR A 1 928 ? 28.801 -1.739 -23.855 1.00 76.88 928 TYR A CA 1
ATOM 7329 C C . TYR A 1 928 ? 27.535 -1.176 -24.526 1.00 76.88 928 TYR A C 1
ATOM 7331 O O . TYR A 1 928 ? 26.431 -1.560 -24.148 1.00 76.88 928 TYR A O 1
ATOM 7339 N N . GLY A 1 929 ? 27.686 -0.348 -25.568 1.00 81.81 929 GLY A N 1
ATOM 7340 C CA . GLY A 1 929 ? 26.599 0.178 -26.397 1.00 81.81 929 GLY A CA 1
ATOM 7341 C C . GLY A 1 929 ? 26.467 1.705 -26.353 1.00 81.81 929 GLY A C 1
ATOM 7342 O O . GLY A 1 929 ? 26.576 2.333 -25.304 1.00 81.81 929 GLY A O 1
ATOM 7343 N N . GLU A 1 930 ? 26.192 2.320 -27.510 1.00 87.69 930 GLU A N 1
ATOM 7344 C CA . GLU A 1 930 ? 26.025 3.783 -27.643 1.00 87.69 930 GLU A CA 1
ATOM 7345 C C . GLU A 1 930 ? 24.686 4.280 -27.067 1.00 87.69 930 GLU A C 1
ATOM 7347 O O . GLU A 1 930 ? 24.566 5.421 -26.622 1.00 87.69 930 GLU A O 1
ATOM 7352 N N . TYR A 1 931 ? 23.658 3.427 -27.078 1.00 93.12 931 TYR A N 1
ATOM 7353 C CA . TYR A 1 931 ? 22.280 3.817 -26.753 1.00 93.12 931 TYR A CA 1
ATOM 7354 C C . TYR A 1 931 ? 21.713 3.141 -25.505 1.00 93.12 931 TYR A C 1
ATOM 7356 O O . TYR A 1 931 ? 20.673 3.573 -25.009 1.00 93.12 931 TYR A O 1
ATOM 7364 N N . THR A 1 932 ? 22.383 2.106 -25.004 1.00 93.19 932 THR A N 1
ATOM 7365 C CA . THR A 1 932 ? 22.011 1.315 -23.826 1.00 93.19 932 THR A CA 1
ATOM 7366 C C . THR A 1 932 ? 23.280 0.859 -23.096 1.00 93.19 932 THR A C 1
ATOM 7368 O O . THR A 1 932 ? 24.288 0.676 -23.775 1.00 93.19 932 THR A O 1
ATOM 7371 N N . PRO A 1 933 ? 23.242 0.629 -21.770 1.00 93.81 933 PRO A N 1
ATOM 7372 C CA . PRO A 1 933 ? 22.070 0.767 -20.904 1.00 93.81 933 PRO A CA 1
ATOM 7373 C C . PRO A 1 933 ? 21.571 2.215 -20.767 1.00 93.81 933 PRO A C 1
ATOM 7375 O O . PRO A 1 933 ? 22.264 3.167 -21.134 1.00 93.81 933 PRO A O 1
ATOM 7378 N N . ALA A 1 934 ? 20.327 2.379 -20.322 1.00 93.88 934 ALA A N 1
ATOM 7379 C CA . ALA A 1 934 ? 19.686 3.677 -20.103 1.00 93.88 934 ALA A CA 1
ATOM 7380 C C . ALA A 1 934 ? 19.201 3.814 -18.654 1.00 93.88 934 ALA A C 1
ATOM 7382 O O . ALA A 1 934 ? 18.905 2.813 -18.016 1.00 93.88 934 ALA A O 1
ATOM 7383 N N . TYR A 1 935 ? 19.076 5.036 -18.131 1.00 92.94 935 TYR A N 1
ATOM 7384 C CA . TYR A 1 935 ? 18.416 5.239 -16.834 1.00 92.94 935 TYR A CA 1
ATOM 7385 C C . TYR A 1 935 ? 16.891 5.159 -16.975 1.00 92.94 935 TYR A C 1
ATOM 7387 O O . TYR A 1 935 ? 16.287 4.115 -16.752 1.00 92.94 935 TYR A O 1
ATOM 7395 N N . TRP A 1 936 ? 16.255 6.257 -17.399 1.00 94.50 936 TRP A N 1
ATOM 7396 C CA . TRP A 1 936 ? 14.797 6.407 -17.341 1.00 94.50 936 TRP A CA 1
ATOM 7397 C C . TRP A 1 936 ? 14.176 6.944 -18.638 1.00 94.50 936 TRP A C 1
ATOM 7399 O O . TRP A 1 936 ? 13.477 7.965 -18.619 1.00 94.50 936 TRP A O 1
ATOM 7409 N N . PRO A 1 937 ? 14.363 6.262 -19.783 1.00 95.81 937 PRO A N 1
ATOM 7410 C CA . PRO A 1 937 ? 13.886 6.758 -21.074 1.00 95.81 937 PRO A CA 1
ATOM 7411 C C . PRO A 1 937 ? 12.363 6.981 -21.137 1.00 95.81 937 PRO A C 1
ATOM 7413 O O . PRO A 1 937 ? 11.903 7.837 -21.884 1.00 95.81 937 PRO A O 1
ATOM 7416 N N . ALA A 1 938 ? 11.568 6.269 -20.329 1.00 95.62 938 ALA A N 1
ATOM 7417 C CA . ALA A 1 938 ? 10.116 6.468 -20.244 1.00 95.62 938 ALA A CA 1
ATOM 7418 C C . ALA A 1 938 ? 9.690 7.792 -19.577 1.00 95.62 938 ALA A C 1
ATOM 7420 O O . ALA A 1 938 ? 8.542 8.197 -19.727 1.00 95.62 938 ALA A O 1
ATOM 7421 N N . ARG A 1 939 ? 10.580 8.480 -18.847 1.00 94.56 939 ARG A N 1
ATOM 7422 C CA . ARG A 1 939 ? 10.279 9.798 -18.257 1.00 94.56 939 ARG A CA 1
ATOM 7423 C C . ARG A 1 939 ? 11.097 10.920 -18.852 1.00 94.56 939 ARG A C 1
ATOM 7425 O O . ARG A 1 939 ? 10.558 12.002 -19.072 1.00 94.56 939 ARG A O 1
ATOM 7432 N N . VAL A 1 940 ? 12.368 10.638 -19.111 1.00 95.56 940 VAL A N 1
ATOM 7433 C CA . VAL A 1 940 ? 13.324 11.534 -19.753 1.00 95.56 940 VAL A CA 1
ATOM 7434 C C . VAL A 1 940 ? 13.769 10.851 -21.048 1.00 95.56 940 VAL A C 1
ATOM 7436 O O . VAL A 1 940 ? 14.732 10.081 -21.031 1.00 95.56 940 VAL A O 1
ATOM 7439 N N . PRO A 1 941 ? 13.044 11.054 -22.169 1.00 97.25 941 PRO A N 1
ATOM 7440 C CA . PRO A 1 941 ? 13.370 10.413 -23.436 1.00 97.25 941 PRO A CA 1
ATOM 7441 C C . PRO A 1 941 ? 14.829 10.633 -23.823 1.00 97.25 941 PRO A C 1
ATOM 7443 O O . PRO A 1 941 ? 15.405 11.690 -23.574 1.00 97.25 941 PRO A O 1
ATOM 7446 N N . ASN A 1 942 ? 15.444 9.634 -24.451 1.00 96.75 942 ASN A N 1
ATOM 7447 C CA . ASN A 1 942 ? 16.825 9.743 -24.907 1.00 96.75 942 ASN A CA 1
ATOM 7448 C C . ASN A 1 942 ? 16.896 10.001 -26.407 1.00 96.75 942 ASN A C 1
ATOM 7450 O O . ASN A 1 942 ? 17.548 10.944 -26.852 1.00 96.75 942 ASN A O 1
ATOM 7454 N N . HIS A 1 943 ? 16.194 9.173 -27.180 1.00 97.38 943 HIS A N 1
ATOM 7455 C CA . HIS A 1 943 ? 16.191 9.215 -28.634 1.00 97.38 943 HIS A CA 1
ATOM 7456 C C . HIS A 1 943 ? 14.758 9.108 -29.146 1.00 97.38 943 HIS A C 1
ATOM 7458 O O . HIS A 1 943 ? 14.059 8.153 -28.821 1.00 97.38 943 HIS A O 1
ATOM 7464 N N . VAL A 1 944 ? 14.323 10.074 -29.949 1.00 98.06 944 VAL A N 1
ATOM 7465 C CA . VAL A 1 944 ? 12.910 10.267 -30.298 1.00 98.06 944 VAL A CA 1
ATOM 7466 C C . VAL A 1 944 ? 12.705 10.409 -31.804 1.00 98.06 944 VAL A C 1
ATOM 7468 O O . VAL A 1 944 ? 13.614 10.814 -32.533 1.00 98.06 944 VAL A O 1
ATOM 7471 N N . LEU A 1 945 ? 11.499 10.078 -32.271 1.00 98.12 945 LEU A N 1
ATOM 7472 C CA . LEU A 1 945 ? 11.038 10.416 -33.619 1.00 98.12 945 LEU A CA 1
ATOM 7473 C C . LEU A 1 945 ? 10.554 11.868 -33.619 1.00 98.12 945 LEU A C 1
ATOM 7475 O O . LEU A 1 945 ? 9.598 12.198 -32.918 1.00 98.12 945 LEU A O 1
ATOM 7479 N N . THR A 1 946 ? 11.204 12.738 -34.389 1.00 97.69 946 THR A N 1
ATOM 7480 C CA . THR A 1 946 ? 10.817 14.155 -34.434 1.00 97.69 946 THR A CA 1
ATOM 7481 C C . THR A 1 946 ? 9.511 14.350 -35.195 1.00 97.69 946 THR A C 1
ATOM 7483 O O . THR A 1 946 ? 9.190 13.578 -36.101 1.00 97.69 946 THR A O 1
ATOM 7486 N N . PHE A 1 947 ? 8.782 15.430 -34.904 1.00 95.81 947 PHE A N 1
ATOM 7487 C CA . PHE A 1 947 ? 7.600 15.792 -35.690 1.00 95.81 947 PHE A CA 1
ATOM 7488 C C . PHE A 1 947 ? 7.910 15.964 -37.189 1.00 95.81 947 PHE A C 1
ATOM 7490 O O . PHE A 1 947 ? 7.116 15.571 -38.040 1.00 95.81 947 PHE A O 1
ATOM 7497 N N . GLN A 1 948 ? 9.092 16.482 -37.534 1.00 95.94 948 GLN A N 1
ATOM 7498 C CA . GLN A 1 948 ? 9.509 16.656 -38.928 1.00 95.94 948 GLN A CA 1
ATOM 7499 C C . GLN A 1 948 ? 9.763 15.321 -39.646 1.00 95.94 948 GLN A C 1
ATOM 7501 O O . GLN A 1 948 ? 9.385 15.161 -40.812 1.00 95.94 948 GLN A O 1
ATOM 7506 N N . ASP A 1 949 ? 10.387 14.362 -38.960 1.00 97.62 949 ASP A N 1
ATOM 7507 C CA . ASP A 1 949 ? 10.562 13.006 -39.479 1.00 97.62 949 ASP A CA 1
ATOM 7508 C C . ASP A 1 949 ? 9.198 12.314 -39.608 1.00 97.62 949 ASP A C 1
ATOM 7510 O O . ASP A 1 949 ? 8.895 11.751 -40.658 1.00 97.62 949 ASP A O 1
ATOM 7514 N N . TYR A 1 950 ? 8.317 12.456 -38.612 1.00 97.44 950 TYR A N 1
ATOM 7515 C CA . TYR A 1 950 ? 6.937 11.966 -38.667 1.00 97.44 950 TYR A CA 1
ATOM 7516 C C . TYR A 1 950 ? 6.184 12.452 -39.913 1.00 97.44 950 TYR A C 1
ATOM 7518 O O . TYR A 1 950 ? 5.612 11.632 -40.633 1.00 97.44 950 TYR A O 1
ATOM 7526 N N . LEU A 1 951 ? 6.238 13.752 -40.228 1.00 97.31 951 LEU A N 1
ATOM 7527 C CA . LEU A 1 951 ? 5.616 14.299 -41.442 1.00 97.31 951 LEU A CA 1
ATOM 7528 C C . LEU A 1 951 ? 6.131 13.619 -42.718 1.00 97.31 951 LEU A C 1
ATOM 7530 O O . LEU A 1 951 ? 5.372 13.457 -43.672 1.00 97.31 951 LEU A O 1
ATOM 7534 N N . THR A 1 952 ? 7.396 13.195 -42.737 1.00 97.75 952 THR A N 1
ATOM 7535 C CA . THR A 1 952 ? 7.961 12.409 -43.840 1.00 97.75 952 THR A CA 1
ATOM 7536 C C . THR A 1 952 ? 7.396 10.991 -43.851 1.00 97.75 952 THR A C 1
ATOM 7538 O O . THR A 1 952 ? 6.946 10.546 -44.908 1.00 97.75 952 THR A O 1
ATOM 7541 N N . VAL A 1 953 ? 7.330 10.316 -42.699 1.00 97.00 953 VAL A N 1
ATOM 7542 C CA . VAL A 1 953 ? 6.796 8.946 -42.548 1.00 97.00 953 VAL A CA 1
ATOM 7543 C C . VAL A 1 953 ? 5.369 8.814 -43.091 1.00 97.00 953 VAL A C 1
ATOM 7545 O O . VAL A 1 953 ? 5.071 7.854 -43.807 1.00 97.00 953 VAL A O 1
ATOM 7548 N N . ILE A 1 954 ? 4.494 9.785 -42.813 1.00 96.69 954 ILE A N 1
ATOM 7549 C CA . ILE A 1 954 ? 3.088 9.770 -43.267 1.00 96.69 954 ILE A CA 1
ATOM 7550 C C . ILE A 1 954 ? 2.864 10.422 -44.642 1.00 96.69 954 ILE A C 1
ATOM 7552 O O . ILE A 1 954 ? 1.730 10.551 -45.104 1.00 96.69 954 ILE A O 1
ATOM 7556 N N . SER A 1 955 ? 3.930 10.871 -45.306 1.00 95.06 955 SER A N 1
ATOM 7557 C CA . SER A 1 955 ? 3.829 11.525 -46.612 1.00 95.06 955 SER A CA 1
ATOM 7558 C C . SER A 1 955 ? 3.650 10.529 -47.765 1.00 95.06 955 SER A C 1
ATOM 7560 O O . SER A 1 955 ? 3.717 9.314 -47.605 1.00 95.06 955 SER A O 1
ATOM 7562 N N . ARG A 1 956 ? 3.484 11.063 -48.982 1.00 92.50 956 ARG A N 1
ATOM 7563 C CA . ARG A 1 956 ? 3.463 10.286 -50.236 1.00 92.50 956 ARG A CA 1
ATOM 7564 C C . ARG A 1 956 ? 4.857 10.070 -50.848 1.00 92.50 956 ARG A C 1
ATOM 7566 O O . ARG A 1 956 ? 4.956 9.824 -52.048 1.00 92.50 956 ARG A O 1
ATOM 7573 N N . GLN A 1 957 ? 5.926 10.240 -50.067 1.00 94.00 957 GLN A N 1
ATOM 7574 C CA . GLN A 1 957 ? 7.296 9.966 -50.516 1.00 94.00 957 GLN A CA 1
ATOM 7575 C C . GLN A 1 957 ? 7.531 8.462 -50.734 1.00 94.00 957 GLN A C 1
ATOM 7577 O O . GLN A 1 957 ? 6.646 7.640 -50.482 1.00 94.00 957 GLN A O 1
ATOM 7582 N N . SER A 1 958 ? 8.710 8.092 -51.248 1.00 95.50 958 SER A N 1
ATOM 7583 C CA . SER A 1 958 ? 9.023 6.683 -51.501 1.00 95.50 958 SER A CA 1
ATOM 7584 C C . SER A 1 958 ? 9.021 5.875 -50.190 1.00 95.50 958 SER A C 1
ATOM 7586 O O . SER A 1 958 ? 9.378 6.423 -49.144 1.00 95.50 958 SER A O 1
ATOM 7588 N N . PRO A 1 959 ? 8.654 4.576 -50.207 1.00 95.44 959 PRO A N 1
ATOM 7589 C CA . PRO A 1 959 ? 8.736 3.730 -49.013 1.00 95.44 959 PRO A CA 1
ATOM 7590 C C . PRO A 1 959 ? 10.122 3.746 -48.352 1.00 95.44 959 PRO A C 1
ATOM 7592 O O . PRO A 1 959 ? 10.212 3.735 -47.130 1.00 95.44 959 PRO A O 1
ATOM 7595 N N . THR A 1 960 ? 11.192 3.849 -49.148 1.00 95.88 960 THR A N 1
ATOM 7596 C CA . THR A 1 960 ? 12.572 3.951 -48.656 1.00 95.88 960 THR A CA 1
ATOM 7597 C C . THR A 1 960 ? 12.810 5.237 -47.868 1.00 95.88 960 THR A C 1
ATOM 7599 O O . THR A 1 960 ? 13.334 5.171 -46.762 1.00 95.88 960 THR A O 1
ATOM 7602 N N . ASP A 1 961 ? 12.397 6.396 -48.394 1.00 96.31 961 ASP A N 1
ATOM 7603 C CA . ASP A 1 961 ? 12.578 7.683 -47.702 1.00 96.31 961 ASP A CA 1
ATOM 7604 C C . ASP A 1 961 ? 11.737 7.745 -46.420 1.00 96.31 961 ASP A C 1
ATOM 7606 O O . ASP A 1 961 ? 12.191 8.225 -45.382 1.00 96.31 961 ASP A O 1
ATOM 7610 N N . ARG A 1 962 ? 10.511 7.209 -46.479 1.00 97.00 962 ARG A N 1
ATOM 7611 C CA . ARG A 1 962 ? 9.602 7.117 -45.329 1.00 97.00 962 ARG A CA 1
ATOM 7612 C C . ARG A 1 962 ? 10.177 6.221 -44.233 1.00 97.00 962 ARG A C 1
ATOM 7614 O O . ARG A 1 962 ? 10.136 6.604 -43.068 1.00 97.00 962 ARG A O 1
ATOM 7621 N N . MET A 1 963 ? 10.743 5.069 -44.595 1.00 94.62 963 MET A N 1
ATOM 7622 C CA . MET A 1 963 ? 11.394 4.173 -43.637 1.00 94.62 963 MET A CA 1
ATOM 7623 C C . MET A 1 963 ? 12.668 4.795 -43.055 1.00 94.62 963 MET A C 1
ATOM 7625 O O . MET A 1 963 ? 12.853 4.772 -41.844 1.00 94.62 963 MET A O 1
ATOM 7629 N N . ALA A 1 964 ? 13.495 5.446 -43.880 1.00 95.69 964 ALA A N 1
ATOM 7630 C CA . ALA A 1 964 ? 14.684 6.152 -43.404 1.00 95.69 964 ALA A CA 1
ATOM 7631 C C . ALA A 1 964 ? 14.332 7.260 -42.391 1.00 95.69 964 ALA A C 1
ATOM 7633 O O . ALA A 1 964 ? 15.031 7.432 -41.393 1.00 95.69 964 ALA A O 1
ATOM 7634 N N . ALA A 1 965 ? 13.227 7.983 -42.606 1.00 96.62 965 ALA A N 1
ATOM 7635 C CA . ALA A 1 965 ? 12.715 8.949 -41.635 1.00 96.62 965 ALA A CA 1
ATOM 7636 C C . ALA A 1 965 ? 12.193 8.276 -40.353 1.00 96.62 965 ALA A C 1
ATOM 7638 O O . ALA A 1 965 ? 12.444 8.776 -39.260 1.00 96.62 965 ALA A O 1
ATOM 7639 N N . PHE A 1 966 ? 11.511 7.131 -40.459 1.00 95.25 966 PHE A N 1
ATOM 7640 C CA . PHE A 1 966 ? 11.022 6.378 -39.298 1.00 95.25 966 PHE A CA 1
ATOM 7641 C C . PHE A 1 966 ? 12.157 5.808 -38.428 1.00 95.25 966 PHE A C 1
ATOM 7643 O O . PHE A 1 966 ? 12.045 5.755 -37.199 1.00 95.25 966 PHE A O 1
ATOM 7650 N N . GLU A 1 967 ? 13.256 5.393 -39.055 1.00 94.19 967 GLU A N 1
ATOM 7651 C CA . GLU A 1 967 ? 14.454 4.874 -38.385 1.00 94.19 967 GLU A CA 1
ATOM 7652 C C . GLU A 1 967 ? 15.344 5.990 -37.802 1.00 94.19 967 GLU A C 1
ATOM 7654 O O . GLU A 1 967 ? 16.142 5.744 -36.895 1.00 94.19 967 GLU A O 1
ATOM 7659 N N . ASN A 1 968 ? 15.200 7.236 -38.268 1.00 95.50 968 ASN A N 1
ATOM 7660 C CA . ASN A 1 968 ? 15.976 8.380 -37.790 1.00 95.50 968 ASN A CA 1
ATOM 7661 C C . ASN A 1 968 ? 15.528 8.827 -36.382 1.00 95.50 968 ASN A C 1
ATOM 7663 O O . ASN A 1 968 ? 14.589 9.606 -36.227 1.00 95.50 968 ASN A O 1
ATOM 7667 N N . ARG A 1 969 ? 16.241 8.376 -35.342 1.00 95.94 969 ARG A N 1
ATOM 7668 C CA . ARG A 1 969 ? 16.008 8.785 -33.944 1.00 95.94 969 ARG A CA 1
ATOM 7669 C C . ARG A 1 969 ? 16.965 9.901 -33.520 1.00 95.94 969 ARG A C 1
ATOM 7671 O O . ARG A 1 969 ? 18.182 9.714 -33.525 1.00 95.94 969 ARG A O 1
ATOM 7678 N N . LYS A 1 970 ? 16.428 11.066 -33.140 1.00 96.69 970 LYS A N 1
ATOM 7679 C CA . LYS A 1 970 ? 17.208 12.238 -32.696 1.00 96.69 970 LYS A CA 1
ATOM 7680 C C . LYS A 1 970 ? 17.369 12.264 -31.181 1.00 96.69 970 LYS A C 1
ATOM 7682 O O . LYS A 1 970 ? 16.446 11.902 -30.462 1.00 96.69 970 LYS A O 1
ATOM 7687 N N . LYS A 1 971 ? 18.511 12.760 -30.697 1.00 95.75 971 LYS A N 1
ATOM 7688 C CA . LYS A 1 971 ? 18.762 12.985 -29.264 1.00 95.75 971 LYS A CA 1
ATOM 7689 C C . LYS A 1 971 ? 17.766 13.999 -28.701 1.00 95.75 971 LYS A C 1
ATOM 7691 O O . LYS A 1 971 ? 17.609 15.084 -29.260 1.00 95.75 971 LYS A O 1
ATOM 7696 N N . TRP A 1 972 ? 17.104 13.677 -27.599 1.00 96.88 972 TRP A N 1
ATOM 7697 C CA . TRP A 1 972 ? 16.110 14.552 -26.971 1.00 96.88 972 TRP A CA 1
ATOM 7698 C C . TRP A 1 972 ? 16.750 15.791 -26.319 1.00 96.88 972 TRP A C 1
ATOM 7700 O O . TRP A 1 972 ? 16.256 16.904 -26.465 1.00 96.88 972 TRP A O 1
ATOM 7710 N N . TRP A 1 973 ? 17.931 15.634 -25.713 1.00 94.12 973 TRP A N 1
ATOM 7711 C CA . TRP A 1 973 ? 18.687 16.701 -25.035 1.00 94.12 973 TRP A CA 1
ATOM 7712 C C . TRP A 1 973 ? 19.461 17.649 -25.969 1.00 94.12 973 TRP A C 1
ATOM 7714 O O . TRP A 1 973 ? 20.232 18.488 -25.507 1.00 94.12 973 TRP A O 1
ATOM 7724 N N . ARG A 1 974 ? 19.272 17.543 -27.289 1.00 94.12 974 ARG A N 1
ATOM 7725 C CA . ARG A 1 974 ? 20.036 18.292 -28.307 1.00 94.12 974 ARG A CA 1
ATOM 7726 C C . ARG A 1 974 ? 19.974 19.820 -28.174 1.00 94.12 974 ARG A C 1
ATOM 7728 O O . ARG A 1 974 ? 20.815 20.504 -28.743 1.00 94.12 974 ARG A O 1
ATOM 7735 N N . SER A 1 975 ? 18.987 20.343 -27.448 1.00 91.62 975 SER A N 1
ATOM 7736 C CA . SER A 1 975 ? 18.785 21.780 -27.235 1.00 91.62 975 SER A CA 1
ATOM 7737 C C . SER A 1 975 ? 19.410 22.316 -25.941 1.00 91.62 975 SER A C 1
ATOM 7739 O O . SER A 1 975 ? 19.396 23.526 -25.744 1.00 91.62 975 SER A O 1
ATOM 7741 N N . LEU A 1 976 ? 19.944 21.454 -25.060 1.00 93.12 976 LEU A N 1
ATOM 7742 C CA . LEU A 1 976 ? 20.416 21.875 -23.731 1.00 93.12 976 LEU A CA 1
ATOM 7743 C C . LEU A 1 976 ? 21.666 22.763 -23.774 1.00 93.12 976 LEU A C 1
ATOM 7745 O O . LEU A 1 976 ? 21.831 23.631 -22.924 1.00 93.12 976 LEU A O 1
ATOM 7749 N N . SER A 1 977 ? 22.558 22.546 -24.742 1.00 93.56 977 SER A N 1
ATOM 7750 C CA . SER A 1 977 ? 23.713 23.414 -24.997 1.00 93.56 977 SER A CA 1
ATOM 7751 C C . SER A 1 977 ? 24.223 23.229 -26.428 1.00 93.56 977 SER A C 1
ATOM 7753 O O . SER A 1 977 ? 23.811 22.312 -27.142 1.00 93.56 977 SER A O 1
ATOM 7755 N N . SER A 1 978 ? 25.149 24.094 -26.857 1.00 89.88 978 SER A N 1
ATOM 7756 C CA . SER A 1 978 ? 25.801 23.972 -28.172 1.00 89.88 978 SER A CA 1
ATOM 7757 C C . SER A 1 978 ? 26.649 22.699 -28.316 1.00 89.88 978 SER A C 1
ATOM 7759 O O . SER A 1 978 ? 26.829 22.208 -29.429 1.00 89.88 978 SER A O 1
ATOM 7761 N N . ASN A 1 979 ? 27.112 22.138 -27.193 1.00 91.25 979 ASN A N 1
ATOM 7762 C CA . ASN A 1 979 ? 27.803 20.858 -27.111 1.00 91.25 979 ASN A CA 1
ATOM 7763 C C . ASN A 1 979 ? 27.045 19.910 -26.169 1.00 91.25 979 ASN A C 1
ATOM 7765 O O . ASN A 1 979 ? 27.544 19.494 -25.125 1.00 91.25 979 ASN A O 1
ATOM 7769 N N . SER A 1 980 ? 25.805 19.593 -26.545 1.00 86.88 980 SER A N 1
ATOM 7770 C CA . SER A 1 980 ? 24.846 18.875 -25.692 1.00 86.88 980 SER A CA 1
ATOM 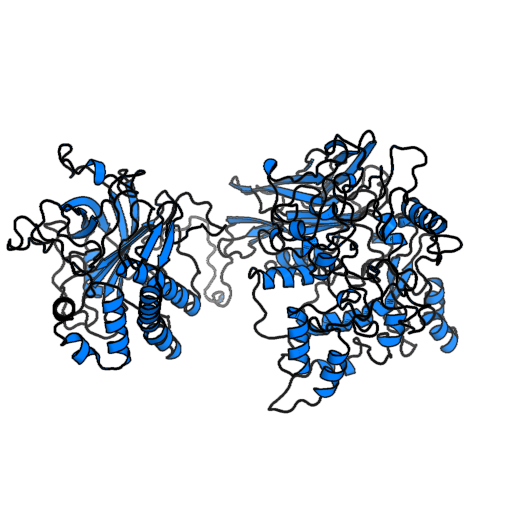7771 C C . SER A 1 980 ? 25.288 17.481 -25.215 1.00 86.88 980 SER A C 1
ATOM 7773 O O . SER A 1 980 ? 24.721 16.962 -24.256 1.00 86.88 980 SER A O 1
ATOM 7775 N N . ASP A 1 981 ? 26.302 16.875 -25.837 1.00 87.00 981 ASP A N 1
ATOM 7776 C CA . ASP A 1 981 ? 26.870 15.587 -25.419 1.00 87.00 981 ASP A CA 1
ATOM 7777 C C . ASP A 1 981 ? 28.000 15.723 -24.387 1.00 87.00 981 ASP A C 1
ATOM 7779 O O . ASP A 1 981 ? 28.321 14.749 -23.706 1.00 87.00 981 ASP A O 1
ATOM 7783 N N . SER A 1 982 ? 28.576 16.921 -24.237 1.00 85.50 982 SER A N 1
ATOM 7784 C CA . SER A 1 982 ? 29.645 17.173 -23.273 1.00 85.50 982 SER A CA 1
ATOM 7785 C C . SER A 1 982 ? 29.172 16.977 -21.840 1.00 85.50 982 SER A C 1
ATOM 7787 O O . SER A 1 982 ? 28.047 17.334 -21.476 1.00 85.50 982 SER A O 1
ATOM 7789 N N . ARG A 1 983 ? 30.080 16.438 -21.027 1.00 77.38 983 ARG A N 1
ATOM 7790 C CA . ARG A 1 983 ? 29.913 16.207 -19.588 1.00 77.38 983 ARG A CA 1
ATOM 7791 C C . ARG A 1 983 ? 30.878 17.031 -18.744 1.00 77.38 983 ARG A C 1
ATOM 7793 O O . ARG A 1 983 ? 30.868 16.900 -17.526 1.00 77.38 983 ARG A O 1
ATOM 7800 N N . GLU A 1 984 ? 31.686 17.872 -19.386 1.00 83.88 984 GLU A N 1
ATOM 7801 C CA . GLU A 1 984 ? 32.603 18.775 -18.699 1.00 83.88 984 GLU A CA 1
ATOM 7802 C C . GLU A 1 984 ? 31.830 19.699 -17.749 1.00 83.88 984 GLU A C 1
ATOM 7804 O O . GLU A 1 984 ? 30.765 20.190 -18.139 1.00 83.88 984 GLU A O 1
ATOM 7809 N N . PRO A 1 985 ? 32.356 20.011 -16.549 1.00 83.25 985 PRO A N 1
ATOM 7810 C CA . PRO A 1 985 ? 31.633 20.789 -15.540 1.00 83.25 985 PRO A CA 1
ATOM 7811 C C . PRO A 1 985 ? 31.020 22.096 -16.068 1.00 83.25 985 PRO A C 1
ATOM 7813 O O . PRO A 1 985 ? 29.873 22.419 -15.770 1.00 83.25 985 PRO A O 1
ATOM 7816 N N . GLY A 1 986 ? 31.750 22.827 -16.920 1.00 85.38 986 GLY A N 1
ATOM 7817 C CA . GLY A 1 986 ? 31.265 24.081 -17.509 1.00 85.38 986 GLY A CA 1
ATOM 7818 C C . GLY A 1 986 ? 30.135 23.914 -18.535 1.00 85.38 986 GLY A C 1
ATOM 7819 O O . GLY A 1 986 ? 29.313 24.816 -18.684 1.00 85.38 986 GLY A O 1
ATOM 7820 N N . GLU A 1 987 ? 30.072 22.781 -19.238 1.00 89.56 987 GLU A N 1
ATOM 7821 C CA . GLU A 1 987 ? 28.942 22.443 -20.117 1.00 89.56 987 GLU A CA 1
ATOM 7822 C C . GLU A 1 987 ? 27.772 21.882 -19.307 1.00 89.56 987 GLU A C 1
ATOM 7824 O O . GLU A 1 987 ? 26.624 22.236 -19.568 1.00 89.56 987 GLU A O 1
ATOM 7829 N N . ALA A 1 988 ? 28.050 21.068 -18.286 1.00 86.81 988 ALA A N 1
ATOM 7830 C CA . ALA A 1 988 ? 27.035 20.536 -17.387 1.00 86.81 988 ALA A CA 1
ATOM 7831 C C . ALA A 1 988 ? 26.256 21.669 -16.698 1.00 86.81 988 ALA A C 1
ATOM 7833 O O . ALA A 1 988 ? 25.028 21.664 -16.742 1.00 86.81 988 ALA A O 1
ATOM 7834 N N . GLU A 1 989 ? 26.942 22.687 -16.167 1.00 90.56 989 GLU A N 1
ATOM 7835 C CA . GLU A 1 989 ? 26.298 23.881 -15.597 1.00 90.56 989 GLU A CA 1
ATOM 7836 C C . GLU A 1 989 ? 25.368 24.565 -16.612 1.00 90.56 989 GLU A C 1
ATOM 7838 O O . GLU A 1 989 ? 24.218 24.859 -16.293 1.00 90.56 989 GLU A O 1
ATOM 7843 N N . GLN A 1 990 ? 25.812 24.767 -17.860 1.00 92.44 990 GLN A N 1
ATOM 7844 C CA . GLN A 1 990 ? 24.975 25.379 -18.902 1.00 92.44 990 GLN A CA 1
ATOM 7845 C C . GLN A 1 990 ? 23.718 24.555 -19.190 1.00 92.44 990 GLN A C 1
ATOM 7847 O O . GLN A 1 990 ? 22.630 25.116 -19.309 1.00 92.44 990 GLN A O 1
ATOM 7852 N N . GLN A 1 991 ? 23.855 23.232 -19.275 1.00 93.00 991 GLN A N 1
ATOM 7853 C CA . GLN A 1 991 ? 22.740 22.320 -19.528 1.00 93.00 991 GLN A CA 1
ATOM 7854 C C . GLN A 1 991 ? 21.734 22.318 -18.364 1.00 93.00 991 GLN A C 1
ATOM 7856 O O . GLN A 1 991 ? 20.524 22.349 -18.599 1.00 93.00 991 GLN A O 1
ATOM 7861 N N . MET A 1 992 ? 22.211 22.328 -17.114 1.00 92.69 992 MET A N 1
ATOM 7862 C CA . MET A 1 992 ? 21.354 22.409 -15.924 1.00 92.69 992 MET A CA 1
ATOM 7863 C C . MET A 1 992 ? 20.629 23.755 -15.847 1.00 92.69 992 MET A C 1
ATOM 7865 O O . MET A 1 992 ? 19.415 23.789 -15.654 1.00 92.69 992 MET A O 1
ATOM 7869 N N . GLN A 1 993 ? 21.345 24.860 -16.071 1.00 93.50 993 GLN A N 1
ATOM 7870 C CA . GLN A 1 993 ? 20.759 26.199 -16.128 1.00 93.50 993 GLN A CA 1
ATOM 7871 C C . GLN A 1 993 ? 19.731 26.315 -17.253 1.00 93.50 993 GLN A C 1
ATOM 7873 O O . GLN A 1 993 ? 18.666 26.902 -17.056 1.00 93.50 993 GLN A O 1
ATOM 7878 N N . TYR A 1 994 ? 19.997 25.725 -18.422 1.00 95.38 994 TYR A N 1
ATOM 7879 C CA . TYR A 1 994 ? 19.020 25.680 -19.505 1.00 95.38 994 TYR A CA 1
ATOM 7880 C C . TYR A 1 994 ? 17.743 24.969 -19.057 1.00 95.38 994 TYR A C 1
ATOM 7882 O O . TYR A 1 994 ? 16.660 25.521 -19.245 1.00 95.38 994 TYR A O 1
ATOM 7890 N N . MET A 1 995 ? 17.862 23.794 -18.430 1.00 95.81 995 MET A N 1
ATOM 7891 C CA . MET A 1 995 ? 16.714 23.039 -17.924 1.00 95.81 995 MET A CA 1
ATOM 7892 C C . MET A 1 995 ? 15.935 23.829 -16.862 1.00 95.81 995 MET A C 1
ATOM 7894 O O . MET A 1 995 ? 14.716 23.878 -16.945 1.00 95.81 995 MET A O 1
ATOM 7898 N N . ILE A 1 996 ? 16.600 24.519 -15.928 1.00 96.00 996 ILE A N 1
ATOM 7899 C CA . ILE A 1 996 ? 15.938 25.372 -14.917 1.00 96.00 996 ILE A CA 1
ATOM 7900 C C . ILE A 1 996 ? 15.044 26.438 -15.563 1.00 96.00 996 ILE A C 1
ATOM 7902 O O . ILE A 1 996 ? 13.935 26.690 -15.101 1.00 96.00 996 ILE A O 1
ATOM 7906 N N . HIS A 1 997 ? 15.510 27.060 -16.646 1.00 95.31 997 HIS A N 1
ATOM 7907 C CA . HIS A 1 997 ? 14.796 28.173 -17.275 1.00 95.31 997 HIS A CA 1
ATOM 7908 C C . HIS A 1 997 ? 13.851 27.749 -18.407 1.00 95.31 997 HIS A C 1
ATOM 7910 O O . HIS A 1 997 ? 12.984 28.533 -18.788 1.00 95.31 997 HIS A O 1
ATOM 7916 N N . ASN A 1 998 ? 14.036 26.552 -18.973 1.00 95.44 998 ASN A N 1
ATOM 7917 C CA . ASN A 1 998 ? 13.394 26.130 -20.222 1.00 95.44 998 ASN A CA 1
ATOM 7918 C C . ASN A 1 998 ? 12.912 24.673 -20.187 1.00 95.44 998 ASN A C 1
ATOM 7920 O O . ASN A 1 998 ? 12.787 24.051 -21.244 1.00 95.44 998 ASN A O 1
ATOM 7924 N N . PHE A 1 999 ? 12.644 24.096 -19.010 1.00 95.62 999 PHE A N 1
ATOM 7925 C CA . PHE A 1 999 ? 12.106 22.731 -18.919 1.00 95.62 999 PHE A CA 1
ATOM 7926 C C . PHE A 1 999 ? 10.824 22.576 -19.750 1.00 95.62 999 PHE A C 1
ATOM 7928 O O . PHE A 1 999 ? 10.583 21.547 -20.379 1.00 95.62 999 PHE A O 1
ATOM 7935 N N . ASP A 1 1000 ? 10.024 23.638 -19.833 1.00 94.12 1000 ASP A N 1
ATOM 7936 C CA . ASP A 1 1000 ? 8.827 23.674 -20.649 1.00 94.12 1000 ASP A CA 1
ATOM 7937 C C . ASP A 1 1000 ? 9.123 23.620 -22.147 1.00 94.12 1000 ASP A C 1
ATOM 7939 O O . ASP A 1 1000 ? 8.275 23.169 -22.901 1.00 94.12 1000 ASP A O 1
ATOM 7943 N N . LYS A 1 1001 ? 10.307 24.004 -22.620 1.00 94.44 1001 LYS A N 1
ATOM 7944 C CA . LYS A 1 1001 ? 10.668 23.930 -24.046 1.00 94.44 1001 LYS A CA 1
ATOM 7945 C C . LYS A 1 1001 ? 11.109 22.542 -24.497 1.00 94.44 1001 LYS A C 1
ATOM 7947 O O . LYS A 1 1001 ? 11.202 22.297 -25.700 1.00 94.44 1001 LYS A O 1
ATOM 7952 N N . MET A 1 1002 ? 11.330 21.621 -23.564 1.00 95.19 1002 MET A N 1
ATOM 7953 C CA . MET A 1 1002 ? 11.726 20.255 -23.884 1.00 95.19 1002 MET A CA 1
ATOM 7954 C C . MET A 1 1002 ? 10.603 19.481 -24.592 1.00 95.19 1002 MET A C 1
ATOM 7956 O O . MET A 1 1002 ? 9.414 19.711 -24.357 1.00 95.19 1002 MET A O 1
ATOM 7960 N N . GLY A 1 1003 ? 10.972 18.564 -25.489 1.00 95.38 1003 GLY A N 1
ATOM 7961 C CA . GLY A 1 1003 ? 10.009 17.803 -26.284 1.00 95.38 1003 GLY A CA 1
ATOM 7962 C C . GLY A 1 1003 ? 9.157 16.856 -25.434 1.00 95.38 1003 GLY A C 1
ATOM 7963 O O . GLY A 1 1003 ? 9.670 16.229 -24.513 1.00 95.38 1003 GLY A O 1
ATOM 7964 N N . ILE A 1 1004 ? 7.871 16.715 -25.757 1.00 96.75 1004 ILE A N 1
ATOM 7965 C CA . ILE A 1 1004 ? 6.991 15.700 -25.159 1.00 96.75 1004 ILE A CA 1
ATOM 7966 C C . ILE A 1 1004 ? 6.627 14.675 -26.233 1.00 96.75 1004 ILE A C 1
ATOM 7968 O O . ILE A 1 1004 ? 6.182 15.046 -27.318 1.00 96.75 1004 ILE A O 1
ATOM 7972 N N . VAL A 1 1005 ? 6.827 13.393 -25.944 1.00 97.56 1005 VAL A N 1
ATOM 7973 C CA . VAL A 1 1005 ? 6.545 12.276 -26.849 1.00 97.56 1005 VAL A CA 1
ATOM 7974 C C . VAL A 1 1005 ? 5.086 11.846 -26.699 1.00 97.56 1005 VAL A C 1
ATOM 7976 O O . VAL A 1 1005 ? 4.692 11.384 -25.633 1.00 97.56 1005 VAL A O 1
ATOM 7979 N N . LEU A 1 1006 ? 4.295 11.993 -27.764 1.00 96.00 1006 LEU A N 1
ATOM 7980 C CA . LEU A 1 1006 ? 2.848 11.738 -27.779 1.00 96.00 1006 LEU A CA 1
ATOM 7981 C C . LEU A 1 1006 ? 2.447 10.813 -28.924 1.00 96.00 1006 LEU A C 1
ATOM 7983 O O . LEU A 1 1006 ? 3.101 10.784 -29.968 1.00 96.00 1006 LEU A O 1
ATOM 7987 N N . GLN A 1 1007 ? 1.343 10.088 -28.749 1.00 95.94 1007 GLN A N 1
ATOM 7988 C CA . GLN A 1 1007 ? 0.804 9.221 -29.794 1.00 95.94 1007 GLN A CA 1
ATOM 7989 C C . GLN A 1 1007 ? 0.239 10.022 -30.987 1.00 95.94 1007 GLN A C 1
ATOM 7991 O O . GLN A 1 1007 ? -0.424 11.052 -30.834 1.00 95.94 1007 GLN A O 1
ATOM 7996 N N . LYS A 1 1008 ? 0.480 9.513 -32.197 1.00 94.94 1008 LYS A N 1
ATOM 7997 C CA . LYS A 1 1008 ? -0.066 9.955 -33.483 1.00 94.94 1008 LYS A CA 1
ATOM 7998 C C . LYS A 1 1008 ? -0.441 8.752 -34.346 1.00 94.94 1008 LYS A C 1
ATOM 8000 O O . LYS A 1 1008 ? 0.061 7.647 -34.147 1.00 94.94 1008 LYS A O 1
ATOM 8005 N N . GLU A 1 1009 ? -1.295 9.001 -35.332 1.00 95.56 1009 GLU A N 1
ATOM 8006 C CA . GLU A 1 1009 ? -1.643 8.019 -36.359 1.00 95.56 1009 GLU A CA 1
ATOM 8007 C C . GLU A 1 1009 ? -0.432 7.721 -37.250 1.00 95.56 1009 GLU A C 1
ATOM 8009 O O . GLU A 1 1009 ? 0.240 8.627 -37.747 1.00 95.56 1009 GLU A O 1
ATOM 8014 N N . GLY A 1 1010 ? -0.157 6.441 -37.451 1.00 94.69 1010 GLY A N 1
ATOM 8015 C CA . GLY A 1 1010 ? 0.858 5.929 -38.356 1.00 94.69 1010 GLY A CA 1
ATOM 8016 C C . GLY A 1 1010 ? 0.313 5.650 -39.762 1.00 94.69 1010 GLY A C 1
ATOM 8017 O O . GLY A 1 1010 ? -0.893 5.714 -40.014 1.00 94.69 1010 GLY A O 1
ATOM 8018 N N . PRO A 1 1011 ? 1.197 5.352 -40.725 1.00 94.50 1011 PRO A N 1
ATOM 8019 C CA . PRO A 1 1011 ? 0.792 4.968 -42.069 1.00 94.50 1011 PRO A CA 1
ATOM 8020 C C . PRO A 1 1011 ? 0.179 3.561 -42.103 1.00 94.50 1011 PRO A C 1
ATOM 8022 O O . PRO A 1 1011 ? 0.736 2.619 -41.555 1.00 94.50 1011 PRO A O 1
ATOM 8025 N N . THR A 1 1012 ? -0.924 3.385 -42.833 1.00 91.44 1012 THR A N 1
ATOM 8026 C CA . THR A 1 1012 ? -1.564 2.066 -43.016 1.00 91.44 1012 THR A CA 1
ATOM 8027 C C . THR A 1 1012 ? -0.994 1.268 -44.193 1.00 91.44 1012 THR A C 1
ATOM 8029 O O . THR A 1 1012 ? -1.431 0.151 -44.457 1.00 91.44 1012 THR A O 1
ATOM 8032 N N . ASP A 1 1013 ? -0.095 1.869 -44.971 1.00 92.75 1013 ASP A N 1
ATOM 8033 C CA . ASP A 1 1013 ? 0.425 1.352 -46.241 1.00 92.75 1013 ASP A CA 1
ATOM 8034 C C . ASP A 1 1013 ? 1.921 0.998 -46.199 1.00 92.75 1013 ASP A C 1
ATOM 8036 O O . ASP A 1 1013 ? 2.479 0.602 -47.223 1.00 92.75 1013 ASP A O 1
ATOM 8040 N N . LEU A 1 1014 ? 2.576 1.148 -45.042 1.00 91.38 1014 LEU A N 1
ATOM 8041 C CA . LEU A 1 1014 ? 4.010 0.921 -44.878 1.00 91.38 1014 LEU A CA 1
ATOM 8042 C C . LEU A 1 1014 ? 4.259 -0.274 -43.950 1.00 91.38 1014 LEU A C 1
ATOM 8044 O O . LEU A 1 1014 ? 3.901 -0.252 -42.777 1.00 91.38 1014 LEU A O 1
ATOM 8048 N N . GLU A 1 1015 ? 4.875 -1.323 -44.490 1.00 87.75 1015 GLU A N 1
ATOM 8049 C CA . GLU A 1 1015 ? 5.214 -2.531 -43.734 1.00 87.75 1015 GLU A CA 1
ATOM 8050 C C . GLU A 1 1015 ? 6.199 -2.213 -42.595 1.00 87.75 1015 GLU A C 1
ATOM 8052 O O . GLU A 1 1015 ? 7.087 -1.373 -42.750 1.00 87.75 1015 GLU A O 1
ATOM 8057 N N . ASN A 1 1016 ? 6.053 -2.898 -41.455 1.00 86.12 1016 ASN A N 1
ATOM 8058 C CA . ASN A 1 1016 ? 6.864 -2.719 -40.239 1.00 86.12 1016 ASN A CA 1
ATOM 8059 C C . ASN A 1 1016 ? 6.782 -1.326 -39.588 1.00 86.12 1016 ASN A C 1
ATOM 8061 O O . ASN A 1 1016 ? 7.578 -1.009 -38.705 1.00 86.12 1016 ASN A O 1
ATOM 8065 N N . VAL A 1 1017 ? 5.803 -0.505 -39.974 1.00 92.62 1017 VAL A N 1
ATOM 8066 C CA . VAL A 1 1017 ? 5.433 0.706 -39.236 1.00 92.62 1017 VAL A CA 1
ATOM 8067 C C . VAL A 1 1017 ? 4.027 0.505 -38.670 1.00 92.62 1017 VAL A C 1
ATOM 8069 O O . VAL A 1 1017 ? 3.118 0.171 -39.429 1.00 92.62 1017 VAL A O 1
ATOM 8072 N N . PRO A 1 1018 ? 3.828 0.657 -37.351 1.00 93.00 1018 PRO A N 1
ATOM 8073 C CA . PRO A 1 1018 ? 2.524 0.451 -36.740 1.00 93.00 1018 PRO A CA 1
ATOM 8074 C C . PRO A 1 1018 ? 1.566 1.596 -37.085 1.00 93.00 1018 PRO A C 1
ATOM 8076 O O . PRO A 1 1018 ? 1.980 2.713 -37.399 1.00 93.00 1018 PRO A O 1
ATOM 8079 N N . ASP A 1 1019 ? 0.271 1.318 -36.964 1.00 92.38 1019 ASP A N 1
ATOM 8080 C CA . ASP A 1 1019 ? -0.818 2.285 -37.136 1.00 92.38 1019 ASP A CA 1
ATOM 8081 C C . ASP A 1 1019 ? -0.857 3.354 -36.032 1.00 92.38 1019 ASP A C 1
ATOM 8083 O O . ASP A 1 1019 ? -1.487 4.393 -36.197 1.00 92.38 1019 ASP A O 1
ATOM 8087 N N . LYS A 1 1020 ? -0.142 3.134 -34.927 1.00 93.81 1020 LYS A N 1
ATOM 8088 C CA . LYS A 1 1020 ? 0.065 4.098 -33.845 1.00 93.81 1020 LYS A CA 1
ATOM 8089 C C . LYS A 1 1020 ? 1.549 4.298 -33.608 1.00 93.81 1020 LYS A C 1
ATOM 8091 O O . LYS A 1 1020 ? 2.266 3.352 -33.285 1.00 93.81 1020 LYS A O 1
ATOM 8096 N N . ILE A 1 1021 ? 2.005 5.538 -33.730 1.00 95.38 1021 ILE A N 1
ATOM 8097 C CA . ILE A 1 1021 ? 3.407 5.913 -33.546 1.00 95.38 1021 ILE A CA 1
ATOM 8098 C C . ILE A 1 1021 ? 3.539 7.011 -32.501 1.00 95.38 1021 ILE A C 1
ATOM 8100 O O . ILE A 1 1021 ? 2.613 7.782 -32.278 1.00 95.38 1021 ILE A O 1
ATOM 8104 N N . TYR A 1 1022 ? 4.701 7.100 -31.866 1.00 97.00 1022 TYR A N 1
ATOM 8105 C CA . TYR A 1 1022 ? 4.972 8.102 -30.841 1.00 97.00 1022 TYR A CA 1
ATOM 8106 C C . TYR A 1 1022 ? 5.977 9.128 -31.355 1.00 97.00 1022 TYR A C 1
ATOM 8108 O O . TYR A 1 1022 ? 7.029 8.767 -31.890 1.00 97.00 1022 TYR A O 1
ATOM 8116 N N . VAL A 1 1023 ? 5.623 10.404 -31.222 1.00 97.31 1023 VAL A N 1
ATOM 8117 C CA . VAL A 1 1023 ? 6.272 11.530 -31.896 1.00 97.31 1023 VAL A CA 1
ATOM 8118 C C . VAL A 1 1023 ? 6.578 12.627 -30.888 1.00 97.31 1023 VAL A C 1
ATOM 8120 O O . VAL A 1 1023 ? 5.743 12.981 -30.061 1.00 97.31 1023 VAL A O 1
ATOM 8123 N N . GLU A 1 1024 ? 7.779 13.184 -30.965 1.00 97.19 1024 GLU A N 1
ATOM 8124 C CA . GLU A 1 1024 ? 8.182 14.332 -30.163 1.00 97.19 1024 GLU A CA 1
ATOM 8125 C C . GLU A 1 1024 ? 7.512 15.619 -30.656 1.00 97.19 1024 GLU A C 1
ATOM 8127 O O . GLU A 1 1024 ? 7.636 16.004 -31.822 1.00 97.19 1024 GLU A O 1
ATOM 8132 N N . HIS A 1 1025 ? 6.878 16.323 -29.722 1.00 94.12 1025 HIS A N 1
ATOM 8133 C CA . HIS A 1 1025 ? 6.325 17.657 -29.887 1.00 94.12 1025 HIS A CA 1
ATOM 8134 C C . HIS A 1 1025 ? 7.113 18.670 -29.055 1.00 94.12 1025 HIS A C 1
ATOM 8136 O O . HIS A 1 1025 ? 7.136 18.597 -27.825 1.00 94.12 1025 HIS A O 1
ATOM 8142 N N . ILE A 1 1026 ? 7.728 19.637 -29.730 1.00 89.94 1026 ILE A N 1
ATOM 8143 C CA . ILE A 1 1026 ? 8.386 20.794 -29.112 1.00 89.94 1026 ILE A CA 1
ATOM 8144 C C . ILE A 1 1026 ? 7.445 22.003 -29.144 1.00 89.94 1026 ILE A C 1
ATOM 8146 O O . ILE A 1 1026 ? 6.596 22.099 -30.029 1.00 89.94 1026 ILE A O 1
ATOM 8150 N N . ALA A 1 1027 ? 7.568 22.899 -28.165 1.00 75.44 1027 ALA A N 1
ATOM 8151 C CA . ALA A 1 1027 ? 6.873 24.183 -28.206 1.00 75.44 1027 ALA A CA 1
ATOM 8152 C C . ALA A 1 1027 ? 7.547 25.078 -29.260 1.00 75.44 1027 ALA A C 1
ATOM 8154 O O . ALA A 1 1027 ? 8.759 25.284 -29.175 1.00 75.44 1027 ALA A O 1
ATOM 8155 N N . GLU A 1 1028 ? 6.779 25.559 -30.242 1.00 57.06 1028 GLU A N 1
ATOM 8156 C CA . GLU A 1 1028 ? 7.248 26.533 -31.245 1.00 57.06 1028 GLU A CA 1
ATOM 8157 C C . GLU A 1 1028 ? 7.466 27.932 -30.652 1.00 57.06 1028 GLU A C 1
ATOM 8159 O O . GLU A 1 1028 ? 6.730 28.315 -29.708 1.00 57.06 1028 GLU A O 1
#

Organism: NCBI:txid94625

Sequence (1028 aa):
MARYKYDYKSQTYTMDNDLTADMKTIVDGFIYNKQYKNFQNGQTPGRRGAFIKTHGGVSAKFTISHDALDPNDQHVALLKKGLFAQEAQYDAWVRFGSDINFGESDRNSTIGCSIKLFNVPGLNVLDYPPSQDSPSQRTTVDFPLQNYQVFFASDAKQMAGYMAAKASGTLKDFRNRPENAALNEIINGMIASDPSSALTETYWSCVPFILGIPESNGFTSYCKYILSPRANQTTLPTKDKTDPGFLRADLIDNLKAAPYIFDFYIHLHTSPYQSVENASDNWMDPNNPDGPETEPFKTNDSKNIYKIGTLEIQQQDMAQRGQDDYIESLAFNPWRTLPDNVPYGEIALARRISYEIAAKSRRDLNGQSVGEPVSPRPPAFNDAAYNAPEHDTPWSDVSSAVQPDTEIVRVAIHPGIGVARVGNSKLEGDSWIRGEDDYADIYIGPETDTPPPMPLEKIRDESGRIKRQAARFRLYGFNAKGDVVKEILPGNGVNVTWKVTLANRKAQWFTADHAWDTAFFASEEHKPSGVRNPKVEDRASLAITPEPMIITGKSQRSAPMTGKFLTEEVSLGELRTDSEGRLLVLGGTGLAGSPYPNNPVIDGNEGYFNNAVGWYDDIADGPVHAEVTINGKTYDADPAWVFSAPPNYAPDIIGFRTLYELLEEVHTEAGMLPMPKQVSFMEHILPCLQRLSSLSWVNKGFYELFAPGKEYDFTDQNLIDKLKTPKTSGLDPHKEKRREIFSKFHSPYEDKCDPHQWPLLYGDSFGEVGDDETSHLLNINNPQDVFSLSYIRYSWFKKWADGDFVTGLPSPIYASFDNVPINDQPAMLDKAALHFCLADAFHPGCELTWPVRQASIYRAPFRIREANADEIDVPEQHEQFEYMAAHTPDRGLGAQPPGGLTRWMALPWHGDTARCRAGYDADNPANYGEYTPAYWPARVPNHVLTFQDYLTVISRQSPTDRMAAFENRKKWWRSLSSNSDSREPGEAEQQMQYMIHNFDKMGIVLQKEGPTDLENVPDKIYVEHIAE

Foldseek 3Di:
DPQKDADLVQLDMDGHPVLVVLLVLLLCLQPVVAQVVCVVVPDPLRAFSFLGFWLFKFKWKKWFDCVQPDPPDPCSVLCLFFLLVDTDIFIKMWTKGWRDDPPAAPFLAKIKIKMKTFFRAQDFSLCPPPDPPDPDSGFMAMQTWILAQFDLFFASNSSSLCSVCVSVVNNVVSCPDPVNVSSVVSSNVRSNGGDQEPLQGKIKSLAKWWRFDADPVGDTWIWIKIKHWDPPDDFDPGDDSVPRSRRSVSVQVRLLVFKTKIFMKIQTDDDPVQDNAGSSGNDEDPVCNVAAQDPPSRHNSCVRITGGIMMIGHRARRPDPCRRVLVRLAFHQNSRGHSSTGTDYRVSVSSSVNRLSSNQVSCVSNVHDNDHDNDDDDRDDPPPDPPDDDDDDDPVPVPDDDPDPQDFPAKAKPPQEFEKAAWQFDDDDDAQDPDAQDGQQAHEFFLFLFAPFDDLCRQAHPLLIGGIYWTWMWMFGADPVRFTNFIAFDDDQKWKKKKWWKKALQQLAWAQAALLQDPVQQVVLVPFTWHAQLVDQPSVLQMFTFDIDMDTDEFDWDDFRWGHNNNDIAGQWIWGAHRRGIIITHGYNLAKDAPDPPQFQCVVVPHDFRRGHRMFTSWIKAKMWMWMGHNNDIHTHQIHMYTYFYDFQAQPQFALDFLLNLLVVLCCVVVLDPQDPFQACQPQPLSNLQSLQSLLFQFVVSVQAAAFPHPSPSVDPVLVVLLLDFDDPNDRPSLVVLVVLLVLAAAPPDQFDACRRPPQAFFRCFQVDPPDPPDDRDDRRHSRRGDHDDPSSNVSSVCSSNRRHHNDDHDDNDNDLVPDPSRCSRVSSNCSSGRSADDDRCVPGGRFGSLSSQPQQAPHRSNGQADDPVLDDRDGSGDTHHSVLVVPQRNLSHHAYINSGVSSHHGPSLLVLLVQAAQSPCVPPVRSDNGGDGHCSSRNGAWHQAPVLQCLLQDPDDLVSNVVSVSHTDGQQPPLDPCSVDPPPVSSSSSSVCSSVPVSQGWRWTWDAGDPPHPSIDRIHIYTDGSD

pLDDT: mean 89.4, std 12.05, range [30.17, 98.88]

InterPro domains:
  IPR020835 Catalase superfamily [SSF56634] (35-368)
  IPR033798 Uncharacterised protein, LodA-like [cd14731] (405-1024)
  IPR041168 L-Lysine epsilon oxidase, N-terminal [PF17990] (414-642)
  IPR041173 L-lysine epsilon oxidase, C-terminal [PF18417] (781-922)